Protein 6S8M (pdb70)

Foldseek 3Di:
DFALFEAEEEEWADDDPPFCVVVVFDDQADQWPAFAWGWGADPRVDPGTDDTFGHGGYHYNHDFAVVCQCPPVVVVLVVQVVFFAEAEEEAEAFPIQRVLAAANDDPAPPPPGDGSGHNPLVSLQVSLPVVVPPPWAKWKKKFKWWAALLAIGGLQDPDDWGADDDFDDDPPDRLDRHGPRGDMGTDDGSVVRCVRVVSSVVSDAQPQFLVGSRQRQIKIWMWMWMPIRQGTHIYIRIYAHRQDDDPRGPDDPVVVSSNPSSNVVVVVVVVLLVCQLPVDPDRPQVPGPVRVNCVCVQLEAHRYHYYYYYHRRPPDPPVNPVSSVSCRRNSRGIYHHDGTNDDD/DEEAAEQWEPVSLLLVVLQVVQVCVFLQHDQQFAHDHDDCLSVPQVVYFWDDDPHRGTEGRYAYEYADPPCVCCCCVNGSVNHHDCLSYDYHHDHQAQFLLRLQQPVCVVPVVVNVVSVVCSVVVHDDYAEYEHAFEQGGHRRQNVVLVNQVVVCVVPVPHAYEYAYEAADLPPGDDDCRLVSRLVSVLRCQPRHLAYEYFYVVLLQLLCVPFQNDNDDDVSRSSNVVSVLVCQQQLLPSGDWDDQRDNVSCSVQQDPDSGQRYKKWFWDDDHHPVCPPVDDDFLLVTVVRRQACSTIRGNFRLLLWAWQAKEKGKAAADDDCSNVVSVVVVCVVPVLRYFDVDPPRYHYTTGHHHGPPDHMIIIIMTDTLRVLVVLVSSVVVVVVCPVVCPPPCVNCVSPDDSCVVVVSVVSSVVSSVVSVCGRDDDD/DQAEAEEAKEVQSVLLVVLQVVQVCVVPQQAQQGDCVPCLPRQWDDDPPGLTEGRYAYEFQDPDVVVCCCPDRRVSRHDVLRHDYHHDHQFQFLLSQAPDRLVVPVVSHVVSVVVSVVPDPDYAEYEYEEEQRGGHSLRNVLNVQVVPCVPPPPHAYEYAYEAEDPPDDDDDCRLVSNLLSVVSCQPRHQAYEYFYPVLLVVCCCPQLVDPDDDVSLSSNVVSQLVCLADCLQSADFPWHQHPVNCSPQADPDSLLRYKWKFKDDFHFDVPCVVPDDDPQVGVVNRPPCSRTGHPWDQQVWAFAAKEKRKEAADDCVCVVVRVCVVAVPDDRHHQPPRDPRYDYDYRHHARDDDPPYRGDGDRMMIIMITRILRCLVVLVRSLVVLVVCPPVDPPVCSHVVSPDDCVVSVVSSVVSVVSSVVSCVSRPD

Structure (mmCIF, N/CA/C/O backbone):
data_6S8M
#
_entry.id   6S8M
#
_cell.length_a   1.00
_cell.length_b   1.00
_cell.length_c   1.00
_cell.angle_alpha   90.00
_cell.angle_beta   90.00
_cell.angle_gamma   90.00
#
_symmetry.space_group_name_H-M   'P 1'
#
loop_
_entity.id
_entity.type
_entity.pdbx_description
1 polymer 'Kinesin-like protein cut7'
2 polymer 'Tubulin beta chain'
3 polymer 'Tubulin alpha-1 chain'
4 non-polymer 'MAGNESIUM ION'
5 non-polymer 'PHOSPHOAMINOPHOSPHONIC ACID-ADENYLATE ESTER'
6 non-polymer "GUANOSINE-5'-DIPHOSPHATE"
7 non-polymer 7,11-DIHYDROXY-8,8,10,12,16-PENTAMETHYL-3-[1-METHYL-2-(2-METHYL-THIAZOL-4-YL)VINYL]-4,17-DIOXABICYCLO[14.1.0]HEPTADECANE-5,9-DIONE
8 non-polymer "GUANOSINE-5'-TRIPHOSPHATE"
#
loop_
_atom_site.group_PDB
_atom_site.id
_atom_site.type_symbol
_atom_site.label_atom_id
_atom_site.label_alt_id
_atom_site.label_comp_id
_atom_site.label_asym_id
_atom_site.label_entity_id
_atom_site.label_seq_id
_atom_site.pdbx_PDB_ins_code
_atom_site.Cartn_x
_atom_site.Cartn_y
_atom_site.Cartn_z
_atom_site.occupancy
_atom_site.B_iso_or_equiv
_atom_site.auth_seq_id
_atom_site.auth_comp_id
_atom_site.auth_asym_id
_atom_site.auth_atom_id
_atom_site.pdbx_PDB_model_num
ATOM 1 N N . GLU A 1 74 ? 121.675 122.220 160.612 1.00 200.78 101 GLU K N 1
ATOM 2 C CA . GLU A 1 74 ? 120.490 122.839 160.031 1.00 200.78 101 GLU K CA 1
ATOM 3 C C . GLU A 1 74 ? 119.228 122.078 160.407 1.00 200.78 101 GLU K C 1
ATOM 4 O O . GLU A 1 74 ? 119.275 121.112 161.164 1.00 200.78 101 GLU K O 1
ATOM 10 N N . ASN A 1 75 ? 118.098 122.525 159.872 1.00 194.50 102 ASN K N 1
ATOM 11 C CA . ASN A 1 75 ? 116.803 121.889 160.077 1.00 194.50 102 ASN K CA 1
ATOM 12 C C . ASN A 1 75 ? 116.068 121.775 158.748 1.00 194.50 102 ASN K C 1
ATOM 13 O O . ASN A 1 75 ? 114.886 122.099 158.620 1.00 194.50 102 ASN K O 1
ATOM 18 N N . GLU A 1 76 ? 116.784 121.304 157.734 1.00 195.19 103 GLU K N 1
ATOM 19 C CA . GLU A 1 76 ? 116.307 121.311 156.361 1.00 195.19 103 GLU K CA 1
ATOM 20 C C . GLU A 1 76 ? 115.521 120.040 156.044 1.00 195.19 103 GLU K C 1
ATOM 21 O O . GLU A 1 76 ? 115.182 119.246 156.925 1.00 195.19 103 GLU K O 1
ATOM 27 N N . THR A 1 77 ? 115.279 119.814 154.754 1.00 188.96 104 THR K N 1
ATOM 28 C CA . THR A 1 77 ? 114.447 118.725 154.246 1.00 188.96 104 THR K CA 1
ATOM 29 C C . THR A 1 77 ? 115.286 117.517 153.894 1.00 188.96 104 THR K C 1
ATOM 30 O O . THR A 1 77 ? 115.085 116.874 152.860 1.00 188.96 104 THR K O 1
ATOM 34 N N . ASN A 1 78 ? 116.269 117.238 154.744 1.00 189.83 105 ASN K N 1
ATOM 35 C CA . ASN A 1 78 ? 117.294 116.225 154.528 1.00 189.83 105 ASN K CA 1
ATOM 36 C C . ASN A 1 78 ? 116.688 114.826 154.536 1.00 189.83 105 ASN K C 1
ATOM 37 O O . ASN A 1 78 ? 116.388 114.256 155.586 1.00 189.83 105 ASN K O 1
ATOM 42 N N . ILE A 1 79 ? 116.506 114.275 153.338 1.00 181.17 106 ILE K N 1
ATOM 43 C CA . ILE A 1 79 ? 116.142 112.879 153.105 1.00 181.17 106 ILE K CA 1
ATOM 44 C C . ILE A 1 79 ? 117.053 112.370 151.997 1.00 181.17 106 ILE K C 1
ATOM 45 O O . ILE A 1 79 ? 117.009 112.879 150.872 1.00 181.17 106 ILE K O 1
ATOM 50 N N . ASN A 1 80 ? 117.885 111.384 152.307 1.00 190.35 107 ASN K N 1
ATOM 51 C CA . ASN A 1 80 ? 118.881 110.942 151.343 1.00 190.35 107 ASN K CA 1
ATOM 52 C C . ASN A 1 80 ? 118.323 109.802 150.503 1.00 190.35 107 ASN K C 1
ATOM 53 O O . ASN A 1 80 ? 117.820 108.813 151.041 1.00 190.35 107 ASN K O 1
ATOM 58 N N . VAL A 1 81 ? 118.391 109.952 149.180 1.00 190.90 108 VAL K N 1
ATOM 59 C CA . VAL A 1 81 ? 117.960 108.922 148.241 1.00 190.90 108 VAL K CA 1
ATOM 60 C C . VAL A 1 81 ? 119.028 108.749 147.165 1.00 190.90 108 VAL K C 1
ATOM 61 O O . VAL A 1 81 ? 119.566 109.734 146.646 1.00 190.90 108 VAL K O 1
ATOM 65 N N . VAL A 1 82 ? 119.364 107.493 146.857 1.00 197.11 109 VAL K N 1
ATOM 66 C CA . VAL A 1 82 ? 120.339 107.161 145.824 1.00 197.11 109 VAL K CA 1
ATOM 67 C C . VAL A 1 82 ? 119.794 106.017 144.982 1.00 197.11 109 VAL K C 1
ATOM 68 O O . VAL A 1 82 ? 118.947 105.237 145.423 1.00 197.11 109 VAL K O 1
ATOM 72 N N . VAL A 1 83 ? 120.277 105.931 143.742 1.00 197.85 110 VAL K N 1
ATOM 73 C CA . VAL A 1 83 ? 119.873 104.885 142.808 1.00 197.85 110 VAL K CA 1
ATOM 74 C C . VAL A 1 83 ? 121.123 104.268 142.197 1.00 197.85 110 VAL K C 1
ATOM 75 O O . VAL A 1 83 ? 121.962 104.982 141.637 1.00 197.85 110 VAL K O 1
ATOM 79 N N . ARG A 1 84 ? 121.248 102.947 142.309 1.00 202.85 111 ARG K N 1
ATOM 80 C CA . ARG A 1 84 ? 122.328 102.192 141.676 1.00 202.85 111 ARG K CA 1
ATOM 81 C C . ARG A 1 84 ? 121.725 100.934 141.072 1.00 202.85 111 ARG K C 1
ATOM 82 O O . ARG A 1 84 ? 121.307 100.036 141.807 1.00 202.85 111 ARG K O 1
ATOM 90 N N . VAL A 1 85 ? 121.691 100.859 139.744 1.00 199.47 112 VAL K N 1
ATOM 91 C CA . VAL A 1 85 ? 121.084 99.722 139.062 1.00 199.47 112 VAL K CA 1
ATOM 92 C C . VAL A 1 85 ? 122.079 98.572 139.042 1.00 199.47 112 VAL K C 1
ATOM 93 O O . VAL A 1 85 ? 123.256 98.749 139.372 1.00 199.47 112 VAL K O 1
ATOM 97 N N . ARG A 1 86 ? 121.616 97.389 138.669 1.00 193.15 113 ARG K N 1
ATOM 98 C CA . ARG A 1 86 ? 122.494 96.241 138.519 1.00 193.15 113 ARG K CA 1
ATOM 99 C C . ARG A 1 86 ? 123.021 96.188 137.089 1.00 193.15 113 ARG K C 1
ATOM 100 O O . ARG A 1 86 ? 122.839 97.118 136.300 1.00 193.15 113 ARG K O 1
ATOM 108 N N . GLY A 1 87 ? 123.682 95.092 136.736 1.00 194.27 114 GLY K N 1
ATOM 109 C CA . GLY A 1 87 ? 124.182 94.881 135.392 1.00 194.27 114 GLY K CA 1
ATOM 110 C C . GLY A 1 87 ? 123.458 93.733 134.717 1.00 194.27 114 GLY K C 1
ATOM 111 O O . GLY A 1 87 ? 123.043 92.772 135.368 1.00 194.27 114 GLY K O 1
ATOM 112 N N . ARG A 1 88 ? 123.308 93.844 133.402 1.00 193.74 115 ARG K N 1
ATOM 113 C CA . ARG A 1 88 ? 122.752 92.770 132.597 1.00 193.74 115 ARG K CA 1
ATOM 114 C C . ARG A 1 88 ? 123.703 91.575 132.563 1.00 193.74 115 ARG K C 1
ATOM 115 O O . ARG A 1 88 ? 124.904 91.694 132.823 1.00 193.74 115 ARG K O 1
ATOM 123 N N . THR A 1 89 ? 123.152 90.406 132.249 1.00 206.34 116 THR K N 1
ATOM 124 C CA . THR A 1 89 ? 123.974 89.262 131.883 1.00 206.34 116 THR K CA 1
ATOM 125 C C . THR A 1 89 ? 123.913 89.075 130.369 1.00 206.34 116 THR K C 1
ATOM 126 O O . THR A 1 89 ? 123.185 89.779 129.665 1.00 206.34 116 THR K O 1
ATOM 130 N N . ASP A 1 90 ? 124.712 88.123 129.871 1.00 213.75 117 ASP K N 1
ATOM 131 C CA . ASP A 1 90 ? 124.879 87.952 128.428 1.00 213.75 117 ASP K CA 1
ATOM 132 C C . ASP A 1 90 ? 123.597 87.445 127.776 1.00 213.75 117 ASP K C 1
ATOM 133 O O . ASP A 1 90 ? 123.253 87.859 126.664 1.00 213.75 117 ASP K O 1
ATOM 138 N N . GLN A 1 91 ? 122.865 86.573 128.461 1.00 211.26 118 GLN K N 1
ATOM 139 C CA . GLN A 1 91 ? 121.677 85.986 127.866 1.00 211.26 118 GLN K CA 1
ATOM 140 C C . GLN A 1 91 ? 120.504 86.962 127.815 1.00 211.26 118 GLN K C 1
ATOM 141 O O . GLN A 1 91 ? 119.658 86.842 126.922 1.00 211.26 118 GLN K O 1
ATOM 147 N N . GLU A 1 92 ? 120.462 87.955 128.707 1.00 207.42 119 GLU K N 1
ATOM 148 C CA . GLU A 1 92 ? 119.294 88.824 128.816 1.00 207.42 119 GLU K CA 1
ATOM 149 C C . GLU A 1 92 ? 119.077 89.766 127.639 1.00 207.42 119 GLU K C 1
ATOM 150 O O . GLU A 1 92 ? 118.134 89.578 126.869 1.00 207.42 119 GLU K O 1
ATOM 156 N N . VAL A 1 93 ? 119.966 90.742 127.453 1.00 209.00 120 VAL K N 1
ATOM 157 C CA . VAL A 1 93 ? 119.668 91.820 126.514 1.00 209.00 120 VAL K CA 1
ATOM 158 C C . VAL A 1 93 ? 119.968 91.384 125.084 1.00 209.00 120 VAL K C 1
ATOM 159 O O . VAL A 1 93 ? 119.311 91.840 124.138 1.00 209.00 120 VAL K O 1
ATOM 163 N N . ARG A 1 94 ? 120.908 90.450 124.909 1.00 211.33 121 ARG K N 1
ATOM 164 C CA . ARG A 1 94 ? 121.186 89.873 123.597 1.00 211.33 121 ARG K CA 1
ATOM 165 C C . ARG A 1 94 ? 119.994 89.093 123.051 1.00 211.33 121 ARG K C 1
ATOM 166 O O . ARG A 1 94 ? 119.834 88.997 121.829 1.00 211.33 121 ARG K O 1
ATOM 174 N N . ASP A 1 95 ? 119.135 88.572 123.927 1.00 208.07 122 ASP K N 1
ATOM 175 C CA . ASP A 1 95 ? 117.852 88.017 123.523 1.00 208.07 122 ASP K CA 1
ATOM 176 C C . ASP A 1 95 ? 116.764 89.087 123.450 1.00 208.07 122 ASP K C 1
ATOM 177 O O . ASP A 1 95 ? 115.960 89.085 122.511 1.00 208.07 122 ASP K O 1
ATOM 182 N N . ASN A 1 96 ? 116.739 90.021 124.407 1.00 213.65 123 ASN K N 1
ATOM 183 C CA . ASN A 1 96 ? 115.549 90.827 124.665 1.00 213.65 123 ASN K CA 1
ATOM 184 C C . ASN A 1 96 ? 115.604 92.229 124.071 1.00 213.65 123 ASN K C 1
ATOM 185 O O . ASN A 1 96 ? 114.543 92.775 123.747 1.00 213.65 123 ASN K O 1
ATOM 190 N N . SER A 1 97 ? 116.802 92.812 123.920 1.00 205.93 124 SER K N 1
ATOM 191 C CA . SER A 1 97 ? 117.014 94.202 123.488 1.00 205.93 124 SER K CA 1
ATOM 192 C C . SER A 1 97 ? 116.291 95.174 124.428 1.00 205.93 124 SER K C 1
ATOM 193 O O . SER A 1 97 ? 115.304 95.819 124.076 1.00 205.93 124 SER K O 1
ATOM 196 N N . SER A 1 98 ? 116.819 95.245 125.646 1.00 204.70 125 SER K N 1
ATOM 197 C CA . SER A 1 98 ? 116.137 95.865 126.777 1.00 204.70 125 SER K CA 1
ATOM 198 C C . SER A 1 98 ? 116.114 97.392 126.672 1.00 204.70 125 SER K C 1
ATOM 199 O O . SER A 1 98 ? 116.474 97.988 125.652 1.00 204.70 125 SER K O 1
ATOM 202 N N . LEU A 1 99 ? 115.672 98.034 127.758 1.00 199.73 126 LEU K N 1
ATOM 203 C CA . LEU A 1 99 ? 115.451 99.474 127.796 1.00 199.73 126 LEU K CA 1
ATOM 204 C C . LEU A 1 99 ? 116.753 100.255 127.663 1.00 199.73 126 LEU K C 1
ATOM 205 O O . LEU A 1 99 ? 117.854 99.755 127.912 1.00 199.73 126 LEU K O 1
ATOM 210 N N . ALA A 1 100 ? 116.600 101.507 127.252 1.00 200.56 127 ALA K N 1
ATOM 211 C CA . ALA A 1 100 ? 117.653 102.507 127.281 1.00 200.56 127 ALA K CA 1
ATOM 212 C C . ALA A 1 100 ? 117.137 103.615 128.193 1.00 200.56 127 ALA K C 1
ATOM 213 O O . ALA A 1 100 ? 116.574 104.607 127.729 1.00 200.56 127 ALA K O 1
ATOM 215 N N . VAL A 1 101 ? 117.315 103.433 129.499 1.00 198.06 128 VAL K N 1
ATOM 216 C CA . VAL A 1 101 ? 116.814 104.396 130.475 1.00 198.06 128 VAL K CA 1
ATOM 217 C C . VAL A 1 101 ? 117.889 104.886 131.436 1.00 198.06 128 VAL K C 1
ATOM 218 O O . VAL A 1 101 ? 117.767 105.998 131.983 1.00 198.06 128 VAL K O 1
ATOM 222 N N . SER A 1 102 ? 118.990 104.162 131.630 1.00 201.89 129 SER K N 1
ATOM 223 C CA . SER A 1 102 ? 119.998 104.517 132.615 1.00 201.89 129 SER K CA 1
ATOM 224 C C . SER A 1 102 ? 121.350 104.751 131.951 1.00 201.89 129 SER K C 1
ATOM 225 O O . SER A 1 102 ? 121.683 104.125 130.940 1.00 201.89 129 SER K O 1
ATOM 228 N N . THR A 1 103 ? 122.129 105.657 132.541 1.00 202.82 130 THR K N 1
ATOM 229 C CA . THR A 1 103 ? 123.414 106.079 132.008 1.00 202.82 130 THR K CA 1
ATOM 230 C C . THR A 1 103 ? 124.549 105.306 132.679 1.00 202.82 130 THR K C 1
ATOM 231 O O . THR A 1 103 ? 124.333 104.453 133.543 1.00 202.82 130 THR K O 1
ATOM 235 N N . SER A 1 104 ? 125.787 105.627 132.282 1.00 204.57 131 SER K N 1
ATOM 236 C CA . SER A 1 104 ? 126.980 104.957 132.794 1.00 204.57 131 SER K CA 1
ATOM 237 C C . SER A 1 104 ? 127.324 105.344 134.226 1.00 204.57 131 SER K C 1
ATOM 238 O O . SER A 1 104 ? 128.261 104.768 134.787 1.00 204.57 131 SER K O 1
ATOM 241 N N . GLY A 1 105 ? 126.626 106.308 134.818 1.00 205.88 132 GLY K N 1
ATOM 242 C CA . GLY A 1 105 ? 126.753 106.555 136.237 1.00 205.88 132 GLY K CA 1
ATOM 243 C C . GLY A 1 105 ? 127.954 107.372 136.651 1.00 205.88 132 GLY K C 1
ATOM 244 O O . GLY A 1 105 ? 128.766 106.923 137.466 1.00 205.88 132 GLY K O 1
ATOM 245 N N . ALA A 1 106 ? 128.085 108.574 136.092 1.00 209.88 133 ALA K N 1
ATOM 246 C CA . ALA A 1 106 ? 129.118 109.493 136.566 1.00 209.88 133 ALA K CA 1
ATOM 247 C C . ALA A 1 106 ? 128.640 110.225 137.815 1.00 209.88 133 ALA K C 1
ATOM 248 O O . ALA A 1 106 ? 129.193 110.045 138.904 1.00 209.88 133 ALA K O 1
ATOM 250 N N . MET A 1 107 ? 127.585 111.028 137.679 1.00 206.91 134 MET K N 1
ATOM 251 C CA . MET A 1 107 ? 126.959 111.714 138.800 1.00 206.91 134 MET K CA 1
ATOM 252 C C . MET A 1 107 ? 125.450 111.694 138.609 1.00 206.91 134 MET K C 1
ATOM 253 O O . MET A 1 107 ? 124.941 111.288 137.562 1.00 206.91 134 MET K O 1
ATOM 258 N N . GLY A 1 108 ? 124.733 112.157 139.631 1.00 202.01 135 GLY K N 1
ATOM 259 C CA . GLY A 1 108 ? 123.284 112.096 139.618 1.00 202.01 135 GLY K CA 1
ATOM 260 C C . GLY A 1 108 ? 122.684 113.122 138.678 1.00 202.01 135 GLY K C 1
ATOM 261 O O . GLY A 1 108 ? 122.862 114.335 138.879 1.00 202.01 135 GLY K O 1
ATOM 262 N N . ALA A 1 109 ? 121.969 112.661 137.653 1.00 208.50 136 ALA K N 1
ATOM 263 C CA . ALA A 1 109 ? 121.312 113.554 136.709 1.00 208.50 136 ALA K CA 1
ATOM 264 C C . ALA A 1 109 ? 120.129 112.839 136.078 1.00 208.50 136 ALA K C 1
ATOM 265 O O . ALA A 1 109 ? 120.153 111.620 135.889 1.00 208.50 136 ALA K O 1
ATOM 267 N N . GLU A 1 110 ? 119.102 113.616 135.743 1.00 208.55 137 GLU K N 1
ATOM 268 C CA . GLU A 1 110 ? 117.885 113.064 135.161 1.00 208.55 137 GLU K CA 1
ATOM 269 C C . GLU A 1 110 ? 118.131 112.584 133.734 1.00 208.55 137 GLU K C 1
ATOM 270 O O . GLU A 1 110 ? 118.799 113.254 132.940 1.00 208.55 137 GLU K O 1
ATOM 276 N N . LEU A 1 111 ? 117.653 111.377 133.423 1.00 205.95 138 LEU K N 1
ATOM 277 C CA . LEU A 1 111 ? 118.021 110.742 132.163 1.00 205.95 138 LEU K CA 1
ATOM 278 C C . LEU A 1 111 ? 116.907 110.757 131.121 1.00 205.95 138 LEU K C 1
ATOM 279 O O . LEU A 1 111 ? 116.953 111.588 130.209 1.00 205.95 138 LEU K O 1
ATOM 284 N N . ALA A 1 112 ? 115.863 109.930 131.288 1.00 210.93 139 ALA K N 1
ATOM 285 C CA . ALA A 1 112 ? 114.784 109.715 130.316 1.00 210.93 139 ALA K CA 1
ATOM 286 C C . ALA A 1 112 ? 113.813 108.673 130.851 1.00 210.93 139 ALA K C 1
ATOM 287 O O . ALA A 1 112 ? 114.045 108.066 131.900 1.00 210.93 139 ALA K O 1
ATOM 289 N N . ILE A 1 113 ? 112.715 108.481 130.118 1.00 211.50 140 ILE K N 1
ATOM 290 C CA . ILE A 1 113 ? 111.948 107.234 130.093 1.00 211.50 140 ILE K CA 1
ATOM 291 C C . ILE A 1 113 ? 111.647 106.952 128.629 1.00 211.50 140 ILE K C 1
ATOM 292 O O . ILE A 1 113 ? 110.845 107.664 128.011 1.00 211.50 140 ILE K O 1
ATOM 297 N N . GLN A 1 114 ? 112.277 105.922 128.072 1.00 218.48 141 GLN K N 1
ATOM 298 C CA . GLN A 1 114 ? 112.107 105.658 126.652 1.00 218.48 141 GLN K CA 1
ATOM 299 C C . GLN A 1 114 ? 112.431 104.205 126.339 1.00 218.48 141 GLN K C 1
ATOM 300 O O . GLN A 1 114 ? 113.227 103.558 127.026 1.00 218.48 141 GLN K O 1
ATOM 306 N N . SER A 1 115 ? 111.772 103.705 125.300 1.00 220.74 142 SER K N 1
ATOM 307 C CA . SER A 1 115 ? 112.059 102.429 124.667 1.00 220.74 142 SER K CA 1
ATOM 308 C C . SER A 1 115 ? 111.635 102.599 123.220 1.00 220.74 142 SER K C 1
ATOM 309 O O . SER A 1 115 ? 110.598 103.216 122.967 1.00 220.74 142 SER K O 1
ATOM 312 N N . ASP A 1 116 ? 112.433 102.046 122.282 1.00 220.35 143 ASP K N 1
ATOM 313 C CA . ASP A 1 116 ? 112.442 102.439 120.871 1.00 220.35 143 ASP K CA 1
ATOM 314 C C . ASP A 1 116 ? 112.640 103.953 120.836 1.00 220.35 143 ASP K C 1
ATOM 315 O O . ASP A 1 116 ? 111.683 104.698 120.593 1.00 220.35 143 ASP K O 1
ATOM 320 N N . PRO A 1 117 ? 113.866 104.432 121.095 1.00 224.24 144 PRO K N 1
ATOM 321 C CA . PRO A 1 117 ? 114.049 105.835 121.515 1.00 224.24 144 PRO K CA 1
ATOM 322 C C . PRO A 1 117 ? 113.826 106.861 120.423 1.00 224.24 144 PRO K C 1
ATOM 323 O O . PRO A 1 117 ? 113.385 107.975 120.728 1.00 224.24 144 PRO K O 1
ATOM 327 N N . SER A 1 118 ? 114.123 106.544 119.169 1.00 225.91 145 SER K N 1
ATOM 328 C CA . SER A 1 118 ? 113.841 107.478 118.079 1.00 225.91 145 SER K CA 1
ATOM 329 C C . SER A 1 118 ? 112.463 107.219 117.475 1.00 225.91 145 SER K C 1
ATOM 330 O O . SER A 1 118 ? 112.294 107.112 116.262 1.00 225.91 145 SER K O 1
ATOM 333 N N . SER A 1 119 ? 111.460 107.128 118.340 1.00 223.54 146 SER K N 1
ATOM 334 C CA . SER A 1 119 ? 110.097 106.803 117.943 1.00 223.54 146 SER K CA 1
ATOM 335 C C . SER A 1 119 ? 109.154 107.448 118.953 1.00 223.54 146 SER K C 1
ATOM 336 O O . SER A 1 119 ? 109.559 108.321 119.728 1.00 223.54 146 SER K O 1
ATOM 339 N N . MET A 1 120 ? 107.897 107.012 118.955 1.00 219.77 147 MET K N 1
ATOM 340 C CA . MET A 1 120 ? 106.866 107.640 119.781 1.00 219.77 147 MET K CA 1
ATOM 341 C C . MET A 1 120 ? 106.739 106.946 121.142 1.00 219.77 147 MET K C 1
ATOM 342 O O . MET A 1 120 ? 105.652 106.577 121.585 1.00 219.77 147 MET K O 1
ATOM 347 N N . LEU A 1 121 ? 107.874 106.738 121.822 1.00 224.12 148 LEU K N 1
ATOM 348 C CA . LEU A 1 121 ? 107.887 106.458 123.265 1.00 224.12 148 LEU K CA 1
ATOM 349 C C . LEU A 1 121 ? 109.100 107.170 123.866 1.00 224.12 148 LEU K C 1
ATOM 350 O O . LEU A 1 121 ? 110.148 106.551 124.069 1.00 224.12 148 LEU K O 1
ATOM 355 N N . VAL A 1 122 ? 108.935 108.456 124.182 1.00 224.25 149 VAL K N 1
ATOM 356 C CA . VAL A 1 122 ? 109.870 109.252 124.985 1.00 224.25 149 VAL K CA 1
ATOM 357 C C . VAL A 1 122 ? 108.986 110.171 125.818 1.00 224.25 149 VAL K C 1
ATOM 358 O O . VAL A 1 122 ? 108.320 111.054 125.264 1.00 224.25 149 VAL K O 1
ATOM 362 N N . THR A 1 123 ? 108.962 109.972 127.135 1.00 217.49 150 THR K N 1
ATOM 363 C CA . THR A 1 123 ? 107.975 110.661 127.956 1.00 217.49 150 THR K CA 1
ATOM 364 C C . THR A 1 123 ? 108.583 111.717 128.871 1.00 217.49 150 THR K C 1
ATOM 365 O O . THR A 1 123 ? 108.288 112.904 128.705 1.00 217.49 150 THR K O 1
ATOM 369 N N . LYS A 1 124 ? 109.471 111.340 129.787 1.00 212.41 151 LYS K N 1
ATOM 370 C CA . LYS A 1 124 ? 109.887 112.265 130.836 1.00 212.41 151 LYS K CA 1
ATOM 371 C C . LYS A 1 124 ? 111.125 111.724 131.529 1.00 212.41 151 LYS K C 1
ATOM 372 O O . LYS A 1 124 ? 111.491 110.561 131.363 1.00 212.41 151 LYS K O 1
ATOM 378 N N . THR A 1 125 ? 111.745 112.585 132.331 1.00 207.62 152 THR K N 1
ATOM 379 C CA . THR A 1 125 ? 112.915 112.251 133.128 1.00 207.62 152 THR K CA 1
ATOM 380 C C . THR A 1 125 ? 112.572 112.338 134.609 1.00 207.62 152 THR K C 1
ATOM 381 O O . THR A 1 125 ? 111.557 112.920 135.002 1.00 207.62 152 THR K O 1
ATOM 385 N N . TYR A 1 126 ? 113.439 111.757 135.434 1.00 195.40 153 TYR K N 1
ATOM 386 C CA . TYR A 1 126 ? 113.298 111.781 136.886 1.00 195.40 153 TYR K CA 1
ATOM 387 C C . TYR A 1 126 ? 114.537 112.431 137.482 1.00 195.40 153 TYR K C 1
ATOM 388 O O . TYR A 1 126 ? 115.644 111.910 137.315 1.00 195.40 153 TYR K O 1
ATOM 397 N N . ALA A 1 127 ? 114.349 113.541 138.195 1.00 199.94 154 ALA K N 1
ATOM 398 C CA . ALA A 1 127 ? 115.461 114.223 138.847 1.00 199.94 154 ALA K CA 1
ATOM 399 C C . ALA A 1 127 ? 116.034 113.370 139.974 1.00 199.94 154 ALA K C 1
ATOM 400 O O . ALA A 1 127 ? 115.298 112.740 140.736 1.00 199.94 154 ALA K O 1
ATOM 402 N N . PHE A 1 128 ? 117.361 113.357 140.073 1.00 199.77 155 PHE K N 1
ATOM 403 C CA . PHE A 1 128 ? 118.094 112.393 140.881 1.00 199.77 155 PHE K CA 1
ATOM 404 C C . PHE A 1 128 ? 119.023 113.113 141.850 1.00 199.77 155 PHE K C 1
ATOM 405 O O . PHE A 1 128 ? 119.153 114.339 141.833 1.00 199.77 155 PHE K O 1
ATOM 413 N N . ASP A 1 129 ? 119.671 112.324 142.705 1.00 194.86 156 ASP K N 1
ATOM 414 C CA . ASP A 1 129 ? 120.794 112.772 143.515 1.00 194.86 156 ASP K CA 1
ATOM 415 C C . ASP A 1 129 ? 122.089 112.079 143.130 1.00 194.86 156 ASP K C 1
ATOM 416 O O . ASP A 1 129 ? 123.098 112.741 142.877 1.00 194.86 156 ASP K O 1
ATOM 421 N N . LYS A 1 130 ? 122.084 110.749 143.092 1.00 205.82 157 LYS K N 1
ATOM 422 C CA . LYS A 1 130 ? 123.246 109.948 142.702 1.00 205.82 157 LYS K CA 1
ATOM 423 C C . LYS A 1 130 ? 122.725 108.773 141.880 1.00 205.82 157 LYS K C 1
ATOM 424 O O . LYS A 1 130 ? 122.331 107.745 142.437 1.00 205.82 157 LYS K O 1
ATOM 430 N N . VAL A 1 131 ? 122.717 108.923 140.574 1.00 206.08 158 VAL K N 1
ATOM 431 C CA . VAL A 1 131 ? 122.414 107.795 139.708 1.00 206.08 158 VAL K CA 1
ATOM 432 C C . VAL A 1 131 ? 123.727 107.109 139.366 1.00 206.08 158 VAL K C 1
ATOM 433 O O . VAL A 1 131 ? 124.765 107.758 139.186 1.00 206.08 158 VAL K O 1
ATOM 437 N N . PHE A 1 132 ? 123.708 105.782 139.370 1.00 204.38 159 PHE K N 1
ATOM 438 C CA . PHE A 1 132 ? 124.876 105.007 138.993 1.00 204.38 159 PHE K CA 1
ATOM 439 C C . PHE A 1 132 ? 124.429 103.789 138.208 1.00 204.38 159 PHE K C 1
ATOM 440 O O . PHE A 1 132 ? 123.551 103.045 138.655 1.00 204.38 159 PHE K O 1
ATOM 448 N N . GLY A 1 133 ? 125.045 103.579 137.049 1.00 203.29 160 GLY K N 1
ATOM 449 C CA . GLY A 1 133 ? 124.743 102.435 136.228 1.00 203.29 160 GLY K CA 1
ATOM 450 C C . GLY A 1 133 ? 125.415 101.181 136.746 1.00 203.29 160 GLY K C 1
ATOM 451 O O . GLY A 1 133 ? 125.686 101.039 137.941 1.00 203.29 160 GLY K O 1
ATOM 452 N N . PRO A 1 134 ? 125.717 100.248 135.856 1.00 201.08 161 PRO K N 1
ATOM 453 C CA . PRO A 1 134 ? 126.480 99.050 136.232 1.00 201.08 161 PRO K CA 1
ATOM 454 C C . PRO A 1 134 ? 127.989 99.290 136.319 1.00 201.08 161 PRO K C 1
ATOM 455 O O . PRO A 1 134 ? 128.792 98.528 135.779 1.00 201.08 161 PRO K O 1
ATOM 459 N N . GLU A 1 135 ? 128.376 100.359 137.013 1.00 201.38 162 GLU K N 1
ATOM 460 C CA . GLU A 1 135 ? 129.742 100.855 136.986 1.00 201.38 162 GLU K CA 1
ATOM 461 C C . GLU A 1 135 ? 130.261 101.139 138.391 1.00 201.38 162 GLU K C 1
ATOM 462 O O . GLU A 1 135 ? 131.468 101.060 138.639 1.00 201.38 162 GLU K O 1
ATOM 468 N N . ALA A 1 136 ? 129.364 101.446 139.323 1.00 207.52 163 ALA K N 1
ATOM 469 C CA . ALA A 1 136 ? 129.784 101.880 140.646 1.00 207.52 163 ALA K CA 1
ATOM 470 C C . ALA A 1 136 ? 130.265 100.705 141.488 1.00 207.52 163 ALA K C 1
ATOM 471 O O . ALA A 1 136 ? 129.890 99.551 141.270 1.00 207.52 163 ALA K O 1
ATOM 473 N N . ASP A 1 137 ? 131.112 101.020 142.467 1.00 214.80 164 ASP K N 1
ATOM 474 C CA . ASP A 1 137 ? 131.637 100.018 143.386 1.00 214.80 164 ASP K CA 1
ATOM 475 C C . ASP A 1 137 ? 131.413 100.440 144.831 1.00 214.80 164 ASP K C 1
ATOM 476 O O . ASP A 1 137 ? 130.659 101.382 145.097 1.00 214.80 164 ASP K O 1
ATOM 481 N N . GLN A 1 138 ? 132.062 99.734 145.760 1.00 214.41 165 GLN K N 1
ATOM 482 C CA . GLN A 1 138 ? 131.824 99.936 147.185 1.00 214.41 165 GLN K CA 1
ATOM 483 C C . GLN A 1 138 ? 132.321 101.297 147.643 1.00 214.41 165 GLN K C 1
ATOM 484 O O . GLN A 1 138 ? 131.533 102.155 148.054 1.00 214.41 165 GLN K O 1
ATOM 490 N N . LEU A 1 139 ? 133.624 101.526 147.540 1.00 218.82 166 LEU K N 1
ATOM 491 C CA . LEU A 1 139 ? 134.242 102.738 148.058 1.00 218.82 166 LEU K CA 1
ATOM 492 C C . LEU A 1 139 ? 133.967 103.970 147.206 1.00 218.82 166 LEU K C 1
ATOM 493 O O . LEU A 1 139 ? 134.375 105.067 147.595 1.00 218.82 166 LEU K O 1
ATOM 498 N N . MET A 1 140 ? 133.304 103.823 146.059 1.00 221.53 167 MET K N 1
ATOM 499 C CA . MET A 1 140 ? 132.833 104.991 145.326 1.00 221.53 167 MET K CA 1
ATOM 500 C C . MET A 1 140 ? 131.548 105.525 145.941 1.00 221.53 167 MET K C 1
ATOM 501 O O . MET A 1 140 ? 131.317 106.739 145.969 1.00 221.53 167 MET K O 1
ATOM 506 N N . LEU A 1 141 ? 130.711 104.620 146.441 1.00 221.07 168 LEU K N 1
ATOM 507 C CA . LEU A 1 141 ? 129.467 104.944 147.118 1.00 221.07 168 LEU K CA 1
ATOM 508 C C . LEU A 1 141 ? 129.673 105.217 148.599 1.00 221.07 168 LEU K C 1
ATOM 509 O O . LEU A 1 141 ? 129.070 106.143 149.150 1.00 221.07 168 LEU K O 1
ATOM 514 N N . PHE A 1 142 ? 130.530 104.421 149.242 1.00 223.66 169 PHE K N 1
ATOM 515 C CA . PHE A 1 142 ? 130.610 104.401 150.698 1.00 223.66 169 PHE K CA 1
ATOM 516 C C . PHE A 1 142 ? 131.233 105.669 151.268 1.00 223.66 169 PHE K C 1
ATOM 517 O O . PHE A 1 142 ? 130.859 106.099 152.364 1.00 223.66 169 PHE K O 1
ATOM 525 N N . GLU A 1 143 ? 132.177 106.278 150.554 1.00 224.95 170 GLU K N 1
ATOM 526 C CA . GLU A 1 143 ? 132.837 107.465 151.077 1.00 224.95 170 GLU K CA 1
ATOM 527 C C . GLU A 1 143 ? 131.978 108.716 150.960 1.00 224.95 170 GLU K C 1
ATOM 528 O O . GLU A 1 143 ? 132.212 109.681 151.694 1.00 224.95 170 GLU K O 1
ATOM 534 N N . ASN A 1 144 ? 130.988 108.714 150.070 1.00 223.60 171 ASN K N 1
ATOM 535 C CA . ASN A 1 144 ? 130.167 109.886 149.801 1.00 223.60 171 ASN K CA 1
ATOM 536 C C . ASN A 1 144 ? 128.768 109.772 150.391 1.00 223.60 171 ASN K C 1
ATOM 537 O O . ASN A 1 144 ? 128.161 110.793 150.726 1.00 223.60 171 ASN K O 1
ATOM 542 N N . SER A 1 145 ? 128.242 108.557 150.542 1.00 220.96 172 SER K N 1
ATOM 543 C CA . SER A 1 145 ? 126.885 108.364 151.038 1.00 220.96 172 SER K CA 1
ATOM 544 C C . SER A 1 145 ? 126.859 108.014 152.520 1.00 220.96 172 SER K C 1
ATOM 545 O O . SER A 1 145 ? 126.224 108.710 153.317 1.00 220.96 172 SER K O 1
ATOM 548 N N . VAL A 1 146 ? 127.553 106.948 152.908 1.00 222.28 173 VAL K N 1
ATOM 549 C CA . VAL A 1 146 ? 127.492 106.495 154.292 1.00 222.28 173 VAL K CA 1
ATOM 550 C C . VAL A 1 146 ? 128.450 107.294 155.169 1.00 222.28 173 VAL K C 1
ATOM 551 O O . VAL A 1 146 ? 128.104 107.677 156.292 1.00 222.28 173 VAL K O 1
ATOM 555 N N . ALA A 1 147 ? 129.649 107.577 154.659 1.00 227.24 174 ALA K N 1
ATOM 556 C CA . ALA A 1 147 ? 130.686 108.212 155.471 1.00 227.24 174 ALA K CA 1
ATOM 557 C C . ALA A 1 147 ? 130.401 109.653 155.918 1.00 227.24 174 ALA K C 1
ATOM 558 O O . ALA A 1 147 ? 130.848 110.001 157.024 1.00 227.24 174 ALA K O 1
ATOM 560 N N . PRO A 1 148 ? 129.705 110.527 155.165 1.00 226.48 175 PRO K N 1
ATOM 561 C CA . PRO A 1 148 ? 129.234 111.778 155.791 1.00 226.48 175 PRO K CA 1
ATOM 562 C C . PRO A 1 148 ? 128.151 111.580 156.840 1.00 226.48 175 PRO K C 1
ATOM 563 O O . PRO A 1 148 ? 127.884 112.512 157.608 1.00 226.48 175 PRO K O 1
ATOM 567 N N . MET A 1 149 ? 127.515 110.414 156.899 1.00 223.95 176 MET K N 1
ATOM 568 C CA . MET A 1 149 ? 126.585 110.110 157.972 1.00 223.95 176 MET K CA 1
ATOM 569 C C . MET A 1 149 ? 127.188 109.220 159.049 1.00 223.95 176 MET K C 1
ATOM 570 O O . MET A 1 149 ? 126.603 109.112 160.131 1.00 223.95 176 MET K O 1
ATOM 575 N N . LEU A 1 150 ? 128.331 108.579 158.779 1.00 223.11 177 LEU K N 1
ATOM 576 C CA . LEU A 1 150 ? 129.064 107.892 159.839 1.00 223.11 177 LEU K CA 1
ATOM 577 C C . LEU A 1 150 ? 129.570 108.879 160.875 1.00 223.11 177 LEU K C 1
ATOM 578 O O . LEU A 1 150 ? 129.549 108.597 162.079 1.00 223.11 177 LEU K O 1
ATOM 583 N N . GLU A 1 151 ? 130.043 110.039 160.415 1.00 225.96 178 GLU K N 1
ATOM 584 C CA . GLU A 1 151 ? 130.476 111.094 161.320 1.00 225.96 178 GLU K CA 1
ATOM 585 C C . GLU A 1 151 ? 129.303 111.658 162.109 1.00 225.96 178 GLU K C 1
ATOM 586 O O . GLU A 1 151 ? 129.469 112.037 163.273 1.00 225.96 178 GLU K O 1
ATOM 592 N N . GLN A 1 152 ? 128.111 111.687 161.505 1.00 221.65 179 GLN K N 1
ATOM 593 C CA . GLN A 1 152 ? 126.915 112.110 162.224 1.00 221.65 179 GLN K CA 1
ATOM 594 C C . GLN A 1 152 ? 126.539 111.131 163.329 1.00 221.65 179 GLN K C 1
ATOM 595 O O . GLN A 1 152 ? 125.960 111.540 164.342 1.00 221.65 179 GLN K O 1
ATOM 601 N N . VAL A 1 153 ? 126.854 109.846 163.151 1.00 222.77 180 VAL K N 1
ATOM 602 C CA . VAL A 1 153 ? 126.656 108.876 164.222 1.00 222.77 180 VAL K CA 1
ATOM 603 C C . VAL A 1 153 ? 127.627 109.145 165.361 1.00 222.77 180 VAL K C 1
ATOM 604 O O . VAL A 1 153 ? 127.247 109.144 166.538 1.00 222.77 180 VAL K O 1
ATOM 608 N N . LEU A 1 154 ? 128.887 109.420 165.028 1.00 220.47 181 LEU K N 1
ATOM 609 C CA . LEU A 1 154 ? 129.852 109.821 166.041 1.00 220.47 181 LEU K CA 1
ATOM 610 C C . LEU A 1 154 ? 129.564 111.221 166.576 1.00 220.47 181 LEU K C 1
ATOM 611 O O . LEU A 1 154 ? 129.964 111.536 167.701 1.00 220.47 181 LEU K O 1
ATOM 616 N N . ASN A 1 155 ? 128.831 112.047 165.824 1.00 217.98 182 ASN K N 1
ATOM 617 C CA . ASN A 1 155 ? 128.428 113.361 166.307 1.00 217.98 182 ASN K CA 1
ATOM 618 C C . ASN A 1 155 ? 127.283 113.283 167.313 1.00 217.98 182 ASN K C 1
ATOM 619 O O . ASN A 1 155 ? 126.956 114.294 167.943 1.00 217.98 182 ASN K O 1
ATOM 624 N N . GLY A 1 156 ? 126.674 112.116 167.492 1.00 212.90 183 GLY K N 1
ATOM 625 C CA . GLY A 1 156 ? 125.596 111.983 168.447 1.00 212.90 183 GLY K CA 1
ATOM 626 C C . GLY A 1 156 ? 124.239 112.165 167.812 1.00 212.90 183 GLY K C 1
ATOM 627 O O . GLY A 1 156 ? 123.442 112.996 168.256 1.00 212.90 183 GLY K O 1
ATOM 628 N N . TYR A 1 157 ? 123.972 111.405 166.752 1.00 210.05 184 TYR K N 1
ATOM 629 C CA . TYR A 1 157 ? 122.703 111.483 166.047 1.00 210.05 184 TYR K CA 1
ATOM 630 C C . TYR A 1 157 ? 122.296 110.103 165.550 1.00 210.05 184 TYR K C 1
ATOM 631 O O . TYR A 1 157 ? 123.143 109.304 165.141 1.00 210.05 184 TYR K O 1
ATOM 640 N N . ASN A 1 158 ? 120.997 109.829 165.597 1.00 199.11 185 ASN K N 1
ATOM 641 C CA . ASN A 1 158 ? 120.460 108.602 165.029 1.00 199.11 185 ASN K CA 1
ATOM 642 C C . ASN A 1 158 ? 120.378 108.732 163.516 1.00 199.11 185 ASN K C 1
ATOM 643 O O . ASN A 1 158 ? 120.041 109.795 162.989 1.00 199.11 185 ASN K O 1
ATOM 648 N N . CYS A 1 159 ? 120.685 107.647 162.814 1.00 200.38 186 CYS K N 1
ATOM 649 C CA . CYS A 1 159 ? 120.639 107.649 161.361 1.00 200.38 186 CYS K CA 1
ATOM 650 C C . CYS A 1 159 ? 119.959 106.380 160.876 1.00 200.38 186 CYS K C 1
ATOM 651 O O . CYS A 1 159 ? 119.951 105.362 161.570 1.00 200.38 186 CYS K O 1
ATOM 654 N N . THR A 1 160 ? 119.389 106.445 159.676 1.00 193.15 187 THR K N 1
ATOM 655 C CA . THR A 1 160 ? 118.663 105.308 159.129 1.00 193.15 187 THR K CA 1
ATOM 656 C C . THR A 1 160 ? 119.021 105.110 157.666 1.00 193.15 187 THR K C 1
ATOM 657 O O . THR A 1 160 ? 118.896 106.035 156.861 1.00 193.15 187 THR K O 1
ATOM 661 N N . ILE A 1 161 ? 119.465 103.901 157.329 1.00 197.24 188 ILE K N 1
ATOM 662 C CA . ILE A 1 161 ? 119.835 103.531 155.969 1.00 197.24 188 ILE K CA 1
ATOM 663 C C . ILE A 1 161 ? 119.117 102.236 155.621 1.00 197.24 188 ILE K C 1
ATOM 664 O O . ILE A 1 161 ? 119.201 101.257 156.370 1.00 197.24 188 ILE K O 1
ATOM 669 N N . PHE A 1 162 ? 118.412 102.230 154.492 1.00 191.54 189 PHE K N 1
ATOM 670 C CA . PHE A 1 162 ? 117.702 101.041 154.046 1.00 191.54 189 PHE K CA 1
ATOM 671 C C . PHE A 1 162 ? 117.624 101.054 152.526 1.00 191.54 189 PHE K C 1
ATOM 672 O O . PHE A 1 162 ? 117.653 102.112 151.893 1.00 191.54 189 PHE K O 1
ATOM 680 N N . ALA A 1 163 ? 117.507 99.865 151.947 1.00 185.99 190 ALA K N 1
ATOM 681 C CA . ALA A 1 163 ? 117.424 99.703 150.506 1.00 185.99 190 ALA K CA 1
ATOM 682 C C . ALA A 1 163 ? 116.024 99.265 150.100 1.00 185.99 190 ALA K C 1
ATOM 683 O O . ALA A 1 163 ? 115.247 98.759 150.913 1.00 185.99 190 ALA K O 1
ATOM 685 N N . TYR A 1 164 ? 115.713 99.462 148.821 1.00 176.18 191 TYR K N 1
ATOM 686 C CA . TYR A 1 164 ? 114.391 99.164 148.292 1.00 176.18 191 TYR K CA 1
ATOM 687 C C . TYR A 1 164 ? 114.512 98.960 146.789 1.00 176.18 191 TYR K C 1
ATOM 688 O O . TYR A 1 164 ? 115.440 99.471 146.160 1.00 176.18 191 TYR K O 1
ATOM 697 N N . GLY A 1 165 ? 113.586 98.197 146.225 1.00 177.30 192 GLY K N 1
ATOM 698 C CA . GLY A 1 165 ? 113.533 98.014 144.790 1.00 177.30 192 GLY K CA 1
ATOM 699 C C . GLY A 1 165 ? 112.785 96.745 144.431 1.00 177.30 192 GLY K C 1
ATOM 700 O O . GLY A 1 165 ? 112.182 96.094 145.282 1.00 177.30 192 GLY K O 1
ATOM 701 N N . GLN A 1 166 ? 112.830 96.421 143.143 1.00 174.58 193 GLN K N 1
ATOM 702 C CA . GLN A 1 166 ? 112.281 95.161 142.670 1.00 174.58 193 GLN K CA 1
ATOM 703 C C . GLN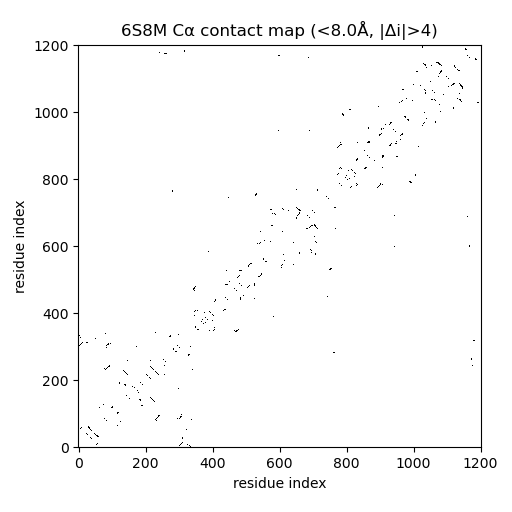 A 1 166 ? 113.141 94.009 143.184 1.00 174.58 193 GLN K C 1
ATOM 704 O O . GLN A 1 166 ? 114.324 94.181 143.488 1.00 174.58 193 GLN K O 1
ATOM 710 N N . THR A 1 167 ? 112.515 92.844 143.345 1.00 174.57 194 THR K N 1
ATOM 711 C CA . THR A 1 167 ? 113.236 91.639 143.723 1.00 174.57 194 THR K CA 1
ATOM 712 C C . THR A 1 167 ? 114.258 91.255 142.658 1.00 174.57 194 THR K C 1
ATOM 713 O O . THR A 1 167 ? 114.077 91.509 141.463 1.00 174.57 194 THR K O 1
ATOM 717 N N . GLY A 1 168 ? 115.363 90.672 143.114 1.00 184.42 195 GLY K N 1
ATOM 718 C CA . GLY A 1 168 ? 116.412 90.248 142.213 1.00 184.42 195 GLY K CA 1
ATOM 719 C C . GLY A 1 168 ? 117.198 91.363 141.565 1.00 184.42 195 GLY K C 1
ATOM 720 O O . GLY A 1 168 ? 117.727 91.173 140.469 1.00 184.42 195 GLY K O 1
ATOM 721 N N . THR A 1 169 ? 117.290 92.529 142.203 1.00 186.80 196 THR K N 1
ATOM 722 C CA . THR A 1 169 ? 118.025 93.644 141.625 1.00 186.80 196 THR K CA 1
ATOM 723 C C . THR A 1 169 ? 119.304 93.993 142.364 1.00 186.80 196 THR K C 1
ATOM 724 O O . THR A 1 169 ? 120.224 94.519 141.742 1.00 186.80 196 THR K O 1
ATOM 728 N N . GLY A 1 170 ? 119.402 93.718 143.661 1.00 190.90 197 GLY K N 1
ATOM 729 C CA . GLY A 1 170 ? 120.644 94.017 144.348 1.00 190.90 197 GLY K CA 1
ATOM 730 C C . GLY A 1 170 ? 120.514 94.689 145.694 1.00 190.90 197 GLY K C 1
ATOM 731 O O . GLY A 1 170 ? 121.512 95.132 146.269 1.00 190.90 197 GLY K O 1
ATOM 732 N N . LYS A 1 171 ? 119.299 94.766 146.222 1.00 185.07 198 LYS K N 1
ATOM 733 C CA . LYS A 1 171 ? 119.117 95.436 147.498 1.00 185.07 198 LYS K CA 1
ATOM 734 C C . LYS A 1 171 ? 119.424 94.543 148.691 1.00 185.07 198 LYS K C 1
ATOM 735 O O . LYS A 1 171 ? 119.499 95.051 149.812 1.00 185.07 198 LYS K O 1
ATOM 741 N N . THR A 1 172 ? 119.597 93.235 148.489 1.00 191.47 199 THR K N 1
ATOM 742 C CA . THR A 1 172 ? 120.284 92.438 149.499 1.00 191.47 199 THR K CA 1
ATOM 743 C C . THR A 1 172 ? 121.792 92.520 149.301 1.00 191.47 199 THR K C 1
ATOM 744 O O . THR A 1 172 ? 122.549 92.536 150.278 1.00 191.47 199 THR K O 1
ATOM 748 N N . TYR A 1 173 ? 122.234 92.638 148.046 1.00 196.47 200 TYR K N 1
ATOM 749 C CA . TYR A 1 173 ? 123.636 92.920 147.761 1.00 196.47 200 TYR K CA 1
ATOM 750 C C . TYR A 1 173 ? 124.053 94.292 148.274 1.00 196.47 200 TYR K C 1
ATOM 751 O O . TYR A 1 173 ? 125.229 94.503 148.589 1.00 196.47 200 TYR K O 1
ATOM 760 N N . THR A 1 174 ? 123.106 95.227 148.379 1.00 195.75 201 THR K N 1
ATOM 761 C CA . THR A 1 174 ? 123.436 96.576 148.821 1.00 195.75 201 THR K CA 1
ATOM 762 C C . THR A 1 174 ? 123.793 96.599 150.302 1.00 195.75 201 THR K C 1
ATOM 763 O O . THR A 1 174 ? 124.812 97.177 150.695 1.00 195.75 201 THR K O 1
ATOM 767 N N . MET A 1 175 ? 122.973 95.965 151.137 1.00 198.88 202 MET K N 1
ATOM 768 C CA . MET A 1 175 ? 123.257 95.935 152.567 1.00 198.88 202 MET K CA 1
ATOM 769 C C . MET A 1 175 ? 124.421 95.003 152.872 1.00 198.88 202 MET K C 1
ATOM 770 O O . MET A 1 175 ? 125.471 95.436 153.359 1.00 198.88 202 MET K O 1
ATOM 775 N N . SER A 1 176 ? 124.259 93.718 152.573 1.00 204.30 203 SER K N 1
ATOM 776 C CA . SER A 1 176 ? 125.255 92.697 152.894 1.00 204.30 203 SER K CA 1
ATOM 777 C C . SER A 1 176 ? 125.622 91.971 151.605 1.00 204.30 203 SER K C 1
ATOM 778 O O . SER A 1 176 ? 124.878 91.104 151.139 1.00 204.30 203 SER K O 1
ATOM 781 N N . GLY A 1 177 ? 126.779 92.305 151.042 1.00 208.17 204 GLY K N 1
ATOM 782 C CA . GLY A 1 177 ? 127.104 91.845 149.708 1.00 208.17 204 GLY K CA 1
ATOM 783 C C . GLY A 1 177 ? 127.849 90.533 149.608 1.00 208.17 204 GLY K C 1
ATOM 784 O O . GLY A 1 177 ? 127.389 89.615 148.924 1.00 208.17 204 GLY K O 1
ATOM 785 N N . ASP A 1 178 ? 128.989 90.415 150.280 1.00 209.19 205 ASP K N 1
ATOM 786 C CA . ASP A 1 178 ? 129.871 89.281 150.071 1.00 209.19 205 ASP K CA 1
ATOM 787 C C . ASP A 1 178 ? 130.189 88.575 151.379 1.00 209.19 205 ASP K C 1
ATOM 788 O O . ASP A 1 178 ? 130.096 89.145 152.469 1.00 209.19 205 ASP K O 1
ATOM 793 N N . LEU A 1 179 ? 130.575 87.309 151.237 1.00 212.49 206 LEU K N 1
ATOM 794 C CA . LEU A 1 179 ? 130.971 86.454 152.344 1.00 212.49 206 LEU K CA 1
ATOM 795 C C . LEU A 1 179 ? 132.391 85.940 152.114 1.00 212.49 206 LEU K C 1
ATOM 796 O O . LEU A 1 179 ? 132.741 84.822 152.503 1.00 212.49 206 LEU K O 1
ATOM 801 N N . SER A 1 180 ? 133.215 86.752 151.441 1.00 219.78 207 SER K N 1
ATOM 802 C CA . SER A 1 180 ? 134.618 86.403 151.225 1.00 219.78 207 SER K CA 1
ATOM 803 C C . SER A 1 180 ? 135.378 86.409 152.544 1.00 219.78 207 SER K C 1
ATOM 804 O O . SER A 1 180 ? 135.972 85.396 152.933 1.00 219.78 207 SER K O 1
ATOM 807 N N . ASP A 1 181 ? 135.371 87.561 153.230 1.00 218.66 208 ASP K N 1
ATOM 808 C CA . ASP A 1 181 ? 135.728 87.692 154.647 1.00 218.66 208 ASP K CA 1
ATOM 809 C C . ASP A 1 181 ? 137.180 87.295 154.908 1.00 218.66 208 ASP K C 1
ATOM 810 O O . ASP A 1 181 ? 137.479 86.518 155.816 1.00 218.66 208 ASP K O 1
ATOM 815 N N . SER A 1 182 ? 138.083 87.823 154.085 1.00 218.59 209 SER K N 1
ATOM 816 C CA . SER A 1 182 ? 139.504 87.500 154.200 1.00 218.59 209 SER K CA 1
ATOM 817 C C . SER A 1 182 ? 140.026 88.162 155.462 1.00 218.59 209 SER K C 1
ATOM 818 O O . SER A 1 182 ? 140.407 89.334 155.461 1.00 218.59 209 SER K O 1
ATOM 821 N N . ASP A 1 183 ? 140.055 87.397 156.548 1.00 216.78 210 ASP K N 1
ATOM 822 C CA . ASP A 1 183 ? 140.260 87.934 157.884 1.00 216.78 210 ASP K CA 1
ATOM 823 C C . ASP A 1 183 ? 141.713 88.276 158.189 1.00 216.78 210 ASP K C 1
ATOM 824 O O . ASP A 1 183 ? 142.042 88.505 159.358 1.00 216.78 210 ASP K O 1
ATOM 829 N N . GLY A 1 184 ? 142.587 88.302 157.184 1.00 218.31 211 GLY K N 1
ATOM 830 C CA . GLY A 1 184 ? 143.879 88.934 157.369 1.00 218.31 211 GLY K CA 1
ATOM 831 C C . GLY A 1 184 ? 143.742 90.429 157.584 1.00 218.31 211 GLY K C 1
ATOM 832 O O . GLY A 1 184 ? 144.211 90.969 158.588 1.00 218.31 211 GLY K O 1
ATOM 833 N N . ILE A 1 185 ? 143.086 91.119 156.649 1.00 215.09 212 ILE K N 1
ATOM 834 C CA . ILE A 1 185 ? 142.873 92.553 156.800 1.00 215.09 212 ILE K CA 1
ATOM 835 C C . ILE A 1 185 ? 141.386 92.868 156.769 1.00 215.09 212 ILE K C 1
ATOM 836 O O . ILE A 1 185 ? 140.804 93.277 157.780 1.00 215.09 212 ILE K O 1
ATOM 841 N N . LEU A 1 186 ? 140.760 92.648 155.616 1.00 211.70 213 LEU K N 1
ATOM 842 C CA . LEU A 1 186 ? 139.392 93.078 155.348 1.00 211.70 213 LEU K CA 1
ATOM 843 C C . LEU A 1 186 ? 138.848 92.222 154.215 1.00 211.70 213 LEU K C 1
ATOM 844 O O . LEU A 1 186 ? 139.568 91.423 153.613 1.00 211.70 213 LEU K O 1
ATOM 849 N N . SER A 1 187 ? 137.573 92.418 153.908 1.00 216.42 214 SER K N 1
ATOM 850 C CA . SER A 1 187 ? 136.932 91.779 152.771 1.00 216.42 214 SER K CA 1
ATOM 851 C C . SER A 1 187 ? 136.729 92.800 151.658 1.00 216.42 214 SER K C 1
ATOM 852 O O . SER A 1 187 ? 136.933 94.003 151.839 1.00 216.42 214 SER K O 1
ATOM 855 N N . GLU A 1 188 ? 136.325 92.303 150.492 1.00 214.72 215 GLU K N 1
ATOM 856 C CA . GLU A 1 188 ? 136.070 93.148 149.335 1.00 214.72 215 GLU K CA 1
ATOM 857 C C . GLU A 1 188 ? 134.664 92.908 148.812 1.00 214.72 215 GLU K C 1
ATOM 858 O O . GLU A 1 188 ? 134.218 91.761 148.710 1.00 214.72 215 GLU K O 1
ATOM 864 N N . GLY A 1 189 ? 133.972 93.997 148.485 1.00 211.00 216 GLY K N 1
ATOM 865 C CA . GLY A 1 189 ? 132.634 93.900 147.938 1.00 211.00 216 GLY K CA 1
ATOM 866 C C . GLY A 1 189 ? 131.570 93.486 148.923 1.00 211.00 216 GLY K C 1
ATOM 867 O O . GLY A 1 189 ? 130.477 93.096 148.508 1.00 211.00 216 GLY K O 1
ATOM 868 N N . ALA A 1 190 ? 131.842 93.590 150.222 1.00 212.06 217 ALA K N 1
ATOM 869 C CA . ALA A 1 190 ? 131.022 92.941 151.236 1.00 212.06 217 ALA K CA 1
ATOM 870 C C . ALA A 1 190 ? 129.704 93.650 151.517 1.00 212.06 217 ALA K C 1
ATOM 871 O O . ALA A 1 190 ? 128.930 93.161 152.346 1.00 212.06 217 ALA K O 1
ATOM 873 N N . GLY A 1 191 ? 129.413 94.760 150.854 1.00 213.11 218 GLY K N 1
ATOM 874 C CA . GLY A 1 191 ? 128.197 95.501 151.113 1.00 213.11 218 GLY K CA 1
ATOM 875 C C . GLY A 1 191 ? 128.437 96.649 152.072 1.00 213.11 218 GLY K C 1
ATOM 876 O O . GLY A 1 191 ? 129.513 96.808 152.650 1.00 213.11 218 GLY K O 1
ATOM 877 N N . LEU A 1 192 ? 127.389 97.458 152.248 1.00 210.01 219 LEU K N 1
ATOM 878 C CA . LEU A 1 192 ? 127.531 98.711 152.986 1.00 210.01 219 LEU K CA 1
ATOM 879 C C . LEU A 1 192 ? 127.733 98.472 154.476 1.00 210.01 219 LEU K C 1
ATOM 880 O O . LEU A 1 192 ? 128.478 99.212 155.125 1.00 210.01 219 LEU K O 1
ATOM 885 N N . ILE A 1 193 ? 127.093 97.449 155.029 1.00 211.37 220 ILE K N 1
ATOM 886 C CA . ILE A 1 193 ? 127.161 97.184 156.465 1.00 211.37 220 ILE K CA 1
ATOM 887 C C . ILE A 1 193 ? 128.556 96.717 156.893 1.00 211.37 220 ILE K C 1
ATOM 888 O O . ILE A 1 193 ? 129.065 97.275 157.877 1.00 211.37 220 ILE K O 1
ATOM 893 N N . PRO A 1 194 ? 129.247 95.761 156.231 1.00 216.84 221 PRO K N 1
ATOM 894 C CA . PRO A 1 194 ? 130.630 95.478 156.663 1.00 216.84 221 PRO K CA 1
ATOM 895 C C . PRO A 1 194 ? 131.611 96.602 156.371 1.00 216.84 221 PRO K C 1
ATOM 896 O O . PRO A 1 194 ? 132.642 96.682 157.049 1.00 216.84 221 PRO K O 1
ATOM 900 N N . ARG A 1 195 ? 131.335 97.471 155.395 1.00 218.09 222 ARG K N 1
ATOM 901 C CA . ARG A 1 195 ? 132.142 98.678 155.276 1.00 218.09 222 ARG K CA 1
ATOM 902 C C . ARG A 1 195 ? 131.836 99.636 156.414 1.00 218.09 222 ARG K C 1
ATOM 903 O O . ARG A 1 195 ? 132.750 100.211 157.011 1.00 218.09 222 ARG K O 1
ATOM 911 N N . ALA A 1 196 ? 130.557 99.804 156.747 1.00 217.71 223 ALA K N 1
ATOM 912 C CA . ALA A 1 196 ? 130.206 100.636 157.888 1.00 217.71 223 ALA K CA 1
ATOM 913 C C . ALA A 1 196 ? 130.484 99.953 159.214 1.00 217.71 223 ALA K C 1
ATOM 914 O O . ALA A 1 196 ? 130.408 100.615 160.253 1.00 217.71 223 ALA K O 1
ATOM 916 N N . LEU A 1 197 ? 130.783 98.655 159.211 1.00 217.98 224 LEU K N 1
ATOM 917 C CA . LEU A 1 197 ? 131.209 98.001 160.439 1.00 217.98 224 LEU K CA 1
ATOM 918 C C . LEU A 1 197 ? 132.587 98.501 160.848 1.00 217.98 224 LEU K C 1
ATOM 919 O O . LEU A 1 197 ? 132.730 99.177 161.870 1.00 217.98 224 LEU K O 1
ATOM 924 N N . TYR A 1 198 ? 133.601 98.244 160.012 1.00 217.12 225 TYR K N 1
ATOM 925 C CA . TYR A 1 198 ? 134.986 98.564 160.361 1.00 217.12 225 TYR K CA 1
ATOM 926 C C . TYR A 1 198 ? 135.220 100.066 160.453 1.00 217.12 225 TYR K C 1
ATOM 927 O O . TYR A 1 198 ? 135.879 100.538 161.386 1.00 217.12 225 TYR K O 1
ATOM 936 N N . GLN A 1 199 ? 134.658 100.836 159.523 1.00 221.90 226 GLN K N 1
ATOM 937 C CA . GLN A 1 199 ? 134.959 102.258 159.432 1.00 221.90 226 GLN K CA 1
ATOM 938 C C . GLN A 1 199 ? 134.258 103.093 160.493 1.00 221.90 226 GLN K C 1
ATOM 939 O O . GLN A 1 199 ? 134.432 104.315 160.508 1.00 221.90 226 GLN K O 1
ATOM 945 N N . LEU A 1 200 ? 133.466 102.477 161.364 1.00 220.23 227 LEU K N 1
ATOM 946 C CA . LEU A 1 200 ? 133.129 103.093 162.635 1.00 220.23 227 LEU K CA 1
ATOM 947 C C . LEU A 1 200 ? 134.010 102.588 163.768 1.00 220.23 227 LEU K C 1
ATOM 948 O O . LEU A 1 200 ? 134.302 103.350 164.692 1.00 220.23 227 LEU K O 1
ATOM 953 N N . PHE A 1 201 ? 134.472 101.335 163.712 1.00 219.71 228 PHE K N 1
ATOM 954 C CA . PHE A 1 201 ? 135.457 100.885 164.688 1.00 219.71 228 PHE K CA 1
ATOM 955 C C . PHE A 1 201 ? 136.834 101.477 164.436 1.00 219.71 228 PHE K C 1
ATOM 956 O O . PHE A 1 201 ? 137.634 101.568 165.372 1.00 219.71 228 PHE K O 1
ATOM 964 N N . SER A 1 202 ? 137.130 101.872 163.198 1.00 223.19 229 SER K N 1
ATOM 965 C CA . SER A 1 202 ? 138.460 102.374 162.876 1.00 223.19 229 SER K CA 1
ATOM 966 C C . SER A 1 202 ? 138.681 103.760 163.465 1.00 223.19 229 SER K C 1
ATOM 967 O O . SER A 1 202 ? 139.625 103.979 164.232 1.00 223.19 229 SER K O 1
ATOM 970 N N . SER A 1 203 ? 137.801 104.708 163.132 1.00 225.18 230 SER K N 1
ATOM 971 C CA . SER A 1 203 ? 137.949 106.080 163.603 1.00 225.18 230 SER K CA 1
ATOM 972 C C . SER A 1 203 ? 137.680 106.217 165.094 1.00 225.18 230 SER K C 1
ATOM 973 O O . SER A 1 203 ? 138.112 107.201 165.700 1.00 225.18 230 SER K O 1
ATOM 976 N N . LEU A 1 204 ? 136.984 105.254 165.696 1.00 229.92 231 LEU K N 1
ATOM 977 C CA . LEU A 1 204 ? 136.738 105.303 167.130 1.00 229.92 231 LEU K CA 1
ATOM 978 C C . LEU A 1 204 ? 137.972 104.901 167.921 1.00 229.92 231 LEU K C 1
ATOM 979 O O . LEU A 1 204 ? 138.121 105.300 169.082 1.00 229.92 231 LEU K O 1
ATOM 984 N N . ASP A 1 205 ? 138.881 104.141 167.307 1.00 230.34 232 ASP K N 1
ATOM 985 C CA . ASP A 1 205 ? 140.104 103.743 167.994 1.00 230.34 232 ASP K CA 1
ATOM 986 C C . ASP A 1 205 ? 141.075 104.898 168.190 1.00 230.34 232 ASP K C 1
ATOM 987 O O . ASP A 1 205 ? 142.007 104.773 168.990 1.00 230.34 232 ASP K O 1
ATOM 992 N N . ASN A 1 206 ? 140.887 106.011 167.491 1.00 231.06 233 ASN K N 1
ATOM 993 C CA . ASN A 1 206 ? 141.870 107.083 167.486 1.00 231.06 233 ASN K CA 1
ATOM 994 C C . ASN A 1 206 ? 141.212 108.424 167.785 1.00 231.06 233 ASN K C 1
ATOM 995 O O . ASN A 1 206 ? 141.527 109.445 167.167 1.00 231.06 233 ASN K O 1
ATOM 1000 N N . SER A 1 207 ? 140.284 108.443 168.744 1.00 236.33 234 SER K N 1
ATOM 1001 C CA . SER A 1 207 ? 139.605 109.676 169.123 1.00 236.33 234 SER K CA 1
ATOM 1002 C C . SER A 1 207 ? 139.502 109.809 170.636 1.00 236.33 234 SER K C 1
ATOM 1003 O O . SER A 1 207 ? 138.467 110.251 171.146 1.00 236.33 234 SER K O 1
ATOM 1006 N N . ASN A 1 208 ? 140.540 109.347 171.347 1.00 240.05 235 ASN K N 1
ATOM 1007 C CA . ASN A 1 208 ? 140.880 109.521 172.767 1.00 240.05 235 ASN K CA 1
ATOM 1008 C C . ASN A 1 208 ? 139.716 109.562 173.759 1.00 240.05 235 ASN K C 1
ATOM 1009 O O . ASN A 1 208 ? 139.714 110.371 174.692 1.00 240.05 235 ASN K O 1
ATOM 1014 N N . GLN A 1 209 ? 138.728 108.690 173.575 1.00 233.82 236 GLN K N 1
ATOM 1015 C CA . GLN A 1 209 ? 137.590 108.614 174.479 1.00 233.82 236 GLN K CA 1
ATOM 1016 C C . GLN A 1 209 ? 137.226 107.154 174.716 1.00 233.82 236 GLN K C 1
ATOM 1017 O O . GLN A 1 209 ? 137.582 106.266 173.937 1.00 233.82 236 GLN K O 1
ATOM 1023 N N . GLU A 1 210 ? 136.510 106.919 175.813 1.00 227.73 237 GLU K N 1
ATOM 1024 C CA . GLU A 1 210 ? 136.019 105.586 176.133 1.00 227.73 237 GLU K CA 1
ATOM 1025 C C . GLU A 1 210 ? 134.844 105.222 175.231 1.00 227.73 237 GLU K C 1
ATOM 1026 O O . GLU A 1 210 ? 134.022 106.076 174.889 1.00 227.73 237 GLU K O 1
ATOM 1032 N N . TYR A 1 211 ? 134.771 103.952 174.828 1.00 224.05 238 TYR K N 1
ATOM 1033 C CA . TYR A 1 211 ? 133.686 103.500 173.972 1.00 224.05 238 TYR K CA 1
ATOM 1034 C C . TYR A 1 211 ? 133.195 102.125 174.401 1.00 224.05 238 TYR K C 1
ATOM 1035 O O . TYR A 1 211 ? 133.969 101.287 174.871 1.00 224.05 238 TYR K O 1
ATOM 1044 N N . ALA A 1 212 ? 131.890 101.906 174.220 1.00 217.08 239 ALA K N 1
ATOM 1045 C CA . ALA A 1 212 ? 131.259 100.602 174.378 1.00 217.08 239 ALA K CA 1
ATOM 1046 C C . ALA A 1 212 ? 130.300 100.380 173.218 1.00 217.08 239 ALA K C 1
ATOM 1047 O O . ALA A 1 212 ? 129.585 101.300 172.810 1.00 217.08 239 ALA K O 1
ATOM 1049 N N . VAL A 1 213 ? 130.300 99.162 172.680 1.00 210.75 240 VAL K N 1
ATOM 1050 C CA . VAL A 1 213 ? 129.580 98.833 171.454 1.00 210.75 240 VAL K CA 1
ATOM 1051 C C . VAL A 1 213 ? 128.640 97.670 171.736 1.00 210.75 240 VAL K C 1
ATOM 1052 O O . VAL A 1 213 ? 129.080 96.607 172.188 1.00 210.75 240 VAL K O 1
ATOM 1056 N N . LYS A 1 214 ? 127.353 97.865 171.457 1.00 202.74 241 LYS K N 1
ATOM 1057 C CA . LYS A 1 214 ? 126.377 96.787 171.485 1.00 202.74 241 LYS K CA 1
ATOM 1058 C C . LYS A 1 214 ? 125.590 96.787 170.185 1.00 202.74 241 LYS K C 1
ATOM 1059 O O . LYS A 1 214 ? 125.476 97.806 169.503 1.00 202.74 241 LYS K O 1
ATOM 1065 N N . CYS A 1 215 ? 125.056 95.622 169.833 1.00 197.10 242 CYS K N 1
ATOM 1066 C CA . CYS A 1 215 ? 124.277 95.482 168.614 1.00 197.10 242 CYS K CA 1
ATOM 1067 C C . CYS A 1 215 ? 123.145 94.494 168.841 1.00 197.10 242 CYS K C 1
ATOM 1068 O O . CYS A 1 215 ? 123.135 93.730 169.809 1.00 197.10 242 CYS K O 1
ATOM 1071 N N . SER A 1 216 ? 122.189 94.517 167.921 1.00 187.91 243 SER K N 1
ATOM 1072 C CA . SER A 1 216 ? 121.095 93.560 167.920 1.00 187.91 243 SER K CA 1
ATOM 1073 C C . SER A 1 216 ? 120.652 93.372 166.479 1.00 187.91 243 SER K C 1
ATOM 1074 O O . SER A 1 216 ? 120.381 94.353 165.780 1.00 187.91 243 SER K O 1
ATOM 1077 N N . TYR A 1 217 ? 120.597 92.119 166.036 1.00 183.64 244 TYR K N 1
ATOM 1078 C CA . TYR A 1 217 ? 120.333 91.790 164.641 1.00 183.64 244 TYR K CA 1
ATOM 1079 C C . TYR A 1 217 ? 119.280 90.696 164.577 1.00 183.64 244 TYR K C 1
ATOM 1080 O O . TYR A 1 217 ? 119.519 89.571 165.024 1.00 183.64 244 TYR K O 1
ATOM 1089 N N . TYR A 1 218 ? 118.123 91.028 164.011 1.00 178.93 245 TYR K N 1
ATOM 1090 C CA . TYR A 1 218 ? 116.967 90.143 163.976 1.00 178.93 245 TYR K CA 1
ATOM 1091 C C . TYR A 1 218 ? 116.298 90.294 162.613 1.00 178.93 245 TYR K C 1
ATOM 1092 O O . TYR A 1 218 ? 116.856 90.905 161.697 1.00 178.93 245 TYR K O 1
ATOM 1101 N N . GLU A 1 219 ? 115.104 89.722 162.460 1.00 174.38 246 GLU K N 1
ATOM 1102 C CA . GLU A 1 219 ? 114.406 89.791 161.183 1.00 174.38 246 GLU K CA 1
ATOM 1103 C C . GLU A 1 219 ? 112.938 90.125 161.394 1.00 174.38 246 GLU K C 1
ATOM 1104 O O . GLU A 1 219 ? 112.400 90.017 162.498 1.00 174.38 246 GLU K O 1
ATOM 1110 N N . LEU A 1 220 ? 112.296 90.522 160.297 1.00 164.62 247 LEU K N 1
ATOM 1111 C CA . LEU A 1 220 ? 110.865 90.785 160.252 1.00 164.62 247 LEU K CA 1
ATOM 1112 C C . LEU A 1 220 ? 110.265 89.953 159.131 1.00 164.62 247 LEU K C 1
ATOM 1113 O O . LEU A 1 220 ? 110.728 90.021 157.988 1.00 164.62 247 LEU K O 1
ATOM 1118 N N . TYR A 1 221 ? 109.241 89.169 159.459 1.00 157.96 248 TYR K N 1
ATOM 1119 C CA . TYR A 1 221 ? 108.740 88.160 158.530 1.00 157.96 248 TYR K CA 1
ATOM 1120 C C . TYR A 1 221 ? 107.293 87.854 158.881 1.00 157.96 248 TYR K C 1
ATOM 1121 O O . TYR A 1 221 ? 107.036 87.203 159.900 1.00 157.96 248 TYR K O 1
ATOM 1130 N N . ASN A 1 222 ? 106.371 88.327 158.033 1.00 150.00 249 ASN K N 1
ATOM 1131 C CA . ASN A 1 222 ? 104.929 88.085 158.143 1.00 150.00 249 ASN K CA 1
ATOM 1132 C C . ASN A 1 222 ? 104.379 88.565 159.482 1.00 150.00 249 ASN K C 1
ATOM 1133 O O . ASN A 1 222 ? 103.795 87.786 160.242 1.00 150.00 249 ASN K O 1
ATOM 1138 N N . GLU A 1 223 ? 104.623 89.851 159.780 1.00 148.87 250 GLU K N 1
ATOM 1139 C CA . GLU A 1 223 ? 104.166 90.530 161.003 1.00 148.87 250 GLU K CA 1
ATOM 1140 C C . GLU A 1 223 ? 104.750 89.853 162.256 1.00 148.87 250 GLU K C 1
ATOM 1141 O O . GLU A 1 223 ? 104.182 89.896 163.350 1.00 148.87 250 GLU K O 1
ATOM 1147 N N . GLU A 1 224 ? 105.912 89.214 162.115 1.00 158.93 251 GLU K N 1
ATOM 1148 C CA . GLU A 1 224 ? 106.539 88.510 163.223 1.00 158.93 251 GLU K CA 1
ATOM 1149 C C . GLU A 1 224 ? 108.032 88.800 163.240 1.00 158.93 251 GLU K C 1
ATOM 1150 O O . GLU A 1 224 ? 108.631 89.164 162.226 1.00 158.93 251 GLU K O 1
ATOM 1156 N N . ILE A 1 225 ? 108.624 88.621 164.417 1.00 162.59 252 ILE K N 1
ATOM 1157 C CA . ILE A 1 225 ? 110.003 88.997 164.693 1.00 162.59 252 ILE K CA 1
ATOM 1158 C C . ILE A 1 225 ? 110.743 87.758 165.165 1.00 162.59 252 ILE K C 1
ATOM 1159 O O . ILE A 1 225 ? 110.337 87.125 166.146 1.00 162.59 252 ILE K O 1
ATOM 1164 N N . ARG A 1 226 ? 111.827 87.416 164.480 1.00 174.47 253 ARG K N 1
ATOM 1165 C CA . ARG A 1 226 ? 112.691 86.313 164.877 1.00 174.47 253 ARG K CA 1
ATOM 1166 C C . ARG A 1 226 ? 114.097 86.845 165.100 1.00 174.47 253 ARG K C 1
ATOM 1167 O O . ARG A 1 226 ? 114.652 87.524 164.228 1.00 174.47 253 ARG K O 1
ATOM 1175 N N . ASP A 1 227 ? 114.665 86.548 166.267 1.00 176.72 254 ASP K N 1
ATOM 1176 C CA . ASP A 1 227 ? 116.006 87.018 166.587 1.00 176.72 254 ASP K CA 1
ATOM 1177 C C . ASP A 1 227 ? 117.021 86.235 165.768 1.00 176.72 254 ASP K C 1
ATOM 1178 O O . ASP A 1 227 ? 117.127 85.011 165.895 1.00 176.72 254 ASP K O 1
ATOM 1183 N N . LEU A 1 228 ? 117.770 86.942 164.932 1.00 181.80 255 LEU K N 1
ATOM 1184 C CA . LEU A 1 228 ? 118.833 86.306 164.175 1.00 181.80 255 LEU K CA 1
ATOM 1185 C C . LEU A 1 228 ? 120.130 86.218 164.966 1.00 181.80 255 LEU K C 1
ATOM 1186 O O . LEU A 1 228 ? 121.116 85.684 164.452 1.00 181.80 255 LEU K O 1
ATOM 1191 N N . LEU A 1 229 ? 120.163 86.730 166.195 1.00 181.19 256 LEU K N 1
ATOM 1192 C CA . LEU A 1 229 ? 121.365 86.579 167.002 1.00 181.19 256 LEU K CA 1
ATOM 1193 C C . LEU A 1 229 ? 121.447 85.191 167.610 1.00 181.19 256 LEU K C 1
ATOM 1194 O O . LEU A 1 229 ? 122.520 84.579 167.628 1.00 181.19 256 LEU K O 1
ATOM 1199 N N . VAL A 1 230 ? 120.333 84.686 168.117 1.00 180.38 257 VAL K N 1
ATOM 1200 C CA . VAL A 1 230 ? 120.291 83.377 168.746 1.00 180.38 257 VAL K CA 1
ATOM 1201 C C . VAL A 1 230 ? 119.495 82.432 167.864 1.00 180.38 257 VAL K C 1
ATOM 1202 O O . VAL A 1 230 ? 118.590 82.840 167.129 1.00 180.38 257 VAL K O 1
ATOM 1206 N N . SER A 1 231 ? 119.864 81.159 167.918 1.00 180.19 258 SER K N 1
ATOM 1207 C CA . SER A 1 231 ? 119.133 80.118 167.216 1.00 180.19 258 SER K CA 1
ATOM 1208 C C . SER A 1 231 ? 118.090 79.453 168.096 1.00 180.19 258 SER K C 1
ATOM 1209 O O . SER A 1 231 ? 117.346 78.596 167.610 1.00 180.19 258 SER K O 1
ATOM 1212 N N . GLU A 1 232 ? 118.024 79.825 169.371 1.00 178.22 259 GLU K N 1
ATOM 1213 C CA . GLU A 1 232 ? 117.048 79.245 170.274 1.00 178.22 259 GLU K CA 1
ATOM 1214 C C . GLU A 1 232 ? 115.648 79.741 169.931 1.00 178.22 259 GLU K C 1
ATOM 1215 O O . GLU A 1 232 ? 115.458 80.738 169.231 1.00 178.22 259 GLU K O 1
ATOM 1221 N N . GLU A 1 233 ? 114.655 79.023 170.439 1.00 179.76 260 GLU K N 1
ATOM 1222 C CA . GLU A 1 233 ? 113.262 79.280 170.094 1.00 179.76 260 GLU K CA 1
ATOM 1223 C C . GLU A 1 233 ? 112.601 80.136 171.176 1.00 179.76 260 GLU K C 1
ATOM 1224 O O . GLU A 1 233 ? 111.724 79.692 171.917 1.00 179.76 260 GLU K O 1
ATOM 1230 N N . LEU A 1 234 ? 113.044 81.393 171.254 1.00 174.92 261 LEU K N 1
ATOM 1231 C CA . LEU A 1 234 ? 112.486 82.370 172.183 1.00 174.92 261 LEU K CA 1
ATOM 1232 C C . LEU A 1 234 ? 112.064 83.620 171.426 1.00 174.92 261 LEU K C 1
ATOM 1233 O O . LEU A 1 234 ? 112.702 84.019 170.447 1.00 174.92 261 LEU K O 1
ATOM 1238 N N . ARG A 1 235 ? 110.983 84.239 171.894 1.00 159.02 262 ARG K N 1
ATOM 1239 C CA . ARG A 1 235 ? 110.364 85.343 171.177 1.00 159.02 262 ARG K CA 1
ATOM 1240 C C . ARG A 1 235 ? 109.889 86.385 172.179 1.00 159.02 262 ARG K C 1
ATOM 1241 O O . ARG A 1 235 ? 110.142 86.286 173.383 1.00 159.02 262 ARG K O 1
ATOM 1249 N N . LYS A 1 236 ? 109.190 87.389 171.655 1.00 151.16 263 LYS K N 1
ATOM 1250 C CA . LYS A 1 236 ? 108.620 88.445 172.468 1.00 151.16 263 LYS K CA 1
ATOM 1251 C C . LYS A 1 236 ? 107.467 87.904 173.312 1.00 151.16 263 LYS K C 1
ATOM 1252 O O . LYS A 1 236 ? 106.749 86.996 172.881 1.00 151.16 263 LYS K O 1
ATOM 1258 N N . PRO A 1 237 ? 107.295 88.415 174.543 1.00 153.94 264 PRO K N 1
ATOM 1259 C CA . PRO A 1 237 ? 106.146 87.991 175.355 1.00 153.94 264 PRO K CA 1
ATOM 1260 C C . PRO A 1 237 ? 104.793 88.429 174.805 1.00 153.94 264 PRO K C 1
ATOM 1261 O O . PRO A 1 237 ? 103.959 87.571 174.498 1.00 153.94 264 PRO K O 1
ATOM 1265 N N . ALA A 1 238 ? 104.548 89.736 174.664 1.00 147.93 265 ALA K N 1
ATOM 1266 C CA . ALA A 1 238 ? 103.256 90.204 174.173 1.00 147.93 265 ALA K CA 1
ATOM 1267 C C . ALA A 1 238 ? 103.344 91.039 172.902 1.00 147.93 265 ALA K C 1
ATOM 1268 O O . ALA A 1 238 ? 102.830 90.615 171.862 1.00 147.93 265 ALA K O 1
ATOM 1270 N N . ARG A 1 239 ? 103.990 92.207 172.946 1.00 132.33 266 ARG K N 1
ATOM 1271 C CA . ARG A 1 239 ? 103.854 93.222 171.902 1.00 132.33 266 ARG K CA 1
ATOM 1272 C C . ARG A 1 239 ? 105.099 94.101 171.886 1.00 132.33 266 ARG K C 1
ATOM 1273 O O . ARG A 1 239 ? 105.933 94.053 172.793 1.00 132.33 266 ARG K O 1
ATOM 1281 N N . VAL A 1 240 ? 105.204 94.914 170.835 1.00 135.98 267 VAL K N 1
ATOM 1282 C CA . VAL A 1 240 ? 106.207 95.972 170.748 1.00 135.98 267 VAL K CA 1
ATOM 1283 C C . VAL A 1 240 ? 105.750 97.143 171.606 1.00 135.98 267 VAL K C 1
ATOM 1284 O O . VAL A 1 240 ? 104.572 97.511 171.590 1.00 135.98 267 VAL K O 1
ATOM 1288 N N . PHE A 1 241 ? 106.669 97.735 172.364 1.00 134.60 268 PHE K N 1
ATOM 1289 C CA . PHE A 1 241 ? 106.317 98.731 173.366 1.00 134.60 268 PHE K CA 1
ATOM 1290 C C . PHE A 1 241 ? 106.676 100.151 172.940 1.00 134.60 268 PHE K C 1
ATOM 1291 O O . PHE A 1 241 ? 107.623 100.381 172.183 1.00 134.60 268 PHE K O 1
ATOM 1299 N N . GLU A 1 242 ? 105.894 101.102 173.443 1.00 133.88 269 GLU K N 1
ATOM 1300 C CA . GLU A 1 242 ? 106.229 102.516 173.409 1.00 133.88 269 GLU K CA 1
ATOM 1301 C C . GLU A 1 242 ? 106.965 102.877 174.697 1.00 133.88 269 GLU K C 1
ATOM 1302 O O . GLU A 1 242 ? 107.395 102.005 175.456 1.00 133.88 269 GLU K O 1
ATOM 1308 N N . ASP A 1 243 ? 107.121 104.174 174.954 1.00 155.11 270 ASP K N 1
ATOM 1309 C CA . ASP A 1 243 ? 107.612 104.642 176.241 1.00 155.11 270 ASP K CA 1
ATOM 1310 C C . ASP A 1 243 ? 107.039 106.022 176.529 1.00 155.11 270 ASP K C 1
ATOM 1311 O O . ASP A 1 243 ? 106.565 106.721 175.629 1.00 155.11 270 ASP K O 1
ATOM 1316 N N . THR A 1 244 ? 107.094 106.407 177.798 1.00 159.59 271 THR K N 1
ATOM 1317 C CA . THR A 1 244 ? 106.703 107.744 178.215 1.00 159.59 271 THR K CA 1
ATOM 1318 C C . THR A 1 244 ? 107.864 108.728 178.181 1.00 159.59 271 THR K C 1
ATOM 1319 O O . THR A 1 244 ? 107.694 109.877 178.600 1.00 159.59 271 THR K O 1
ATOM 1323 N N . SER A 1 245 ? 109.035 108.306 177.703 1.00 153.31 272 SER K N 1
ATOM 1324 C CA . SER A 1 245 ? 110.198 109.186 177.704 1.00 153.31 272 SER K CA 1
ATOM 1325 C C . SER A 1 245 ? 110.247 110.049 176.448 1.00 153.31 272 SER K C 1
ATOM 1326 O O . SER A 1 245 ? 110.358 111.276 176.535 1.00 153.31 272 SER K O 1
ATOM 1329 N N . ARG A 1 246 ? 110.177 109.429 175.275 1.00 148.50 273 ARG K N 1
ATOM 1330 C CA . ARG A 1 246 ? 110.188 110.153 174.014 1.00 148.50 273 ARG K CA 1
ATOM 1331 C C . ARG A 1 246 ? 109.045 109.660 173.138 1.00 148.50 273 ARG K C 1
ATOM 1332 O O . ARG A 1 246 ? 108.368 108.676 173.449 1.00 148.50 273 ARG K O 1
ATOM 1340 N N . ARG A 1 247 ? 108.823 110.373 172.037 1.00 151.07 274 ARG K N 1
ATOM 1341 C CA . ARG A 1 247 ? 107.920 109.905 170.996 1.00 151.07 274 ARG K CA 1
ATOM 1342 C C . ARG A 1 247 ? 108.645 109.082 169.944 1.00 151.07 274 ARG K C 1
ATOM 1343 O O . ARG A 1 247 ? 108.087 108.101 169.434 1.00 151.07 274 ARG K O 1
ATOM 1351 N N . GLY A 1 248 ? 109.897 109.439 169.642 1.00 151.24 275 GLY K N 1
ATOM 1352 C CA . GLY A 1 248 ? 110.662 108.757 168.613 1.00 151.24 275 GLY K CA 1
ATOM 1353 C C . GLY A 1 248 ? 111.095 107.350 168.973 1.00 151.24 275 GLY K C 1
ATOM 1354 O O . GLY A 1 248 ? 111.524 106.602 168.091 1.00 151.24 275 GLY K O 1
ATOM 1355 N N . ASN A 1 249 ? 111.005 106.972 170.242 1.00 148.93 276 ASN K N 1
ATOM 1356 C CA . ASN A 1 249 ? 111.296 105.599 170.628 1.00 148.93 276 ASN K CA 1
ATOM 1357 C C . ASN A 1 249 ? 110.135 104.697 170.241 1.00 148.93 276 ASN K C 1
ATOM 1358 O O . ASN A 1 249 ? 108.986 104.957 170.613 1.00 148.93 276 ASN K O 1
ATOM 1363 N N . VAL A 1 250 ? 110.431 103.648 169.494 1.00 141.03 277 VAL K N 1
ATOM 1364 C CA . VAL A 1 250 ? 109.557 102.486 169.393 1.00 141.03 277 VAL K CA 1
ATOM 1365 C C . VAL A 1 250 ? 110.407 101.286 169.797 1.00 141.03 277 VAL K C 1
ATOM 1366 O O . VAL A 1 250 ? 111.013 100.590 168.977 1.00 141.03 277 VAL K O 1
ATOM 1370 N N . VAL A 1 251 ? 110.443 101.015 171.089 1.00 141.91 278 VAL K N 1
ATOM 1371 C CA . VAL A 1 251 ? 111.391 100.052 171.628 1.00 141.91 278 VAL K CA 1
ATOM 1372 C C . VAL A 1 251 ? 110.841 98.647 171.425 1.00 141.91 278 VAL K C 1
ATOM 1373 O O . VAL A 1 251 ? 109.626 98.420 171.427 1.00 141.91 278 VAL K O 1
ATOM 1377 N N . ILE A 1 252 ? 111.734 97.701 171.170 1.00 147.71 279 ILE K N 1
ATOM 1378 C CA . ILE A 1 252 ? 111.365 96.304 171.028 1.00 147.71 279 ILE K CA 1
ATOM 1379 C C . ILE A 1 252 ? 112.070 95.534 172.129 1.00 147.71 279 ILE K C 1
ATOM 1380 O O . ILE A 1 252 ? 113.296 95.370 172.099 1.00 147.71 279 ILE K O 1
ATOM 1385 N N . THR A 1 253 ? 111.307 95.084 173.107 1.00 153.75 280 THR K N 1
ATOM 1386 C CA . THR A 1 253 ? 111.825 94.238 174.161 1.00 153.75 280 THR K CA 1
ATOM 1387 C C . THR A 1 253 ? 111.549 92.778 173.821 1.00 153.75 280 THR K C 1
ATOM 1388 O O . THR A 1 253 ? 111.093 92.447 172.722 1.00 153.75 280 THR K O 1
ATOM 1392 N N . GLY A 1 254 ? 111.828 91.890 174.773 1.00 158.96 281 GLY K N 1
ATOM 1393 C CA . GLY A 1 254 ? 111.651 90.471 174.547 1.00 158.96 281 GLY K CA 1
ATOM 1394 C C . GLY A 1 254 ? 112.629 89.875 173.569 1.00 158.96 281 GLY K C 1
ATOM 1395 O O . GLY A 1 254 ? 112.362 88.812 173.006 1.00 158.96 281 GLY K O 1
ATOM 1396 N N . ILE A 1 255 ? 113.762 90.534 173.352 1.00 165.65 282 ILE K N 1
ATOM 1397 C CA . ILE A 1 255 ? 114.726 90.108 172.349 1.00 165.65 282 ILE K CA 1
ATOM 1398 C C . ILE A 1 255 ? 116.097 90.614 172.786 1.00 165.65 282 ILE K C 1
ATOM 1399 O O . ILE A 1 255 ? 116.218 91.675 173.405 1.00 165.65 282 ILE K O 1
ATOM 1404 N N . GLU A 1 256 ? 117.124 89.820 172.506 1.00 180.16 283 GLU K N 1
ATOM 1405 C CA . GLU A 1 256 ? 118.442 90.066 173.066 1.00 180.16 283 GLU K CA 1
ATOM 1406 C C . GLU A 1 256 ? 119.237 91.028 172.195 1.00 180.16 283 GLU K C 1
ATOM 1407 O O . GLU A 1 256 ? 119.184 90.962 170.965 1.00 180.16 283 GLU K O 1
ATOM 1413 N N . GLU A 1 257 ? 119.959 91.939 172.840 1.00 189.88 284 GLU K N 1
ATOM 1414 C CA . GLU A 1 257 ? 121.093 92.605 172.221 1.00 189.88 284 GLU K CA 1
ATOM 1415 C C . GLU A 1 257 ? 122.378 92.043 172.817 1.00 189.88 284 GLU K C 1
ATOM 1416 O O . GLU A 1 257 ? 122.410 91.608 173.973 1.00 189.88 284 GLU K O 1
ATOM 1422 N N . SER A 1 258 ? 123.434 92.030 172.011 1.00 197.77 285 SER K N 1
ATOM 1423 C CA . SER A 1 258 ? 124.697 91.428 172.401 1.00 197.77 285 SER K CA 1
ATOM 1424 C C . SER A 1 258 ? 125.792 92.482 172.460 1.00 197.77 285 SER K C 1
ATOM 1425 O O . SER A 1 258 ? 125.701 93.542 171.838 1.00 197.77 285 SER K O 1
ATOM 1428 N N . TYR A 1 259 ? 126.839 92.167 173.212 1.00 210.74 286 TYR K N 1
ATOM 1429 C CA . TYR A 1 259 ? 127.936 93.093 173.436 1.00 210.74 286 TYR K CA 1
ATOM 1430 C C . TYR A 1 259 ? 129.065 92.813 172.454 1.00 210.74 286 TYR K C 1
ATOM 1431 O O . TYR A 1 259 ? 129.338 91.659 172.117 1.00 210.74 286 TYR K O 1
ATOM 1440 N N . ILE A 1 260 ? 129.710 93.878 171.981 1.00 212.35 287 ILE K N 1
ATOM 1441 C CA . ILE A 1 260 ? 130.761 93.781 170.972 1.00 212.35 287 ILE K CA 1
ATOM 1442 C C . ILE A 1 260 ? 131.964 94.594 171.431 1.00 212.35 287 ILE K C 1
ATOM 1443 O O . ILE A 1 260 ? 131.834 95.782 171.747 1.00 212.35 287 ILE K O 1
ATOM 1448 N N . LYS A 1 261 ? 133.135 93.949 171.474 1.00 209.28 288 LYS K N 1
ATOM 1449 C CA . LYS A 1 261 ? 134.348 94.613 171.940 1.00 209.28 288 LYS K CA 1
ATOM 1450 C C . LYS A 1 261 ? 135.008 95.408 170.823 1.00 209.28 288 LYS K C 1
ATOM 1451 O O . LYS A 1 261 ? 135.364 96.576 171.009 1.00 209.28 288 LYS K O 1
ATOM 1457 N N . ASN A 1 262 ? 135.178 94.793 169.656 1.00 212.78 289 ASN K N 1
ATOM 1458 C CA . ASN A 1 262 ? 136.018 95.379 168.623 1.00 212.78 289 ASN K CA 1
ATOM 1459 C C . ASN A 1 262 ? 135.434 95.257 167.223 1.00 212.78 289 ASN K C 1
ATOM 1460 O O . ASN A 1 262 ? 134.277 94.869 167.051 1.00 212.78 289 ASN K O 1
ATOM 1465 N N . ALA A 1 263 ? 136.249 95.574 166.217 1.00 213.97 290 ALA K N 1
ATOM 1466 C CA . ALA A 1 263 ? 135.887 95.264 164.840 1.00 213.97 290 ALA K CA 1
ATOM 1467 C C . ALA A 1 263 ? 135.900 93.763 164.588 1.00 213.97 290 ALA K C 1
ATOM 1468 O O . ALA A 1 263 ? 135.176 93.276 163.714 1.00 213.97 290 ALA K O 1
ATOM 1470 N N . GLY A 1 264 ? 136.706 93.018 165.347 1.00 212.91 291 GLY K N 1
ATOM 1471 C CA . GLY A 1 264 ? 136.783 91.573 165.231 1.00 212.91 291 GLY K CA 1
ATOM 1472 C C . GLY A 1 264 ? 135.591 90.828 165.792 1.00 212.91 291 GLY K C 1
ATOM 1473 O O . GLY A 1 264 ? 135.506 89.610 165.609 1.00 212.91 291 GLY K O 1
ATOM 1474 N N . ASP A 1 265 ? 134.680 91.522 166.475 1.00 213.96 292 ASP K N 1
ATOM 1475 C CA . ASP A 1 265 ? 133.450 90.924 166.971 1.00 213.96 292 ASP K CA 1
ATOM 1476 C C . ASP A 1 265 ? 132.240 91.322 166.129 1.00 213.96 292 ASP K C 1
ATOM 1477 O O . ASP A 1 265 ? 131.147 90.787 166.338 1.00 213.96 292 ASP K O 1
ATOM 1482 N N . GLY A 1 266 ? 132.413 92.233 165.175 1.00 209.41 293 GLY K N 1
ATOM 1483 C CA . GLY A 1 266 ? 131.322 92.653 164.318 1.00 209.41 293 GLY K CA 1
ATOM 1484 C C . GLY A 1 266 ? 130.880 91.576 163.349 1.00 209.41 293 GLY K C 1
ATOM 1485 O O . GLY A 1 266 ? 129.741 91.103 163.410 1.00 209.41 293 GLY K O 1
ATOM 1486 N N . LEU A 1 267 ? 131.781 91.182 162.447 1.00 206.77 294 LEU K N 1
ATOM 1487 C CA . LEU A 1 267 ? 131.509 90.081 161.532 1.00 206.77 294 LEU K CA 1
ATOM 1488 C C . LEU A 1 267 ? 131.400 88.747 162.255 1.00 206.77 294 LEU K C 1
ATOM 1489 O O . LEU A 1 267 ? 130.730 87.841 161.751 1.00 206.77 294 LEU K O 1
ATOM 1494 N N . ARG A 1 268 ? 132.018 88.632 163.437 1.00 206.40 295 ARG K N 1
ATOM 1495 C CA . ARG A 1 268 ? 131.980 87.411 164.238 1.00 206.40 295 ARG K CA 1
ATOM 1496 C C . ARG A 1 268 ? 130.558 87.003 164.607 1.00 206.40 295 ARG K C 1
ATOM 1497 O O . ARG A 1 268 ? 130.245 85.807 164.653 1.00 206.40 295 ARG K O 1
ATOM 1505 N N . LEU A 1 269 ? 129.675 87.973 164.824 1.00 198.71 296 LEU K N 1
ATOM 1506 C CA . LEU A 1 269 ? 128.281 87.687 165.127 1.00 198.71 296 LEU K CA 1
ATOM 1507 C C . LEU A 1 269 ? 127.370 87.840 163.916 1.00 198.71 296 LEU K C 1
ATOM 1508 O O . LEU A 1 269 ? 126.325 87.185 163.848 1.00 198.71 296 LEU K O 1
ATOM 1513 N N . LEU A 1 270 ? 127.762 88.662 162.944 1.00 194.89 297 LEU K N 1
ATOM 1514 C CA . LEU A 1 270 ? 126.933 88.886 161.768 1.00 194.89 297 LEU K CA 1
ATOM 1515 C C . LEU A 1 270 ? 127.004 87.725 160.783 1.00 194.89 297 LEU K C 1
ATOM 1516 O O . LEU A 1 270 ? 126.078 87.548 159.985 1.00 194.89 297 LEU K O 1
ATOM 1521 N N . ARG A 1 271 ? 128.069 86.920 160.848 1.00 196.11 298 ARG K N 1
ATOM 1522 C CA . ARG A 1 271 ? 128.275 85.827 159.898 1.00 196.11 298 ARG K CA 1
ATOM 1523 C C . ARG A 1 271 ? 127.225 84.740 160.064 1.00 196.11 298 ARG K C 1
ATOM 1524 O O . ARG A 1 271 ? 126.449 84.458 159.144 1.00 196.11 298 ARG K O 1
ATOM 1532 N N . GLU A 1 272 ? 127.192 84.113 161.238 1.00 192.87 299 GLU K N 1
ATOM 1533 C CA . GLU A 1 272 ? 126.114 83.191 161.556 1.00 192.87 299 GLU K CA 1
ATOM 1534 C C . GLU A 1 272 ? 124.785 83.909 161.727 1.00 192.87 299 GLU K C 1
ATOM 1535 O O . GLU A 1 272 ? 123.735 83.282 161.556 1.00 192.87 299 GLU K O 1
ATOM 1541 N N . GLY A 1 273 ? 124.814 85.205 162.049 1.00 191.69 300 GLY K N 1
ATOM 1542 C CA . GLY A 1 273 ? 123.578 85.945 162.245 1.00 191.69 300 GLY K CA 1
ATOM 1543 C C . GLY A 1 273 ? 122.807 86.158 160.957 1.00 191.69 300 GLY K C 1
ATOM 1544 O O . GLY A 1 273 ? 121.585 85.995 160.923 1.00 191.69 300 GLY K O 1
ATOM 1545 N N . SER A 1 274 ? 123.506 86.525 159.879 1.00 188.30 301 SER K N 1
ATOM 1546 C CA . SER A 1 274 ? 122.855 86.650 158.580 1.00 188.30 301 SER K CA 1
ATOM 1547 C C . SER A 1 274 ? 122.464 85.298 158.000 1.00 188.30 301 SER K C 1
ATOM 1548 O O . SER A 1 274 ? 121.645 85.243 157.077 1.00 188.30 301 SER K O 1
ATOM 1551 N N . HIS A 1 275 ? 123.037 84.213 158.518 1.00 183.57 302 HIS K N 1
ATOM 1552 C CA . HIS A 1 275 ? 122.689 82.869 158.090 1.00 183.57 302 HIS K CA 1
ATOM 1553 C C . HIS A 1 275 ? 121.395 82.377 158.727 1.00 183.57 302 HIS K C 1
ATOM 1554 O O . HIS A 1 275 ? 120.782 81.434 158.214 1.00 183.57 302 HIS K O 1
ATOM 1561 N N . ARG A 1 276 ? 120.950 83.007 159.816 1.00 179.29 303 ARG K N 1
ATOM 1562 C CA . ARG A 1 276 ? 119.756 82.561 160.522 1.00 179.29 303 ARG K CA 1
ATOM 1563 C C . ARG A 1 276 ? 118.459 82.894 159.800 1.00 179.29 303 ARG K C 1
ATOM 1564 O O . ARG A 1 276 ? 117.412 82.368 160.189 1.00 179.29 303 ARG K O 1
ATOM 1572 N N . ARG A 1 277 ? 118.485 83.754 158.784 1.00 175.86 304 ARG K N 1
ATOM 1573 C CA . ARG A 1 277 ? 117.253 84.174 158.132 1.00 175.86 304 ARG K CA 1
ATOM 1574 C C . ARG A 1 277 ? 116.737 83.074 157.208 1.00 175.86 304 ARG K C 1
ATOM 1575 O O . ARG A 1 277 ? 117.326 81.996 157.084 1.00 175.86 304 ARG K O 1
ATOM 1583 N N . GLN A 1 278 ? 115.622 83.347 156.541 1.00 169.36 305 GLN K N 1
ATOM 1584 C CA . GLN A 1 278 ? 114.979 82.373 155.663 1.00 169.36 305 GLN K CA 1
ATOM 1585 C C . GLN A 1 278 ? 115.206 82.798 154.215 1.00 169.36 305 GLN K C 1
ATOM 1586 O O . GLN A 1 278 ? 114.415 83.541 153.632 1.00 169.36 305 GLN K O 1
ATOM 1592 N N . VAL A 1 279 ? 116.305 82.312 153.640 1.00 168.12 306 VAL K N 1
ATOM 1593 C CA . VAL A 1 279 ? 116.651 82.558 152.244 1.00 168.12 306 VAL K CA 1
ATOM 1594 C C . VAL A 1 279 ? 115.802 81.611 151.401 1.00 168.12 306 VAL K C 1
ATOM 1595 O O . VAL A 1 279 ? 116.090 80.417 151.308 1.00 168.12 306 VAL K O 1
ATOM 1599 N N . ALA A 1 280 ? 114.745 82.133 150.793 1.00 163.54 307 ALA K N 1
ATOM 1600 C CA . ALA A 1 280 ? 113.907 81.318 149.935 1.00 163.54 307 ALA K CA 1
ATOM 1601 C C . ALA A 1 280 ? 114.472 81.314 148.518 1.00 163.54 307 ALA K C 1
ATOM 1602 O O . ALA A 1 280 ? 115.482 81.954 148.222 1.00 163.54 307 ALA K O 1
ATOM 1604 N N . ALA A 1 281 ? 113.808 80.587 147.627 1.00 163.18 308 ALA K N 1
ATOM 1605 C CA . ALA A 1 281 ? 114.258 80.443 146.249 1.00 163.18 308 ALA K CA 1
ATOM 1606 C C . ALA A 1 281 ? 113.119 80.815 145.317 1.00 163.18 308 ALA K C 1
ATOM 1607 O O . ALA A 1 281 ? 112.054 80.193 145.359 1.00 163.18 308 ALA K O 1
ATOM 1609 N N . THR A 1 282 ? 113.345 81.817 144.475 1.00 165.80 309 THR K N 1
ATOM 1610 C CA . THR A 1 282 ? 112.361 82.214 143.484 1.00 165.80 309 THR K CA 1
ATOM 1611 C C . THR A 1 282 ? 112.602 81.455 142.186 1.00 165.80 309 THR K C 1
ATOM 1612 O O . THR A 1 282 ? 113.545 80.671 142.059 1.00 165.80 309 THR K O 1
ATOM 1616 N N . LYS A 1 283 ? 111.734 81.688 141.202 1.00 156.96 310 LYS K N 1
ATOM 1617 C CA . LYS A 1 283 ? 112.057 81.257 139.850 1.00 156.96 310 LYS K CA 1
ATOM 1618 C C . LYS A 1 283 ? 113.199 82.083 139.281 1.00 156.96 310 LYS K C 1
ATOM 1619 O O . LYS A 1 283 ? 114.042 81.556 138.545 1.00 156.96 310 LYS K O 1
ATOM 1625 N N . CYS A 1 284 ? 113.264 83.366 139.640 1.00 164.10 311 CYS K N 1
ATOM 1626 C CA . CYS A 1 284 ? 114.310 84.240 139.121 1.00 164.10 311 CYS K CA 1
ATOM 1627 C C . CYS A 1 284 ? 115.649 83.984 139.803 1.00 164.10 311 CYS K C 1
ATOM 1628 O O . CYS A 1 284 ? 116.666 83.782 139.131 1.00 164.10 311 CYS K O 1
ATOM 1631 N N . ASN A 1 285 ? 115.675 83.990 141.132 1.00 167.90 312 ASN K N 1
ATOM 1632 C CA . ASN A 1 285 ? 116.925 83.899 141.866 1.00 167.90 312 ASN K CA 1
ATOM 1633 C C . ASN A 1 285 ? 116.812 82.911 143.012 1.00 167.90 312 ASN K C 1
ATOM 1634 O O . ASN A 1 285 ? 115.752 82.747 143.620 1.00 167.90 312 ASN K O 1
ATOM 1639 N N . ASP A 1 286 ? 117.932 82.258 143.297 1.00 167.22 313 ASP K N 1
ATOM 1640 C CA . ASP A 1 286 ? 118.068 81.385 144.447 1.00 167.22 313 ASP K CA 1
ATOM 1641 C C . ASP A 1 286 ? 118.668 82.108 145.637 1.00 167.22 313 ASP K C 1
ATOM 1642 O O . ASP A 1 286 ? 119.038 81.461 146.621 1.00 167.22 313 ASP K O 1
ATOM 1647 N N . LEU A 1 287 ? 118.777 83.431 145.564 1.00 168.62 314 LEU K N 1
ATOM 1648 C CA . LEU A 1 287 ? 119.425 84.203 146.613 1.00 168.62 314 LEU K CA 1
ATOM 1649 C C . LEU A 1 287 ? 118.536 85.361 147.041 1.00 168.62 314 LEU K C 1
ATOM 1650 O O . LEU A 1 287 ? 118.654 85.860 148.166 1.00 168.62 314 LEU K O 1
ATOM 1655 N N . SER A 1 288 ? 117.628 85.778 146.161 1.00 172.34 315 SER K N 1
ATOM 1656 C CA . SER A 1 288 ? 116.705 86.868 146.466 1.00 172.34 315 SER K CA 1
ATOM 1657 C C . SER A 1 288 ? 115.732 86.383 147.528 1.00 172.34 315 SER K C 1
ATOM 1658 O O . SER A 1 288 ? 114.771 85.671 147.238 1.00 172.34 315 SER K O 1
ATOM 1661 N N . SER A 1 289 ? 115.993 86.767 148.770 1.00 171.43 316 SER K N 1
ATOM 1662 C CA . SER A 1 289 ? 115.320 86.181 149.918 1.00 171.43 316 SER K CA 1
ATOM 1663 C C . SER A 1 289 ? 113.947 86.818 150.108 1.00 171.43 316 SER K C 1
ATOM 1664 O O . SER A 1 289 ? 113.446 87.557 149.258 1.00 171.43 316 SER K O 1
ATOM 1667 N N . ARG A 1 290 ? 113.315 86.528 151.244 1.00 157.27 317 ARG K N 1
ATOM 1668 C CA . ARG A 1 290 ? 111.982 87.031 151.521 1.00 157.27 317 ARG K CA 1
ATOM 1669 C C . ARG A 1 290 ? 111.847 87.745 152.854 1.00 157.27 317 ARG K C 1
ATOM 1670 O O . ARG A 1 290 ? 110.822 88.395 153.076 1.00 157.27 317 ARG K O 1
ATOM 1678 N N . SER A 1 291 ? 112.835 87.667 153.737 1.00 170.09 318 SER K N 1
ATOM 1679 C CA . SER A 1 291 ? 112.712 88.228 155.075 1.00 170.09 318 SER K CA 1
ATOM 1680 C C . SER A 1 291 ? 112.971 89.733 155.041 1.00 170.09 318 SER K C 1
ATOM 1681 O O . SER A 1 291 ? 113.044 90.358 153.979 1.00 170.09 318 SER K O 1
ATOM 1684 N N . HIS A 1 292 ? 113.108 90.338 156.220 1.00 170.66 319 HIS K N 1
ATOM 1685 C CA . HIS A 1 292 ? 113.519 91.736 156.364 1.00 170.66 319 HIS K CA 1
ATOM 1686 C C . HIS A 1 292 ? 114.660 91.789 157.372 1.00 170.66 319 HIS K C 1
ATOM 1687 O O . HIS A 1 292 ? 114.424 91.882 158.579 1.00 170.66 319 HIS K O 1
ATOM 1694 N N . SER A 1 293 ? 115.891 91.737 156.873 1.00 179.59 320 SER K N 1
ATOM 1695 C CA . SER A 1 293 ? 117.051 91.804 157.749 1.00 179.59 320 SER K CA 1
ATOM 1696 C C . SER A 1 293 ? 117.220 93.218 158.284 1.00 179.59 320 SER K C 1
ATOM 1697 O O . SER A 1 293 ? 117.155 94.192 157.531 1.00 179.59 320 SER K O 1
ATOM 1700 N N . ILE A 1 294 ? 117.432 93.329 159.592 1.00 180.06 321 ILE K N 1
ATOM 1701 C CA . ILE A 1 294 ? 117.535 94.621 160.257 1.00 180.06 321 ILE K CA 1
ATOM 1702 C C . ILE A 1 294 ? 118.649 94.557 161.298 1.00 180.06 321 ILE K C 1
ATOM 1703 O O . ILE A 1 294 ? 118.659 93.668 162.156 1.00 180.06 321 ILE K O 1
ATOM 1708 N N . PHE A 1 295 ? 119.589 95.495 161.215 1.00 190.26 322 PHE K N 1
ATOM 1709 C CA . PHE A 1 295 ? 120.864 95.438 161.928 1.00 190.26 322 PHE K CA 1
ATOM 1710 C C . PHE A 1 295 ? 121.016 96.706 162.763 1.00 190.26 322 PHE K C 1
ATOM 1711 O O . PHE A 1 295 ? 121.431 97.751 162.252 1.00 190.26 322 PHE K O 1
ATOM 1719 N N . THR A 1 296 ? 120.685 96.614 164.046 1.00 193.54 323 THR K N 1
ATOM 1720 C CA . THR A 1 296 ? 120.723 97.753 164.949 1.00 193.54 323 THR K CA 1
ATOM 1721 C C . THR A 1 296 ? 122.019 97.769 165.747 1.00 193.54 323 THR K C 1
ATOM 1722 O O . THR A 1 296 ? 122.576 96.723 166.080 1.00 193.54 323 THR K O 1
ATOM 1726 N N . ILE A 1 297 ? 122.494 98.978 166.050 1.00 201.36 324 ILE K N 1
ATOM 1727 C CA . ILE A 1 297 ? 123.780 99.196 166.705 1.00 201.36 324 ILE K CA 1
ATOM 1728 C C . ILE A 1 297 ? 123.556 100.155 167.867 1.00 201.36 324 ILE K C 1
ATOM 1729 O O . ILE A 1 297 ? 122.888 101.182 167.706 1.00 201.36 324 ILE K O 1
ATOM 1734 N N . THR A 1 298 ? 124.109 99.823 169.031 1.00 207.89 325 THR K N 1
ATOM 1735 C CA . THR A 1 298 ? 124.069 100.687 170.205 1.00 207.89 325 THR K CA 1
ATOM 1736 C C . THR A 1 298 ? 125.492 101.037 170.609 1.00 207.89 325 THR K C 1
ATOM 1737 O O . THR A 1 298 ? 126.283 100.149 170.941 1.00 207.89 325 THR K O 1
ATOM 1741 N N . LEU A 1 299 ? 125.808 102.325 170.603 1.00 213.37 326 LEU K N 1
ATOM 1742 C CA . LEU A 1 299 ? 127.170 102.802 170.827 1.00 213.37 326 LEU K CA 1
ATOM 1743 C C . LEU A 1 299 ? 127.224 103.615 172.117 1.00 213.37 326 LEU K C 1
ATOM 1744 O O . LEU A 1 299 ? 126.843 104.789 172.136 1.00 213.37 326 LEU K O 1
ATOM 1749 N N . HIS A 1 300 ? 127.714 102.996 173.190 1.00 213.64 327 HIS K N 1
ATOM 1750 C CA . HIS A 1 300 ? 127.867 103.673 174.478 1.00 213.64 327 HIS K CA 1
ATOM 1751 C C . HIS A 1 300 ? 129.283 104.230 174.605 1.00 213.64 327 HIS K C 1
ATOM 1752 O O . HIS A 1 300 ? 130.103 103.768 175.397 1.00 213.64 327 HIS K O 1
ATOM 1759 N N . ARG A 1 301 ? 129.559 105.251 173.807 1.00 217.67 328 ARG K N 1
ATOM 1760 C CA . ARG A 1 301 ? 130.856 105.899 173.885 1.00 217.67 328 ARG K CA 1
ATOM 1761 C C . ARG A 1 301 ? 130.816 107.039 174.895 1.00 217.67 328 ARG K C 1
ATOM 1762 O O . ARG A 1 301 ? 129.759 107.594 175.209 1.00 217.67 328 ARG K O 1
ATOM 1770 N N . LYS A 1 302 ? 131.988 107.361 175.432 1.00 218.28 329 LYS K N 1
ATOM 1771 C CA . LYS A 1 302 ? 132.120 108.370 176.479 1.00 218.28 329 LYS K CA 1
ATOM 1772 C C . LYS A 1 302 ? 133.364 109.216 176.253 1.00 218.28 329 LYS K C 1
ATOM 1773 O O . LYS A 1 302 ? 134.444 108.881 176.739 1.00 218.28 329 LYS K O 1
ATOM 1779 N N . LEU A 1 324 ? 127.493 107.413 178.268 1.00 214.29 351 LEU K N 1
ATOM 1780 C CA . LEU A 1 324 ? 127.078 108.789 178.503 1.00 214.29 351 LEU K CA 1
ATOM 1781 C C . LEU A 1 324 ? 126.275 109.278 177.306 1.00 214.29 351 LEU K C 1
ATOM 1782 O O . LEU A 1 324 ? 125.446 110.177 177.427 1.00 214.29 351 LEU K O 1
ATOM 1787 N N . ARG A 1 325 ? 126.519 108.671 176.147 1.00 212.83 352 ARG K N 1
ATOM 1788 C CA . ARG A 1 325 ? 125.762 108.980 174.945 1.00 212.83 352 ARG K CA 1
ATOM 1789 C C . ARG A 1 325 ? 125.553 107.704 174.145 1.00 212.83 352 ARG K C 1
ATOM 1790 O O . ARG A 1 325 ? 126.331 106.752 174.249 1.00 212.83 352 ARG K O 1
ATOM 1798 N N . ALA A 1 326 ? 124.484 107.694 173.351 1.00 207.43 353 ALA K N 1
ATOM 1799 C CA . ALA A 1 326 ? 124.075 106.493 172.627 1.00 207.43 353 ALA K CA 1
ATOM 1800 C C . ALA A 1 326 ? 123.230 106.902 171.433 1.00 207.43 353 ALA K C 1
ATOM 1801 O O . ALA A 1 326 ? 122.153 107.479 171.611 1.00 207.43 353 ALA K O 1
ATOM 1803 N N . SER A 1 327 ? 123.706 106.601 170.228 1.00 203.76 354 SER K N 1
ATOM 1804 C CA . SER A 1 327 ? 122.979 106.895 168.997 1.00 203.76 354 SER K CA 1
ATOM 1805 C C . SER A 1 327 ? 122.688 105.577 168.295 1.00 203.76 354 SER K C 1
ATOM 1806 O O . SER A 1 327 ? 123.612 104.899 167.833 1.00 203.76 354 SER K O 1
ATOM 1809 N N . LYS A 1 328 ? 121.411 105.217 168.215 1.00 197.45 355 LYS K N 1
ATOM 1810 C CA . LYS A 1 328 ? 121.023 103.960 167.594 1.00 197.45 355 LYS K CA 1
ATOM 1811 C C . LYS A 1 328 ? 121.052 104.098 166.078 1.00 197.45 355 LYS K C 1
ATOM 1812 O O . LYS A 1 328 ? 120.624 105.113 165.524 1.00 197.45 355 LYS K O 1
ATOM 1818 N N . LEU A 1 329 ? 121.572 103.073 165.410 1.00 195.26 356 LEU K N 1
ATOM 1819 C CA . LEU A 1 329 ? 121.798 103.103 163.973 1.00 195.26 356 LEU K CA 1
ATOM 1820 C C . LEU A 1 329 ? 121.098 101.920 163.325 1.00 195.26 356 LEU K C 1
ATOM 1821 O O . LEU A 1 329 ? 121.270 100.782 163.765 1.00 195.26 356 LEU K O 1
ATOM 1826 N N . HIS A 1 330 ? 120.321 102.184 162.280 1.00 195.19 357 HIS K N 1
ATOM 1827 C CA . HIS A 1 330 ? 119.457 101.180 161.672 1.00 195.19 357 HIS K CA 1
ATOM 1828 C C . HIS A 1 330 ? 119.976 100.808 160.291 1.00 195.19 357 HIS K C 1
ATOM 1829 O O . HIS A 1 330 ? 119.959 101.635 159.374 1.00 195.19 357 HIS K O 1
ATOM 1836 N N . MET A 1 331 ? 120.404 99.561 160.141 1.00 200.71 358 MET K N 1
ATOM 1837 C CA . MET A 1 331 ? 120.764 98.982 158.851 1.00 200.71 358 MET K CA 1
ATOM 1838 C C . MET A 1 331 ? 119.685 97.967 158.490 1.00 200.71 358 MET K C 1
ATOM 1839 O O . MET A 1 331 ? 119.629 96.885 159.081 1.00 200.71 358 MET K O 1
ATOM 1844 N N . VAL A 1 332 ? 118.836 98.302 157.519 1.00 191.12 359 VAL K N 1
ATOM 1845 C CA . VAL A 1 332 ? 117.622 97.540 157.242 1.00 191.12 359 VAL K CA 1
ATOM 1846 C C . VAL A 1 332 ? 117.656 97.024 155.808 1.00 191.12 359 VAL K C 1
ATOM 1847 O O . VAL A 1 332 ? 117.905 97.791 154.872 1.00 191.12 359 VAL K O 1
ATOM 1851 N N . ASP A 1 333 ? 117.410 95.726 155.644 1.00 181.20 360 ASP K N 1
ATOM 1852 C CA . ASP A 1 333 ? 117.099 95.134 154.351 1.00 181.20 360 ASP K CA 1
ATOM 1853 C C . ASP A 1 333 ? 115.586 95.070 154.176 1.00 181.20 360 ASP K C 1
ATOM 1854 O O . ASP A 1 333 ? 114.834 94.913 155.141 1.00 181.20 360 ASP K O 1
ATOM 1859 N N . LEU A 1 334 ? 115.144 95.193 152.927 1.00 177.94 361 LEU K N 1
ATOM 1860 C CA . LEU A 1 334 ? 113.744 95.024 152.569 1.00 177.94 361 LEU K CA 1
ATOM 1861 C C . LEU A 1 334 ? 113.640 94.019 151.435 1.00 177.94 361 LEU K C 1
ATOM 1862 O O . LEU A 1 334 ? 114.546 93.902 150.609 1.00 177.94 361 LEU K O 1
ATOM 1867 N N . ALA A 1 335 ? 112.534 93.286 151.404 1.00 172.64 362 ALA K N 1
ATOM 1868 C CA . ALA A 1 335 ? 112.354 92.267 150.385 1.00 172.64 362 ALA K CA 1
ATOM 1869 C C . ALA A 1 335 ? 111.714 92.884 149.146 1.00 172.64 362 ALA K C 1
ATOM 1870 O O . ALA A 1 335 ? 111.409 94.077 149.103 1.00 172.64 362 ALA K O 1
ATOM 1872 N N . GLY A 1 336 ? 111.512 92.062 148.117 1.00 162.44 363 GLY K N 1
ATOM 1873 C CA . GLY A 1 336 ? 111.150 92.576 146.816 1.00 162.44 363 GLY K CA 1
ATOM 1874 C C . GLY A 1 336 ? 109.659 92.687 146.576 1.00 162.44 363 GLY K C 1
ATOM 1875 O O . GLY A 1 336 ? 108.843 92.031 147.217 1.00 162.44 363 GLY K O 1
ATOM 1876 N N . SER A 1 337 ? 109.318 93.544 145.618 1.00 147.97 364 SER K N 1
ATOM 1877 C CA . SER A 1 337 ? 107.942 93.744 145.175 1.00 147.97 364 SER K CA 1
ATOM 1878 C C . SER A 1 337 ? 107.600 92.622 144.209 1.00 147.97 364 SER K C 1
ATOM 1879 O O . SER A 1 337 ? 107.738 92.754 142.994 1.00 147.97 364 SER K O 1
ATOM 1882 N N . GLU A 1 338 ? 107.140 91.502 144.755 1.00 139.04 365 GLU K N 1
ATOM 1883 C CA . GLU A 1 338 ? 106.985 90.290 143.967 1.00 139.04 365 GLU K CA 1
ATOM 1884 C C . GLU A 1 338 ? 105.750 90.369 143.082 1.00 139.04 365 GLU K C 1
ATOM 1885 O O . GLU A 1 338 ? 104.660 90.716 143.545 1.00 139.04 365 GLU K O 1
ATOM 1891 N N . ASN A 1 339 ? 105.924 90.037 141.809 1.00 125.50 366 ASN K N 1
ATOM 1892 C CA . ASN A 1 339 ? 104.823 89.984 140.865 1.00 125.50 366 ASN K CA 1
ATOM 1893 C C . ASN A 1 339 ? 104.056 88.677 141.072 1.00 125.50 366 ASN K C 1
ATOM 1894 O O . ASN A 1 339 ? 104.429 87.833 141.888 1.00 125.50 366 ASN K O 1
ATOM 1899 N N . ILE A 1 340 ? 102.957 88.500 140.339 1.00 112.10 367 ILE K N 1
ATOM 1900 C CA . ILE A 1 340 ? 102.169 87.279 140.473 1.00 112.10 367 ILE K CA 1
ATOM 1901 C C . ILE A 1 340 ? 102.890 86.088 139.837 1.00 112.10 367 ILE K C 1
ATOM 1902 O O . ILE A 1 340 ? 103.281 85.144 140.531 1.00 112.10 367 ILE K O 1
ATOM 1907 N N . GLY A 1 341 ? 103.136 86.141 138.529 1.00 121.54 368 GLY K N 1
ATOM 1908 C CA . GLY A 1 341 ? 103.518 84.961 137.779 1.00 121.54 368 GLY K CA 1
ATOM 1909 C C . GLY A 1 341 ? 104.974 84.581 137.806 1.00 121.54 368 GLY K C 1
ATOM 1910 O O . GLY A 1 341 ? 105.328 83.496 137.338 1.00 121.54 368 GLY K O 1
ATOM 1911 N N . ARG A 1 342 ? 105.841 85.435 138.338 1.00 130.74 369 ARG K N 1
ATOM 1912 C CA . ARG A 1 342 ? 107.267 85.145 138.371 1.00 130.74 369 ARG K CA 1
ATOM 1913 C C . ARG A 1 342 ? 107.709 84.559 139.699 1.00 130.74 369 ARG K C 1
ATOM 1914 O O . ARG A 1 342 ? 108.833 84.813 140.147 1.00 130.74 369 ARG K O 1
ATOM 1922 N N . SER A 1 343 ? 106.858 83.794 140.338 1.00 129.57 370 SER K N 1
ATOM 1923 C CA . SER A 1 343 ? 107.198 83.175 141.609 1.00 129.57 370 SER K CA 1
ATOM 1924 C C . SER A 1 343 ? 106.960 81.675 141.625 1.00 129.57 370 SER K C 1
ATOM 1925 O O . SER A 1 343 ? 107.735 80.947 142.247 1.00 129.57 370 SER K O 1
ATOM 1928 N N . GLY A 1 344 ? 105.919 81.195 140.948 1.00 127.65 371 GLY K N 1
ATOM 1929 C CA . GLY A 1 344 ? 105.507 79.811 141.105 1.00 127.65 371 GLY K CA 1
ATOM 1930 C C . GLY A 1 344 ? 105.001 79.510 142.495 1.00 127.65 371 GLY K C 1
ATOM 1931 O O . GLY A 1 344 ? 105.144 78.381 142.975 1.00 127.65 371 GLY K O 1
ATOM 1932 N N . ALA A 1 345 ? 104.404 80.499 143.152 1.00 129.72 372 ALA K N 1
ATOM 1933 C CA . ALA A 1 345 ? 104.134 80.427 144.579 1.00 129.72 372 ALA K CA 1
ATOM 1934 C C . ALA A 1 345 ? 102.904 79.581 144.871 1.00 129.72 372 ALA K C 1
ATOM 1935 O O . ALA A 1 345 ? 101.836 79.797 144.291 1.00 129.72 372 ALA K O 1
ATOM 1937 N N . GLU A 1 346 ? 103.057 78.621 145.772 1.00 143.69 373 GLU K N 1
ATOM 1938 C CA . GLU A 1 346 ? 101.914 77.952 146.368 1.00 143.69 373 GLU K CA 1
ATOM 1939 C C . GLU A 1 346 ? 101.549 78.676 147.660 1.00 143.69 373 GLU K C 1
ATOM 1940 O O . GLU A 1 346 ? 102.038 79.774 147.940 1.00 143.69 373 GLU K O 1
ATOM 1946 N N . ASN A 1 347 ? 100.680 78.054 148.462 1.00 149.52 374 ASN K N 1
ATOM 1947 C CA . ASN A 1 347 ? 100.176 78.685 149.678 1.00 149.52 374 ASN K CA 1
ATOM 1948 C C . ASN A 1 347 ? 101.254 78.849 150.746 1.00 149.52 374 ASN K C 1
ATOM 1949 O O . ASN A 1 347 ? 101.141 79.730 151.605 1.00 149.52 374 ASN K O 1
ATOM 1954 N N . LYS A 1 348 ? 102.301 78.026 150.711 1.00 143.41 375 LYS K N 1
ATOM 1955 C CA . LYS A 1 348 ? 103.412 78.241 151.627 1.00 143.41 375 LYS K CA 1
ATOM 1956 C C . LYS A 1 348 ? 104.268 79.422 151.186 1.00 143.41 375 LYS K C 1
ATOM 1957 O O . LYS A 1 348 ? 104.791 80.161 152.027 1.00 143.41 375 LYS K O 1
ATOM 1963 N N . ARG A 1 349 ? 104.400 79.630 149.882 1.00 140.67 376 ARG K N 1
ATOM 1964 C CA . ARG A 1 349 ? 105.178 80.744 149.367 1.00 140.67 376 ARG K CA 1
ATOM 1965 C C . ARG A 1 349 ? 104.376 82.030 149.268 1.00 140.67 376 ARG K C 1
ATOM 1966 O O . ARG A 1 349 ? 104.973 83.109 149.189 1.00 140.67 376 ARG K O 1
ATOM 1974 N N . ALA A 1 350 ? 103.044 81.941 149.279 1.00 135.20 377 ALA K N 1
ATOM 1975 C CA . ALA A 1 350 ? 102.215 83.132 149.128 1.00 135.20 377 ALA K CA 1
ATOM 1976 C C . ALA A 1 350 ? 102.260 84.019 150.363 1.00 135.20 377 ALA K C 1
ATOM 1977 O O . ALA A 1 350 ? 102.016 85.226 150.260 1.00 135.20 377 ALA K O 1
ATOM 1979 N N . ARG A 1 351 ? 102.552 83.438 151.530 1.00 129.42 378 ARG K N 1
ATOM 1980 C CA . ARG A 1 351 ? 102.678 84.222 152.754 1.00 129.42 378 ARG K CA 1
ATOM 1981 C C . ARG A 1 351 ? 103.850 85.183 152.660 1.00 129.42 378 ARG K C 1
ATOM 1982 O O . ARG A 1 351 ? 103.702 86.388 152.886 1.00 129.42 378 ARG K O 1
ATOM 1990 N N . GLU A 1 352 ? 105.014 84.674 152.276 1.00 140.95 379 GLU K N 1
ATOM 1991 C CA . GLU A 1 352 ? 106.173 85.514 152.019 1.00 140.95 379 GLU K CA 1
ATOM 1992 C C . GLU A 1 352 ? 106.133 86.156 150.641 1.00 140.95 379 GLU K C 1
ATOM 1993 O O . GLU A 1 352 ? 107.122 86.763 150.222 1.00 140.95 379 GLU K O 1
ATOM 1999 N N . THR A 1 353 ? 105.019 86.023 149.927 1.00 131.72 380 THR K N 1
ATOM 2000 C CA . THR A 1 353 ? 104.729 86.828 148.755 1.00 131.72 380 THR K CA 1
ATOM 2001 C C . THR A 1 353 ? 103.718 87.921 149.066 1.00 131.72 380 THR K C 1
ATOM 2002 O O . THR A 1 353 ? 103.982 89.102 148.833 1.00 131.72 380 THR K O 1
ATOM 2006 N N . GLY A 1 354 ? 102.571 87.544 149.621 1.00 123.78 381 GLY K N 1
ATOM 2007 C CA . GLY A 1 354 ? 101.498 88.485 149.857 1.00 123.78 381 GLY K CA 1
ATOM 2008 C C . GLY A 1 354 ? 101.733 89.420 151.020 1.00 123.78 381 GLY K C 1
ATOM 2009 O O . GLY A 1 354 ? 101.658 90.640 150.850 1.00 123.78 381 GLY K O 1
ATOM 2010 N N . MET A 1 355 ? 102.012 88.857 152.201 1.00 132.07 382 MET K N 1
ATOM 2011 C CA . MET A 1 355 ? 102.215 89.673 153.395 1.00 132.07 382 MET K CA 1
ATOM 2012 C C . MET A 1 355 ? 103.452 90.547 153.270 1.00 132.07 382 MET K C 1
ATOM 2013 O O . MET A 1 355 ? 103.511 91.628 153.862 1.00 132.07 382 MET K O 1
ATOM 2018 N N . ILE A 1 356 ? 104.449 90.090 152.517 1.00 132.57 383 ILE K N 1
ATOM 2019 C CA . ILE A 1 356 ? 105.614 90.918 152.239 1.00 132.57 383 ILE K CA 1
ATOM 2020 C C . ILE A 1 356 ? 105.222 92.098 151.370 1.00 132.57 383 ILE K C 1
ATOM 2021 O O . ILE A 1 356 ? 105.520 93.252 151.693 1.00 132.57 383 ILE K O 1
ATOM 2026 N N . ASN A 1 357 ? 104.503 91.828 150.281 1.00 128.76 384 ASN K N 1
ATOM 2027 C CA . ASN A 1 357 ? 104.016 92.901 149.424 1.00 128.76 384 ASN K CA 1
ATOM 2028 C C . ASN A 1 357 ? 102.963 93.744 150.127 1.00 128.76 384 ASN K C 1
ATOM 2029 O O . ASN A 1 357 ? 102.754 94.903 149.754 1.00 128.76 384 ASN K O 1
ATOM 2034 N N . GLN A 1 358 ? 102.307 93.180 151.144 1.00 119.81 385 GLN K N 1
ATOM 2035 C CA . GLN A 1 358 ? 101.374 93.938 151.971 1.00 119.81 385 GLN K CA 1
ATOM 2036 C C . GLN A 1 358 ? 102.083 95.068 152.709 1.00 119.81 385 GLN K C 1
ATOM 2037 O O . GLN A 1 358 ? 101.603 96.206 152.736 1.00 119.81 385 GLN K O 1
ATOM 2043 N N . SER A 1 359 ? 103.240 94.773 153.303 1.00 127.93 386 SER K N 1
ATOM 2044 C CA . SER A 1 359 ? 103.988 95.807 154.003 1.00 127.93 386 SER K CA 1
ATOM 2045 C C . SER A 1 359 ? 104.720 96.729 153.042 1.00 127.93 386 SER K C 1
ATOM 2046 O O . SER A 1 359 ? 104.944 97.900 153.367 1.00 127.93 386 SER K O 1
ATOM 2049 N N . LEU A 1 360 ? 105.109 96.229 151.869 1.00 134.27 387 LEU K N 1
ATOM 2050 C CA . LEU A 1 360 ? 105.710 97.108 150.873 1.00 134.27 387 LEU K CA 1
ATOM 2051 C C . LEU A 1 360 ? 104.687 98.074 150.298 1.00 134.27 387 LEU K C 1
ATOM 2052 O O . LEU A 1 360 ? 105.026 99.214 149.964 1.00 134.27 387 LEU K O 1
ATOM 2057 N N . LEU A 1 361 ? 103.431 97.641 150.181 1.00 122.63 388 LEU K N 1
ATOM 2058 C CA . LEU A 1 361 ? 102.364 98.572 149.831 1.00 122.63 388 LEU K CA 1
ATOM 2059 C C . LEU A 1 361 ? 102.124 99.571 150.954 1.00 122.63 388 LEU K C 1
ATOM 2060 O O . LEU A 1 361 ? 101.884 100.758 150.700 1.00 122.63 388 LEU K O 1
ATOM 2065 N N . THR A 1 362 ? 102.188 99.095 152.200 1.00 127.11 389 THR K N 1
ATOM 2066 C CA . THR A 1 362 ? 102.100 99.965 153.368 1.00 127.11 389 THR K CA 1
ATOM 2067 C C . THR A 1 362 ? 103.222 100.996 153.379 1.00 127.11 389 THR K C 1
ATOM 2068 O O . THR A 1 362 ? 102.998 102.168 153.707 1.00 127.11 389 THR K O 1
ATOM 2072 N N . LEU A 1 363 ? 104.419 100.595 152.942 1.00 128.77 390 LEU K N 1
ATOM 2073 C CA . LEU A 1 363 ? 105.521 101.536 152.794 1.00 128.77 390 LEU K CA 1
ATOM 2074 C C . LEU A 1 363 ? 105.235 102.575 151.718 1.00 128.77 390 LEU K C 1
ATOM 2075 O O . LEU A 1 363 ? 105.801 103.672 151.763 1.00 128.77 390 LEU K O 1
ATOM 2080 N N . GLY A 1 364 ? 104.353 102.264 150.773 1.00 127.63 391 GLY K N 1
ATOM 2081 C CA . GLY A 1 364 ? 103.892 103.248 149.821 1.00 127.63 391 GLY K CA 1
ATOM 2082 C C . GLY A 1 364 ? 103.076 104.351 150.461 1.00 127.63 391 GLY K C 1
ATOM 2083 O O . GLY A 1 364 ? 103.424 105.527 150.337 1.00 127.63 391 GLY K O 1
ATOM 2084 N N . ARG A 1 365 ? 102.000 103.990 151.165 1.00 122.21 392 ARG K N 1
ATOM 2085 C CA . ARG A 1 365 ? 101.082 105.004 151.673 1.00 122.21 392 ARG K CA 1
ATOM 2086 C C . ARG A 1 365 ? 101.657 105.814 152.817 1.00 122.21 392 ARG K C 1
ATOM 2087 O O . ARG A 1 365 ? 101.187 106.930 153.052 1.00 122.21 392 ARG K O 1
ATOM 2095 N N . VAL A 1 366 ? 102.653 105.293 153.535 1.00 129.38 393 VAL K N 1
ATOM 2096 C CA . VAL A 1 366 ? 103.223 106.091 154.608 1.00 129.38 393 VAL K CA 1
ATOM 2097 C C . VAL A 1 366 ? 104.084 107.213 154.058 1.00 129.38 393 VAL K C 1
ATOM 2098 O O . VAL A 1 366 ? 104.345 108.188 154.769 1.00 129.38 393 VAL K O 1
ATOM 2102 N N . ILE A 1 367 ? 104.527 107.116 152.809 1.00 131.24 394 ILE K N 1
ATOM 2103 C CA . ILE A 1 367 ? 105.169 108.243 152.155 1.00 131.24 394 ILE K CA 1
ATOM 2104 C C . ILE A 1 367 ? 104.281 108.870 151.094 1.00 131.24 394 ILE K C 1
ATOM 2105 O O . ILE A 1 367 ? 104.571 109.994 150.658 1.00 131.24 394 ILE K O 1
ATOM 2110 N N . ASN A 1 368 ? 103.213 108.196 150.667 1.00 129.99 395 ASN K N 1
ATOM 2111 C CA . ASN A 1 368 ? 102.235 108.837 149.799 1.00 129.99 395 ASN K CA 1
ATOM 2112 C C . ASN A 1 368 ? 101.369 109.815 150.581 1.00 129.99 395 ASN K C 1
ATOM 2113 O O . ASN A 1 368 ? 100.810 110.744 149.994 1.00 129.99 395 ASN K O 1
ATOM 2118 N N . ALA A 1 369 ? 101.252 109.631 151.893 1.00 128.41 396 ALA K N 1
ATOM 2119 C CA . ALA A 1 369 ? 100.548 110.595 152.721 1.00 128.41 396 ALA K CA 1
ATOM 2120 C C . ALA A 1 369 ? 101.429 111.754 153.150 1.00 128.41 396 ALA K C 1
ATOM 2121 O O . ALA A 1 369 ? 100.933 112.677 153.801 1.00 128.41 396 ALA K O 1
ATOM 2123 N N . LEU A 1 370 ? 102.715 111.730 152.815 1.00 132.04 397 LEU K N 1
ATOM 2124 C CA . LEU A 1 370 ? 103.619 112.805 153.186 1.00 132.04 397 LEU K CA 1
ATOM 2125 C C . LEU A 1 370 ? 103.928 113.740 152.027 1.00 132.04 397 LEU K C 1
ATOM 2126 O O . LEU A 1 370 ? 104.775 114.625 152.170 1.00 132.04 397 LEU K O 1
ATOM 2131 N N . VAL A 1 371 ? 103.258 113.574 150.884 1.00 135.03 398 VAL K N 1
ATOM 2132 C CA . VAL A 1 371 ? 103.371 114.577 149.833 1.00 135.03 398 VAL K CA 1
ATOM 2133 C C . VAL A 1 371 ? 102.570 115.817 150.183 1.00 135.03 398 VAL K C 1
ATOM 2134 O O . VAL A 1 371 ? 102.793 116.881 149.598 1.00 135.03 398 VAL K O 1
ATOM 2138 N N . GLU A 1 372 ? 101.629 115.703 151.118 1.00 134.30 399 GLU K N 1
ATOM 2139 C CA . GLU A 1 372 ? 100.879 116.850 151.596 1.00 134.30 399 GLU K CA 1
ATOM 2140 C C . GLU A 1 372 ? 100.702 116.875 153.102 1.00 134.30 399 GLU K C 1
ATOM 2141 O O . GLU A 1 372 ? 100.335 117.933 153.626 1.00 134.30 399 GLU K O 1
ATOM 2147 N N . LYS A 1 373 ? 100.943 115.760 153.803 1.00 132.81 400 LYS K N 1
ATOM 2148 C CA . LYS A 1 373 ? 100.975 115.663 155.267 1.00 132.81 400 LYS K CA 1
ATOM 2149 C C . LYS A 1 373 ? 99.643 116.076 155.898 1.00 132.81 400 LYS K C 1
ATOM 2150 O O . LYS A 1 373 ? 99.550 117.064 156.626 1.00 132.81 400 LYS K O 1
ATOM 2156 N N . ALA A 1 374 ? 98.608 115.287 155.624 1.00 123.49 401 ALA K N 1
ATOM 2157 C CA . ALA A 1 374 ? 97.252 115.641 156.028 1.00 123.49 401 ALA K CA 1
ATOM 2158 C C . ALA A 1 374 ? 97.034 115.327 157.509 1.00 123.49 401 ALA K C 1
ATOM 2159 O O . ALA A 1 374 ? 97.971 115.059 158.266 1.00 123.49 401 ALA K O 1
ATOM 2161 N N . HIS A 1 375 ? 95.769 115.351 157.939 1.00 120.99 402 HIS K N 1
ATOM 2162 C CA . HIS A 1 375 ? 95.366 115.219 159.341 1.00 120.99 402 HIS K CA 1
ATOM 2163 C C . HIS A 1 375 ? 95.655 113.859 159.942 1.00 120.99 402 HIS K C 1
ATOM 2164 O O . HIS A 1 375 ? 95.333 113.708 161.127 1.00 120.99 402 HIS K O 1
ATOM 2171 N N . HIS A 1 376 ? 96.201 112.866 159.251 1.00 111.00 403 HIS K N 1
ATOM 2172 C CA . HIS A 1 376 ? 96.653 111.666 159.929 1.00 111.00 403 HIS K CA 1
ATOM 2173 C C . HIS A 1 376 ? 97.853 111.097 159.193 1.00 111.00 403 HIS K C 1
ATOM 2174 O O . HIS A 1 376 ? 97.896 111.096 157.961 1.00 111.00 403 HIS K O 1
ATOM 2181 N N . ILE A 1 377 ? 98.819 110.620 159.966 1.00 115.76 404 ILE K N 1
ATOM 2182 C CA . ILE A 1 377 ? 100.012 109.953 159.461 1.00 115.76 404 ILE K CA 1
ATOM 2183 C C . ILE A 1 377 ? 99.938 108.475 159.832 1.00 115.76 404 ILE K C 1
ATOM 2184 O O . ILE A 1 377 ? 100.217 108.091 160.978 1.00 115.76 404 ILE K O 1
ATOM 2189 N N . PRO A 1 378 ? 99.534 107.617 158.901 1.00 118.65 405 PRO K N 1
ATOM 2190 C CA . PRO A 1 378 ? 99.283 106.212 159.243 1.00 118.65 405 PRO K CA 1
ATOM 2191 C C . PRO A 1 378 ? 100.550 105.401 159.448 1.00 118.65 405 PRO K C 1
ATOM 2192 O O . PRO A 1 378 ? 100.873 104.540 158.628 1.00 118.65 405 PRO K O 1
ATOM 2196 N N . TYR A 1 379 ? 101.269 105.647 160.541 1.00 133.68 406 TYR K N 1
ATOM 2197 C CA . TYR A 1 379 ? 102.478 104.881 160.811 1.00 133.68 406 TYR K CA 1
ATOM 2198 C C . TYR A 1 379 ? 102.204 103.491 161.356 1.00 133.68 406 TYR K C 1
ATOM 2199 O O . TYR A 1 379 ? 103.069 102.618 161.233 1.00 133.68 406 TYR K O 1
ATOM 2208 N N . ARG A 1 380 ? 101.042 103.260 161.960 1.00 118.97 407 ARG K N 1
ATOM 2209 C CA . ARG A 1 380 ? 100.800 102.027 162.695 1.00 118.97 407 ARG K CA 1
ATOM 2210 C C . ARG A 1 380 ? 100.073 100.986 161.859 1.00 118.97 407 ARG K C 1
ATOM 2211 O O . ARG A 1 380 ? 99.262 100.228 162.391 1.00 118.97 407 ARG K O 1
ATOM 2219 N N . GLU A 1 381 ? 100.347 100.920 160.559 1.00 119.08 408 GLU K N 1
ATOM 2220 C CA . GLU A 1 381 ? 99.642 99.938 159.746 1.00 119.08 408 GLU K CA 1
ATOM 2221 C C . GLU A 1 381 ? 100.284 98.557 159.838 1.00 119.08 408 GLU K C 1
ATOM 2222 O O . GLU A 1 381 ? 99.572 97.553 159.937 1.00 119.08 408 GLU K O 1
ATOM 2228 N N . SER A 1 382 ? 101.613 98.478 159.845 1.00 130.97 409 SER K N 1
ATOM 2229 C CA . SER A 1 382 ? 102.290 97.204 160.057 1.00 130.97 409 SER K CA 1
ATOM 2230 C C . SER A 1 382 ? 103.538 97.438 160.893 1.00 130.97 409 SER K C 1
ATOM 2231 O O . SER A 1 382 ? 103.924 98.577 161.162 1.00 130.97 409 SER K O 1
ATOM 2234 N N . LYS A 1 383 ? 104.180 96.336 161.292 1.00 140.97 410 LYS K N 1
ATOM 2235 C CA . LYS A 1 383 ? 105.365 96.430 162.140 1.00 140.97 410 LYS K CA 1
ATOM 2236 C C . LYS A 1 383 ? 106.569 97.002 161.409 1.00 140.97 410 LYS K C 1
ATOM 2237 O O . LYS A 1 383 ? 107.526 97.431 162.062 1.00 140.97 410 LYS K O 1
ATOM 2243 N N . LEU A 1 384 ? 106.549 97.012 160.077 1.00 141.71 411 LEU K N 1
ATOM 2244 C CA . LEU A 1 384 ? 107.637 97.629 159.335 1.00 141.71 411 LEU K CA 1
ATOM 2245 C C . LEU A 1 384 ? 107.608 99.144 159.470 1.00 141.71 411 LEU K C 1
ATOM 2246 O O . LEU A 1 384 ? 108.664 99.780 159.519 1.00 141.71 411 LEU K O 1
ATOM 2251 N N . THR A 1 385 ? 106.421 99.736 159.570 1.00 135.34 412 THR K N 1
ATOM 2252 C CA . THR A 1 385 ? 106.309 101.185 159.601 1.00 135.34 412 THR K CA 1
ATOM 2253 C C . THR A 1 385 ? 106.148 101.765 160.997 1.00 135.34 412 THR K C 1
ATOM 2254 O O . THR A 1 385 ? 106.348 102.973 161.168 1.00 135.34 412 THR K O 1
ATOM 2258 N N . ARG A 1 386 ? 105.772 100.957 161.991 1.00 135.26 413 ARG K N 1
ATOM 2259 C CA . ARG A 1 386 ? 105.847 101.431 163.369 1.00 135.26 413 ARG K CA 1
ATOM 2260 C C . ARG A 1 386 ? 107.293 101.651 163.782 1.00 135.26 413 ARG K C 1
ATOM 2261 O O . ARG A 1 386 ? 107.598 102.596 164.517 1.00 135.26 413 ARG K O 1
ATOM 2269 N N . LEU A 1 387 ? 108.196 100.787 163.312 1.00 139.30 414 LEU K N 1
ATOM 2270 C CA . LEU A 1 387 ? 109.607 100.938 163.639 1.00 139.30 414 LEU K CA 1
ATOM 2271 C C . LEU A 1 387 ? 110.205 102.138 162.926 1.00 139.30 414 LEU K C 1
ATOM 2272 O O . LEU A 1 387 ? 111.054 102.839 163.485 1.00 139.30 414 LEU K O 1
ATOM 2277 N N . LEU A 1 388 ? 109.768 102.403 161.701 1.00 145.81 415 LEU K N 1
ATOM 2278 C CA . LEU A 1 388 ? 110.309 103.501 160.920 1.00 145.81 415 LEU K CA 1
ATOM 2279 C C . LEU A 1 388 ? 109.563 104.807 161.151 1.00 145.81 415 LEU K C 1
ATOM 2280 O O . LEU A 1 388 ? 109.638 105.708 160.309 1.00 145.81 415 LEU K O 1
ATOM 2285 N N . GLN A 1 389 ? 108.850 104.926 162.273 1.00 147.19 416 GLN K N 1
ATOM 2286 C CA . GLN A 1 389 ? 108.074 106.130 162.539 1.00 147.19 416 GLN K CA 1
ATOM 2287 C C . GLN A 1 389 ? 108.982 107.315 162.834 1.00 147.19 416 GLN K C 1
ATOM 2288 O O . GLN A 1 389 ? 108.774 108.413 162.307 1.00 147.19 416 GLN K O 1
ATOM 2294 N N . ASP A 1 390 ? 110.003 107.110 163.665 1.00 164.93 417 ASP K N 1
ATOM 2295 C CA . ASP A 1 390 ? 110.996 108.156 163.869 1.00 164.93 417 ASP K CA 1
ATOM 2296 C C . ASP A 1 390 ? 111.900 108.302 162.654 1.00 164.93 417 ASP K C 1
ATOM 2297 O O . ASP A 1 390 ? 112.475 109.374 162.444 1.00 164.93 417 ASP K O 1
ATOM 2302 N N . SER A 1 391 ? 112.030 107.254 161.842 1.00 168.46 418 SER K N 1
ATOM 2303 C CA . SER A 1 391 ? 112.813 107.370 160.618 1.00 168.46 418 SER K CA 1
ATOM 2304 C C . SER A 1 391 ? 112.095 108.227 159.587 1.00 168.46 418 SER K C 1
ATOM 2305 O O . SER A 1 391 ? 112.595 109.279 159.174 1.00 168.46 418 SER K O 1
ATOM 2308 N N . LEU A 1 392 ? 110.910 107.796 159.170 1.00 163.52 419 LEU K N 1
ATOM 2309 C CA . LEU A 1 392 ? 110.205 108.435 158.067 1.00 163.52 419 LEU K CA 1
ATOM 2310 C C . LEU A 1 392 ? 109.565 109.727 158.556 1.00 163.52 419 LEU K C 1
ATOM 2311 O O . LEU A 1 392 ? 108.521 109.701 159.215 1.00 163.52 419 LEU K O 1
ATOM 2316 N N . GLY A 1 393 ? 110.192 110.855 158.236 1.00 167.77 420 GLY K N 1
ATOM 2317 C CA . GLY A 1 393 ? 109.636 112.145 158.596 1.00 167.77 420 GLY K CA 1
ATOM 2318 C C . GLY A 1 393 ? 109.690 112.462 160.071 1.00 167.77 420 GLY K C 1
ATOM 2319 O O . GLY A 1 393 ? 108.899 113.279 160.552 1.00 167.77 420 GLY K O 1
ATOM 2320 N N . GLY A 1 394 ? 110.604 111.840 160.805 1.00 175.97 421 GLY K N 1
ATOM 2321 C CA . GLY A 1 394 ? 110.684 112.074 162.231 1.00 175.97 421 GLY K CA 1
ATOM 2322 C C . GLY A 1 394 ? 111.936 112.821 162.632 1.00 175.97 421 GLY K C 1
ATOM 2323 O O . GLY A 1 394 ? 112.415 113.682 161.892 1.00 175.97 421 GLY K O 1
ATOM 2324 N N . LYS A 1 395 ? 112.474 112.509 163.808 1.00 181.92 422 LYS K N 1
ATOM 2325 C CA . LYS A 1 395 ? 113.655 113.206 164.302 1.00 181.92 422 LYS K CA 1
ATOM 2326 C C . LYS A 1 395 ? 114.953 112.605 163.791 1.00 181.92 422 LYS K C 1
ATOM 2327 O O . LYS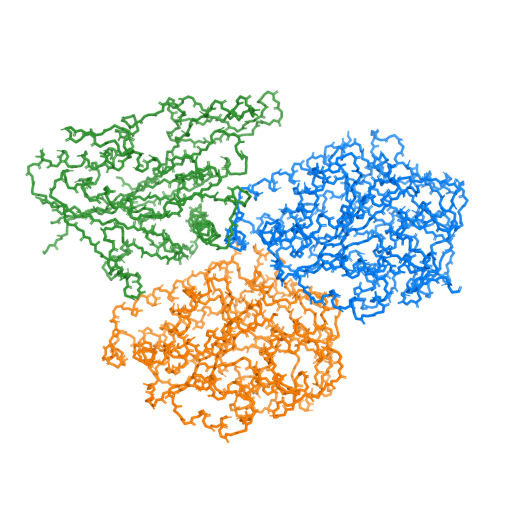 A 1 395 ? 116.027 113.089 164.165 1.00 181.92 422 LYS K O 1
ATOM 2333 N N . THR A 1 396 ? 114.887 111.579 162.951 1.00 186.15 423 THR K N 1
ATOM 2334 C CA . THR A 1 396 ? 116.056 110.806 162.560 1.00 186.15 423 THR K CA 1
ATOM 2335 C C . THR A 1 396 ? 116.447 111.130 161.121 1.00 186.15 423 THR K C 1
ATOM 2336 O O . THR A 1 396 ? 115.585 111.244 160.244 1.00 186.15 423 THR K O 1
ATOM 2340 N N . LYS A 1 397 ? 117.747 111.306 160.889 1.00 190.85 424 LYS K N 1
ATOM 2341 C CA . LYS A 1 397 ? 118.263 111.392 159.530 1.00 190.85 424 LYS K CA 1
ATOM 2342 C C . LYS A 1 397 ? 118.108 110.047 158.826 1.00 190.85 424 LYS K C 1
ATOM 2343 O O . LYS A 1 397 ? 118.382 108.994 159.404 1.00 190.85 424 LYS K O 1
ATOM 2349 N N . THR A 1 398 ? 117.657 110.081 157.572 1.00 190.15 425 THR K N 1
ATOM 2350 C CA . THR A 1 398 ? 117.236 108.870 156.879 1.00 190.15 425 THR K CA 1
ATOM 2351 C C . THR A 1 398 ? 117.835 108.813 155.481 1.00 190.15 425 THR K C 1
ATOM 2352 O O . THR A 1 398 ? 117.729 109.775 154.714 1.00 190.15 425 THR K O 1
ATOM 2356 N N . SER A 1 399 ? 118.458 107.684 155.153 1.00 196.15 426 SER K N 1
ATOM 2357 C CA . SER A 1 399 ? 118.951 107.415 153.813 1.00 196.15 426 SER K CA 1
ATOM 2358 C C . SER A 1 399 ? 118.150 106.290 153.170 1.00 196.15 426 SER K C 1
ATOM 2359 O O . SER A 1 399 ? 117.523 105.475 153.852 1.00 196.15 426 SER K O 1
ATOM 2362 N N . MET A 1 400 ? 118.196 106.241 151.839 1.00 193.76 427 MET K N 1
ATOM 2363 C CA . MET A 1 400 ? 117.358 105.330 151.072 1.00 193.76 427 MET K CA 1
ATOM 2364 C C . MET A 1 400 ? 118.085 104.926 149.797 1.00 193.76 427 MET K C 1
ATOM 2365 O O . MET A 1 400 ? 118.672 105.772 149.119 1.00 193.76 427 MET K O 1
ATOM 2370 N N . ILE A 1 401 ? 118.032 103.637 149.470 1.00 193.03 428 ILE K N 1
ATOM 2371 C CA . ILE A 1 401 ? 118.651 103.095 148.265 1.00 193.03 428 ILE K CA 1
ATOM 2372 C C . ILE A 1 401 ? 117.550 102.521 147.385 1.00 193.03 428 ILE K C 1
ATOM 2373 O O . ILE A 1 401 ? 116.727 101.728 147.854 1.00 193.03 428 ILE K O 1
ATOM 2378 N N . VAL A 1 402 ? 117.534 102.918 146.117 1.00 187.03 429 VAL K N 1
ATOM 2379 C CA . VAL A 1 402 ? 116.565 102.417 145.152 1.00 187.03 429 VAL K CA 1
ATOM 2380 C C . VAL A 1 402 ? 117.344 101.632 144.104 1.00 187.03 429 VAL K C 1
ATOM 2381 O O . VAL A 1 402 ? 117.932 102.212 143.184 1.00 187.03 429 VAL K O 1
ATOM 2385 N N . THR A 1 403 ? 117.356 100.307 144.243 1.00 188.37 430 THR K N 1
ATOM 2386 C CA . THR A 1 403 ? 118.086 99.415 143.346 1.00 188.37 430 THR K CA 1
ATOM 2387 C C . THR A 1 403 ? 117.088 98.745 142.410 1.00 188.37 430 THR K C 1
ATOM 2388 O O . THR A 1 403 ? 116.308 97.887 142.835 1.00 188.37 430 THR K O 1
ATOM 2392 N N . VAL A 1 404 ? 117.116 99.130 141.137 1.00 186.48 431 VAL K N 1
ATOM 2393 C CA . VAL A 1 404 ? 116.154 98.621 140.169 1.00 186.48 431 VAL K CA 1
ATOM 2394 C C . VAL A 1 404 ? 116.891 97.767 139.153 1.00 186.48 431 VAL K C 1
ATOM 2395 O O . VAL A 1 404 ? 118.118 97.638 139.210 1.00 186.48 431 VAL K O 1
ATOM 2399 N N . SER A 1 405 ? 116.152 97.171 138.227 1.00 193.18 432 SER K N 1
ATOM 2400 C CA . SER A 1 405 ? 116.738 96.417 137.132 1.00 193.18 432 SER K CA 1
ATOM 2401 C C . SER A 1 405 ? 116.636 97.222 135.846 1.00 193.18 432 SER K C 1
ATOM 2402 O O . SER A 1 405 ? 115.580 97.780 135.536 1.00 193.18 432 SER K O 1
ATOM 2405 N N . SER A 1 406 ? 117.738 97.285 135.099 1.00 190.71 433 SER K N 1
ATOM 2406 C CA . SER A 1 406 ? 117.730 97.919 133.790 1.00 190.71 433 SER K CA 1
ATOM 2407 C C . SER A 1 406 ? 117.389 96.946 132.674 1.00 190.71 433 SER K C 1
ATOM 2408 O O . SER A 1 406 ? 117.087 97.386 131.559 1.00 190.71 433 SER K O 1
ATOM 2411 N N . THR A 1 407 ? 117.442 95.646 132.945 1.00 196.54 434 THR K N 1
ATOM 2412 C CA . THR A 1 407 ? 116.953 94.652 132.002 1.00 196.54 434 THR K CA 1
ATOM 2413 C C . THR A 1 407 ? 115.432 94.732 131.934 1.00 196.54 434 THR K C 1
ATOM 2414 O O . THR A 1 407 ? 114.763 94.921 132.954 1.00 196.54 434 THR K O 1
ATOM 2418 N N . ASN A 1 408 ? 114.877 94.588 130.728 1.00 186.36 435 ASN K N 1
ATOM 2419 C CA . ASN A 1 408 ? 113.432 94.660 130.542 1.00 186.36 435 ASN K CA 1
ATOM 2420 C C . ASN A 1 408 ? 112.749 93.405 131.073 1.00 186.36 435 ASN K C 1
ATOM 2421 O O . ASN A 1 408 ? 112.192 92.615 130.305 1.00 186.36 435 ASN K O 1
ATOM 2426 N N . THR A 1 409 ? 112.792 93.211 132.387 1.00 173.54 436 THR K N 1
ATOM 2427 C CA . THR A 1 409 ? 111.954 92.216 133.025 1.00 173.54 436 THR K CA 1
ATOM 2428 C C . THR A 1 409 ? 110.557 92.754 133.283 1.00 173.54 436 THR K C 1
ATOM 2429 O O . THR A 1 409 ? 109.654 91.971 133.596 1.00 173.54 436 THR K O 1
ATOM 2433 N N . ASN A 1 410 ? 110.368 94.062 133.126 1.00 165.82 437 ASN K N 1
ATOM 2434 C CA . ASN A 1 410 ? 109.099 94.734 133.361 1.00 165.82 437 ASN K CA 1
ATOM 2435 C C . ASN A 1 410 ? 109.155 96.122 132.741 1.00 165.82 437 ASN K C 1
ATOM 2436 O O . ASN A 1 410 ? 110.226 96.641 132.414 1.00 165.82 437 ASN K O 1
ATOM 2441 N N . LEU A 1 411 ? 107.978 96.720 132.604 1.00 149.66 438 LEU K N 1
ATOM 2442 C CA . LEU A 1 411 ? 107.825 98.163 132.558 1.00 149.66 438 LEU K CA 1
ATOM 2443 C C . LEU A 1 411 ? 106.793 98.599 133.590 1.00 149.66 438 LEU K C 1
ATOM 2444 O O . LEU A 1 411 ? 106.563 99.802 133.765 1.00 149.66 438 LEU K O 1
ATOM 2449 N N . GLU A 1 412 ? 106.191 97.640 134.299 1.00 135.91 439 GLU K N 1
ATOM 2450 C CA . GLU A 1 412 ? 105.182 97.935 135.311 1.00 135.91 439 GLU K CA 1
ATOM 2451 C C . GLU A 1 412 ? 105.769 98.720 136.476 1.00 135.91 439 GLU K C 1
ATOM 2452 O O . GLU A 1 412 ? 105.359 99.854 136.746 1.00 135.91 439 GLU K O 1
ATOM 2458 N N . GLU A 1 413 ? 106.733 98.135 137.185 1.00 147.96 440 GLU K N 1
ATOM 2459 C CA . GLU A 1 413 ? 107.424 98.849 138.249 1.00 147.96 440 GLU K CA 1
ATOM 2460 C C . GLU A 1 413 ? 108.876 99.137 137.894 1.00 147.96 440 GLU K C 1
ATOM 2461 O O . GLU A 1 413 ? 109.709 99.332 138.785 1.00 147.96 440 GLU K O 1
ATOM 2467 N N . THR A 1 414 ? 109.191 99.169 136.598 1.00 158.52 441 THR K N 1
ATOM 2468 C CA . THR A 1 414 ? 110.440 99.777 136.161 1.00 158.52 441 THR K CA 1
ATOM 2469 C C . THR A 1 414 ? 110.482 101.251 136.538 1.00 158.52 441 THR K C 1
ATOM 2470 O O . THR A 1 414 ? 111.477 101.728 137.095 1.00 158.52 441 THR K O 1
ATOM 2474 N N . ILE A 1 415 ? 109.397 101.980 136.286 1.00 161.71 442 ILE K N 1
ATOM 2475 C CA . ILE A 1 415 ? 109.330 103.397 136.624 1.00 161.71 442 ILE K CA 1
ATOM 2476 C C . ILE A 1 415 ? 108.456 103.677 137.828 1.00 161.71 442 ILE K C 1
ATOM 2477 O O . ILE A 1 415 ? 108.491 104.805 138.343 1.00 161.71 442 ILE K O 1
ATOM 2482 N N . SER A 1 416 ? 107.668 102.707 138.290 1.00 153.46 443 SER K N 1
ATOM 2483 C CA . SER A 1 416 ? 106.743 102.980 139.383 1.00 153.46 443 SER K CA 1
ATOM 2484 C C . SER A 1 416 ? 107.461 103.087 140.718 1.00 153.46 443 SER K C 1
ATOM 2485 O O . SER A 1 416 ? 107.006 103.814 141.607 1.00 153.46 443 SER K O 1
ATOM 2488 N N . THR A 1 417 ? 108.578 102.384 140.878 1.00 164.45 444 THR K N 1
ATOM 2489 C CA . THR A 1 417 ? 109.294 102.419 142.144 1.00 164.45 444 THR K CA 1
ATOM 2490 C C . THR A 1 417 ? 110.149 103.665 142.312 1.00 164.45 444 THR K C 1
ATOM 2491 O O . THR A 1 417 ? 110.530 103.987 143.441 1.00 164.45 444 THR K O 1
ATOM 2495 N N . LEU A 1 418 ? 110.450 104.378 141.229 1.00 168.56 445 LEU K N 1
ATOM 2496 C CA . LEU A 1 418 ? 111.249 105.587 141.357 1.00 168.56 445 LEU K CA 1
ATOM 2497 C C . LEU A 1 418 ? 110.417 106.785 141.775 1.00 168.56 445 LEU K C 1
ATOM 2498 O O . LEU A 1 418 ? 110.983 107.799 142.195 1.00 168.56 445 LEU K O 1
ATOM 2503 N N . GLU A 1 419 ? 109.090 106.688 141.688 1.00 161.92 446 GLU K N 1
ATOM 2504 C CA . GLU A 1 419 ? 108.238 107.770 142.157 1.00 161.92 446 GLU K CA 1
ATOM 2505 C C . GLU A 1 419 ? 108.229 107.886 143.670 1.00 161.92 446 GLU K C 1
ATOM 2506 O O . GLU A 1 419 ? 107.832 108.930 144.193 1.00 161.92 446 GLU K O 1
ATOM 2512 N N . TYR A 1 420 ? 108.654 106.840 144.377 1.00 154.42 447 TYR K N 1
ATOM 2513 C CA . TYR A 1 420 ? 108.700 106.878 145.833 1.00 154.42 447 TYR K CA 1
ATOM 2514 C C . TYR A 1 420 ? 109.718 107.895 146.332 1.00 154.42 447 TYR K C 1
ATOM 2515 O O . TYR A 1 420 ? 109.413 108.719 147.201 1.00 154.42 447 TYR K O 1
ATOM 2524 N N . ALA A 1 421 ? 110.931 107.862 145.784 1.00 162.31 448 ALA K N 1
ATOM 2525 C CA . ALA A 1 421 ? 111.912 108.882 146.128 1.00 162.31 448 ALA K CA 1
ATOM 2526 C C . ALA A 1 421 ? 111.564 110.222 145.500 1.00 162.31 448 ALA K C 1
ATOM 2527 O O . ALA A 1 421 ? 111.925 111.271 146.044 1.00 162.31 448 ALA K O 1
ATOM 2529 N N . ALA A 1 422 ? 110.866 110.206 144.365 1.00 163.73 449 ALA K N 1
ATOM 2530 C CA . ALA A 1 422 ? 110.555 111.450 143.673 1.00 163.73 449 ALA K CA 1
ATOM 2531 C C . ALA A 1 422 ? 109.462 112.226 144.392 1.00 163.73 449 ALA K C 1
ATOM 2532 O O . ALA A 1 422 ? 109.550 113.452 144.525 1.00 163.73 449 ALA K O 1
ATOM 2534 N N . ARG A 1 423 ? 108.426 111.534 144.866 1.00 160.48 450 ARG K N 1
ATOM 2535 C CA . ARG A 1 423 ? 107.324 112.224 145.526 1.00 160.48 450 ARG K CA 1
ATOM 2536 C C . ARG A 1 423 ? 107.718 112.678 146.924 1.00 160.48 450 ARG K C 1
ATOM 2537 O O . ARG A 1 423 ? 107.596 113.859 147.264 1.00 160.48 450 ARG K O 1
ATOM 2545 N N . ALA A 1 424 ? 108.213 111.757 147.747 1.00 162.87 451 ALA K N 1
ATOM 2546 C CA . ALA A 1 424 ? 108.441 112.041 149.158 1.00 162.87 451 ALA K CA 1
ATOM 2547 C C . ALA A 1 424 ? 109.837 112.570 149.437 1.00 162.87 451 ALA K C 1
ATOM 2548 O O . ALA A 1 424 ? 110.358 112.377 150.544 1.00 162.87 451 ALA K O 1
ATOM 2550 N N . LYS A 1 425 ? 110.466 113.221 148.460 1.00 170.87 452 LYS K N 1
ATOM 2551 C CA . LYS A 1 425 ? 111.751 113.853 148.719 1.00 170.87 452 LYS K CA 1
ATOM 2552 C C . LYS A 1 425 ? 111.591 115.050 149.643 1.00 170.87 452 LYS K C 1
ATOM 2553 O O . LYS A 1 425 ? 112.400 115.253 150.555 1.00 170.87 452 LYS K O 1
ATOM 2559 N N . SER A 1 426 ? 110.536 115.837 149.438 1.00 172.53 453 SER K N 1
ATOM 2560 C CA . SER A 1 426 ? 110.375 117.118 150.122 1.00 172.53 453 SER K CA 1
ATOM 2561 C C . SER A 1 426 ? 109.559 116.930 151.398 1.00 172.53 453 SER K C 1
ATOM 2562 O O . SER A 1 426 ? 108.391 117.309 151.495 1.00 172.53 453 SER K O 1
ATOM 2565 N N . ILE A 1 427 ? 110.198 116.319 152.396 1.00 178.54 454 ILE K N 1
ATOM 2566 C CA . ILE A 1 427 ? 109.697 116.284 153.764 1.00 178.54 454 ILE K CA 1
ATOM 2567 C C . ILE A 1 427 ? 110.837 116.676 154.692 1.00 178.54 454 ILE K C 1
ATOM 2568 O O . ILE A 1 427 ? 112.014 116.498 154.369 1.00 178.54 454 ILE K O 1
ATOM 2573 N N . ARG A 1 428 ? 110.483 117.217 155.850 1.00 177.79 455 ARG K N 1
ATOM 2574 C CA . ARG A 1 428 ? 111.456 117.776 156.773 1.00 177.79 455 ARG K CA 1
ATOM 2575 C C . ARG A 1 428 ? 111.575 116.923 158.029 1.00 177.79 455 ARG K C 1
ATOM 2576 O O . ARG A 1 428 ? 110.759 116.036 158.287 1.00 177.79 455 ARG K O 1
ATOM 2584 N N . ASN A 1 429 ? 112.612 117.213 158.811 1.00 189.44 456 ASN K N 1
ATOM 2585 C CA . ASN A 1 429 ? 112.957 116.437 159.996 1.00 189.44 456 ASN K CA 1
ATOM 2586 C C . ASN A 1 429 ? 113.380 117.400 161.098 1.00 189.44 456 ASN K C 1
ATOM 2587 O O . ASN A 1 429 ? 113.199 118.616 160.990 1.00 189.44 456 ASN K O 1
ATOM 2592 N N . LYS A 1 430 ? 113.955 116.847 162.170 1.00 191.86 457 LYS K N 1
ATOM 2593 C CA . LYS A 1 430 ? 114.537 117.654 163.236 1.00 191.86 457 LYS K CA 1
ATOM 2594 C C . LYS A 1 430 ? 115.623 116.865 163.964 1.00 191.86 457 LYS K C 1
ATOM 2595 O O . LYS A 1 430 ? 115.311 116.029 164.823 1.00 191.86 457 LYS K O 1
ATOM 2601 N N . PRO A 1 431 ? 116.900 117.093 163.647 1.00 201.05 458 PRO K N 1
ATOM 2602 C CA . PRO A 1 431 ? 117.992 116.386 164.339 1.00 201.05 458 PRO K CA 1
ATOM 2603 C C . PRO A 1 431 ? 118.203 116.939 165.741 1.00 201.05 458 PRO K C 1
ATOM 2604 O O . PRO A 1 431 ? 118.493 118.125 165.913 1.00 201.05 458 PRO K O 1
ATOM 2608 N N . GLN A 1 432 ? 118.080 116.072 166.744 1.00 204.31 459 GLN K N 1
ATOM 2609 C CA . GLN A 1 432 ? 118.265 116.455 168.135 1.00 204.31 459 GLN K CA 1
ATOM 2610 C C . GLN A 1 432 ? 119.486 115.752 168.720 1.00 204.31 459 GLN K C 1
ATOM 2611 O O . GLN A 1 432 ? 119.880 114.668 168.280 1.00 204.31 459 GLN K O 1
ATOM 2617 N N . ASN A 1 433 ? 120.080 116.391 169.723 1.00 209.03 460 ASN K N 1
ATOM 2618 C CA . ASN A 1 433 ? 121.326 115.943 170.328 1.00 209.03 460 ASN K CA 1
ATOM 2619 C C . ASN A 1 433 ? 121.042 114.913 171.420 1.00 209.03 460 ASN K C 1
ATOM 2620 O O . ASN A 1 433 ? 119.936 114.831 171.958 1.00 209.03 460 ASN K O 1
ATOM 2625 N N . ASN A 1 434 ? 122.065 114.111 171.739 1.00 217.77 461 ASN K N 1
ATOM 2626 C CA . ASN A 1 434 ? 121.941 113.036 172.731 1.00 217.77 461 ASN K CA 1
ATOM 2627 C C . ASN A 1 434 ? 123.233 112.957 173.548 1.00 217.77 461 ASN K C 1
ATOM 2628 O O . ASN A 1 434 ? 124.187 112.277 173.163 1.00 217.77 461 ASN K O 1
ATOM 2633 N N . GLN A 1 435 ? 123.253 113.662 174.676 1.00 226.00 462 GLN K N 1
ATOM 2634 C CA . GLN A 1 435 ? 124.133 113.350 175.800 1.00 226.00 462 GLN K CA 1
ATOM 2635 C C . GLN A 1 435 ? 123.203 113.060 176.971 1.00 226.00 462 GLN K C 1
ATOM 2636 O O . GLN A 1 435 ? 122.663 113.989 177.581 1.00 226.00 462 GLN K O 1
ATOM 2642 N N . LEU A 1 436 ? 123.002 111.777 177.266 1.00 224.78 463 LEU K N 1
ATOM 2643 C CA . LEU A 1 436 ? 122.041 111.353 178.280 1.00 224.78 463 LEU K CA 1
ATOM 2644 C C . LEU A 1 436 ? 122.544 111.751 179.661 1.00 224.78 463 LEU K C 1
ATOM 2645 O O . LEU A 1 436 ? 123.496 111.159 180.181 1.00 224.78 463 LEU K O 1
ATOM 2650 N N . VAL A 1 437 ? 121.910 112.759 180.250 1.00 223.15 464 VAL K N 1
ATOM 2651 C CA . VAL A 1 437 ? 122.358 113.317 181.521 1.00 223.15 464 VAL K CA 1
ATOM 2652 C C . VAL A 1 437 ? 121.951 112.374 182.646 1.00 223.15 464 VAL K C 1
ATOM 2653 O O . VAL A 1 437 ? 120.765 112.084 182.830 1.00 223.15 464 VAL K O 1
ATOM 2657 N N . PHE A 1 438 ? 122.936 111.892 183.395 1.00 217.99 465 PHE K N 1
ATOM 2658 C CA . PHE A 1 438 ? 122.683 110.998 184.515 1.00 217.99 465 PHE K CA 1
ATOM 2659 C C . PHE A 1 438 ? 122.358 111.800 185.768 1.00 217.99 465 PHE K C 1
ATOM 2660 O O . PHE A 1 438 ? 122.808 112.935 185.924 1.00 217.99 465 PHE K O 1
ATOM 2669 N N . ARG B 2 2 ? 81.501 74.473 151.864 1.00 61.34 2 ARG B N 1
ATOM 2670 C CA . ARG B 2 2 ? 81.656 75.807 152.427 1.00 61.34 2 ARG B CA 1
ATOM 2671 C C . ARG B 2 2 ? 81.138 75.804 153.855 1.00 61.34 2 ARG B C 1
ATOM 2672 O O . ARG B 2 2 ? 79.931 75.912 154.080 1.00 61.34 2 ARG B O 1
ATOM 2680 N N . GLU B 2 3 ? 82.049 75.723 154.811 1.00 62.66 3 GLU B N 1
ATOM 2681 C CA . GLU B 2 3 ? 81.705 75.701 156.218 1.00 62.66 3 GLU B CA 1
ATOM 2682 C C . GLU B 2 3 ? 82.385 76.876 156.898 1.00 62.66 3 GLU B C 1
ATOM 2683 O O . GLU B 2 3 ? 83.415 77.377 156.438 1.00 62.66 3 GLU B O 1
ATOM 2689 N N . ILE B 2 4 ? 81.788 77.340 157.993 1.00 59.08 4 ILE B N 1
ATOM 2690 C CA . ILE B 2 4 ? 82.483 78.269 158.873 1.00 59.08 4 ILE B CA 1
ATOM 2691 C C . ILE B 2 4 ? 82.474 77.685 160.275 1.00 59.08 4 ILE B C 1
ATOM 2692 O O . ILE B 2 4 ? 81.704 76.768 160.571 1.00 59.08 4 ILE B O 1
ATOM 2697 N N . VAL B 2 5 ? 83.337 78.194 161.138 1.00 59.60 5 VAL B N 1
ATOM 2698 C CA . VAL B 2 5 ? 83.419 77.697 162.504 1.00 59.60 5 VAL B CA 1
ATOM 2699 C C . VAL B 2 5 ? 82.865 78.754 163.445 1.00 59.60 5 VAL B C 1
ATOM 2700 O O . VAL B 2 5 ? 83.207 79.938 163.340 1.00 59.60 5 VAL B O 1
ATOM 2704 N N . HIS B 2 6 ? 82.005 78.333 164.359 1.00 58.21 6 HIS B N 1
ATOM 2705 C CA . HIS B 2 6 ? 81.301 79.223 165.263 1.00 58.21 6 HIS B CA 1
ATOM 2706 C C . HIS B 2 6 ? 81.826 79.063 166.682 1.00 58.21 6 HIS B C 1
ATOM 2707 O O . HIS B 2 6 ? 82.013 77.950 167.175 1.00 58.21 6 HIS B O 1
ATOM 2714 N N . ILE B 2 7 ? 82.083 80.194 167.334 1.00 56.65 7 ILE B N 1
ATOM 2715 C CA . ILE B 2 7 ? 82.532 80.196 168.723 1.00 56.65 7 ILE B CA 1
ATOM 2716 C C . ILE B 2 7 ? 81.619 81.095 169.538 1.00 56.65 7 ILE B C 1
ATOM 2717 O O . ILE B 2 7 ? 81.368 82.245 169.168 1.00 56.65 7 ILE B O 1
ATOM 2722 N N . GLN B 2 8 ? 81.114 80.581 170.653 1.00 58.05 8 GLN B N 1
ATOM 2723 C CA . GLN B 2 8 ? 80.404 81.403 171.619 1.00 58.05 8 GLN B CA 1
ATOM 2724 C C . GLN B 2 8 ? 81.269 81.447 172.870 1.00 58.05 8 GLN B C 1
ATOM 2725 O O . GLN B 2 8 ? 81.087 80.684 173.815 1.00 58.05 8 GLN B O 1
ATOM 2731 N N . ALA B 2 9 ? 82.226 82.354 172.873 1.00 54.28 9 ALA B N 1
ATOM 2732 C CA . ALA B 2 9 ? 83.152 82.481 173.987 1.00 54.28 9 ALA B CA 1
ATOM 2733 C C . ALA B 2 9 ? 82.576 83.521 174.928 1.00 54.28 9 ALA B C 1
ATOM 2734 O O . ALA B 2 9 ? 82.516 84.701 174.596 1.00 54.28 9 ALA B O 1
ATOM 2736 N N . GLY B 2 10 ? 82.126 83.086 176.087 1.00 55.19 10 GLY B N 1
ATOM 2737 C CA . GLY B 2 10 ? 81.639 83.994 177.100 1.00 55.19 10 GLY B CA 1
ATOM 2738 C C . GLY B 2 10 ? 80.161 83.808 177.370 1.00 55.19 10 GLY B C 1
ATOM 2739 O O . GLY B 2 10 ? 79.453 83.080 176.675 1.00 55.19 10 GLY B O 1
ATOM 2740 N N . GLN B 2 11 ? 79.704 84.506 178.411 1.00 55.27 11 GLN B N 1
ATOM 2741 C CA . GLN B 2 11 ? 78.320 84.381 178.841 1.00 55.27 11 GLN B CA 1
ATOM 2742 C C . GLN B 2 11 ? 77.377 85.002 177.822 1.00 55.27 11 GLN B C 1
ATOM 2743 O O . GLN B 2 11 ? 76.293 84.468 177.567 1.00 55.27 11 GLN B O 1
ATOM 2749 N N . CYS B 2 12 ? 77.774 86.123 177.221 1.00 59.29 12 CYS B N 1
ATOM 2750 C CA . CYS B 2 12 ? 76.959 86.699 176.161 1.00 59.29 12 CYS B CA 1
ATOM 2751 C C . CYS B 2 12 ? 77.025 85.868 174.906 1.00 59.29 12 CYS B C 1
ATOM 2752 O O . CYS B 2 12 ? 76.090 85.893 174.105 1.00 59.29 12 CYS B O 1
ATOM 2755 N N . GLY B 2 13 ? 78.127 85.151 174.712 1.00 61.14 13 GLY B N 1
ATOM 2756 C CA . GLY B 2 13 ? 78.179 84.176 173.646 1.00 61.14 13 GLY B CA 1
ATOM 2757 C C . GLY B 2 13 ? 77.153 83.084 173.831 1.00 61.14 13 GLY B C 1
ATOM 2758 O O . GLY B 2 13 ? 76.551 82.623 172.860 1.00 61.14 13 GLY B O 1
ATOM 2759 N N . ASN B 2 14 ? 76.893 82.706 175.078 1.00 66.43 14 ASN B N 1
ATOM 2760 C CA . ASN B 2 14 ? 75.942 81.640 175.342 1.00 66.43 14 ASN B CA 1
ATOM 2761 C C . ASN B 2 14 ? 74.520 82.086 175.023 1.00 66.43 14 ASN B C 1
ATOM 2762 O O . ASN B 2 14 ? 73.797 81.413 174.282 1.00 66.43 14 ASN B O 1
ATOM 2767 N N . GLN B 2 15 ? 74.116 83.243 175.534 1.00 58.42 15 GLN B N 1
ATOM 2768 C CA . GLN B 2 15 ? 72.738 83.672 175.359 1.00 58.42 15 GLN B CA 1
ATOM 2769 C C . GLN B 2 15 ? 72.461 84.302 174.003 1.00 58.42 15 GLN B C 1
ATOM 2770 O O . GLN B 2 15 ? 71.294 84.548 173.691 1.00 58.42 15 GLN B O 1
ATOM 2776 N N . VAL B 2 16 ? 73.476 84.588 173.186 1.00 52.24 16 VAL B N 1
ATOM 2777 C CA . VAL B 2 16 ? 73.130 84.910 171.808 1.00 52.24 16 VAL B CA 1
ATOM 2778 C C . VAL B 2 16 ? 73.022 83.655 170.973 1.00 52.24 16 VAL B C 1
ATOM 2779 O O . VAL B 2 16 ? 72.308 83.658 169.970 1.00 52.24 16 VAL B O 1
ATOM 2783 N N . GLY B 2 17 ? 73.676 82.575 171.376 1.00 56.56 17 GLY B N 1
ATOM 2784 C CA . GLY B 2 17 ? 73.742 81.405 170.540 1.00 56.56 17 GLY B CA 1
ATOM 2785 C C . GLY B 2 17 ? 72.455 80.628 170.546 1.00 56.56 17 GLY B C 1
ATOM 2786 O O . GLY B 2 17 ? 71.993 80.165 169.499 1.00 56.56 17 GLY B O 1
ATOM 2787 N N . ALA B 2 18 ? 71.853 80.503 171.729 1.00 59.97 18 ALA B N 1
ATOM 2788 C CA . ALA B 2 18 ? 70.507 79.955 171.820 1.00 59.97 18 ALA B CA 1
ATOM 2789 C C . ALA B 2 18 ? 69.487 80.862 171.148 1.00 59.97 18 ALA B C 1
ATOM 2790 O O . ALA B 2 18 ? 68.419 80.387 170.756 1.00 59.97 18 ALA B O 1
ATOM 2792 N N . ALA B 2 19 ? 69.789 82.152 171.009 1.00 56.79 19 ALA B N 1
ATOM 2793 C CA . ALA B 2 19 ? 69.022 82.990 170.106 1.00 56.79 19 ALA B CA 1
ATOM 2794 C C . ALA B 2 19 ? 69.498 82.842 168.672 1.00 56.79 19 ALA B C 1
ATOM 2795 O O . ALA B 2 19 ? 68.716 83.044 167.741 1.00 56.79 19 ALA B O 1
ATOM 2797 N N . PHE B 2 20 ? 70.765 82.496 168.467 1.00 53.91 20 PHE B N 1
ATOM 2798 C CA . PHE B 2 20 ? 71.250 82.344 167.103 1.00 53.91 20 PHE B CA 1
ATOM 2799 C C . PHE B 2 20 ? 70.740 81.064 166.476 1.00 53.91 20 PHE B C 1
ATOM 2800 O O . PHE B 2 20 ? 70.015 81.095 165.479 1.00 53.91 20 PHE B O 1
ATOM 2808 N N . TRP B 2 21 ? 71.106 79.923 167.057 1.00 55.45 21 TRP B N 1
ATOM 2809 C CA . TRP B 2 21 ? 70.863 78.647 166.397 1.00 55.45 21 TRP B CA 1
ATOM 2810 C C . TRP B 2 21 ? 69.384 78.293 166.373 1.00 55.45 21 TRP B C 1
ATOM 2811 O O . TRP B 2 21 ? 68.963 77.453 165.571 1.00 55.45 21 TRP B O 1
ATOM 2822 N N . SER B 2 22 ? 68.582 78.937 167.222 1.00 57.05 22 SER B N 1
ATOM 2823 C CA . SER B 2 22 ? 67.144 78.742 167.153 1.00 57.05 22 SER B CA 1
ATOM 2824 C C . SER B 2 22 ? 66.576 79.312 165.865 1.00 57.05 22 SER B C 1
ATOM 2825 O O . SER B 2 22 ? 65.724 78.685 165.228 1.00 57.05 22 SER B O 1
ATOM 2828 N N . THR B 2 23 ? 67.047 80.484 165.445 1.00 56.69 23 THR B N 1
ATOM 2829 C CA . THR B 2 23 ? 66.522 81.016 164.196 1.00 56.69 23 THR B CA 1
ATOM 2830 C C . THR B 2 23 ? 67.264 80.491 162.979 1.00 56.69 23 THR B C 1
ATOM 2831 O O . THR B 2 23 ? 66.812 80.724 161.855 1.00 56.69 23 THR B O 1
ATOM 2835 N N . ILE B 2 24 ? 68.374 79.786 163.162 1.00 54.83 24 ILE B N 1
ATOM 2836 C CA . ILE B 2 24 ? 69.010 79.153 162.017 1.00 54.83 24 ILE B CA 1
ATOM 2837 C C . ILE B 2 24 ? 68.358 77.818 161.724 1.00 54.83 24 ILE B C 1
ATOM 2838 O O . ILE B 2 24 ? 68.023 77.517 160.572 1.00 54.83 24 ILE B O 1
ATOM 2843 N N . ALA B 2 25 ? 68.165 77.006 162.767 1.00 60.59 25 ALA B N 1
ATOM 2844 C CA . ALA B 2 25 ? 67.563 75.688 162.595 1.00 60.59 25 ALA B CA 1
ATOM 2845 C C . ALA B 2 25 ? 66.122 75.789 162.124 1.00 60.59 25 ALA B C 1
ATOM 2846 O O . ALA B 2 25 ? 65.658 74.935 161.360 1.00 60.59 25 ALA B O 1
ATOM 2848 N N . ASP B 2 26 ? 65.412 76.834 162.539 1.00 60.06 26 ASP B N 1
ATOM 2849 C CA . ASP B 2 26 ? 64.101 77.078 161.969 1.00 60.06 26 ASP B CA 1
ATOM 2850 C C . ASP B 2 26 ? 64.190 77.547 160.532 1.00 60.06 26 ASP B C 1
ATOM 2851 O O . ASP B 2 26 ? 63.232 77.364 159.778 1.00 60.06 26 ASP B O 1
ATOM 2856 N N . GLU B 2 27 ? 65.313 78.131 160.128 1.00 63.05 27 GLU B N 1
ATOM 2857 C CA . GLU B 2 27 ? 65.379 78.658 158.776 1.00 63.05 27 GLU B CA 1
ATOM 2858 C C . GLU B 2 27 ? 65.629 77.554 157.762 1.00 63.05 27 GLU B C 1
ATOM 2859 O O . GLU B 2 27 ? 65.074 77.588 156.661 1.00 63.05 27 GLU B O 1
ATOM 2865 N N . HIS B 2 28 ? 66.429 76.557 158.106 1.00 65.63 28 HIS B N 1
ATOM 2866 C CA . HIS B 2 28 ? 66.601 75.437 157.196 1.00 65.63 28 HIS B CA 1
ATOM 2867 C C . HIS B 2 28 ? 65.569 74.348 157.401 1.00 65.63 28 HIS B C 1
ATOM 2868 O O . HIS B 2 28 ? 65.580 73.363 156.662 1.00 65.63 28 HIS B O 1
ATOM 2875 N N . GLY B 2 29 ? 64.689 74.490 158.379 1.00 66.40 29 GLY B N 1
ATOM 2876 C CA . GLY B 2 29 ? 63.638 73.519 158.571 1.00 66.40 29 GLY B CA 1
ATOM 2877 C C . GLY B 2 29 ? 63.918 72.450 159.597 1.00 66.40 29 GLY B C 1
ATOM 2878 O O . GLY B 2 29 ? 63.102 71.534 159.747 1.00 66.40 29 GLY B O 1
ATOM 2879 N N . LEU B 2 30 ? 65.038 72.528 160.302 1.00 63.81 30 LEU B N 1
ATOM 2880 C CA . LEU B 2 30 ? 65.297 71.590 161.380 1.00 63.81 30 LEU B CA 1
ATOM 2881 C C . LEU B 2 30 ? 64.369 71.875 162.545 1.00 63.81 30 LEU B C 1
ATOM 2882 O O . LEU B 2 30 ? 63.925 73.004 162.749 1.00 63.81 30 LEU B O 1
ATOM 2887 N N . ASP B 2 31 ? 64.087 70.843 163.327 1.00 65.86 31 ASP B N 1
ATOM 2888 C CA . ASP B 2 31 ? 63.185 71.009 164.454 1.00 65.86 31 ASP B CA 1
ATOM 2889 C C . ASP B 2 31 ? 63.943 71.603 165.634 1.00 65.86 31 ASP B C 1
ATOM 2890 O O . ASP B 2 31 ? 65.087 72.049 165.517 1.00 65.86 31 ASP B O 1
ATOM 2895 N N . SER B 2 32 ? 63.319 71.585 166.804 1.00 64.86 32 SER B N 1
ATOM 2896 C CA . SER B 2 32 ? 64.026 71.996 168.003 1.00 64.86 32 SER B CA 1
ATOM 2897 C C . SER B 2 32 ? 64.978 70.925 168.505 1.00 64.86 32 SER B C 1
ATOM 2898 O O . SER B 2 32 ? 65.822 71.216 169.357 1.00 64.86 32 SER B O 1
ATOM 2901 N N . ALA B 2 33 ? 64.864 69.699 168.002 1.00 61.57 33 ALA B N 1
ATOM 2902 C CA . ALA B 2 33 ? 65.720 68.615 168.457 1.00 61.57 33 ALA B CA 1
ATOM 2903 C C . ALA B 2 33 ? 66.965 68.459 167.592 1.00 61.57 33 ALA B C 1
ATOM 2904 O O . ALA B 2 33 ? 68.080 68.420 168.114 1.00 61.57 33 ALA B O 1
ATOM 2906 N N . GLY B 2 34 ? 66.806 68.386 166.277 1.00 64.63 34 GLY B N 1
ATOM 2907 C CA . GLY B 2 34 ? 67.957 68.150 165.433 1.00 64.63 34 GLY B CA 1
ATOM 2908 C C . GLY B 2 34 ? 67.667 67.237 164.266 1.00 64.63 34 GLY B C 1
ATOM 2909 O O . GLY B 2 34 ? 68.555 66.946 163.461 1.00 64.63 34 GLY B O 1
ATOM 2910 N N . ILE B 2 35 ? 66.432 66.760 164.171 1.00 65.94 35 ILE B N 1
ATOM 2911 C CA . ILE B 2 35 ? 66.040 65.935 163.038 1.00 65.94 35 ILE B CA 1
ATOM 2912 C C . ILE B 2 35 ? 65.579 66.886 161.939 1.00 65.94 35 ILE B C 1
ATOM 2913 O O . ILE B 2 35 ? 65.348 68.073 162.192 1.00 65.94 35 ILE B O 1
ATOM 2918 N N . TYR B 2 36 ? 65.461 66.386 160.717 1.00 67.66 36 TYR B N 1
ATOM 2919 C CA . TYR B 2 36 ? 65.262 67.218 159.544 1.00 67.66 36 TYR B CA 1
ATOM 2920 C C . TYR B 2 36 ? 63.805 67.214 159.106 1.00 67.66 36 TYR B C 1
ATOM 2921 O O . TYR B 2 36 ? 63.126 66.189 159.191 1.00 67.66 36 TYR B O 1
ATOM 2930 N N . HIS B 2 37 ? 63.331 68.369 158.631 1.00 69.01 37 HIS B N 1
ATOM 2931 C CA . HIS B 2 37 ? 61.985 68.502 158.064 1.00 69.01 37 HIS B CA 1
ATOM 2932 C C . HIS B 2 37 ? 62.070 69.543 156.948 1.00 69.01 37 HIS B C 1
ATOM 2933 O O . HIS B 2 37 ? 61.941 70.742 157.193 1.00 69.01 37 HIS B O 1
ATOM 2940 N N . GLY B 2 38 ? 62.262 69.068 155.726 1.00 74.11 38 GLY B N 1
ATOM 2941 C CA . GLY B 2 38 ? 62.509 69.970 154.624 1.00 74.11 38 GLY B CA 1
ATOM 2942 C C . GLY B 2 38 ? 61.242 70.539 154.018 1.00 74.11 38 GLY B C 1
ATOM 2943 O O . GLY B 2 38 ? 60.181 69.917 154.013 1.00 74.11 38 GLY B O 1
ATOM 2944 N N . THR B 2 39 ? 61.372 71.761 153.502 1.00 74.22 39 THR B N 1
ATOM 2945 C CA . THR B 2 39 ? 60.327 72.399 152.712 1.00 74.22 39 THR B CA 1
ATOM 2946 C C . THR B 2 39 ? 60.546 72.182 151.219 1.00 74.22 39 THR B C 1
ATOM 2947 O O . THR B 2 39 ? 59.700 71.592 150.542 1.00 74.22 39 THR B O 1
ATOM 2951 N N . SER B 2 40 ? 61.678 72.645 150.695 1.00 77.97 40 SER B N 1
ATOM 2952 C CA . SER B 2 40 ? 62.026 72.460 149.294 1.00 77.97 40 SER B CA 1
ATOM 2953 C C . SER B 2 40 ? 63.527 72.235 149.208 1.00 77.97 40 SER B C 1
ATOM 2954 O O . SER B 2 40 ? 64.211 72.108 150.227 1.00 77.97 40 SER B O 1
ATOM 2957 N N . GLU B 2 41 ? 64.045 72.238 147.977 1.00 80.81 41 GLU B N 1
ATOM 2958 C CA . GLU B 2 41 ? 65.404 71.775 147.719 1.00 80.81 41 GLU B CA 1
ATOM 2959 C C . GLU B 2 41 ? 66.460 72.739 148.242 1.00 80.81 41 GLU B C 1
ATOM 2960 O O . GLU B 2 41 ? 67.599 72.320 148.475 1.00 80.81 41 GLU B O 1
ATOM 2966 N N . ALA B 2 42 ? 66.100 74.007 148.452 1.00 77.64 42 ALA B N 1
ATOM 2967 C CA . ALA B 2 42 ? 67.033 74.962 149.036 1.00 77.64 42 ALA B CA 1
ATOM 2968 C C . ALA B 2 42 ? 67.430 74.548 150.442 1.00 77.64 42 ALA B C 1
ATOM 2969 O O . ALA B 2 42 ? 68.595 74.674 150.833 1.00 77.64 42 ALA B O 1
ATOM 2971 N N . GLN B 2 43 ? 66.488 74.004 151.196 1.00 76.92 43 GLN B N 1
ATOM 2972 C CA . GLN B 2 43 ? 66.801 73.480 152.512 1.00 76.92 43 GLN B CA 1
ATOM 2973 C C . GLN B 2 43 ? 67.414 72.087 152.472 1.00 76.92 43 GLN B C 1
ATOM 2974 O O . GLN B 2 43 ? 67.800 71.571 153.525 1.00 76.92 43 GLN B O 1
ATOM 2980 N N . HIS B 2 44 ? 67.489 71.447 151.307 1.00 80.02 44 HIS B N 1
ATOM 2981 C CA . HIS B 2 44 ? 68.139 70.144 151.260 1.00 80.02 44 HIS B CA 1
ATOM 2982 C C . HIS B 2 44 ? 69.610 70.257 150.898 1.00 80.02 44 HIS B C 1
ATOM 2983 O O . HIS B 2 44 ? 70.407 69.407 151.304 1.00 80.02 44 HIS B O 1
ATOM 2990 N N . GLU B 2 45 ? 69.990 71.286 150.141 1.00 77.41 45 GLU B N 1
ATOM 2991 C CA . GLU B 2 45 ? 71.329 71.333 149.573 1.00 77.41 45 GLU B CA 1
ATOM 2992 C C . GLU B 2 45 ? 72.301 72.193 150.357 1.00 77.41 45 GLU B C 1
ATOM 2993 O O . GLU B 2 45 ? 73.511 71.978 150.248 1.00 77.41 45 GLU B O 1
ATOM 2999 N N . ARG B 2 46 ? 71.831 73.164 151.123 1.00 65.98 46 ARG B N 1
ATOM 3000 C CA . ARG B 2 46 ? 72.755 74.068 151.784 1.00 65.98 46 ARG B CA 1
ATOM 3001 C C . ARG B 2 46 ? 72.630 73.993 153.293 1.00 65.98 46 ARG B C 1
ATOM 3002 O O . ARG B 2 46 ? 72.831 74.981 153.992 1.00 65.98 46 ARG B O 1
ATOM 3010 N N . LEU B 2 47 ? 72.322 72.812 153.805 1.00 61.94 47 LEU B N 1
ATOM 3011 C CA . LEU B 2 47 ? 72.573 72.508 155.202 1.00 61.94 47 LEU B CA 1
ATOM 3012 C C . LEU B 2 47 ? 74.034 72.179 155.455 1.00 61.94 47 LEU B C 1
ATOM 3013 O O . LEU B 2 47 ? 74.411 71.922 156.599 1.00 61.94 47 LEU B O 1
ATOM 3018 N N . ASN B 2 48 ? 74.853 72.202 154.415 1.00 62.34 48 ASN B N 1
ATOM 3019 C CA . ASN B 2 48 ? 76.292 72.100 154.309 1.00 62.34 48 ASN B CA 1
ATOM 3020 C C . ASN B 2 48 ? 76.966 73.421 154.607 1.00 62.34 48 ASN B C 1
ATOM 3021 O O . ASN B 2 48 ? 78.105 73.692 154.242 1.00 62.34 48 ASN B O 1
ATOM 3026 N N . VAL B 2 49 ? 76.257 74.338 155.251 1.00 58.50 49 VAL B N 1
ATOM 3027 C CA . VAL B 2 49 ? 76.851 75.608 155.626 1.00 58.50 49 VAL B CA 1
ATOM 3028 C C . VAL B 2 49 ? 77.263 75.611 157.088 1.00 58.50 49 VAL B C 1
ATOM 3029 O O . VAL B 2 49 ? 78.376 76.031 157.414 1.00 58.50 49 VAL B O 1
ATOM 3033 N N . TYR B 2 50 ? 76.398 75.135 157.976 1.00 58.92 50 TYR B N 1
ATOM 3034 C CA . TYR B 2 50 ? 76.728 75.091 159.391 1.00 58.92 50 TYR B CA 1
ATOM 3035 C C . TYR B 2 50 ? 76.797 73.699 159.976 1.00 58.92 50 TYR B C 1
ATOM 3036 O O . TYR B 2 50 ? 77.379 73.542 161.052 1.00 58.92 50 TYR B O 1
ATOM 3045 N N . PHE B 2 51 ? 76.221 72.692 159.336 1.00 59.44 51 PHE B N 1
ATOM 3046 C CA . PHE B 2 51 ? 75.827 71.471 160.023 1.00 59.44 51 PHE B CA 1
ATOM 3047 C C . PHE B 2 51 ? 76.666 70.308 159.526 1.00 59.44 51 PHE B C 1
ATOM 3048 O O . PHE B 2 51 ? 76.789 70.100 158.316 1.00 59.44 51 PHE B O 1
ATOM 3056 N N . ASN B 2 52 ? 77.247 69.558 160.454 1.00 59.56 52 ASN B N 1
ATOM 3057 C CA . ASN B 2 52 ? 77.887 68.300 160.106 1.00 59.56 52 ASN B CA 1
ATOM 3058 C C . ASN B 2 52 ? 76.879 67.171 160.199 1.00 59.56 52 ASN B C 1
ATOM 3059 O O . ASN B 2 52 ? 75.925 67.240 160.979 1.00 59.56 52 ASN B O 1
ATOM 3064 N N . GLU B 2 53 ? 77.103 66.131 159.410 1.00 62.06 53 GLU B N 1
ATOM 3065 C CA . GLU B 2 53 ? 76.154 65.041 159.265 1.00 62.06 53 GLU B CA 1
ATOM 3066 C C . GLU B 2 53 ? 76.191 64.086 160.444 1.00 62.06 53 GLU B C 1
ATOM 3067 O O . GLU B 2 53 ? 77.084 64.171 161.289 1.00 62.06 53 GLU B O 1
ATOM 3073 N N . ALA B 2 54 ? 75.233 63.175 160.497 1.00 64.38 54 ALA B N 1
ATOM 3074 C CA . ALA B 2 54 ? 75.241 62.054 161.430 1.00 64.38 54 ALA B CA 1
ATOM 3075 C C . ALA B 2 54 ? 74.372 60.962 160.824 1.00 64.38 54 ALA B C 1
ATOM 3076 O O . ALA B 2 54 ? 73.938 61.063 159.671 1.00 64.38 54 ALA B O 1
ATOM 3078 N N . ALA B 2 55 ? 74.125 59.913 161.602 1.00 64.26 55 ALA B N 1
ATOM 3079 C CA . ALA B 2 55 ? 73.245 58.844 161.160 1.00 64.26 55 ALA B CA 1
ATOM 3080 C C . ALA B 2 55 ? 71.813 59.344 161.082 1.00 64.26 55 ALA B C 1
ATOM 3081 O O . ALA B 2 55 ? 71.367 60.133 161.920 1.00 64.26 55 ALA B O 1
ATOM 3083 N N . GLY B 2 56 ? 71.095 58.886 160.062 1.00 67.91 56 GLY B N 1
ATOM 3084 C CA . GLY B 2 56 ? 69.747 59.362 159.855 1.00 67.91 56 GLY B CA 1
ATOM 3085 C C . GLY B 2 56 ? 69.736 60.816 159.422 1.00 67.91 56 GLY B C 1
ATOM 3086 O O . GLY B 2 56 ? 70.705 61.341 158.870 1.00 67.91 56 GLY B O 1
ATOM 3087 N N . GLY B 2 57 ? 68.624 61.481 159.704 1.00 66.66 57 GLY B N 1
ATOM 3088 C CA . GLY B 2 57 ? 68.507 62.890 159.405 1.00 66.66 57 GLY B CA 1
ATOM 3089 C C . GLY B 2 57 ? 68.884 63.754 160.589 1.00 66.66 57 GLY B C 1
ATOM 3090 O O . GLY B 2 57 ? 68.290 64.814 160.803 1.00 66.66 57 GLY B O 1
ATOM 3091 N N . LYS B 2 58 ? 69.856 63.310 161.378 1.00 62.65 58 LYS B N 1
ATOM 3092 C CA . LYS B 2 58 ? 70.269 64.047 162.561 1.00 62.65 58 LYS B CA 1
ATOM 3093 C C . LYS B 2 58 ? 71.437 64.949 162.207 1.00 62.65 58 LYS B C 1
ATOM 3094 O O . LYS B 2 58 ? 72.422 64.493 161.621 1.00 62.65 58 LYS B O 1
ATOM 3100 N N . TYR B 2 59 ? 71.323 66.223 162.553 1.00 57.27 59 TYR B N 1
ATOM 3101 C CA . TYR B 2 59 ? 72.322 67.213 162.193 1.00 57.27 59 TYR B CA 1
ATOM 3102 C C . TYR B 2 59 ? 72.961 67.811 163.433 1.00 57.27 59 TYR B C 1
ATOM 3103 O O . TYR B 2 59 ? 72.315 67.958 164.471 1.00 57.27 59 TYR B O 1
ATOM 3112 N N . VAL B 2 60 ? 74.241 68.138 163.316 1.00 54.71 60 VAL B N 1
ATOM 3113 C CA . VAL B 2 60 ? 75.006 68.704 164.419 1.00 54.71 60 VAL B CA 1
ATOM 3114 C C . VAL B 2 60 ? 75.638 70.009 163.965 1.00 54.71 60 VAL B C 1
ATOM 3115 O O . VAL B 2 60 ? 76.351 70.039 162.955 1.00 54.71 60 VAL B O 1
ATOM 3119 N N . PRO B 2 61 ? 75.406 71.089 164.668 1.00 51.60 61 PRO B N 1
ATOM 3120 C CA . PRO B 2 61 ? 75.964 72.375 164.256 1.00 51.60 61 PRO B CA 1
ATOM 3121 C C . PRO B 2 61 ? 77.427 72.520 164.606 1.00 51.60 61 PRO B C 1
ATOM 3122 O O . PRO B 2 61 ? 77.875 72.016 165.636 1.00 51.60 61 PRO B O 1
ATOM 3126 N N . ARG B 2 62 ? 78.179 73.203 163.753 1.00 56.90 62 ARG B N 1
ATOM 3127 C CA . ARG B 2 62 ? 79.559 73.513 164.083 1.00 56.90 62 ARG B CA 1
ATOM 3128 C C . ARG B 2 62 ? 79.588 74.563 165.168 1.00 56.90 62 ARG B C 1
ATOM 3129 O O . ARG B 2 62 ? 79.300 75.730 164.908 1.00 56.90 62 ARG B O 1
ATOM 3137 N N . ALA B 2 63 ? 79.938 74.167 166.381 1.00 55.80 63 ALA B N 1
ATOM 3138 C CA . ALA B 2 63 ? 79.871 75.103 167.483 1.00 55.80 63 ALA B CA 1
ATOM 3139 C C . ALA B 2 63 ? 80.828 74.648 168.563 1.00 55.80 63 ALA B C 1
ATOM 3140 O O . ALA B 2 63 ? 80.982 73.454 168.809 1.00 55.80 63 ALA B O 1
ATOM 3142 N N . VAL B 2 64 ? 81.487 75.614 169.181 1.00 54.62 64 VAL B N 1
ATOM 3143 C CA . VAL B 2 64 ? 82.082 75.422 170.490 1.00 54.62 64 VAL B CA 1
ATOM 3144 C C . VAL B 2 64 ? 81.616 76.562 171.375 1.00 54.62 64 VAL B C 1
ATOM 3145 O O . VAL B 2 64 ? 81.606 77.732 170.988 1.00 54.62 64 VAL B O 1
ATOM 3149 N N . LEU B 2 65 ? 81.194 76.204 172.575 1.00 57.32 65 LEU B N 1
ATOM 3150 C CA . LEU B 2 65 ? 80.572 77.160 173.474 1.00 57.32 65 LEU B CA 1
ATOM 3151 C C . LEU B 2 65 ? 81.365 77.132 174.759 1.00 57.32 65 LEU B C 1
ATOM 3152 O O . LEU B 2 65 ? 81.148 76.254 175.596 1.00 57.32 65 LEU B O 1
ATOM 3157 N N . VAL B 2 66 ? 82.283 78.071 174.918 1.00 57.78 66 VAL B N 1
ATOM 3158 C CA . VAL B 2 66 ? 83.233 78.018 176.013 1.00 57.78 66 VAL B CA 1
ATOM 3159 C C . VAL B 2 66 ? 82.919 79.140 176.979 1.00 57.78 66 VAL B C 1
ATOM 3160 O O . VAL B 2 66 ? 82.756 80.293 176.569 1.00 57.78 66 VAL B O 1
ATOM 3164 N N . ASP B 2 67 ? 82.835 78.799 178.256 1.00 63.91 67 ASP B N 1
ATOM 3165 C CA . ASP B 2 67 ? 82.620 79.752 179.324 1.00 63.91 67 ASP B CA 1
ATOM 3166 C C . ASP B 2 67 ? 83.577 79.402 180.454 1.00 63.91 67 ASP B C 1
ATOM 3167 O O . ASP B 2 67 ? 84.184 78.333 180.472 1.00 63.91 67 ASP B O 1
ATOM 3172 N N . LEU B 2 68 ? 83.741 80.323 181.392 1.00 63.64 68 LEU B N 1
ATOM 3173 C CA . LEU B 2 68 ? 84.411 79.990 182.634 1.00 63.64 68 LEU B CA 1
ATOM 3174 C C . LEU B 2 68 ? 83.439 79.843 183.786 1.00 63.64 68 LEU B C 1
ATOM 3175 O O . LEU B 2 68 ? 83.799 79.260 184.811 1.00 63.64 68 LEU B O 1
ATOM 3180 N N . GLU B 2 69 ? 82.221 80.351 183.627 1.00 65.82 69 GLU B N 1
ATOM 3181 C CA . GLU B 2 69 ? 81.209 80.295 184.668 1.00 65.82 69 GLU B CA 1
ATOM 3182 C C . GLU B 2 69 ? 80.359 79.060 184.417 1.00 65.82 69 GLU B C 1
ATOM 3183 O O . GLU B 2 69 ? 79.597 79.037 183.440 1.00 65.82 69 GLU B O 1
ATOM 3189 N N . PRO B 2 70 ? 80.443 78.022 185.253 1.00 64.47 70 PRO B N 1
ATOM 3190 C CA . PRO B 2 70 ? 79.813 76.740 184.910 1.00 64.47 70 PRO B CA 1
ATOM 3191 C C . PRO B 2 70 ? 78.304 76.727 185.032 1.00 64.47 70 PRO B C 1
ATOM 3192 O O . PRO B 2 70 ? 77.688 75.714 184.690 1.00 64.47 70 PRO B O 1
ATOM 3196 N N . GLY B 2 71 ? 77.690 77.799 185.510 1.00 65.76 71 GLY B N 1
ATOM 3197 C CA . GLY B 2 71 ? 76.264 77.795 185.744 1.00 65.76 71 GLY B CA 1
ATOM 3198 C C . GLY B 2 71 ? 75.437 77.943 184.487 1.00 65.76 71 GLY B C 1
ATOM 3199 O O . GLY B 2 71 ? 74.608 77.081 184.180 1.00 65.76 71 GLY B O 1
ATOM 3200 N N . THR B 2 72 ? 75.664 79.024 183.738 1.00 61.66 72 THR B N 1
ATOM 3201 C CA . THR B 2 72 ? 74.775 79.373 182.638 1.00 61.66 72 THR B CA 1
ATOM 3202 C C . THR B 2 72 ? 74.925 78.470 181.427 1.00 61.66 72 THR B C 1
ATOM 3203 O O . THR B 2 72 ? 74.093 78.547 180.518 1.00 61.66 72 THR B O 1
ATOM 3207 N N . MET B 2 73 ? 75.953 77.626 181.380 1.00 62.89 73 MET B N 1
ATOM 3208 C CA . MET B 2 73 ? 76.018 76.641 180.314 1.00 62.89 73 MET B CA 1
ATOM 3209 C C . MET B 2 73 ? 74.996 75.541 180.519 1.00 62.89 73 MET B C 1
ATOM 3210 O O . MET B 2 73 ? 74.541 74.930 179.548 1.00 62.89 73 MET B O 1
ATOM 3215 N N . ASP B 2 74 ? 74.612 75.287 181.769 1.00 66.88 74 ASP B N 1
ATOM 3216 C CA . ASP B 2 74 ? 73.590 74.292 182.043 1.00 66.88 74 ASP B CA 1
ATOM 3217 C C . ASP B 2 74 ? 72.217 74.750 181.586 1.00 66.88 74 ASP B C 1
ATOM 3218 O O . ASP B 2 74 ? 71.327 73.917 181.399 1.00 66.88 74 ASP B O 1
ATOM 3223 N N . ALA B 2 75 ? 72.034 76.053 181.379 1.00 64.08 75 ALA B N 1
ATOM 3224 C CA . ALA B 2 75 ? 70.769 76.562 180.872 1.00 64.08 75 ALA B CA 1
ATOM 3225 C C . ALA B 2 75 ? 70.544 76.216 179.407 1.00 64.08 75 ALA B C 1
ATOM 3226 O O . ALA B 2 75 ? 69.422 76.362 178.916 1.00 64.08 75 ALA B O 1
ATOM 3228 N N . VAL B 2 76 ? 71.576 75.779 178.693 1.00 62.95 76 VAL B N 1
ATOM 3229 C CA . VAL B 2 76 ? 71.401 75.400 177.301 1.00 62.95 76 VAL B CA 1
ATOM 3230 C C . VAL B 2 76 ? 71.789 73.933 177.154 1.00 62.95 76 VAL B C 1
ATOM 3231 O O . VAL B 2 76 ? 71.329 73.246 176.236 1.00 62.95 76 VAL B O 1
ATOM 3235 N N . LYS B 2 77 ? 72.602 73.423 178.082 1.00 62.75 77 LYS B N 1
ATOM 3236 C CA . LYS B 2 77 ? 72.936 72.003 178.055 1.00 62.75 77 LYS B CA 1
ATOM 3237 C C . LYS B 2 77 ? 71.832 71.181 178.702 1.00 62.75 77 LYS B C 1
ATOM 3238 O O . LYS B 2 77 ? 71.184 70.360 178.045 1.00 62.75 77 LYS B O 1
ATOM 3244 N N . SER B 2 78 ? 71.597 71.399 179.993 1.00 66.44 78 SER B N 1
ATOM 3245 C CA . SER B 2 78 ? 70.455 70.784 180.648 1.00 66.44 78 SER B CA 1
ATOM 3246 C C . SER B 2 78 ? 69.160 71.495 180.304 1.00 66.44 78 SER B C 1
ATOM 3247 O O . SER B 2 78 ? 68.083 70.925 180.499 1.00 66.44 78 SER B O 1
ATOM 3250 N N . GLY B 2 79 ? 69.242 72.716 179.792 1.00 65.10 79 GLY B N 1
ATOM 3251 C CA . GLY B 2 79 ? 68.071 73.433 179.342 1.00 65.10 79 GLY B CA 1
ATOM 3252 C C . GLY B 2 79 ? 67.618 72.965 177.976 1.00 65.10 79 GLY B C 1
ATOM 3253 O O . GLY B 2 79 ? 67.948 71.869 177.515 1.00 65.10 79 GLY B O 1
ATOM 3254 N N . LYS B 2 80 ? 66.850 73.821 177.315 1.00 60.67 80 LYS B N 1
ATOM 3255 C CA . LYS B 2 80 ? 66.286 73.463 176.026 1.00 60.67 80 LYS B CA 1
ATOM 3256 C C . LYS B 2 80 ? 67.367 73.521 174.960 1.00 60.67 80 LYS B C 1
ATOM 3257 O O . LYS B 2 80 ? 68.433 74.110 175.162 1.00 60.67 80 LYS B O 1
ATOM 3263 N N . PHE B 2 81 ? 67.086 72.856 173.835 1.00 60.59 81 PHE B N 1
ATOM 3264 C CA . PHE B 2 81 ? 68.038 72.608 172.744 1.00 60.59 81 PHE B CA 1
ATOM 3265 C C . PHE B 2 81 ? 69.286 71.865 173.221 1.00 60.59 81 PHE B C 1
ATOM 3266 O O . PHE B 2 81 ? 70.361 71.994 172.631 1.00 60.59 81 PHE B O 1
ATOM 3274 N N . GLY B 2 82 ? 69.155 71.065 174.277 1.00 54.96 82 GLY B N 1
ATOM 3275 C CA . GLY B 2 82 ? 70.249 70.257 174.762 1.00 54.96 82 GLY B CA 1
ATOM 3276 C C . GLY B 2 82 ? 70.511 69.031 173.941 1.00 54.96 82 GLY B C 1
ATOM 3277 O O . GLY B 2 82 ? 71.533 68.368 174.122 1.00 54.96 82 GLY B O 1
ATOM 3278 N N . ASN B 2 83 ? 69.598 68.706 173.034 1.00 54.96 83 ASN B N 1
ATOM 3279 C CA . ASN B 2 83 ? 69.780 67.623 172.088 1.00 54.96 83 ASN B CA 1
ATOM 3280 C C . ASN B 2 83 ? 70.305 68.114 170.753 1.00 54.96 83 ASN B C 1
ATOM 3281 O O . ASN B 2 83 ? 70.164 67.414 169.748 1.00 54.96 83 ASN B O 1
ATOM 3286 N N . LEU B 2 84 ? 70.908 69.303 170.716 1.00 54.64 84 LEU B N 1
ATOM 3287 C CA . LEU B 2 84 ? 71.315 69.902 169.452 1.00 54.64 84 LEU B CA 1
ATOM 3288 C C . LEU B 2 84 ? 72.741 70.436 169.542 1.00 54.64 84 LEU B C 1
ATOM 3289 O O . LEU B 2 84 ? 73.115 71.348 168.811 1.00 54.64 84 LEU B O 1
ATOM 3294 N N . PHE B 2 85 ? 73.543 69.887 170.447 1.00 53.79 85 PHE B N 1
ATOM 3295 C CA . PHE B 2 85 ? 74.965 70.180 170.534 1.00 53.79 85 PHE B CA 1
ATOM 3296 C C . PHE B 2 85 ? 75.680 68.913 170.961 1.00 53.79 85 PHE B C 1
ATOM 3297 O O . PHE B 2 85 ? 75.243 68.255 171.907 1.00 53.79 85 PHE B O 1
ATOM 3305 N N . ARG B 2 86 ? 76.763 68.575 170.288 1.00 55.49 86 ARG B N 1
ATOM 3306 C CA . ARG B 2 86 ? 77.556 67.446 170.742 1.00 55.49 86 ARG B CA 1
ATOM 3307 C C . ARG B 2 86 ? 78.317 67.867 171.986 1.00 55.49 86 ARG B C 1
ATOM 3308 O O . ARG B 2 86 ? 79.128 68.793 171.913 1.00 55.49 86 ARG B O 1
ATOM 3316 N N . PRO B 2 87 ? 78.095 67.227 173.137 1.00 57.34 87 PRO B N 1
ATOM 3317 C CA . PRO B 2 87 ? 78.634 67.758 174.396 1.00 57.34 87 PRO B CA 1
ATOM 3318 C C . PRO B 2 87 ? 80.136 67.640 174.528 1.00 57.34 87 PRO B C 1
ATOM 3319 O O . PRO B 2 87 ? 80.696 68.196 175.478 1.00 57.34 87 PRO B O 1
ATOM 3323 N N . ASP B 2 88 ? 80.808 66.939 173.618 1.00 65.23 88 ASP B N 1
ATOM 3324 C CA . ASP B 2 88 ? 82.254 67.063 173.539 1.00 65.23 88 ASP B CA 1
ATOM 3325 C C . ASP B 2 88 ? 82.658 68.461 173.111 1.00 65.23 88 ASP B C 1
ATOM 3326 O O . ASP B 2 88 ? 83.722 68.948 173.503 1.00 65.23 88 ASP B O 1
ATOM 3331 N N . ASN B 2 89 ? 81.830 69.115 172.300 1.00 60.59 89 ASN B N 1
ATOM 3332 C CA . ASN B 2 89 ? 82.137 70.475 171.899 1.00 60.59 89 ASN B CA 1
ATOM 3333 C C . ASN B 2 89 ? 81.958 71.444 173.053 1.00 60.59 89 ASN B C 1
ATOM 3334 O O . ASN B 2 89 ? 82.725 72.403 173.173 1.00 60.59 89 ASN B O 1
ATOM 3339 N N . ILE B 2 90 ? 80.956 71.217 173.903 1.00 60.76 90 ILE B N 1
ATOM 3340 C CA . ILE B 2 90 ? 80.760 72.058 175.075 1.00 60.76 90 ILE B CA 1
ATOM 3341 C C . ILE B 2 90 ? 81.899 71.819 176.049 1.00 60.76 90 ILE B C 1
ATOM 3342 O O . ILE B 2 90 ? 82.140 70.684 176.472 1.00 60.76 90 ILE B O 1
ATOM 3347 N N . ILE B 2 91 ? 82.608 72.880 176.406 1.00 58.26 91 ILE B N 1
ATOM 3348 C CA . ILE B 2 91 ? 83.784 72.737 177.251 1.00 58.26 91 ILE B CA 1
ATOM 3349 C C . ILE B 2 91 ? 83.936 73.989 178.099 1.00 58.26 91 ILE B C 1
ATOM 3350 O O . ILE B 2 91 ? 83.879 75.109 177.587 1.00 58.26 91 ILE B O 1
ATOM 3355 N N . TYR B 2 92 ? 84.095 73.796 179.406 1.00 64.03 92 TYR B N 1
ATOM 3356 C CA . TYR B 2 92 ? 84.102 74.904 180.349 1.00 64.03 92 TYR B CA 1
ATOM 3357 C C . TYR B 2 92 ? 84.722 74.453 181.661 1.00 64.03 92 TYR B C 1
ATOM 3358 O O . TYR B 2 92 ? 84.485 73.332 182.114 1.00 64.03 92 TYR B O 1
ATOM 3367 N N . GLY B 2 93 ? 85.498 75.345 182.271 1.00 66.51 93 GLY B N 1
ATOM 3368 C CA . GLY B 2 93 ? 86.224 75.033 183.485 1.00 66.51 93 GLY B CA 1
ATOM 3369 C C . GLY B 2 93 ? 85.401 75.170 184.747 1.00 66.51 93 GLY B C 1
ATOM 3370 O O . GLY B 2 93 ? 84.203 74.877 184.743 1.00 66.51 93 GLY B O 1
ATOM 3371 N N . GLN B 2 94 ? 86.030 75.604 185.837 1.00 67.04 94 GLN B N 1
ATOM 3372 C CA . GLN B 2 94 ? 85.362 75.673 187.129 1.00 67.04 94 GLN B CA 1
ATOM 3373 C C . GLN B 2 94 ? 85.327 77.075 187.709 1.00 67.04 94 GLN B C 1
ATOM 3374 O O . GLN B 2 94 ? 84.268 77.528 188.154 1.00 67.04 94 GLN B O 1
ATOM 3380 N N . SER B 2 95 ? 86.453 77.778 187.724 1.00 68.38 95 SER B N 1
ATOM 3381 C CA . SER B 2 95 ? 86.520 79.071 188.389 1.00 68.38 95 SER B CA 1
ATOM 3382 C C . SER B 2 95 ? 85.933 80.165 187.512 1.00 68.38 95 SER B C 1
ATOM 3383 O O . SER B 2 95 ? 86.116 80.170 186.292 1.00 68.38 95 SER B O 1
ATOM 3386 N N . GLY B 2 96 ? 85.232 81.099 188.143 1.00 62.66 96 GLY B N 1
ATOM 3387 C CA . GLY B 2 96 ? 84.743 82.254 187.427 1.00 62.66 96 GLY B CA 1
ATOM 3388 C C . GLY B 2 96 ? 85.861 83.216 187.091 1.00 62.66 96 GLY B C 1
ATOM 3389 O O . GLY B 2 96 ? 86.941 83.192 187.677 1.00 62.66 96 GLY B O 1
ATOM 3390 N N . ALA B 2 97 ? 85.600 84.076 186.110 1.00 59.50 97 ALA B N 1
ATOM 3391 C CA . ALA B 2 97 ? 86.614 85.039 185.703 1.00 59.50 97 ALA B CA 1
ATOM 3392 C C . ALA B 2 97 ? 86.729 86.160 186.720 1.00 59.50 97 ALA B C 1
ATOM 3393 O O . ALA B 2 97 ? 87.796 86.391 187.296 1.00 59.50 97 ALA B O 1
ATOM 3395 N N . GLY B 2 98 ? 85.635 86.853 186.966 1.00 59.39 98 GLY B N 1
ATOM 3396 C CA . GLY B 2 98 ? 85.632 88.019 187.805 1.00 59.39 98 GLY B CA 1
ATOM 3397 C C . GLY B 2 98 ? 85.382 89.313 187.076 1.00 59.39 98 GLY B C 1
ATOM 3398 O O . GLY B 2 98 ? 85.622 90.376 187.661 1.00 59.39 98 GLY B O 1
ATOM 3399 N N . ASN B 2 99 ? 84.868 89.254 185.844 1.00 59.97 99 ASN B N 1
ATOM 3400 C CA . ASN B 2 99 ? 84.787 90.384 184.917 1.00 59.97 99 ASN B CA 1
ATOM 3401 C C . ASN B 2 99 ? 86.142 91.065 184.787 1.00 59.97 99 ASN B C 1
ATOM 3402 O O . ASN B 2 99 ? 86.302 92.260 185.028 1.00 59.97 99 ASN B O 1
ATOM 3407 N N . ILE B 2 100 ? 87.138 90.264 184.439 1.00 64.95 100 ILE B N 1
ATOM 3408 C CA . ILE B 2 100 ? 88.524 90.691 184.384 1.00 64.95 100 ILE B CA 1
ATOM 3409 C C . ILE B 2 100 ? 89.052 90.324 183.011 1.00 64.95 100 ILE B C 1
ATOM 3410 O O . ILE B 2 100 ? 89.051 89.142 182.651 1.00 64.95 100 ILE B O 1
ATOM 3415 N N . TRP B 2 101 ? 89.503 91.317 182.242 1.00 66.73 101 TRP B N 1
ATOM 3416 C CA . TRP B 2 101 ? 90.223 90.973 181.022 1.00 66.73 101 TRP B CA 1
ATOM 3417 C C . TRP B 2 101 ? 91.549 90.320 181.352 1.00 66.73 101 TRP B C 1
ATOM 3418 O O . TRP B 2 101 ? 91.949 89.345 180.709 1.00 66.73 101 TRP B O 1
ATOM 3429 N N . ALA B 2 102 ? 92.234 90.829 182.362 1.00 72.12 102 ALA B N 1
ATOM 3430 C CA . ALA B 2 102 ? 93.573 90.374 182.684 1.00 72.12 102 ALA B CA 1
ATOM 3431 C C . ALA B 2 102 ? 93.594 89.057 183.439 1.00 72.12 102 ALA B C 1
ATOM 3432 O O . ALA B 2 102 ? 94.642 88.697 183.970 1.00 72.12 102 ALA B O 1
ATOM 3434 N N . LYS B 2 103 ? 92.481 88.341 183.513 1.00 69.89 103 LYS B N 1
ATOM 3435 C CA . LYS B 2 103 ? 92.455 87.007 184.077 1.00 69.89 103 LYS B CA 1
ATOM 3436 C C . LYS B 2 103 ? 92.023 85.962 183.070 1.00 69.89 103 LYS B C 1
ATOM 3437 O O . LYS B 2 103 ? 92.572 84.861 183.074 1.00 69.89 103 LYS B O 1
ATOM 3443 N N . GLY B 2 104 ? 91.085 86.289 182.182 1.00 69.69 104 GLY B N 1
ATOM 3444 C CA . GLY B 2 104 ? 90.774 85.399 181.083 1.00 69.69 104 GLY B CA 1
ATOM 3445 C C . GLY B 2 104 ? 91.863 85.320 180.039 1.00 69.69 104 GLY B C 1
ATOM 3446 O O . GLY B 2 104 ? 91.861 84.391 179.228 1.00 69.69 104 GLY B O 1
ATOM 3447 N N . HIS B 2 105 ? 92.769 86.292 180.016 1.00 69.90 105 HIS B N 1
ATOM 3448 C CA . HIS B 2 105 ? 93.908 86.287 179.113 1.00 69.90 105 HIS B CA 1
ATOM 3449 C C . HIS B 2 105 ? 95.205 85.914 179.816 1.00 69.90 105 HIS B C 1
ATOM 3450 O O . HIS B 2 105 ? 96.215 85.670 179.150 1.00 69.90 105 HIS B O 1
ATOM 3457 N N . TYR B 2 106 ? 95.211 85.847 181.139 1.00 80.94 106 TYR B N 1
ATOM 3458 C CA . TYR B 2 106 ? 96.432 85.429 181.807 1.00 80.94 106 TYR B CA 1
ATOM 3459 C C . TYR B 2 106 ? 96.408 83.937 182.117 1.00 80.94 106 TYR B C 1
ATOM 3460 O O . TYR B 2 106 ? 97.247 83.185 181.617 1.00 80.94 106 TYR B O 1
ATOM 3469 N N . THR B 2 107 ? 95.454 83.494 182.934 1.00 74.45 107 THR B N 1
ATOM 3470 C CA . THR B 2 107 ? 95.498 82.158 183.514 1.00 74.45 107 THR B CA 1
ATOM 3471 C C . THR B 2 107 ? 94.480 81.183 182.940 1.00 74.45 107 THR B C 1
ATOM 3472 O O . THR B 2 107 ? 94.817 80.018 182.714 1.00 74.45 107 THR B O 1
ATOM 3476 N N . GLU B 2 108 ? 93.248 81.615 182.678 1.00 75.44 108 GLU B N 1
ATOM 3477 C CA . GLU B 2 108 ? 92.206 80.656 182.337 1.00 75.44 108 GLU B CA 1
ATOM 3478 C C . GLU B 2 108 ? 92.331 80.186 180.900 1.00 75.44 108 GLU B C 1
ATOM 3479 O O . GLU B 2 108 ? 92.158 78.995 180.619 1.00 75.44 108 GLU B O 1
ATOM 3485 N N . GLY B 2 109 ? 92.630 81.110 179.985 1.00 73.09 109 GLY B N 1
ATOM 3486 C CA . GLY B 2 109 ? 93.025 80.709 178.649 1.00 73.09 109 GLY B CA 1
ATOM 3487 C C . GLY B 2 109 ? 94.279 79.865 178.671 1.00 73.09 109 GLY B C 1
ATOM 3488 O O . GLY B 2 109 ? 94.375 78.862 177.966 1.00 73.09 109 GLY B O 1
ATOM 3489 N N . ALA B 2 110 ? 95.201 80.188 179.565 1.00 74.00 110 ALA B N 1
ATOM 3490 C CA . ALA B 2 110 ? 96.344 79.317 179.785 1.00 74.00 110 ALA B CA 1
ATOM 3491 C C . ALA B 2 110 ? 95.979 78.007 180.477 1.00 74.00 110 ALA B C 1
ATOM 3492 O O . ALA B 2 110 ? 96.889 77.217 180.745 1.00 74.00 110 ALA B O 1
ATOM 3494 N N . GLU B 2 111 ? 94.716 77.728 180.803 1.00 76.98 111 GLU B N 1
ATOM 3495 C CA . GLU B 2 111 ? 94.335 76.417 181.286 1.00 76.98 111 GLU B CA 1
ATOM 3496 C C . GLU B 2 111 ? 93.165 75.810 180.532 1.00 76.98 111 GLU B C 1
ATOM 3497 O O . GLU B 2 111 ? 92.762 74.691 180.859 1.00 76.98 111 GLU B O 1
ATOM 3503 N N . LEU B 2 112 ? 92.597 76.507 179.551 1.00 64.01 112 LEU B N 1
ATOM 3504 C CA . LEU B 2 112 ? 91.547 75.894 178.746 1.00 64.01 112 LEU B CA 1
ATOM 3505 C C . LEU B 2 112 ? 91.834 75.966 177.259 1.00 64.01 112 LEU B C 1
ATOM 3506 O O . LEU B 2 112 ? 91.509 75.027 176.527 1.00 64.01 112 LEU B O 1
ATOM 3511 N N . ALA B 2 113 ? 92.455 77.057 176.801 1.00 69.75 113 ALA B N 1
ATOM 3512 C CA . ALA B 2 113 ? 92.561 77.292 175.365 1.00 69.75 113 ALA B CA 1
ATOM 3513 C C . ALA B 2 113 ? 93.490 76.313 174.670 1.00 69.75 113 ALA B C 1
ATOM 3514 O O . ALA B 2 113 ? 93.487 76.253 173.441 1.00 69.75 113 ALA B O 1
ATOM 3516 N N . ASP B 2 114 ? 94.283 75.550 175.415 1.00 72.31 114 ASP B N 1
ATOM 3517 C CA . ASP B 2 114 ? 94.900 74.372 174.827 1.00 72.31 114 ASP B CA 1
ATOM 3518 C C . ASP B 2 114 ? 93.833 73.342 174.477 1.00 72.31 114 ASP B C 1
ATOM 3519 O O . ASP B 2 114 ? 93.750 72.882 173.333 1.00 72.31 114 ASP B O 1
ATOM 3524 N N . ALA B 2 115 ? 92.980 73.002 175.443 1.00 66.73 115 ALA B N 1
ATOM 3525 C CA . ALA B 2 115 ? 91.940 72.009 175.217 1.00 66.73 115 ALA B CA 1
ATOM 3526 C C . ALA B 2 115 ? 90.759 72.564 174.438 1.00 66.73 115 ALA B C 1
ATOM 3527 O O . ALA B 2 115 ? 90.012 71.784 173.840 1.00 66.73 115 ALA B O 1
ATOM 3529 N N . VAL B 2 116 ? 90.565 73.880 174.437 1.00 59.07 116 VAL B N 1
ATOM 3530 C CA . VAL B 2 116 ? 89.523 74.464 173.603 1.00 59.07 116 VAL B CA 1
ATOM 3531 C C . VAL B 2 116 ? 89.909 74.364 172.139 1.00 59.07 116 VAL B C 1
ATOM 3532 O O . VAL B 2 116 ? 89.115 73.924 171.299 1.00 59.07 116 VAL B O 1
ATOM 3536 N N . LEU B 2 117 ? 91.153 74.726 171.826 1.00 59.86 117 LEU B N 1
ATOM 3537 C CA . LEU B 2 117 ? 91.641 74.705 170.453 1.00 59.86 117 LEU B CA 1
ATOM 3538 C C . LEU B 2 117 ? 91.696 73.295 169.890 1.00 59.86 117 LEU B C 1
ATOM 3539 O O . LEU B 2 117 ? 91.526 73.108 168.681 1.00 59.86 117 LEU B O 1
ATOM 3544 N N . ASP B 2 118 ? 91.905 72.300 170.754 1.00 65.79 118 ASP B N 1
ATOM 3545 C CA . ASP B 2 118 ? 91.960 70.910 170.316 1.00 65.79 118 ASP B CA 1
ATOM 3546 C C . ASP B 2 118 ? 90.622 70.459 169.743 1.00 65.79 118 ASP B C 1
ATOM 3547 O O . ASP B 2 118 ? 90.578 69.687 168.779 1.00 65.79 118 ASP B O 1
ATOM 3552 N N . VAL B 2 119 ? 89.522 70.949 170.309 1.00 59.91 119 VAL B N 1
ATOM 3553 C CA . VAL B 2 119 ? 88.211 70.632 169.764 1.00 59.91 119 VAL B CA 1
ATOM 3554 C C . VAL B 2 119 ? 88.006 71.370 168.452 1.00 59.91 119 VAL B C 1
ATOM 3555 O O . VAL B 2 119 ? 87.328 70.876 167.543 1.00 59.91 119 VAL B O 1
ATOM 3559 N N . VAL B 2 120 ? 88.637 72.531 168.308 1.00 59.85 120 VAL B N 1
ATOM 3560 C CA . VAL B 2 120 ? 88.507 73.304 167.085 1.00 59.85 120 VAL B CA 1
ATOM 3561 C C . VAL B 2 120 ? 89.244 72.623 165.935 1.00 59.85 120 VAL B C 1
ATOM 3562 O O . VAL B 2 120 ? 88.848 72.766 164.769 1.00 59.85 120 VAL B O 1
ATOM 3566 N N . ARG B 2 121 ? 90.273 71.825 166.252 1.00 60.06 121 ARG B N 1
ATOM 3567 C CA . ARG B 2 121 ? 91.079 71.139 165.242 1.00 60.06 121 ARG B CA 1
ATOM 3568 C C . ARG B 2 121 ? 90.231 70.219 164.380 1.00 60.06 121 ARG B C 1
ATOM 3569 O O . ARG B 2 121 ? 90.178 70.367 163.154 1.00 60.06 121 ARG B O 1
ATOM 3577 N N . ARG B 2 122 ? 89.535 69.279 165.013 1.00 64.64 122 ARG B N 1
ATOM 3578 C CA . ARG B 2 122 ? 88.765 68.312 164.250 1.00 64.64 122 ARG B CA 1
ATOM 3579 C C . ARG B 2 122 ? 87.519 68.925 163.639 1.00 64.64 122 ARG B C 1
ATOM 3580 O O . ARG B 2 122 ? 86.998 68.382 162.663 1.00 64.64 122 ARG B O 1
ATOM 3588 N N . GLU B 2 123 ? 87.034 70.043 164.175 1.00 61.11 123 GLU B N 1
ATOM 3589 C CA . GLU B 2 123 ? 85.911 70.698 163.527 1.00 61.11 123 GLU B CA 1
ATOM 3590 C C . GLU B 2 123 ? 86.353 71.398 162.260 1.00 61.11 123 GLU B C 1
ATOM 3591 O O . GLU B 2 123 ? 85.579 71.499 161.305 1.00 61.11 123 GLU B O 1
ATOM 3597 N N . ALA B 2 124 ? 87.597 71.859 162.221 1.00 63.14 124 ALA B N 1
ATOM 3598 C CA . ALA B 2 124 ? 88.079 72.522 161.022 1.00 63.14 124 ALA B CA 1
ATOM 3599 C C . ALA B 2 124 ? 88.496 71.514 159.967 1.00 63.14 124 ALA B C 1
ATOM 3600 O O . ALA B 2 124 ? 88.260 71.726 158.774 1.00 63.14 124 ALA B O 1
ATOM 3602 N N . GLU B 2 125 ? 89.103 70.410 160.391 1.00 66.91 125 GLU B N 1
ATOM 3603 C CA . GLU B 2 125 ? 89.607 69.436 159.436 1.00 66.91 125 GLU B CA 1
ATOM 3604 C C . GLU B 2 125 ? 88.477 68.665 158.769 1.00 66.91 125 GLU B C 1
ATOM 3605 O O . GLU B 2 125 ? 88.590 68.298 157.595 1.00 66.91 125 GLU B O 1
ATOM 3611 N N . ALA B 2 126 ? 87.359 68.463 159.468 1.00 65.81 126 ALA B N 1
ATOM 3612 C CA . ALA B 2 126 ? 86.300 67.603 158.950 1.00 65.81 126 ALA B CA 1
ATOM 3613 C C . ALA B 2 126 ? 85.477 68.244 157.841 1.00 65.81 126 ALA B C 1
ATOM 3614 O O . ALA B 2 126 ? 84.521 67.613 157.382 1.00 65.81 126 ALA B O 1
ATOM 3616 N N . CYS B 2 127 ? 85.791 69.457 157.405 1.00 65.24 127 CYS B N 1
ATOM 3617 C CA . CYS B 2 127 ? 85.186 70.018 156.210 1.00 65.24 127 CYS B CA 1
ATOM 3618 C C . CYS B 2 127 ? 86.190 69.946 155.075 1.00 65.24 127 CYS B C 1
ATOM 3619 O O . CYS B 2 127 ? 87.307 69.452 155.232 1.00 65.24 127 CYS B O 1
ATOM 3622 N N . ASP B 2 128 ? 85.792 70.468 153.919 1.00 62.31 128 ASP B N 1
ATOM 3623 C CA . ASP B 2 128 ? 86.738 70.546 152.816 1.00 62.31 128 ASP B CA 1
ATOM 3624 C C . ASP B 2 128 ? 87.324 71.948 152.711 1.00 62.31 128 ASP B C 1
ATOM 3625 O O . ASP B 2 128 ? 88.546 72.120 152.682 1.00 62.31 128 ASP B O 1
ATOM 3630 N N . ALA B 2 129 ? 86.471 72.962 152.657 1.00 60.98 129 ALA B N 1
ATOM 3631 C CA . ALA B 2 129 ? 86.917 74.342 152.518 1.00 60.98 129 ALA B CA 1
ATOM 3632 C C . ALA B 2 129 ? 86.262 75.183 153.601 1.00 60.98 129 ALA B C 1
ATOM 3633 O O . ALA B 2 129 ? 85.055 75.445 153.545 1.00 60.98 129 ALA B O 1
ATOM 3635 N N . LEU B 2 130 ? 87.053 75.594 154.587 1.00 59.22 130 LEU B N 1
ATOM 3636 C CA . LEU B 2 130 ? 86.593 76.600 155.528 1.00 59.22 130 LEU B CA 1
ATOM 3637 C C . LEU B 2 130 ? 86.397 77.922 154.814 1.00 59.22 130 LEU B C 1
ATOM 3638 O O . LEU B 2 130 ? 87.035 78.205 153.797 1.00 59.22 130 LEU B O 1
ATOM 3643 N N . GLN B 2 131 ? 85.497 78.737 155.348 1.00 61.20 131 GLN B N 1
ATOM 3644 C CA . GLN B 2 131 ? 85.317 80.090 154.857 1.00 61.20 131 GLN B CA 1
ATOM 3645 C C . GLN B 2 131 ? 85.645 81.121 155.925 1.00 61.20 131 GLN B C 1
ATOM 3646 O O . GLN B 2 131 ? 86.491 81.995 155.717 1.00 61.20 131 GLN B O 1
ATOM 3652 N N . GLY B 2 132 ? 84.994 81.024 157.080 1.00 60.67 132 GLY B N 1
ATOM 3653 C CA . GLY B 2 132 ? 85.135 82.008 158.128 1.00 60.67 132 GLY B CA 1
ATOM 3654 C C . GLY B 2 132 ? 85.240 81.343 159.485 1.00 60.67 132 GLY B C 1
ATOM 3655 O O . GLY B 2 132 ? 85.116 80.125 159.621 1.00 60.67 132 GLY B O 1
ATOM 3656 N N . PHE B 2 133 ? 85.471 82.171 160.478 1.00 57.72 133 PHE B N 1
ATOM 3657 C CA . PHE B 2 133 ? 85.785 81.687 161.779 1.00 57.72 133 PHE B CA 1
ATOM 3658 C C . PHE B 2 133 ? 85.110 82.655 162.751 1.00 57.72 133 PHE B C 1
ATOM 3659 O O . PHE B 2 133 ? 85.679 83.659 163.158 1.00 57.72 133 PHE B O 1
ATOM 3667 N N . GLN B 2 134 ? 83.871 82.358 163.130 1.00 58.05 134 GLN B N 1
ATOM 3668 C CA . GLN B 2 134 ? 83.122 83.301 163.948 1.00 58.05 134 GLN B CA 1
ATOM 3669 C C . GLN B 2 134 ? 83.401 83.091 165.427 1.00 58.05 134 GLN B C 1
ATOM 3670 O O . GLN B 2 134 ? 83.417 81.964 165.922 1.00 58.05 134 GLN B O 1
ATOM 3676 N N . LEU B 2 135 ? 83.582 84.200 166.142 1.00 60.62 135 LEU B N 1
ATOM 3677 C CA . LEU B 2 135 ? 83.760 84.149 167.588 1.00 60.62 135 LEU B CA 1
ATOM 3678 C C . LEU B 2 135 ? 82.884 85.186 168.284 1.00 60.62 135 LEU B C 1
ATOM 3679 O O . LEU B 2 135 ? 83.388 86.058 168.988 1.00 60.62 135 LEU B O 1
ATOM 3684 N N . THR B 2 136 ? 81.576 85.132 168.025 1.00 64.20 136 THR B N 1
ATOM 3685 C CA . THR B 2 136 ? 80.611 86.045 168.630 1.00 64.20 136 THR B CA 1
ATOM 3686 C C . THR B 2 136 ? 80.678 86.023 170.152 1.00 64.20 136 THR B C 1
ATOM 3687 O O . THR B 2 136 ? 80.340 85.033 170.801 1.00 64.20 136 THR B O 1
ATOM 3691 N N . HIS B 2 137 ? 81.125 87.145 170.713 1.00 64.50 137 HIS B N 1
ATOM 3692 C CA . HIS B 2 137 ? 81.429 87.239 172.133 1.00 64.50 137 HIS B CA 1
ATOM 3693 C C . HIS B 2 137 ? 81.027 88.601 172.670 1.00 64.50 137 HIS B C 1
ATOM 3694 O O . HIS B 2 137 ? 80.309 89.343 171.998 1.00 64.50 137 HIS B O 1
ATOM 3701 N N . SER B 2 138 ? 81.474 88.945 173.869 1.00 61.08 138 SER B N 1
ATOM 3702 C CA . SER B 2 138 ? 81.237 90.267 174.423 1.00 61.08 138 SER B CA 1
ATOM 3703 C C . SER B 2 138 ? 82.543 90.973 174.749 1.00 61.08 138 SER B C 1
ATOM 3704 O O . SER B 2 138 ? 83.620 90.380 174.755 1.00 61.08 138 SER B O 1
ATOM 3707 N N . LEU B 2 139 ? 82.421 92.264 175.046 1.00 61.70 139 LEU B N 1
ATOM 3708 C CA . LEU B 2 139 ? 83.538 93.062 175.518 1.00 61.70 139 LEU B CA 1
ATOM 3709 C C . LEU B 2 139 ? 83.395 93.474 176.970 1.00 61.70 139 LEU B C 1
ATOM 3710 O O . LEU B 2 139 ? 84.376 93.927 177.566 1.00 61.70 139 LEU B O 1
ATOM 3715 N N . GLY B 2 140 ? 82.209 93.333 177.550 1.00 58.87 140 GLY B N 1
ATOM 3716 C CA . GLY B 2 140 ? 81.958 93.819 178.889 1.00 58.87 140 GLY B CA 1
ATOM 3717 C C . GLY B 2 140 ? 82.611 92.990 179.968 1.00 58.87 140 GLY B C 1
ATOM 3718 O O . GLY B 2 140 ? 83.504 93.470 180.667 1.00 58.87 140 GLY B O 1
ATOM 3719 N N . GLY B 2 141 ? 82.190 91.738 180.103 1.00 60.77 141 GLY B N 1
ATOM 3720 C CA . GLY B 2 141 ? 82.689 90.874 181.149 1.00 60.77 141 GLY B CA 1
ATOM 3721 C C . GLY B 2 141 ? 84.079 90.347 180.857 1.00 60.77 141 GLY B C 1
ATOM 3722 O O . GLY B 2 141 ? 84.780 90.795 179.949 1.00 60.77 141 GLY B O 1
ATOM 3723 N N . GLY B 2 142 ? 84.478 89.360 181.651 1.00 61.86 142 GLY B N 1
ATOM 3724 C CA . GLY B 2 142 ? 85.810 88.807 181.527 1.00 61.86 142 GLY B CA 1
ATOM 3725 C C . GLY B 2 142 ? 85.912 87.672 180.534 1.00 61.86 142 GLY B C 1
ATOM 3726 O O . GLY B 2 142 ? 86.836 87.644 179.718 1.00 61.86 142 GLY B O 1
ATOM 3727 N N . THR B 2 143 ? 84.959 86.741 180.594 1.00 59.53 143 THR B N 1
ATOM 3728 C CA . THR B 2 143 ? 85.046 85.508 179.820 1.00 59.53 143 THR B CA 1
ATOM 3729 C C . THR B 2 143 ? 84.950 85.773 178.330 1.00 59.53 143 THR B C 1
ATOM 3730 O O . THR B 2 143 ? 85.743 85.249 177.543 1.00 59.53 143 THR B O 1
ATOM 3734 N N . GLY B 2 144 ? 83.988 86.600 177.925 1.00 65.61 144 GLY B N 1
ATOM 3735 C CA . GLY B 2 144 ? 83.853 86.931 176.521 1.00 65.61 144 GLY B CA 1
ATOM 3736 C C . GLY B 2 144 ? 84.954 87.817 175.991 1.00 65.61 144 GLY B C 1
ATOM 3737 O O . GLY B 2 144 ? 85.112 87.934 174.772 1.00 65.61 144 GLY B O 1
ATOM 3738 N N . SER B 2 145 ? 85.726 88.433 176.878 1.00 66.96 145 SER B N 1
ATOM 3739 C CA . SER B 2 145 ? 86.779 89.347 176.486 1.00 66.96 145 SER B CA 1
ATOM 3740 C C . SER B 2 145 ? 88.157 88.749 176.709 1.00 66.96 145 SER B C 1
ATOM 3741 O O . SER B 2 145 ? 88.951 88.671 175.771 1.00 66.96 145 SER B O 1
ATOM 3744 N N . GLY B 2 146 ? 88.449 88.330 177.943 1.00 68.95 146 GLY B N 1
ATOM 3745 C CA . GLY B 2 146 ? 89.783 87.850 178.267 1.00 68.95 146 GLY B CA 1
ATOM 3746 C C . GLY B 2 146 ? 90.120 86.554 177.566 1.00 68.95 146 GLY B C 1
ATOM 3747 O O . GLY B 2 146 ? 91.250 86.358 177.113 1.00 68.95 146 GLY B O 1
ATOM 3748 N N . MET B 2 147 ? 89.153 85.654 177.469 1.00 66.50 147 MET B N 1
ATOM 3749 C CA . MET B 2 147 ? 89.341 84.547 176.556 1.00 66.50 147 MET B CA 1
ATOM 3750 C C . MET B 2 147 ? 89.086 84.986 175.124 1.00 66.50 147 MET B C 1
ATOM 3751 O O . MET B 2 147 ? 89.720 84.468 174.199 1.00 66.50 147 MET B O 1
ATOM 3756 N N . GLY B 2 148 ? 88.236 86.000 174.938 1.00 68.00 148 GLY B N 1
ATOM 3757 C CA . GLY B 2 148 ? 87.839 86.402 173.596 1.00 68.00 148 GLY B CA 1
ATOM 3758 C C . GLY B 2 148 ? 88.971 86.988 172.779 1.00 68.00 148 GLY B C 1
ATOM 3759 O O . GLY B 2 148 ? 88.908 87.026 171.551 1.00 68.00 148 GLY B O 1
ATOM 3760 N N . THR B 2 149 ? 90.027 87.433 173.442 1.00 73.59 149 THR B N 1
ATOM 3761 C CA . THR B 2 149 ? 91.205 87.879 172.719 1.00 73.59 149 THR B CA 1
ATOM 3762 C C . THR B 2 149 ? 92.224 86.770 172.541 1.00 73.59 149 THR B C 1
ATOM 3763 O O . THR B 2 149 ? 92.813 86.640 171.464 1.00 73.59 149 THR B O 1
ATOM 3767 N N . LEU B 2 150 ? 92.463 85.986 173.590 1.00 69.05 150 LEU B N 1
ATOM 3768 C CA . LEU B 2 150 ? 93.480 84.949 173.505 1.00 69.05 150 LEU B CA 1
ATOM 3769 C C . LEU B 2 150 ? 93.034 83.832 172.578 1.00 69.05 150 LEU B C 1
ATOM 3770 O O . LEU B 2 150 ? 93.849 83.275 171.837 1.00 69.05 150 LEU B O 1
ATOM 3775 N N . LEU B 2 151 ? 91.742 83.501 172.593 1.00 64.06 151 LEU B N 1
ATOM 3776 C CA . LEU B 2 151 ? 91.243 82.514 171.648 1.00 64.06 151 LEU B CA 1
ATOM 3777 C C . LEU B 2 151 ? 91.244 83.068 170.234 1.00 64.06 151 LEU B C 1
ATOM 3778 O O . LEU B 2 151 ? 91.425 82.315 169.276 1.00 64.06 151 LEU B O 1
ATOM 3783 N N . LEU B 2 152 ? 91.074 84.380 170.087 1.00 67.01 152 LEU B N 1
ATOM 3784 C CA . LEU B 2 152 ? 91.274 85.005 168.787 1.00 67.01 152 LEU B CA 1
ATOM 3785 C C . LEU B 2 152 ? 92.714 84.913 168.319 1.00 67.01 152 LEU B C 1
ATOM 3786 O O . LEU B 2 152 ? 92.965 84.433 167.209 1.00 67.01 152 LEU B O 1
ATOM 3791 N N . SER B 2 153 ? 93.662 85.336 169.158 1.00 66.56 153 SER B N 1
ATOM 3792 C CA . SER B 2 153 ? 95.040 85.551 168.735 1.00 66.56 153 SER B CA 1
ATOM 3793 C C . SER B 2 153 ? 95.766 84.272 168.361 1.00 66.56 153 SER B C 1
ATOM 3794 O O . SER B 2 153 ? 96.789 84.341 167.675 1.00 66.56 153 SER B O 1
ATOM 3797 N N . LYS B 2 154 ? 95.271 83.116 168.795 1.00 66.15 154 LYS B N 1
ATOM 3798 C CA . LYS B 2 154 ? 95.868 81.863 168.356 1.00 66.15 154 LYS B CA 1
ATOM 3799 C C . LYS B 2 154 ? 95.580 81.601 166.888 1.00 66.15 154 LYS B C 1
ATOM 3800 O O . LYS B 2 154 ? 96.461 81.140 166.156 1.00 66.15 154 LYS B O 1
ATOM 3806 N N . ILE B 2 155 ? 94.365 81.918 166.438 1.00 64.45 155 ILE B N 1
ATOM 3807 C CA . ILE B 2 155 ? 93.872 81.395 165.170 1.00 64.45 155 ILE B CA 1
ATOM 3808 C C . ILE B 2 155 ? 94.569 82.056 163.997 1.00 64.45 155 ILE B C 1
ATOM 3809 O O . ILE B 2 155 ? 94.818 81.413 162.969 1.00 64.45 155 ILE B O 1
ATOM 3814 N N . ARG B 2 156 ? 94.914 83.336 164.137 1.00 68.92 156 ARG B N 1
ATOM 3815 C CA . ARG B 2 156 ? 95.694 84.014 163.109 1.00 68.92 156 ARG B CA 1
ATOM 3816 C C . ARG B 2 156 ? 97.075 83.390 162.975 1.00 68.92 156 ARG B C 1
ATOM 3817 O O . ARG B 2 156 ? 97.599 83.243 161.865 1.00 68.92 156 ARG B O 1
ATOM 3825 N N . GLU B 2 157 ? 97.662 82.978 164.096 1.00 73.34 157 GLU B N 1
ATOM 3826 C CA . GLU B 2 157 ? 98.880 82.189 164.046 1.00 73.34 157 GLU B CA 1
ATOM 3827 C C . GLU B 2 157 ? 98.601 80.763 163.582 1.00 73.34 157 GLU B C 1
ATOM 3828 O O . GLU B 2 157 ? 99.503 80.100 163.063 1.00 73.34 157 GLU B O 1
ATOM 3834 N N . GLU B 2 158 ? 97.363 80.291 163.721 1.00 71.15 158 GLU B N 1
ATOM 3835 C CA . GLU B 2 158 ? 97.003 78.946 163.282 1.00 71.15 158 GLU B CA 1
ATOM 3836 C C . GLU B 2 158 ? 96.576 78.891 161.823 1.00 71.15 158 GLU B C 1
ATOM 3837 O O . GLU B 2 158 ? 97.136 78.120 161.040 1.00 71.15 158 GLU B O 1
ATOM 3843 N N . TYR B 2 159 ? 95.553 79.660 161.455 1.00 66.90 159 TYR B N 1
ATOM 3844 C CA . TYR B 2 159 ? 94.959 79.603 160.122 1.00 66.90 159 TYR B CA 1
ATOM 3845 C C . TYR B 2 159 ? 95.116 80.968 159.466 1.00 66.90 159 TYR B C 1
ATOM 3846 O O . TYR B 2 159 ? 94.194 81.793 159.508 1.00 66.90 159 TYR B O 1
ATOM 3855 N N . PRO B 2 160 ? 96.242 81.231 158.817 1.00 75.05 160 PRO B N 1
ATOM 3856 C CA . PRO B 2 160 ? 96.499 82.589 158.329 1.00 75.05 160 PRO B CA 1
ATOM 3857 C C . PRO B 2 160 ? 95.813 82.905 157.015 1.00 75.05 160 PRO B C 1
ATOM 3858 O O . PRO B 2 160 ? 96.186 83.876 156.353 1.00 75.05 160 PRO B O 1
ATOM 3862 N N . ASP B 2 161 ? 94.839 82.103 156.605 1.00 75.51 161 ASP B N 1
ATOM 3863 C CA . ASP B 2 161 ? 94.124 82.366 155.369 1.00 75.51 161 ASP B CA 1
ATOM 3864 C C . ASP B 2 161 ? 92.672 82.732 155.594 1.00 75.51 161 ASP B C 1
ATOM 3865 O O . ASP B 2 161 ? 92.154 83.621 154.919 1.00 75.51 161 ASP B O 1
ATOM 3870 N N . ARG B 2 162 ? 92.006 82.078 156.536 1.00 69.42 162 ARG B N 1
ATOM 3871 C CA . ARG B 2 162 ? 90.566 82.201 156.644 1.00 69.42 162 ARG B CA 1
ATOM 3872 C C . ARG B 2 162 ? 90.187 83.522 157.301 1.00 69.42 162 ARG B C 1
ATOM 3873 O O . ARG B 2 162 ? 91.038 84.314 157.715 1.00 69.42 162 ARG B O 1
ATOM 3881 N N . MET B 2 163 ? 88.887 83.763 157.389 1.00 65.54 163 MET B N 1
ATOM 3882 C CA . MET B 2 163 ? 88.361 85.070 157.732 1.00 65.54 163 MET B CA 1
ATOM 3883 C C . MET B 2 163 ? 87.758 85.061 159.126 1.00 65.54 163 MET B C 1
ATOM 3884 O O . MET B 2 163 ? 87.343 84.020 159.638 1.00 65.54 163 MET B O 1
ATOM 3889 N N . MET B 2 164 ? 87.720 86.239 159.737 1.00 62.16 164 MET B N 1
ATOM 3890 C CA . MET B 2 164 ? 87.276 86.397 161.111 1.00 62.16 164 MET B CA 1
ATOM 3891 C C . MET B 2 164 ? 86.067 87.311 161.105 1.00 62.16 164 MET B C 1
ATOM 3892 O O . MET B 2 164 ? 86.143 88.434 160.599 1.00 62.16 164 MET B O 1
ATOM 3897 N N . ALA B 2 165 ? 84.962 86.843 161.667 1.00 62.26 165 ALA B N 1
ATOM 3898 C CA . ALA B 2 165 ? 83.740 87.640 161.775 1.00 62.26 165 ALA B CA 1
ATOM 3899 C C . ALA B 2 165 ? 83.282 87.571 163.222 1.00 62.26 165 ALA B C 1
ATOM 3900 O O . ALA B 2 165 ? 82.625 86.615 163.635 1.00 62.26 165 ALA B O 1
ATOM 3902 N N . THR B 2 166 ? 83.634 88.587 163.995 1.00 64.23 166 THR B N 1
ATOM 3903 C CA . THR B 2 166 ? 83.321 88.618 165.412 1.00 64.23 166 THR B CA 1
ATOM 3904 C C . THR B 2 166 ? 82.215 89.633 165.653 1.00 64.23 166 THR B C 1
ATOM 3905 O O . THR B 2 166 ? 82.239 90.730 165.094 1.00 64.23 166 THR B O 1
ATOM 3909 N N . PHE B 2 167 ? 81.253 89.279 166.501 1.00 63.35 167 PHE B N 1
ATOM 3910 C CA . PHE B 2 167 ? 80.105 90.155 166.706 1.00 63.35 167 PHE B CA 1
ATOM 3911 C C . PHE B 2 167 ? 80.119 90.719 168.114 1.00 63.35 167 PHE B C 1
ATOM 3912 O O . PHE B 2 167 ? 79.100 90.677 168.808 1.00 63.35 167 PHE B O 1
ATOM 3920 N N . SER B 2 168 ? 81.281 91.204 168.547 1.00 64.02 168 SER B N 1
ATOM 3921 C CA . SER B 2 168 ? 81.468 91.661 169.917 1.00 64.02 168 SER B CA 1
ATOM 3922 C C . SER B 2 168 ? 80.584 92.856 170.231 1.00 64.02 168 SER B C 1
ATOM 3923 O O . SER B 2 168 ? 80.603 93.864 169.523 1.00 64.02 168 SER B O 1
ATOM 3926 N N . VAL B 2 169 ? 79.807 92.733 171.302 1.00 58.52 169 VAL B N 1
ATOM 3927 C CA . VAL B 2 169 ? 78.916 93.807 171.700 1.00 58.52 169 VAL B CA 1
ATOM 3928 C C . VAL B 2 169 ? 79.700 94.891 172.434 1.00 58.52 169 VAL B C 1
ATOM 3929 O O . VAL B 2 169 ? 80.718 94.642 173.081 1.00 58.52 169 VAL B O 1
ATOM 3933 N N . ALA B 2 170 ? 79.223 96.114 172.318 1.00 59.29 170 ALA B N 1
ATOM 3934 C CA . ALA B 2 170 ? 79.957 97.261 172.809 1.00 59.29 170 ALA B CA 1
ATOM 3935 C C . ALA B 2 170 ? 79.402 97.735 174.137 1.00 59.29 170 ALA B C 1
ATOM 3936 O O . ALA B 2 170 ? 78.223 97.532 174.438 1.00 59.29 170 ALA B O 1
ATOM 3938 N N . PRO B 2 171 ? 80.222 98.367 174.965 1.00 58.54 171 PRO B N 1
ATOM 3939 C CA . PRO B 2 171 ? 79.700 99.022 176.164 1.00 58.54 171 PRO B CA 1
ATOM 3940 C C . PRO B 2 171 ? 78.884 100.248 175.801 1.00 58.54 171 PRO B C 1
ATOM 3941 O O . PRO B 2 171 ? 78.937 100.767 174.686 1.00 58.54 171 PRO B O 1
ATOM 3945 N N . ALA B 2 172 ? 78.156 100.707 176.747 1.00 60.31 172 ALA B N 1
ATOM 3946 C CA . ALA B 2 172 ? 77.301 101.848 176.483 1.00 60.31 172 ALA B CA 1
ATOM 3947 C C . ALA B 2 172 ? 77.913 103.124 177.042 1.00 60.31 172 ALA B C 1
ATOM 3948 O O . ALA B 2 172 ? 78.629 103.089 178.046 1.00 60.31 172 ALA B O 1
ATOM 3950 N N . PRO B 2 173 ? 77.667 104.267 176.401 1.00 56.87 173 PRO B N 1
ATOM 3951 C CA . PRO B 2 173 ? 78.087 105.531 177.013 1.00 56.87 173 PRO B CA 1
ATOM 3952 C C . PRO B 2 173 ? 77.291 105.872 178.255 1.00 56.87 173 PRO B C 1
ATOM 3953 O O . PRO B 2 173 ? 77.832 106.499 179.172 1.00 56.87 173 PRO B O 1
ATOM 3957 N N . LYS B 2 174 ? 76.026 105.467 178.319 1.00 59.02 174 LYS B N 1
ATOM 3958 C CA . LYS B 2 174 ? 75.167 105.748 179.461 1.00 59.02 174 LYS B CA 1
ATOM 3959 C C . LYS B 2 174 ? 74.676 104.493 180.156 1.00 59.02 174 LYS B C 1
ATOM 3960 O O . LYS B 2 174 ? 74.759 104.395 181.384 1.00 59.02 174 LYS B O 1
ATOM 3966 N N . SER B 2 175 ? 74.182 103.517 179.400 1.00 60.60 175 SER B N 1
ATOM 3967 C CA . SER B 2 175 ? 73.471 102.379 179.962 1.00 60.60 175 SER B CA 1
ATOM 3968 C C . SER B 2 175 ? 74.390 101.222 180.316 1.00 60.60 175 SER B C 1
ATOM 3969 O O . SER B 2 175 ? 73.952 100.065 180.267 1.00 60.60 175 SER B O 1
ATOM 3972 N N . SER B 2 176 ? 75.649 101.506 180.652 1.00 62.11 176 SER B N 1
ATOM 3973 C CA . SER B 2 176 ? 76.647 100.481 180.918 1.00 62.11 176 SER B CA 1
ATOM 3974 C C . SER B 2 176 ? 76.267 99.660 182.143 1.00 62.11 176 SER B C 1
ATOM 3975 O O . SER B 2 176 ? 75.565 100.119 183.045 1.00 62.11 176 SER B O 1
ATOM 3978 N N . ASP B 2 177 ? 76.742 98.422 182.160 1.00 60.52 177 ASP B N 1
ATOM 3979 C CA . ASP B 2 177 ? 76.189 97.408 183.038 1.00 60.52 177 ASP B CA 1
ATOM 3980 C C . ASP B 2 177 ? 77.150 96.999 184.142 1.00 60.52 177 ASP B C 1
ATOM 3981 O O . ASP B 2 177 ? 76.725 96.762 185.276 1.00 60.52 177 ASP B O 1
ATOM 3986 N N . THR B 2 178 ? 78.436 96.902 183.842 1.00 62.58 178 THR B N 1
ATOM 3987 C CA . THR B 2 178 ? 79.427 96.586 184.851 1.00 62.58 178 THR B CA 1
ATOM 3988 C C . THR B 2 178 ? 80.307 97.800 185.082 1.00 62.58 178 THR B C 1
ATOM 3989 O O . THR B 2 178 ? 80.185 98.822 184.409 1.00 62.58 178 THR B O 1
ATOM 3993 N N . VAL B 2 179 ? 81.221 97.686 186.043 1.00 63.61 179 VAL B N 1
ATOM 3994 C CA . VAL B 2 179 ? 81.996 98.846 186.455 1.00 63.61 179 VAL B CA 1
ATOM 3995 C C . VAL B 2 179 ? 83.402 98.829 185.878 1.00 63.61 179 VAL B C 1
ATOM 3996 O O . VAL B 2 179 ? 84.111 99.844 185.955 1.00 63.61 179 VAL B O 1
ATOM 4000 N N . VAL B 2 180 ? 83.819 97.731 185.273 1.00 63.47 180 VAL B N 1
ATOM 4001 C CA . VAL B 2 180 ? 85.150 97.634 184.720 1.00 63.47 180 VAL B CA 1
ATOM 4002 C C . VAL B 2 180 ? 85.157 97.922 183.222 1.00 63.47 180 VAL B C 1
ATOM 4003 O O . VAL B 2 180 ? 86.134 97.613 182.546 1.00 63.47 180 VAL B O 1
ATOM 4007 N N . GLU B 2 181 ? 84.086 98.526 182.706 1.00 67.65 181 GLU B N 1
ATOM 4008 C CA . GLU B 2 181 ? 83.914 98.675 181.261 1.00 67.65 181 GLU B CA 1
ATOM 4009 C C . GLU B 2 181 ? 84.995 99.475 180.533 1.00 67.65 181 GLU B C 1
ATOM 4010 O O . GLU B 2 181 ? 85.403 99.021 179.452 1.00 67.65 181 GLU B O 1
ATOM 4016 N N . PRO B 2 182 ? 85.509 100.621 181.017 1.00 72.66 182 PRO B N 1
ATOM 4017 C CA . PRO B 2 182 ? 86.580 101.278 180.251 1.00 72.66 182 PRO B CA 1
ATOM 4018 C C . PRO B 2 182 ? 87.897 100.530 180.276 1.00 72.66 182 PRO B C 1
ATOM 4019 O O . PRO B 2 182 ? 88.703 100.703 179.357 1.00 72.66 182 PRO B O 1
ATOM 4023 N N . TYR B 2 183 ? 88.144 99.695 181.277 1.00 73.12 183 TYR B N 1
ATOM 4024 C CA . TYR B 2 183 ? 89.317 98.841 181.192 1.00 73.12 183 TYR B CA 1
ATOM 4025 C C . TYR B 2 183 ? 89.029 97.606 180.357 1.00 73.12 183 TYR B C 1
ATOM 4026 O O . TYR B 2 183 ? 89.830 97.224 179.499 1.00 73.12 183 TYR B O 1
ATOM 4035 N N . ASN B 2 184 ? 87.873 96.983 180.574 1.00 65.19 184 ASN B N 1
ATOM 4036 C CA . ASN B 2 184 ? 87.605 95.706 179.936 1.00 65.19 184 ASN B CA 1
ATOM 4037 C C . ASN B 2 184 ? 87.231 95.858 178.471 1.00 65.19 184 ASN B C 1
ATOM 4038 O O . ASN B 2 184 ? 87.115 94.846 177.777 1.00 65.19 184 ASN B O 1
ATOM 4043 N N . ALA B 2 185 ? 87.046 97.077 177.979 1.00 70.19 185 ALA B N 1
ATOM 4044 C CA . ALA B 2 185 ? 86.863 97.257 176.547 1.00 70.19 185 ALA B CA 1
ATOM 4045 C C . ALA B 2 185 ? 88.200 97.439 175.841 1.00 70.19 185 ALA B C 1
ATOM 4046 O O . ALA B 2 185 ? 88.565 96.633 174.982 1.00 70.19 185 ALA B O 1
ATOM 4048 N N . THR B 2 186 ? 88.953 98.472 176.227 1.00 75.08 186 THR B N 1
ATOM 4049 C CA . THR B 2 186 ? 90.093 98.921 175.437 1.00 75.08 186 THR B CA 1
ATOM 4050 C C . THR B 2 186 ? 91.245 97.936 175.442 1.00 75.08 186 THR B C 1
ATOM 4051 O O . THR B 2 186 ? 92.051 97.951 174.511 1.00 75.08 186 THR B O 1
ATOM 4055 N N . LEU B 2 187 ? 91.349 97.093 176.464 1.00 68.07 187 LEU B N 1
ATOM 4056 C CA . LEU B 2 187 ? 92.285 95.982 176.385 1.00 68.07 187 LEU B CA 1
ATOM 4057 C C . LEU B 2 187 ? 91.870 95.006 175.301 1.00 68.07 187 LEU B C 1
ATOM 4058 O O . LEU B 2 187 ? 92.704 94.546 174.515 1.00 68.07 187 LEU B O 1
ATOM 4063 N N . SER B 2 188 ? 90.580 94.690 175.230 1.00 69.20 188 SER B N 1
ATOM 4064 C CA . SER B 2 188 ? 90.115 93.817 174.164 1.00 69.20 188 SER B CA 1
ATOM 4065 C C . SER B 2 188 ? 90.129 94.527 172.826 1.00 69.20 188 SER B C 1
ATOM 4066 O O . SER B 2 188 ? 90.302 93.880 171.790 1.00 69.20 188 SER B O 1
ATOM 4069 N N . MET B 2 189 ? 89.979 95.853 172.827 1.00 78.12 189 MET B N 1
ATOM 4070 C CA . MET B 2 189 ? 90.060 96.595 171.576 1.00 78.12 189 MET B CA 1
ATOM 4071 C C . MET B 2 189 ? 91.478 96.622 171.038 1.00 78.12 189 MET B C 1
ATOM 4072 O O . MET B 2 189 ? 91.678 96.832 169.838 1.00 78.12 189 MET B O 1
ATOM 4077 N N . HIS B 2 190 ? 92.466 96.428 171.908 1.00 77.11 190 HIS B N 1
ATOM 4078 C CA . HIS B 2 190 ? 93.845 96.336 171.455 1.00 77.11 190 HIS B CA 1
ATOM 4079 C C . HIS B 2 190 ? 94.057 95.092 170.612 1.00 77.11 190 HIS B C 1
ATOM 4080 O O . HIS B 2 190 ? 94.648 95.156 169.531 1.00 77.11 190 HIS B O 1
ATOM 4087 N N . GLN B 2 191 ? 93.560 93.953 171.081 1.00 74.65 191 GLN B N 1
ATOM 4088 C CA . GLN B 2 191 ? 93.790 92.712 170.359 1.00 74.65 191 GLN B CA 1
ATOM 4089 C C . GLN B 2 191 ? 92.904 92.606 169.133 1.00 74.65 191 GLN B C 1
ATOM 4090 O O . GLN B 2 191 ? 93.272 91.947 168.156 1.00 74.65 191 GLN B O 1
ATOM 4096 N N . LEU B 2 192 ? 91.749 93.257 169.157 1.00 73.81 192 LEU B N 1
ATOM 4097 C CA . LEU B 2 192 ? 90.753 93.022 168.125 1.00 73.81 192 LEU B CA 1
ATOM 4098 C C . LEU B 2 192 ? 90.994 93.856 166.876 1.00 73.81 192 LEU B C 1
ATOM 4099 O O . LEU B 2 192 ? 90.521 93.483 165.802 1.00 73.81 192 LEU B O 1
ATOM 4104 N N . VAL B 2 193 ? 91.716 94.968 166.976 1.00 75.68 193 VAL B N 1
ATOM 4105 C CA . VAL B 2 193 ? 92.046 95.709 165.766 1.00 75.68 193 VAL B CA 1
ATOM 4106 C C . VAL B 2 193 ? 93.092 94.954 164.962 1.00 75.68 193 VAL B C 1
ATOM 4107 O O . VAL B 2 193 ? 93.000 94.851 163.733 1.00 75.68 193 VAL B O 1
ATOM 4111 N N . GLU B 2 194 ? 94.062 94.355 165.647 1.00 80.31 194 GLU B N 1
ATOM 4112 C CA . GLU B 2 194 ? 95.162 93.693 164.959 1.00 80.31 194 GLU B CA 1
ATOM 4113 C C . GLU B 2 194 ? 94.721 92.382 164.328 1.00 80.31 194 GLU B C 1
ATOM 4114 O O . GLU B 2 194 ? 94.755 92.225 163.104 1.00 80.31 194 GLU B O 1
ATOM 4120 N N . ASN B 2 195 ? 94.288 91.432 165.145 1.00 72.14 195 ASN B N 1
ATOM 4121 C CA . ASN B 2 195 ? 94.155 90.072 164.652 1.00 72.14 195 ASN B CA 1
ATOM 4122 C C . ASN B 2 195 ? 92.843 89.813 163.938 1.00 72.14 195 ASN B C 1
ATOM 4123 O O . ASN B 2 195 ? 92.821 89.021 162.990 1.00 72.14 195 ASN B O 1
ATOM 4128 N N . SER B 2 196 ? 91.753 90.444 164.364 1.00 71.10 196 SER B N 1
ATOM 4129 C CA . SER B 2 196 ? 90.474 90.214 163.711 1.00 71.10 196 SER B CA 1
ATOM 4130 C C . SER B 2 196 ? 90.457 90.828 162.324 1.00 71.10 196 SER B C 1
ATOM 4131 O O . SER B 2 196 ? 91.083 91.857 162.064 1.00 71.10 196 SER B O 1
ATOM 4134 N N . ASP B 2 197 ? 89.715 90.184 161.431 1.00 63.98 197 ASP B N 1
ATOM 4135 C CA . ASP B 2 197 ? 89.560 90.731 160.096 1.00 63.98 197 ASP B CA 1
ATOM 4136 C C . ASP B 2 197 ? 88.614 91.923 160.119 1.00 63.98 197 ASP B C 1
ATOM 4137 O O . ASP B 2 197 ? 88.895 92.951 159.496 1.00 63.98 197 ASP B O 1
ATOM 4142 N N . GLU B 2 198 ? 87.506 91.812 160.849 1.00 64.30 198 GLU B N 1
ATOM 4143 C CA . GLU B 2 198 ? 86.582 92.918 161.071 1.00 64.30 198 GLU B CA 1
ATOM 4144 C C . GLU B 2 198 ? 85.730 92.585 162.286 1.00 64.30 198 GLU B C 1
ATOM 4145 O O . GLU B 2 198 ? 85.821 91.490 162.844 1.00 64.30 198 GLU B O 1
ATOM 4151 N N . THR B 2 199 ? 84.890 93.536 162.693 1.00 66.37 199 THR B N 1
ATOM 4152 C CA . THR B 2 199 ? 83.841 93.211 163.646 1.00 66.37 199 THR B CA 1
ATOM 4153 C C . THR B 2 199 ? 82.616 94.064 163.373 1.00 66.37 199 THR B C 1
ATOM 4154 O O . THR B 2 199 ? 82.670 95.054 162.640 1.00 66.37 199 THR B O 1
ATOM 4158 N N . PHE B 2 200 ? 81.495 93.650 163.959 1.00 62.43 200 PHE B N 1
ATOM 4159 C CA . PHE B 2 200 ? 80.242 94.394 163.891 1.00 62.43 200 PHE B CA 1
ATOM 4160 C C . PHE B 2 200 ? 79.907 94.796 165.319 1.00 62.43 200 PHE B C 1
ATOM 4161 O O . PHE B 2 200 ? 79.585 93.937 166.144 1.00 62.43 200 PHE B O 1
ATOM 4169 N N . CYS B 2 201 ? 79.983 96.081 165.623 1.00 61.71 201 CYS B N 1
ATOM 4170 C CA . CYS B 2 201 ? 79.674 96.513 166.973 1.00 61.71 201 CYS B CA 1
ATOM 4171 C C . CYS B 2 201 ? 78.169 96.536 167.197 1.00 61.71 201 CYS B C 1
ATOM 4172 O O . CYS B 2 201 ? 77.388 96.759 166.273 1.00 61.71 201 CYS B O 1
ATOM 4175 N N . ILE B 2 202 ? 77.769 96.268 168.438 1.00 59.85 202 ILE B N 1
ATOM 4176 C CA . ILE B 2 202 ? 76.381 96.345 168.883 1.00 59.85 202 ILE B CA 1
ATOM 4177 C C . ILE B 2 202 ? 76.369 96.922 170.289 1.00 59.85 202 ILE B C 1
ATOM 4178 O O . ILE B 2 202 ? 77.058 96.410 171.177 1.00 59.85 202 ILE B O 1
ATOM 4183 N N . ASP B 2 203 ? 75.598 97.986 170.501 1.00 65.16 203 ASP B N 1
ATOM 4184 C CA . ASP B 2 203 ? 75.473 98.570 171.828 1.00 65.16 203 ASP B CA 1
ATOM 4185 C C . ASP B 2 203 ? 74.051 98.415 172.347 1.00 65.16 203 ASP B C 1
ATOM 4186 O O . ASP B 2 203 ? 73.086 98.704 171.637 1.00 65.16 203 ASP B O 1
ATOM 4191 N N . ASN B 2 204 ? 73.940 97.999 173.609 1.00 61.04 204 ASN B N 1
ATOM 4192 C CA . ASN B 2 204 ? 72.636 97.728 174.204 1.00 61.04 204 ASN B CA 1
ATOM 4193 C C . ASN B 2 204 ? 71.815 98.995 174.371 1.00 61.04 204 ASN B C 1
ATOM 4194 O O . ASN B 2 204 ? 70.587 98.963 174.229 1.00 61.04 204 ASN B O 1
ATOM 4199 N N . GLU B 2 205 ? 72.478 100.112 174.680 1.00 62.12 205 GLU B N 1
ATOM 4200 C CA . GLU B 2 205 ? 71.785 101.388 174.810 1.00 62.12 205 GLU B CA 1
ATOM 4201 C C . GLU B 2 205 ? 71.160 101.812 173.493 1.00 62.12 205 GLU B C 1
ATOM 4202 O O . GLU B 2 205 ? 70.060 102.376 173.479 1.00 62.12 205 GLU B O 1
ATOM 4208 N N . ALA B 2 206 ? 71.818 101.512 172.380 1.00 61.33 206 ALA B N 1
ATOM 4209 C CA . ALA B 2 206 ? 71.180 101.733 171.095 1.00 61.33 206 ALA B CA 1
ATOM 4210 C C . ALA B 2 206 ? 70.036 100.756 170.880 1.00 61.33 206 ALA B C 1
ATOM 4211 O O . ALA B 2 206 ? 68.996 101.131 170.331 1.00 61.33 206 ALA B O 1
ATOM 4213 N N . LEU B 2 207 ? 70.199 99.509 171.337 1.00 58.39 207 LEU B N 1
ATOM 4214 C CA . LEU B 2 207 ? 69.190 98.480 171.099 1.00 58.39 207 LEU B CA 1
ATOM 4215 C C . LEU B 2 207 ? 67.921 98.740 171.886 1.00 58.39 207 LEU B C 1
ATOM 4216 O O . LEU B 2 207 ? 66.830 98.361 171.447 1.00 58.39 207 LEU B O 1
ATOM 4221 N N . SER B 2 208 ? 68.036 99.422 173.018 1.00 59.15 208 SER B N 1
ATOM 4222 C CA . SER B 2 208 ? 66.849 99.764 173.778 1.00 59.15 208 SER B CA 1
ATOM 4223 C C . SER B 2 208 ? 66.019 100.815 173.072 1.00 59.15 208 SER B C 1
ATOM 4224 O O . SER B 2 208 ? 64.795 100.846 173.229 1.00 59.15 208 SER B O 1
ATOM 4227 N N . SER B 2 209 ? 66.664 101.651 172.263 1.00 61.75 209 SER B N 1
ATOM 4228 C CA . SER B 2 209 ? 65.957 102.693 171.541 1.00 61.75 209 SER B CA 1
ATOM 4229 C C . SER B 2 209 ? 65.085 102.132 170.428 1.00 61.75 209 SER B C 1
ATOM 4230 O O . SER B 2 209 ? 64.158 102.818 169.991 1.00 61.75 209 SER B O 1
ATOM 4233 N N . ILE B 2 210 ? 65.351 100.911 169.961 1.00 61.46 210 ILE B N 1
ATOM 4234 C CA . ILE B 2 210 ? 64.478 100.300 168.963 1.00 61.46 210 ILE B CA 1
ATOM 4235 C C . ILE B 2 210 ? 63.140 99.926 169.583 1.00 61.46 210 ILE B C 1
ATOM 4236 O O . ILE B 2 210 ? 62.073 100.252 169.046 1.00 61.46 210 ILE B O 1
ATOM 4241 N N . PHE B 2 211 ? 63.176 99.254 170.732 1.00 61.56 211 PHE B N 1
ATOM 4242 C CA . PHE B 2 211 ? 61.942 98.820 171.373 1.00 61.56 211 PHE B CA 1
ATOM 4243 C C . PHE B 2 211 ? 61.172 99.980 171.974 1.00 61.56 211 PHE B C 1
ATOM 4244 O O . PHE B 2 211 ? 59.953 99.883 172.139 1.00 61.56 211 PHE B O 1
ATOM 4252 N N . ALA B 2 212 ? 61.850 101.069 172.292 1.00 63.27 212 ALA B N 1
ATOM 4253 C CA . ALA B 2 212 ? 61.205 102.229 172.876 1.00 63.27 212 ALA B CA 1
ATOM 4254 C C . ALA B 2 212 ? 60.717 103.216 171.832 1.00 63.27 212 ALA B C 1
ATOM 4255 O O . ALA B 2 212 ? 60.089 104.214 172.194 1.00 63.27 212 ALA B O 1
ATOM 4257 N N . ASN B 2 213 ? 60.990 102.979 170.575 1.00 64.09 213 ASN B N 1
ATOM 4258 C CA . ASN B 2 213 ? 60.477 103.901 169.575 1.00 64.09 213 ASN B CA 1
ATOM 4259 C C . ASN B 2 213 ? 59.678 103.197 168.492 1.00 64.09 213 ASN B C 1
ATOM 4260 O O . ASN B 2 213 ? 58.647 103.716 168.061 1.00 64.09 213 ASN B O 1
ATOM 4265 N N . THR B 2 214 ? 60.116 102.023 168.050 1.00 63.37 214 THR B N 1
ATOM 4266 C CA . THR B 2 214 ? 59.466 101.335 166.943 1.00 63.37 214 THR B CA 1
ATOM 4267 C C . THR B 2 214 ? 58.437 100.315 167.412 1.00 63.37 214 THR B C 1
ATOM 4268 O O . THR B 2 214 ? 57.253 100.428 167.087 1.00 63.37 214 THR B O 1
ATOM 4272 N N . LEU B 2 215 ? 58.868 99.315 168.175 1.00 63.11 215 LEU B N 1
ATOM 4273 C CA . LEU B 2 215 ? 57.942 98.272 168.590 1.00 63.11 215 LEU B CA 1
ATOM 4274 C C . LEU B 2 215 ? 57.063 98.687 169.756 1.00 63.11 215 LEU B C 1
ATOM 4275 O O . LEU B 2 215 ? 56.063 98.010 170.013 1.00 63.11 215 LEU B O 1
ATOM 4280 N N . LYS B 2 216 ? 57.428 99.767 170.455 1.00 60.31 216 LYS B N 1
ATOM 4281 C CA . LYS B 2 216 ? 56.662 100.334 171.569 1.00 60.31 216 LYS B CA 1
ATOM 4282 C C . LYS B 2 216 ? 56.500 99.344 172.721 1.00 60.31 216 LYS B C 1
ATOM 4283 O O . LYS B 2 216 ? 55.462 99.303 173.380 1.00 60.31 216 LYS B O 1
ATOM 4289 N N . ILE B 2 217 ? 57.524 98.538 172.973 1.00 62.01 217 ILE B N 1
ATOM 4290 C CA . ILE B 2 217 ? 57.598 97.734 174.188 1.00 62.01 217 ILE B CA 1
ATOM 4291 C C . ILE B 2 217 ? 58.622 98.375 175.111 1.00 62.01 217 ILE B C 1
ATOM 4292 O O . ILE B 2 217 ? 59.785 98.554 174.732 1.00 62.01 217 ILE B O 1
ATOM 4297 N N . LYS B 2 218 ? 58.195 98.716 176.323 1.00 62.26 218 LYS B N 1
ATOM 4298 C CA . LYS B 2 218 ? 59.092 99.275 177.323 1.00 62.26 218 LYS B CA 1
ATOM 4299 C C . LYS B 2 218 ? 59.578 98.256 178.338 1.00 62.26 218 LYS B C 1
ATOM 4300 O O . LYS B 2 218 ? 60.421 98.591 179.173 1.00 62.26 218 LYS B O 1
ATOM 4306 N N . SER B 2 219 ? 59.072 97.028 178.289 1.00 64.97 219 SER B N 1
ATOM 4307 C CA . SER B 2 219 ? 59.507 95.948 179.174 1.00 64.97 219 SER B CA 1
ATOM 4308 C C . SER B 2 219 ? 59.903 94.714 178.374 1.00 64.97 219 SER B C 1
ATOM 4309 O O . SER B 2 219 ? 59.185 93.709 178.376 1.00 64.97 219 SER B O 1
ATOM 4312 N N . PRO B 2 220 ? 61.038 94.743 177.687 1.00 62.74 220 PRO B N 1
ATOM 4313 C CA . PRO B 2 220 ? 61.486 93.522 177.015 1.00 62.74 220 PRO B CA 1
ATOM 4314 C C . PRO B 2 220 ? 62.399 92.707 177.902 1.00 62.74 220 PRO B C 1
ATOM 4315 O O . PRO B 2 220 ? 62.640 93.062 179.058 1.00 62.74 220 PRO B O 1
ATOM 4319 N N . SER B 2 221 ? 62.939 91.629 177.358 1.00 59.77 221 SER B N 1
ATOM 4320 C CA . SER B 2 221 ? 63.952 90.851 178.041 1.00 59.77 221 SER B CA 1
ATOM 4321 C C . SER B 2 221 ? 65.231 90.825 177.219 1.00 59.77 221 SER B C 1
ATOM 4322 O O . SER B 2 221 ? 65.248 91.212 176.049 1.00 59.77 221 SER B O 1
ATOM 4325 N N . TYR B 2 222 ? 66.314 90.375 177.856 1.00 57.36 222 TYR B N 1
ATOM 4326 C CA . TYR B 2 222 ? 67.538 90.116 177.112 1.00 57.36 222 TYR B CA 1
ATOM 4327 C C . TYR B 2 222 ? 67.340 88.986 176.118 1.00 57.36 222 TYR B C 1
ATOM 4328 O O . TYR B 2 222 ? 67.820 89.061 174.982 1.00 57.36 222 TYR B O 1
ATOM 4337 N N . ASP B 2 223 ? 66.596 87.953 176.517 1.00 62.03 223 ASP B N 1
ATOM 4338 C CA . ASP B 2 223 ? 66.249 86.879 175.597 1.00 62.03 223 ASP B CA 1
ATOM 4339 C C . ASP B 2 223 ? 65.381 87.392 174.456 1.00 62.03 223 ASP B C 1
ATOM 4340 O O . ASP B 2 223 ? 65.454 86.879 173.336 1.00 62.03 223 ASP B O 1
ATOM 4345 N N . ASP B 2 224 ? 64.573 88.415 174.713 1.00 65.80 224 ASP B N 1
ATOM 4346 C CA . ASP B 2 224 ? 63.902 89.094 173.617 1.00 65.80 224 ASP B CA 1
ATOM 4347 C C . ASP B 2 224 ? 64.881 89.936 172.822 1.00 65.80 224 ASP B C 1
ATOM 4348 O O . ASP B 2 224 ? 64.747 90.058 171.601 1.00 65.80 224 ASP B O 1
ATOM 4353 N N . LEU B 2 225 ? 65.876 90.507 173.496 1.00 56.52 225 LEU B N 1
ATOM 4354 C CA . LEU B 2 225 ? 66.789 91.423 172.832 1.00 56.52 225 LEU B CA 1
ATOM 4355 C C . LEU B 2 225 ? 67.828 90.679 172.016 1.00 56.52 225 LEU B C 1
ATOM 4356 O O . LEU B 2 225 ? 68.149 91.087 170.895 1.00 56.52 225 LEU B O 1
ATOM 4361 N N . ASN B 2 226 ? 68.350 89.577 172.548 1.00 60.28 226 ASN B N 1
ATOM 4362 C CA . ASN B 2 226 ? 69.245 88.751 171.755 1.00 60.28 226 ASN B CA 1
ATOM 4363 C C . ASN B 2 226 ? 68.519 88.095 170.590 1.00 60.28 226 ASN B C 1
ATOM 4364 O O . ASN B 2 226 ? 69.162 87.725 169.608 1.00 60.28 226 ASN B O 1
ATOM 4369 N N . HIS B 2 227 ? 67.194 87.955 170.669 1.00 54.63 227 HIS B N 1
ATOM 4370 C CA . HIS B 2 227 ? 66.430 87.438 169.544 1.00 54.63 227 HIS B CA 1
ATOM 4371 C C . HIS B 2 227 ? 66.479 88.376 168.353 1.00 54.63 227 HIS B C 1
ATOM 4372 O O . HIS B 2 227 ? 66.358 87.923 167.212 1.00 54.63 227 HIS B O 1
ATOM 4379 N N . LEU B 2 228 ? 66.679 89.669 168.588 1.00 53.29 228 LEU B N 1
ATOM 4380 C CA . LEU B 2 228 ? 66.688 90.611 167.483 1.00 53.29 228 LEU B CA 1
ATOM 4381 C C . LEU B 2 228 ? 68.014 90.619 166.746 1.00 53.29 228 LEU B C 1
ATOM 4382 O O . LEU B 2 228 ? 68.023 90.835 165.529 1.00 53.29 228 LEU B O 1
ATOM 4387 N N . VAL B 2 229 ? 69.137 90.408 167.438 1.00 47.64 229 VAL B N 1
ATOM 4388 C CA . VAL B 2 229 ? 70.402 90.487 166.724 1.00 47.64 229 VAL B CA 1
ATOM 4389 C C . VAL B 2 229 ? 70.575 89.297 165.804 1.00 47.64 229 VAL B C 1
ATOM 4390 O O . VAL B 2 229 ? 71.225 89.417 164.767 1.00 47.64 229 VAL B O 1
ATOM 4394 N N . SER B 2 230 ? 69.889 88.193 166.080 1.00 52.68 230 SER B N 1
ATOM 4395 C CA . SER B 2 230 ? 69.937 87.023 165.219 1.00 52.68 230 SER B CA 1
ATOM 4396 C C . SER B 2 230 ? 69.268 87.231 163.873 1.00 52.68 230 SER B C 1
ATOM 4397 O O . SER B 2 230 ? 69.322 86.323 163.042 1.00 52.68 230 SER B O 1
ATOM 4400 N N . ALA B 2 231 ? 68.624 88.370 163.640 1.00 54.93 231 ALA B N 1
ATOM 4401 C CA . ALA B 2 231 ? 68.323 88.772 162.276 1.00 54.93 231 ALA B CA 1
ATOM 4402 C C . ALA B 2 231 ? 69.607 88.975 161.484 1.00 54.93 231 ALA B C 1
ATOM 4403 O O . ALA B 2 231 ? 69.856 88.279 160.495 1.00 54.93 231 ALA B O 1
ATOM 4405 N N . VAL B 2 232 ? 70.457 89.902 161.927 1.00 55.75 232 VAL B N 1
ATOM 4406 C CA . VAL B 2 232 ? 71.638 90.229 161.139 1.00 55.75 232 VAL B CA 1
ATOM 4407 C C . VAL B 2 232 ? 72.689 89.128 161.218 1.00 55.75 232 VAL B C 1
ATOM 4408 O O . VAL B 2 232 ? 73.526 89.015 160.314 1.00 55.75 232 VAL B O 1
ATOM 4412 N N . MET B 2 233 ? 72.642 88.289 162.255 1.00 63.30 233 MET B N 1
ATOM 4413 C CA . MET B 2 233 ? 73.401 87.045 162.237 1.00 63.30 233 MET B CA 1
ATOM 4414 C C . MET B 2 233 ? 72.997 86.180 161.056 1.00 63.30 233 MET B C 1
ATOM 4415 O O . MET B 2 233 ? 73.848 85.714 160.293 1.00 63.30 233 MET B O 1
ATOM 4420 N N . ALA B 2 234 ? 71.697 85.977 160.876 1.00 59.19 234 ALA B N 1
ATOM 4421 C CA . ALA B 2 234 ? 71.239 85.330 159.662 1.00 59.19 234 ALA B CA 1
ATOM 4422 C C . ALA B 2 234 ? 71.383 86.244 158.467 1.00 59.19 234 ALA B C 1
ATOM 4423 O O . ALA B 2 234 ? 71.515 85.753 157.344 1.00 59.19 234 ALA B O 1
ATOM 4425 N N . GLY B 2 235 ? 71.392 87.558 158.696 1.00 60.42 235 GLY B N 1
ATOM 4426 C CA . GLY B 2 235 ? 71.386 88.503 157.597 1.00 60.42 235 GLY B CA 1
ATOM 4427 C C . GLY B 2 235 ? 72.673 88.528 156.806 1.00 60.42 235 GLY B C 1
ATOM 4428 O O . GLY B 2 235 ? 72.665 88.868 155.621 1.00 60.42 235 GLY B O 1
ATOM 4429 N N . VAL B 2 236 ? 73.788 88.165 157.433 1.00 57.35 236 VAL B N 1
ATOM 4430 C CA . VAL B 2 236 ? 75.060 88.174 156.724 1.00 57.35 236 VAL B CA 1
ATOM 4431 C C . VAL B 2 236 ? 75.131 87.016 155.747 1.00 57.35 236 VAL B C 1
ATOM 4432 O O . VAL B 2 236 ? 75.337 87.209 154.545 1.00 57.35 236 VAL B O 1
ATOM 4436 N N . THR B 2 237 ? 74.936 85.801 156.233 1.00 56.70 237 THR B N 1
ATOM 4437 C CA . THR B 2 237 ? 74.982 84.637 155.369 1.00 56.70 237 THR B CA 1
ATOM 4438 C C . THR B 2 237 ? 73.634 84.313 154.740 1.00 56.70 237 THR B C 1
ATOM 4439 O O . THR B 2 237 ? 73.424 83.178 154.298 1.00 56.70 237 THR B O 1
ATOM 4443 N N . THR B 2 238 ? 72.718 85.282 154.691 1.00 59.92 238 THR B N 1
ATOM 4444 C CA . THR B 2 238 ? 71.486 85.097 153.936 1.00 59.92 238 THR B CA 1
ATOM 4445 C C . THR B 2 238 ? 71.776 84.963 152.451 1.00 59.92 238 THR B C 1
ATOM 4446 O O . THR B 2 238 ? 71.196 84.110 151.769 1.00 59.92 238 THR B O 1
ATOM 4450 N N . SER B 2 239 ? 72.724 85.754 151.948 1.00 60.49 239 SER B N 1
ATOM 4451 C CA . SER B 2 239 ? 73.046 85.741 150.530 1.00 60.49 239 SER B CA 1
ATOM 4452 C C . SER B 2 239 ? 73.690 84.442 150.089 1.00 60.49 239 SER B C 1
ATOM 4453 O O . SER B 2 239 ? 73.711 84.158 148.891 1.00 60.49 239 SER B O 1
ATOM 4456 N N . PHE B 2 240 ? 74.208 83.647 151.019 1.00 62.05 240 PHE B N 1
ATOM 4457 C CA . PHE B 2 240 ? 74.886 82.423 150.642 1.00 62.05 240 PHE B CA 1
ATOM 4458 C C . PHE B 2 240 ? 74.051 81.168 150.829 1.00 62.05 240 PHE B C 1
ATOM 4459 O O . PHE B 2 240 ? 74.142 80.254 150.008 1.00 62.05 240 PHE B O 1
ATOM 4467 N N . ARG B 2 241 ? 73.228 81.098 151.864 1.00 57.66 241 ARG B N 1
ATOM 4468 C CA . ARG B 2 241 ? 72.568 79.852 152.230 1.00 57.66 241 ARG B CA 1
ATOM 4469 C C . ARG B 2 241 ? 71.366 79.510 151.371 1.00 57.66 241 ARG B C 1
ATOM 4470 O O . ARG B 2 241 ? 70.593 78.631 151.756 1.00 57.66 241 ARG B O 1
ATOM 4478 N N . PHE B 2 242 ? 71.167 80.172 150.247 1.00 62.37 242 PHE B N 1
ATOM 4479 C CA . PHE B 2 242 ? 70.005 79.931 149.410 1.00 62.37 242 PHE B CA 1
ATOM 4480 C C . PHE B 2 242 ? 70.411 80.199 147.975 1.00 62.37 242 PHE B C 1
ATOM 4481 O O . PHE B 2 242 ? 71.492 80.744 147.722 1.00 62.37 242 PHE B O 1
ATOM 4489 N N . PRO B 2 243 ? 69.594 79.788 147.005 1.00 64.43 243 PRO B N 1
ATOM 4490 C CA . PRO B 2 243 ? 69.824 80.258 145.637 1.00 64.43 243 PRO B CA 1
ATOM 4491 C C . PRO B 2 243 ? 69.646 81.759 145.519 1.00 64.43 243 PRO B C 1
ATOM 4492 O O . PRO B 2 243 ? 68.533 82.277 145.624 1.00 64.43 243 PRO B O 1
ATOM 4496 N N . GLY B 2 244 ? 70.748 82.463 145.305 1.00 69.71 244 GLY B N 1
ATOM 4497 C CA . GLY B 2 244 ? 70.748 83.902 145.232 1.00 69.71 244 GLY B CA 1
ATOM 4498 C C . GLY B 2 244 ? 70.749 84.398 143.805 1.00 69.71 244 GLY B C 1
ATOM 4499 O O . GLY B 2 244 ? 70.358 83.692 142.869 1.00 69.71 244 GLY B O 1
ATOM 4500 N N . GLU B 2 245 ? 71.177 85.647 143.634 1.00 66.07 245 GLU B N 1
ATOM 4501 C CA . GLU B 2 245 ? 71.301 86.190 142.292 1.00 66.07 245 GLU B CA 1
ATOM 4502 C C . GLU B 2 245 ? 72.636 86.877 142.067 1.00 66.07 245 GLU B C 1
ATOM 4503 O O . GLU B 2 245 ? 73.113 86.907 140.932 1.00 66.07 245 GLU B O 1
ATOM 4509 N N . LEU B 2 246 ? 73.250 87.409 143.121 1.00 65.89 246 LEU B N 1
ATOM 4510 C CA . LEU B 2 246 ? 74.557 88.042 142.998 1.00 65.89 246 LEU B CA 1
ATOM 4511 C C . LEU B 2 246 ? 75.228 88.179 144.353 1.00 65.89 246 LEU B C 1
ATOM 4512 O O . LEU B 2 246 ? 74.564 88.241 145.391 1.00 65.89 246 LEU B O 1
ATOM 4517 N N . ASN B 2 247 ? 76.569 88.219 144.302 1.00 69.14 247 ASN B N 1
ATOM 4518 C CA . ASN B 2 247 ? 77.439 88.796 145.337 1.00 69.14 247 ASN B CA 1
ATOM 4519 C C . ASN B 2 247 ? 77.269 88.088 146.673 1.00 69.14 247 ASN B C 1
ATOM 4520 O O . ASN B 2 247 ? 77.066 88.701 147.721 1.00 69.14 247 ASN B O 1
ATOM 4525 N N . SER B 2 248 ? 77.372 86.780 146.619 1.00 68.48 248 SER B N 1
ATOM 4526 C CA . SER B 2 248 ? 76.714 85.939 147.589 1.00 68.48 248 SER B CA 1
ATOM 4527 C C . SER B 2 248 ? 77.572 85.620 148.808 1.00 68.48 248 SER B C 1
ATOM 4528 O O . SER B 2 248 ? 77.059 85.026 149.762 1.00 68.48 248 SER B O 1
ATOM 4531 N N . ASP B 2 249 ? 78.834 86.036 148.830 1.00 63.47 249 ASP B N 1
ATOM 4532 C CA . ASP B 2 249 ? 79.807 85.481 149.759 1.00 63.47 249 ASP B CA 1
ATOM 4533 C C . ASP B 2 249 ? 80.024 86.388 150.967 1.00 63.47 249 ASP B C 1
ATOM 4534 O O . ASP B 2 249 ? 79.787 87.594 150.926 1.00 63.47 249 ASP B O 1
ATOM 4539 N N . LEU B 2 250 ? 80.487 85.768 152.057 1.00 56.54 250 LEU B N 1
ATOM 4540 C CA . LEU B 2 250 ? 81.036 86.516 153.179 1.00 56.54 250 LEU B CA 1
ATOM 4541 C C . LEU B 2 250 ? 82.330 87.218 152.796 1.00 56.54 250 LEU B C 1
ATOM 4542 O O . LEU B 2 250 ? 82.644 88.275 153.352 1.00 56.54 250 LEU B O 1
ATOM 4547 N N . ARG B 2 251 ? 83.105 86.645 151.876 1.00 57.89 251 ARG B N 1
ATOM 4548 C CA . ARG B 2 251 ? 84.342 87.305 151.484 1.00 57.89 251 ARG B CA 1
ATOM 4549 C C . ARG B 2 251 ? 84.079 88.488 150.568 1.00 57.89 251 ARG B C 1
ATOM 4550 O O . ARG B 2 251 ? 84.762 89.511 150.686 1.00 57.89 251 ARG B O 1
ATOM 4558 N N . LYS B 2 252 ? 83.063 88.391 149.701 1.00 60.63 252 LYS B N 1
ATOM 4559 C CA . LYS B 2 252 ? 82.728 89.487 148.795 1.00 60.63 252 LYS B CA 1
ATOM 4560 C C . LYS B 2 252 ? 82.257 90.729 149.530 1.00 60.63 252 LYS B C 1
ATOM 4561 O O . LYS B 2 252 ? 82.258 91.812 148.946 1.00 60.63 252 LYS B O 1
ATOM 4567 N N . LEU B 2 253 ? 81.835 90.593 150.783 1.00 59.16 253 LEU B N 1
ATOM 4568 C CA . LEU B 2 253 ? 81.626 91.760 151.622 1.00 59.16 253 LEU B CA 1
ATOM 4569 C C . LEU B 2 253 ? 82.959 92.376 152.018 1.00 59.16 253 LEU B C 1
ATOM 4570 O O . LEU B 2 253 ? 83.252 93.528 151.682 1.00 59.16 253 LEU B O 1
ATOM 4575 N N . ALA B 2 254 ? 83.796 91.603 152.707 1.00 60.89 254 ALA B N 1
ATOM 4576 C CA . ALA B 2 254 ? 84.943 92.183 153.390 1.00 60.89 254 ALA B CA 1
ATOM 4577 C C . ALA B 2 254 ? 86.067 92.584 152.446 1.00 60.89 254 ALA B C 1
ATOM 4578 O O . ALA B 2 254 ? 86.952 93.344 152.853 1.00 60.89 254 ALA B O 1
ATOM 4580 N N . VAL B 2 255 ? 86.055 92.111 151.199 1.00 63.85 255 VAL B N 1
ATOM 4581 C CA . VAL B 2 255 ? 87.069 92.569 150.260 1.00 63.85 255 VAL B CA 1
ATOM 4582 C C . VAL B 2 255 ? 86.794 93.977 149.786 1.00 63.85 255 VAL B C 1
ATOM 4583 O O . VAL B 2 255 ? 87.685 94.612 149.220 1.00 63.85 255 VAL B O 1
ATOM 4587 N N . ASN B 2 256 ? 85.573 94.478 149.962 1.00 59.85 256 ASN B N 1
ATOM 4588 C CA . ASN B 2 256 ? 85.315 95.844 149.537 1.00 59.85 256 ASN B CA 1
ATOM 4589 C C . ASN B 2 256 ? 84.427 96.604 150.510 1.00 59.85 256 ASN B C 1
ATOM 4590 O O . ASN B 2 256 ? 83.816 97.605 150.129 1.00 59.85 256 ASN B O 1
ATOM 4595 N N . MET B 2 257 ? 84.309 96.128 151.731 1.00 64.99 257 MET B N 1
ATOM 4596 C CA . MET B 2 257 ? 83.828 96.959 152.809 1.00 64.99 257 MET B CA 1
ATOM 4597 C C . MET B 2 257 ? 84.960 97.553 153.621 1.00 64.99 257 MET B C 1
ATOM 4598 O O . MET B 2 257 ? 84.709 98.398 154.481 1.00 64.99 257 MET B O 1
ATOM 4603 N N . VAL B 2 258 ? 86.192 97.130 153.368 1.00 65.84 258 VAL B N 1
ATOM 4604 C CA . VAL B 2 258 ? 87.351 97.559 154.140 1.00 65.84 258 VAL B CA 1
ATOM 4605 C C . VAL B 2 258 ? 88.316 98.287 153.213 1.00 65.84 258 VAL B C 1
ATOM 4606 O O . VAL B 2 258 ? 88.973 97.651 152.381 1.00 65.84 258 VAL B O 1
ATOM 4610 N N . PRO B 2 259 ? 88.418 99.596 153.298 1.00 69.31 259 PRO B N 1
ATOM 4611 C CA . PRO B 2 259 ? 89.323 100.324 152.402 1.00 69.31 259 PRO B CA 1
ATOM 4612 C C . PRO B 2 259 ? 90.785 100.217 152.787 1.00 69.31 259 PRO B C 1
ATOM 4613 O O . PRO B 2 259 ? 91.656 100.161 151.916 1.00 69.31 259 PRO B O 1
ATOM 4617 N N . PHE B 2 260 ? 91.073 100.208 154.071 1.00 75.52 260 PHE B N 1
ATOM 4618 C CA . PHE B 2 260 ? 92.453 100.121 154.517 1.00 75.52 260 PHE B CA 1
ATOM 4619 C C . PHE B 2 260 ? 92.529 99.058 155.596 1.00 75.52 260 PHE B C 1
ATOM 4620 O O . PHE B 2 260 ? 91.603 98.941 156.404 1.00 75.52 260 PHE B O 1
ATOM 4628 N N . PRO B 2 261 ? 93.614 98.309 155.698 1.00 76.52 261 PRO B N 1
ATOM 4629 C CA . PRO B 2 261 ? 93.652 97.226 156.684 1.00 76.52 261 PRO B CA 1
ATOM 4630 C C . PRO B 2 261 ? 93.954 97.715 158.089 1.00 76.52 261 PRO B C 1
ATOM 4631 O O . PRO B 2 261 ? 94.856 97.193 158.747 1.00 76.52 261 PRO B O 1
ATOM 4635 N N . ARG B 2 262 ? 93.228 98.724 158.556 1.00 80.51 262 ARG B N 1
ATOM 4636 C CA . ARG B 2 262 ? 93.317 99.136 159.945 1.00 80.51 262 ARG B CA 1
ATOM 4637 C C . ARG B 2 262 ? 91.934 99.308 160.548 1.00 80.51 262 ARG B C 1
ATOM 4638 O O . ARG B 2 262 ? 91.716 98.945 161.708 1.00 80.51 262 ARG B O 1
ATOM 4646 N N . LEU B 2 263 ? 90.981 99.818 159.773 1.00 76.85 263 LEU B N 1
ATOM 4647 C CA . LEU B 2 263 ? 89.773 100.327 160.407 1.00 76.85 263 LEU B CA 1
ATOM 4648 C C . LEU B 2 263 ? 88.796 99.207 160.753 1.00 76.85 263 LEU B C 1
ATOM 4649 O O . LEU B 2 263 ? 88.426 99.061 161.921 1.00 76.85 263 LEU B O 1
ATOM 4654 N N . HIS B 2 264 ? 88.365 98.427 159.769 1.00 71.34 264 HIS B N 1
ATOM 4655 C CA . HIS B 2 264 ? 87.623 97.180 159.920 1.00 71.34 264 HIS B CA 1
ATOM 4656 C C . HIS B 2 264 ? 86.309 97.250 160.688 1.00 71.34 264 HIS B C 1
ATOM 4657 O O . HIS B 2 264 ? 85.778 96.195 161.009 1.00 71.34 264 HIS B O 1
ATOM 4664 N N . PHE B 2 265 ? 85.777 98.417 161.032 1.00 70.47 265 PHE B N 1
ATOM 4665 C CA . PHE B 2 265 ? 84.624 98.376 161.919 1.00 70.47 265 PHE B CA 1
ATOM 4666 C C . PHE B 2 265 ? 83.357 98.780 161.188 1.00 70.47 265 PHE B C 1
ATOM 4667 O O . PHE B 2 265 ? 83.387 99.403 160.126 1.00 70.47 265 PHE B O 1
ATOM 4675 N N . PHE B 2 266 ? 82.221 98.401 161.762 1.00 69.97 266 PHE B N 1
ATOM 4676 C CA . PHE B 2 266 ? 80.981 98.482 161.011 1.00 69.97 266 PHE B CA 1
ATOM 4677 C C . PHE B 2 266 ? 79.828 98.902 161.902 1.00 69.97 266 PHE B C 1
ATOM 4678 O O . PHE B 2 266 ? 79.916 98.894 163.130 1.00 69.97 266 PHE B O 1
ATOM 4686 N N . MET B 2 267 ? 78.736 99.264 161.242 1.00 68.57 267 MET B N 1
ATOM 4687 C CA . MET B 2 267 ? 77.484 99.615 161.878 1.00 68.57 267 MET B CA 1
ATOM 4688 C C . MET B 2 267 ? 76.401 98.764 161.242 1.00 68.57 267 MET B C 1
ATOM 4689 O O . MET B 2 267 ? 76.468 98.442 160.055 1.00 68.57 267 MET B O 1
ATOM 4694 N N . VAL B 2 268 ? 75.414 98.386 162.040 1.00 64.09 268 VAL B N 1
ATOM 4695 C CA . VAL B 2 268 ? 74.432 97.381 161.662 1.00 64.09 268 VAL B CA 1
ATOM 4696 C C . VAL B 2 268 ? 73.046 98.006 161.700 1.00 64.09 268 VAL B C 1
ATOM 4697 O O . VAL B 2 268 ? 72.710 98.715 162.654 1.00 64.09 268 VAL B O 1
ATOM 4701 N N . GLY B 2 269 ? 72.256 97.773 160.647 1.00 67.96 269 GLY B N 1
ATOM 4702 C CA . GLY B 2 269 ? 70.863 98.158 160.643 1.00 67.96 269 GLY B CA 1
ATOM 4703 C C . GLY B 2 269 ? 69.990 97.023 160.148 1.00 67.96 269 GLY B C 1
ATOM 4704 O O . GLY B 2 269 ? 70.458 96.078 159.514 1.00 67.96 269 GLY B O 1
ATOM 4705 N N . PHE B 2 270 ? 68.700 97.129 160.450 1.00 60.63 270 PHE B N 1
ATOM 4706 C CA . PHE B 2 270 ? 67.762 96.110 160.014 1.00 60.63 270 PHE B CA 1
ATOM 4707 C C . PHE B 2 270 ? 66.430 96.762 159.680 1.00 60.63 270 PHE B C 1
ATOM 4708 O O . PHE B 2 270 ? 66.059 97.778 160.272 1.00 60.63 270 PHE B O 1
ATOM 4716 N N . ALA B 2 271 ? 65.716 96.159 158.728 1.00 63.53 271 ALA B N 1
ATOM 4717 C CA . ALA B 2 271 ? 64.433 96.641 158.237 1.00 63.53 271 ALA B CA 1
ATOM 4718 C C . ALA B 2 271 ? 63.758 95.506 157.484 1.00 63.53 271 ALA B C 1
ATOM 4719 O O . ALA B 2 271 ? 64.450 94.692 156.865 1.00 63.53 271 ALA B O 1
ATOM 4721 N N . PRO B 2 272 ? 62.419 95.415 157.512 1.00 62.31 272 PRO B N 1
ATOM 4722 C CA . PRO B 2 272 ? 61.464 96.220 158.266 1.00 62.31 272 PRO B CA 1
ATOM 4723 C C . PRO B 2 272 ? 61.252 95.649 159.639 1.00 62.31 272 PRO B C 1
ATOM 4724 O O . PRO B 2 272 ? 61.629 94.508 159.878 1.00 62.31 272 PRO B O 1
ATOM 4728 N N . LEU B 2 273 ? 60.646 96.437 160.520 1.00 64.28 273 LEU B N 1
ATOM 4729 C CA . LEU B 2 273 ? 60.211 95.958 161.824 1.00 64.28 273 LEU B CA 1
ATOM 4730 C C . LEU B 2 273 ? 59.160 96.918 162.340 1.00 64.28 273 LEU B C 1
ATOM 4731 O O . LEU B 2 273 ? 59.353 98.134 162.285 1.00 64.28 273 LEU B O 1
ATOM 4736 N N . ALA B 2 274 ? 58.044 96.374 162.809 1.00 68.83 274 ALA B N 1
ATOM 4737 C CA . ALA B 2 274 ? 56.961 97.205 163.304 1.00 68.83 274 ALA B CA 1
ATOM 4738 C C . ALA B 2 274 ? 56.118 96.382 164.260 1.00 68.83 274 ALA B C 1
ATOM 4739 O O . ALA B 2 274 ? 56.073 95.153 164.174 1.00 68.83 274 ALA B O 1
ATOM 4741 N N . ALA B 2 275 ? 55.466 97.077 165.188 1.00 67.98 275 ALA B N 1
ATOM 4742 C CA . ALA B 2 275 ? 54.590 96.423 166.144 1.00 67.98 275 ALA B CA 1
ATOM 4743 C C . ALA B 2 275 ? 53.305 95.981 165.459 1.00 67.98 275 ALA B C 1
ATOM 4744 O O . ALA B 2 275 ? 53.050 96.284 164.292 1.00 67.98 275 ALA B O 1
ATOM 4746 N N . ILE B 2 276 ? 52.469 95.265 166.212 1.00 71.63 276 ILE B N 1
ATOM 4747 C CA . ILE B 2 276 ? 51.228 94.764 165.647 1.00 71.63 276 ILE B CA 1
ATOM 4748 C C . ILE B 2 276 ? 50.253 95.893 165.357 1.00 71.63 276 ILE B C 1
ATOM 4749 O O . ILE B 2 276 ? 49.398 95.758 164.478 1.00 71.63 276 ILE B O 1
ATOM 4754 N N . GLY B 2 277 ? 50.368 97.011 166.075 1.00 72.20 277 GLY B N 1
ATOM 4755 C CA . GLY B 2 277 ? 49.577 98.178 165.732 1.00 72.20 277 GLY B CA 1
ATOM 4756 C C . GLY B 2 277 ? 50.047 98.828 164.448 1.00 72.20 277 GLY B C 1
ATOM 4757 O O . GLY B 2 277 ? 49.236 99.261 163.627 1.00 72.20 277 GLY B O 1
ATOM 4758 N N . SER B 2 278 ? 51.359 98.885 164.245 1.00 71.23 278 SER B N 1
ATOM 4759 C CA . SER B 2 278 ? 51.933 99.417 163.021 1.00 71.23 278 SER B CA 1
ATOM 4760 C C . SER B 2 278 ? 52.083 98.357 161.941 1.00 71.23 278 SER B C 1
ATOM 4761 O O . SER B 2 278 ? 52.727 98.617 160.920 1.00 71.23 278 SER B O 1
ATOM 4764 N N . SER B 2 279 ? 51.514 97.173 162.148 1.00 69.03 279 SER B N 1
ATOM 4765 C CA . SER B 2 279 ? 51.746 96.042 161.265 1.00 69.03 279 SER B CA 1
ATOM 4766 C C . SER B 2 279 ? 51.116 96.225 159.897 1.00 69.03 279 SER B C 1
ATOM 4767 O O . SER B 2 279 ? 51.824 96.343 158.895 1.00 69.03 279 SER B O 1
ATOM 4770 N N . SER B 2 280 ? 49.790 96.281 159.852 1.00 63.66 280 SER B N 1
ATOM 4771 C CA . SER B 2 280 ? 49.110 96.274 158.566 1.00 63.66 280 SER B CA 1
ATOM 4772 C C . SER B 2 280 ? 49.196 97.622 157.873 1.00 63.66 280 SER B C 1
ATOM 4773 O O . SER B 2 280 ? 49.168 97.685 156.641 1.00 63.66 280 SER B O 1
ATOM 4776 N N . PHE B 2 281 ? 49.318 98.698 158.643 1.00 64.43 281 PHE B N 1
ATOM 4777 C CA . PHE B 2 281 ? 49.390 100.033 158.073 1.00 64.43 281 PHE B CA 1
ATOM 4778 C C . PHE B 2 281 ? 50.711 100.286 157.384 1.00 64.43 281 PHE B C 1
ATOM 4779 O O . PHE B 2 281 ? 50.772 101.108 156.466 1.00 64.43 281 PHE B O 1
ATOM 4787 N N . GLN B 2 282 ? 51.761 99.612 157.825 1.00 68.21 282 GLN B N 1
ATOM 4788 C CA . GLN B 2 282 ? 52.993 99.565 157.064 1.00 68.21 282 GLN B CA 1
ATOM 4789 C C . GLN B 2 282 ? 52.726 98.878 155.732 1.00 68.21 282 GLN B C 1
ATOM 4790 O O . GLN B 2 282 ? 51.887 97.979 155.630 1.00 68.21 282 GLN B O 1
ATOM 4796 N N . ALA B 2 283 ? 53.405 99.340 154.692 1.00 67.12 283 ALA B N 1
ATOM 4797 C CA . ALA B 2 283 ? 53.492 98.595 153.449 1.00 67.12 283 ALA B CA 1
ATOM 4798 C C . ALA B 2 283 ? 54.923 98.113 153.275 1.00 67.12 283 ALA B C 1
ATOM 4799 O O . ALA B 2 283 ? 55.846 98.587 153.939 1.00 67.12 283 ALA B O 1
ATOM 4801 N N . VAL B 2 284 ? 55.100 97.132 152.402 1.00 68.67 284 VAL B N 1
ATOM 4802 C CA . VAL B 2 284 ? 56.414 96.528 152.255 1.00 68.67 284 VAL B CA 1
ATOM 4803 C C . VAL B 2 284 ? 56.918 96.813 150.851 1.00 68.67 284 VAL B C 1
ATOM 4804 O O . VAL B 2 284 ? 56.643 96.061 149.910 1.00 68.67 284 VAL B O 1
ATOM 4808 N N . SER B 2 285 ? 57.647 97.909 150.693 1.00 66.62 285 SER B N 1
ATOM 4809 C CA . SER B 2 285 ? 58.144 98.316 149.392 1.00 66.62 285 SER B CA 1
ATOM 4810 C C . SER B 2 285 ? 59.636 98.564 149.475 1.00 66.62 285 SER B C 1
ATOM 4811 O O . SER B 2 285 ? 60.157 98.950 150.520 1.00 66.62 285 SER B O 1
ATOM 4814 N N . VAL B 2 286 ? 60.312 98.336 148.358 1.00 61.46 286 VAL B N 1
ATOM 4815 C CA . VAL B 2 286 ? 61.766 98.420 148.307 1.00 61.46 286 VAL B CA 1
ATOM 4816 C C . VAL B 2 286 ? 62.229 99.866 148.487 1.00 61.46 286 VAL B C 1
ATOM 4817 O O . VAL B 2 286 ? 63.190 100.079 149.239 1.00 61.46 286 VAL B O 1
ATOM 4821 N N . PRO B 2 287 ? 61.598 100.896 147.891 1.00 64.74 287 PRO B N 1
ATOM 4822 C CA . PRO B 2 287 ? 61.888 102.254 148.375 1.00 64.74 287 PRO B CA 1
ATOM 4823 C C . PRO B 2 287 ? 61.447 102.506 149.796 1.00 64.74 287 PRO B C 1
ATOM 4824 O O . PRO B 2 287 ? 62.048 103.344 150.478 1.00 64.74 287 PRO B O 1
ATOM 4828 N N . GLU B 2 288 ? 60.419 101.810 150.268 1.00 67.90 288 GLU B N 1
ATOM 4829 C CA . GLU B 2 288 ? 59.949 102.058 151.620 1.00 67.90 288 GLU B CA 1
ATOM 4830 C C . GLU B 2 288 ? 60.880 101.441 152.653 1.00 67.90 288 GLU B C 1
ATOM 4831 O O . GLU B 2 288 ? 60.967 101.943 153.776 1.00 67.90 288 GLU B O 1
ATOM 4837 N N . LEU B 2 289 ? 61.605 100.385 152.286 1.00 66.20 289 LEU B N 1
ATOM 4838 C CA . LEU B 2 289 ? 62.550 99.787 153.221 1.00 66.20 289 LEU B CA 1
ATOM 4839 C C . LEU B 2 289 ? 63.770 100.666 153.410 1.00 66.20 289 LEU B C 1
ATOM 4840 O O . LEU B 2 289 ? 64.230 100.871 154.537 1.00 66.20 289 LEU B O 1
ATOM 4845 N N . THR B 2 290 ? 64.303 101.194 152.312 1.00 60.90 290 THR B N 1
ATOM 4846 C CA . THR B 2 290 ? 65.597 101.857 152.344 1.00 60.90 290 THR B CA 1
ATOM 4847 C C . THR B 2 290 ? 65.561 103.159 153.118 1.00 60.90 290 THR B C 1
ATOM 4848 O O . THR B 2 290 ? 66.591 103.588 153.647 1.00 60.90 290 THR B O 1
ATOM 4852 N N . GLN B 2 291 ? 64.396 103.791 153.202 1.00 68.28 291 GLN B N 1
ATOM 4853 C CA . GLN B 2 291 ? 64.298 105.007 153.992 1.00 68.28 291 GLN B CA 1
ATOM 4854 C C . GLN B 2 291 ? 64.389 104.692 155.477 1.00 68.28 291 GLN B C 1
ATOM 4855 O O . GLN B 2 291 ? 64.862 105.522 156.261 1.00 68.28 291 GLN B O 1
ATOM 4861 N N . GLN B 2 292 ? 63.986 103.486 155.873 1.00 65.65 292 GLN B N 1
ATOM 4862 C CA . GLN B 2 292 ? 64.202 103.065 157.249 1.00 65.65 292 GLN B CA 1
ATOM 4863 C C . GLN B 2 292 ? 65.680 102.826 157.524 1.00 65.65 292 GLN B C 1
ATOM 4864 O O . GLN B 2 292 ? 66.180 103.192 158.593 1.00 65.65 292 GLN B O 1
ATOM 4870 N N . MET B 2 293 ? 66.407 102.263 156.556 1.00 64.96 293 MET B N 1
ATOM 4871 C CA . MET B 2 293 ? 67.770 101.810 156.815 1.00 64.96 293 MET B CA 1
ATOM 4872 C C . MET B 2 293 ? 68.777 102.935 156.972 1.00 64.96 293 MET B C 1
ATOM 4873 O O . MET B 2 293 ? 69.921 102.661 157.341 1.00 64.96 293 MET B O 1
ATOM 4878 N N . PHE B 2 294 ? 68.404 104.176 156.712 1.00 62.78 294 PHE B N 1
ATOM 4879 C CA . PHE B 2 294 ? 69.335 105.278 156.880 1.00 62.78 294 PHE B CA 1
ATOM 4880 C C . PHE B 2 294 ? 68.907 106.216 157.995 1.00 62.78 294 PHE B C 1
ATOM 4881 O O . PHE B 2 294 ? 69.360 107.362 158.049 1.00 62.78 294 PHE B O 1
ATOM 4889 N N . ASP B 2 295 ? 68.045 105.750 158.887 1.00 66.36 295 ASP B N 1
ATOM 4890 C CA . ASP B 2 295 ? 67.649 106.529 160.045 1.00 66.36 295 ASP B CA 1
ATOM 4891 C C . ASP B 2 295 ? 68.582 106.221 161.203 1.00 66.36 295 ASP B C 1
ATOM 4892 O O . ASP B 2 295 ? 69.044 105.088 161.362 1.00 66.36 295 ASP B O 1
ATOM 4897 N N . ALA B 2 296 ? 68.825 107.232 162.037 1.00 66.65 296 ALA B N 1
ATOM 4898 C CA . ALA B 2 296 ? 69.552 107.017 163.279 1.00 66.65 296 ALA B CA 1
ATOM 4899 C C . ALA B 2 296 ? 68.726 106.271 164.313 1.00 66.65 296 ALA B C 1
ATOM 4900 O O . ALA B 2 296 ? 69.276 105.849 165.333 1.00 66.65 296 ALA B O 1
ATOM 4902 N N . ASN B 2 297 ? 67.426 106.109 164.080 1.00 65.48 297 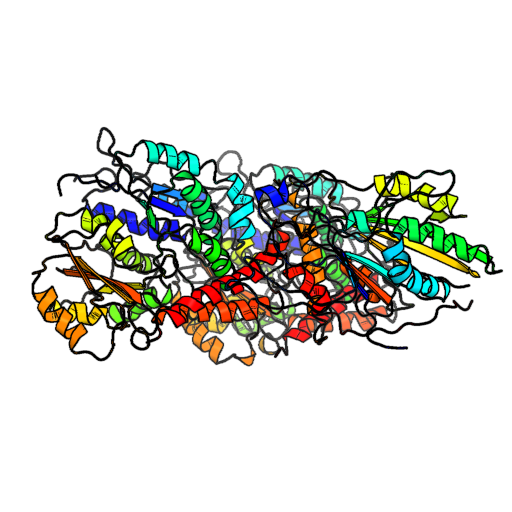ASN B N 1
ATOM 4903 C CA . ASN B 2 297 ? 66.566 105.306 164.928 1.00 65.48 297 ASN B CA 1
ATOM 4904 C C . ASN B 2 297 ? 66.475 103.862 164.461 1.00 65.48 297 ASN B C 1
ATOM 4905 O O . ASN B 2 297 ? 65.497 103.178 164.779 1.00 65.48 297 ASN B O 1
ATOM 4910 N N . ASN B 2 298 ? 67.459 103.386 163.700 1.00 64.66 298 ASN B N 1
ATOM 4911 C CA . ASN B 2 298 ? 67.475 101.988 163.292 1.00 64.66 298 ASN B CA 1
ATOM 4912 C C . ASN B 2 298 ? 68.871 101.394 163.348 1.00 64.66 298 ASN B C 1
ATOM 4913 O O . ASN B 2 298 ? 69.110 100.349 162.739 1.00 64.66 298 ASN B O 1
ATOM 4918 N N . MET B 2 299 ? 69.794 102.027 164.048 1.00 63.50 299 MET B N 1
ATOM 4919 C CA . MET B 2 299 ? 71.148 101.517 164.128 1.00 63.50 299 MET B CA 1
ATOM 4920 C C . MET B 2 299 ? 71.374 100.794 165.446 1.00 63.50 299 MET B C 1
ATOM 4921 O O . MET B 2 299 ? 70.635 100.968 166.415 1.00 63.50 299 MET B O 1
ATOM 4926 N N . MET B 2 300 ? 72.411 99.968 165.467 1.00 61.60 300 MET B N 1
ATOM 4927 C CA . MET B 2 300 ? 72.725 99.169 166.635 1.00 61.60 300 MET B CA 1
ATOM 4928 C C . MET B 2 300 ? 73.851 99.765 167.463 1.00 61.60 300 MET B C 1
ATOM 4929 O O . MET B 2 300 ? 74.302 99.131 168.419 1.00 61.60 300 MET B O 1
ATOM 4934 N N . VAL B 2 301 ? 74.349 100.940 167.098 1.00 64.43 301 VAL B N 1
ATOM 4935 C CA . VAL B 2 301 ? 75.338 101.667 167.883 1.00 64.43 301 VAL B CA 1
ATOM 4936 C C . VAL B 2 301 ? 74.867 103.106 167.974 1.00 64.43 301 VAL B C 1
ATOM 4937 O O . VAL B 2 301 ? 74.542 103.716 166.951 1.00 64.43 301 VAL B O 1
ATOM 4941 N N . ALA B 2 302 ? 74.860 103.660 169.188 1.00 68.14 302 ALA B N 1
ATOM 4942 C CA . ALA B 2 302 ? 74.223 104.941 169.476 1.00 68.14 302 ALA B CA 1
ATOM 4943 C C . ALA B 2 302 ? 74.906 106.143 168.839 1.00 68.14 302 ALA B C 1
ATOM 4944 O O . ALA B 2 302 ? 74.423 107.259 169.049 1.00 68.14 302 ALA B O 1
ATOM 4946 N N . ALA B 2 303 ? 75.996 105.976 168.097 1.00 72.28 303 ALA B N 1
ATOM 4947 C CA . ALA B 2 303 ? 76.590 107.103 167.397 1.00 72.28 303 ALA B CA 1
ATOM 4948 C C . ALA B 2 303 ? 75.701 107.533 166.242 1.00 72.28 303 ALA B C 1
ATOM 4949 O O . ALA B 2 303 ? 75.106 106.702 165.554 1.00 72.28 303 ALA B O 1
ATOM 4951 N N . ASP B 2 304 ? 75.611 108.838 166.041 1.00 81.07 304 ASP B N 1
ATOM 4952 C CA . ASP B 2 304 ? 74.739 109.394 165.019 1.00 81.07 304 ASP B CA 1
ATOM 4953 C C . ASP B 2 304 ? 75.388 109.226 163.653 1.00 81.07 304 ASP B C 1
ATOM 4954 O O . ASP B 2 304 ? 76.446 109.813 163.410 1.00 81.07 304 ASP B O 1
ATOM 4959 N N . PRO B 2 305 ? 74.795 108.455 162.740 1.00 80.89 305 PRO B N 1
ATOM 4960 C CA . PRO B 2 305 ? 75.381 108.347 161.398 1.00 80.89 305 PRO B CA 1
ATOM 4961 C C . PRO B 2 305 ? 75.271 109.631 160.603 1.00 80.89 305 PRO B C 1
ATOM 4962 O O . PRO B 2 305 ? 76.123 109.888 159.744 1.00 80.89 305 PRO B O 1
ATOM 4966 N N . ARG B 2 306 ? 74.254 110.451 160.884 1.00 81.78 306 ARG B N 1
ATOM 4967 C CA . ARG B 2 306 ? 74.147 111.767 160.267 1.00 81.78 306 ARG B CA 1
ATOM 4968 C C . ARG B 2 306 ? 75.300 112.663 160.677 1.00 81.78 306 ARG B C 1
ATOM 4969 O O . ARG B 2 306 ? 75.712 113.541 159.912 1.00 81.78 306 ARG B O 1
ATOM 4977 N N . HIS B 2 307 ? 75.833 112.450 161.877 1.00 82.86 307 HIS B N 1
ATOM 4978 C CA . HIS B 2 307 ? 76.972 113.223 162.337 1.00 82.86 307 HIS B CA 1
ATOM 4979 C C . HIS B 2 307 ? 78.233 112.875 161.561 1.00 82.86 307 HIS B C 1
ATOM 4980 O O . HIS B 2 307 ? 79.141 113.705 161.457 1.00 82.86 307 HIS B O 1
ATOM 4987 N N . GLY B 2 308 ? 78.305 111.671 160.996 1.00 84.42 308 GLY B N 1
ATOM 4988 C CA . GLY B 2 308 ? 79.461 111.233 160.254 1.00 84.42 308 GLY B CA 1
ATOM 4989 C C . GLY B 2 308 ? 79.187 111.077 158.771 1.00 84.42 308 GLY B C 1
ATOM 4990 O O . GLY B 2 308 ? 78.150 111.489 158.250 1.00 84.42 308 GLY B O 1
ATOM 4991 N N . ARG B 2 309 ? 80.152 110.464 158.089 1.00 76.76 309 ARG B N 1
ATOM 4992 C CA . ARG B 2 309 ? 80.053 110.174 156.666 1.00 76.76 309 ARG B CA 1
ATOM 4993 C C . ARG B 2 309 ? 80.179 108.675 156.440 1.00 76.76 309 ARG B C 1
ATOM 4994 O O . ARG B 2 309 ? 80.980 108.003 157.094 1.00 76.76 309 ARG B O 1
ATOM 5002 N N . TYR B 2 310 ? 79.392 108.159 155.505 1.00 73.89 310 TYR B N 1
ATOM 5003 C CA . TYR B 2 310 ? 79.440 106.747 155.158 1.00 73.89 310 TYR B CA 1
ATOM 5004 C C . TYR B 2 310 ? 80.611 106.471 154.230 1.00 73.89 310 TYR B C 1
ATOM 5005 O O . TYR B 2 310 ? 80.644 106.970 153.103 1.00 73.89 310 TYR B O 1
ATOM 5014 N N . LEU B 2 311 ? 81.566 105.670 154.695 1.00 73.78 311 LEU B N 1
ATOM 5015 C CA . LEU B 2 311 ? 82.590 105.167 153.789 1.00 73.78 311 LEU B CA 1
ATOM 5016 C C . LEU B 2 311 ? 82.027 104.126 152.831 1.00 73.78 311 LEU B C 1
ATOM 5017 O O . LEU B 2 311 ? 82.107 104.291 151.612 1.00 73.78 311 LEU B O 1
ATOM 5022 N N . THR B 2 312 ? 81.485 103.028 153.355 1.00 65.98 312 THR B N 1
ATOM 5023 C CA . THR B 2 312 ? 80.975 101.953 152.513 1.00 65.98 312 THR B CA 1
ATOM 5024 C C . THR B 2 312 ? 79.644 101.448 153.047 1.00 65.98 312 THR B C 1
ATOM 5025 O O . THR B 2 312 ? 79.411 101.418 154.257 1.00 65.98 312 THR B O 1
ATOM 5029 N N . VAL B 2 313 ? 78.777 101.033 152.126 1.00 65.80 313 VAL B N 1
ATOM 5030 C CA . VAL B 2 313 ? 77.454 100.512 152.446 1.00 65.80 313 VAL B CA 1
ATOM 5031 C C . VAL B 2 313 ? 77.227 99.243 151.638 1.00 65.80 313 VAL B C 1
ATOM 5032 O O . VAL B 2 313 ? 77.317 99.266 150.405 1.00 65.80 313 VAL B O 1
ATOM 5036 N N . ALA B 2 314 ? 76.931 98.145 152.325 1.00 61.11 314 ALA B N 1
ATOM 5037 C CA . ALA B 2 314 ? 76.533 96.897 151.688 1.00 61.11 314 ALA B CA 1
ATOM 5038 C C . ALA B 2 314 ? 75.102 96.576 152.084 1.00 61.11 314 ALA B C 1
ATOM 5039 O O . ALA B 2 314 ? 74.811 96.390 153.269 1.00 61.11 314 ALA B O 1
ATOM 5041 N N . ALA B 2 315 ? 74.220 96.504 151.097 1.00 57.51 315 ALA B N 1
ATOM 5042 C CA . ALA B 2 315 ? 72.833 96.134 151.317 1.00 57.51 315 ALA B CA 1
ATOM 5043 C C . ALA B 2 315 ? 72.658 94.660 151.000 1.00 57.51 315 ALA B C 1
ATOM 5044 O O . ALA B 2 315 ? 73.069 94.199 149.934 1.00 57.51 315 ALA B O 1
ATOM 5046 N N . LEU B 2 316 ? 72.054 93.923 151.923 1.00 55.25 316 LEU B N 1
ATOM 5047 C CA . LEU B 2 316 ? 71.821 92.497 151.745 1.00 55.25 316 LEU B CA 1
ATOM 5048 C C . LEU B 2 316 ? 70.342 92.240 151.966 1.00 55.25 316 LEU B C 1
ATOM 5049 O O . LEU B 2 316 ? 69.828 92.479 153.060 1.00 55.25 316 LEU B O 1
ATOM 5054 N N . PHE B 2 317 ? 69.646 91.792 150.930 1.00 56.77 317 PHE B N 1
ATOM 5055 C CA . PHE B 2 317 ? 68.193 91.754 150.955 1.00 56.77 317 PHE B CA 1
ATOM 5056 C C . PHE B 2 317 ? 67.718 90.316 150.900 1.00 56.77 317 PHE B C 1
ATOM 5057 O O . PHE B 2 317 ? 68.186 89.536 150.067 1.00 56.77 317 PHE B O 1
ATOM 5065 N N . ARG B 2 318 ? 66.783 89.973 151.775 1.00 62.08 318 ARG B N 1
ATOM 5066 C CA . ARG B 2 318 ? 66.157 88.662 151.770 1.00 62.08 318 ARG B CA 1
ATOM 5067 C C . ARG B 2 318 ? 64.743 88.799 151.234 1.00 62.08 318 ARG B C 1
ATOM 5068 O O . ARG B 2 318 ? 63.952 89.585 151.761 1.00 62.08 318 ARG B O 1
ATOM 5076 N N . GLY B 2 319 ? 64.433 88.050 150.180 1.00 66.04 319 GLY B N 1
ATOM 5077 C CA . GLY B 2 319 ? 63.081 88.062 149.661 1.00 66.04 319 GLY B CA 1
ATOM 5078 C C . GLY B 2 319 ? 62.944 88.144 148.155 1.00 66.04 319 GLY B C 1
ATOM 5079 O O . GLY B 2 319 ? 63.664 87.469 147.417 1.00 66.04 319 GLY B O 1
ATOM 5080 N N . LYS B 2 320 ? 61.996 88.955 147.693 1.00 54.91 320 LYS B N 1
ATOM 5081 C CA . LYS B 2 320 ? 61.704 89.129 146.276 1.00 54.91 320 LYS B CA 1
ATOM 5082 C C . LYS B 2 320 ? 61.935 90.590 145.925 1.00 54.91 320 LYS B C 1
ATOM 5083 O O . LYS B 2 320 ? 61.116 91.452 146.259 1.00 54.91 320 LYS B O 1
ATOM 5089 N N . VAL B 2 321 ? 63.051 90.864 145.260 1.00 52.43 321 VAL B N 1
ATOM 5090 C CA . VAL B 2 321 ? 63.465 92.230 144.975 1.00 52.43 321 VAL B CA 1
ATOM 5091 C C . VAL B 2 321 ? 64.416 92.224 143.786 1.00 52.43 321 VAL B C 1
ATOM 5092 O O . VAL B 2 321 ? 65.330 91.396 143.710 1.00 52.43 321 VAL B O 1
ATOM 5096 N N . SER B 2 322 ? 64.184 93.105 142.818 1.00 60.52 322 SER B N 1
ATOM 5097 C CA . SER B 2 322 ? 65.058 93.178 141.663 1.00 60.52 322 SER B CA 1
ATOM 5098 C C . SER B 2 322 ? 65.983 94.379 141.794 1.00 60.52 322 SER B C 1
ATOM 5099 O O . SER B 2 322 ? 66.023 95.055 142.823 1.00 60.52 322 SER B O 1
ATOM 5102 N N . MET B 2 323 ? 66.707 94.667 140.719 1.00 62.64 323 MET B N 1
ATOM 5103 C CA . MET B 2 323 ? 67.899 95.498 140.774 1.00 62.64 323 MET B CA 1
ATOM 5104 C C . MET B 2 323 ? 67.642 96.974 141.041 1.00 62.64 323 MET B C 1
ATOM 5105 O O . MET B 2 323 ? 68.031 97.493 142.088 1.00 62.64 323 MET B O 1
ATOM 5110 N N . LYS B 2 324 ? 66.981 97.659 140.119 1.00 67.35 324 LYS B N 1
ATOM 5111 C CA . LYS B 2 324 ? 66.910 99.111 140.197 1.00 67.35 324 LYS B CA 1
ATOM 5112 C C . LYS B 2 324 ? 65.765 99.576 141.081 1.00 67.35 324 LYS B C 1
ATOM 5113 O O . LYS B 2 324 ? 65.682 100.770 141.392 1.00 67.35 324 LYS B O 1
ATOM 5119 N N . GLU B 2 325 ? 64.902 98.643 141.499 1.00 64.25 325 GLU B N 1
ATOM 5120 C CA . GLU B 2 325 ? 64.037 98.850 142.656 1.00 64.25 325 GLU B CA 1
ATOM 5121 C C . GLU B 2 325 ? 64.831 99.360 143.843 1.00 64.25 325 GLU B C 1
ATOM 5122 O O . GLU B 2 325 ? 64.401 100.278 144.548 1.00 64.25 325 GLU B O 1
ATOM 5128 N N . VAL B 2 326 ? 65.995 98.761 144.071 1.00 66.70 326 VAL B N 1
ATOM 5129 C CA . VAL B 2 326 ? 66.881 99.199 145.134 1.00 66.70 326 VAL B CA 1
ATOM 5130 C C . VAL B 2 326 ? 67.422 100.583 144.836 1.00 66.70 326 VAL B C 1
ATOM 5131 O O . VAL B 2 326 ? 67.322 101.504 145.654 1.00 66.70 326 VAL B O 1
ATOM 5135 N N . ASP B 2 327 ? 67.985 100.752 143.650 1.00 71.87 327 ASP B N 1
ATOM 5136 C CA . ASP B 2 327 ? 68.932 101.831 143.454 1.00 71.87 327 ASP B CA 1
ATOM 5137 C C . ASP B 2 327 ? 68.241 103.152 143.178 1.00 71.87 327 ASP B C 1
ATOM 5138 O O . ASP B 2 327 ? 68.768 104.204 143.552 1.00 71.87 327 ASP B O 1
ATOM 5143 N N . GLU B 2 328 ? 67.065 103.110 142.550 1.00 75.88 328 GLU B N 1
ATOM 5144 C CA . GLU B 2 328 ? 66.375 104.335 142.164 1.00 75.88 328 GLU B CA 1
ATOM 5145 C C . GLU B 2 328 ? 65.934 105.142 143.376 1.00 75.88 328 GLU B C 1
ATOM 5146 O O . GLU B 2 328 ? 65.898 106.375 143.315 1.00 75.88 328 GLU B O 1
ATOM 5152 N N . GLN B 2 329 ? 65.623 104.480 144.488 1.00 71.40 329 GLN B N 1
ATOM 5153 C CA . GLN B 2 329 ? 65.379 105.231 145.709 1.00 71.40 329 GLN B CA 1
ATOM 5154 C C . GLN B 2 329 ? 66.685 105.733 146.306 1.00 71.40 329 GLN B C 1
ATOM 5155 O O . GLN B 2 329 ? 66.731 106.839 146.857 1.00 71.40 329 GLN B O 1
ATOM 5161 N N . ILE B 2 330 ? 67.759 104.953 146.173 1.00 71.01 330 ILE B N 1
ATOM 5162 C CA . ILE B 2 330 ? 69.066 105.369 146.655 1.00 71.01 330 ILE B CA 1
ATOM 5163 C C . ILE B 2 330 ? 69.620 106.518 145.825 1.00 71.01 330 ILE B C 1
ATOM 5164 O O . ILE B 2 330 ? 70.405 107.328 146.340 1.00 71.01 330 ILE B O 1
ATOM 5169 N N . ARG B 2 331 ? 69.183 106.631 144.564 1.00 74.13 331 ARG B N 1
ATOM 5170 C CA . ARG B 2 331 ? 69.477 107.810 143.751 1.00 74.13 331 ARG B CA 1
ATOM 5171 C C . ARG B 2 331 ? 69.009 109.087 144.430 1.00 74.13 331 ARG B C 1
ATOM 5172 O O . ARG B 2 331 ? 69.770 110.052 144.550 1.00 74.13 331 ARG B O 1
ATOM 5180 N N . SER B 2 332 ? 67.764 109.099 144.907 1.00 76.79 332 SER B N 1
ATOM 5181 C CA . SER B 2 332 ? 67.269 110.262 145.631 1.00 76.79 332 SER B CA 1
ATOM 5182 C C . SER B 2 332 ? 67.928 110.386 146.996 1.00 76.79 332 SER B C 1
ATOM 5183 O O . SER B 2 332 ? 68.000 111.491 147.547 1.00 76.79 332 SER B O 1
ATOM 5186 N N . VAL B 2 333 ? 68.400 109.271 147.558 1.00 76.63 333 VAL B N 1
ATOM 5187 C CA . VAL B 2 333 ? 69.126 109.329 148.821 1.00 76.63 333 VAL B CA 1
ATOM 5188 C C . VAL B 2 333 ? 70.469 110.011 148.623 1.00 76.63 333 VAL B C 1
ATOM 5189 O O . VAL B 2 333 ? 70.832 110.931 149.364 1.00 76.63 333 VAL B O 1
ATOM 5193 N N . GLN B 2 334 ? 71.198 109.623 147.582 1.00 77.51 334 GLN B N 1
ATOM 5194 C CA . GLN B 2 334 ? 72.498 110.232 147.345 1.00 77.51 334 GLN B CA 1
ATOM 5195 C C . GLN B 2 334 ? 72.409 111.619 146.716 1.00 77.51 334 GLN B C 1
ATOM 5196 O O . GLN B 2 334 ? 73.451 112.213 146.424 1.00 77.51 334 GLN B O 1
ATOM 5202 N N . THR B 2 335 ? 71.208 112.145 146.490 1.00 78.29 335 THR B N 1
ATOM 5203 C CA . THR B 2 335 ? 71.050 113.575 146.269 1.00 78.29 335 THR B CA 1
ATOM 5204 C C . THR B 2 335 ? 70.796 114.309 147.578 1.00 78.29 335 THR B C 1
ATOM 5205 O O . THR B 2 335 ? 71.430 115.331 147.853 1.00 78.29 335 THR B O 1
ATOM 5209 N N . LYS B 2 336 ? 69.886 113.788 148.403 1.00 75.73 336 LYS B N 1
ATOM 5210 C CA . LYS B 2 336 ? 69.536 114.444 149.655 1.00 75.73 336 LYS B CA 1
ATOM 5211 C C . LYS B 2 336 ? 70.617 114.336 150.711 1.00 75.73 336 LYS B C 1
ATOM 5212 O O . LYS B 2 336 ? 70.508 114.991 151.751 1.00 75.73 336 LYS B O 1
ATOM 5218 N N . ASN B 2 337 ? 71.640 113.527 150.488 1.00 80.70 337 ASN B N 1
ATOM 5219 C CA . ASN B 2 337 ? 72.622 113.244 151.516 1.00 80.70 337 ASN B CA 1
ATOM 5220 C C . ASN B 2 337 ? 74.032 113.357 150.959 1.00 80.70 337 ASN B C 1
ATOM 5221 O O . ASN B 2 337 ? 74.899 112.518 151.224 1.00 80.70 337 ASN B O 1
ATOM 5226 N N . SER B 2 338 ? 74.284 114.417 150.183 1.00 82.75 338 SER B N 1
ATOM 5227 C CA . SER B 2 338 ? 75.611 114.655 149.624 1.00 82.75 338 SER B CA 1
ATOM 5228 C C . SER B 2 338 ? 76.630 115.034 150.685 1.00 82.75 338 SER B C 1
ATOM 5229 O O . SER B 2 338 ? 77.835 114.927 150.438 1.00 82.75 338 SER B O 1
ATOM 5232 N N . ALA B 2 339 ? 76.180 115.488 151.846 1.00 80.14 339 ALA B N 1
ATOM 5233 C CA . ALA B 2 339 ? 77.050 115.638 152.995 1.00 80.14 339 ALA B CA 1
ATOM 5234 C C . ALA B 2 339 ? 77.195 114.347 153.780 1.00 80.14 339 ALA B C 1
ATOM 5235 O O . ALA B 2 339 ? 77.899 114.332 154.792 1.00 80.14 339 ALA B O 1
ATOM 5237 N N . TYR B 2 340 ? 76.546 113.266 153.350 1.00 83.41 340 TYR B N 1
ATOM 5238 C CA . TYR B 2 340 ? 76.625 112.007 154.069 1.00 83.41 340 TYR B CA 1
ATOM 5239 C C . TYR B 2 340 ? 77.400 110.933 153.325 1.00 83.41 340 TYR B C 1
ATOM 5240 O O . TYR B 2 340 ? 77.656 109.872 153.902 1.00 83.41 340 TYR B O 1
ATOM 5249 N N . PHE B 2 341 ? 77.772 111.162 152.072 1.00 80.01 341 PHE B N 1
ATOM 5250 C CA . PHE B 2 341 ? 78.541 110.190 151.310 1.00 80.01 341 PHE B CA 1
ATOM 5251 C C . PHE B 2 341 ? 79.938 110.708 151.010 1.00 80.01 341 PHE B C 1
ATOM 5252 O O . PHE B 2 341 ? 80.124 111.883 150.683 1.00 80.01 341 PHE B O 1
ATOM 5260 N N . VAL B 2 342 ? 80.909 109.808 151.132 1.00 74.98 342 VAL B N 1
ATOM 5261 C CA . VAL B 2 342 ? 82.306 110.129 150.896 1.00 74.98 342 VAL B CA 1
ATOM 5262 C C . VAL B 2 342 ? 82.526 110.418 149.422 1.00 74.98 342 VAL B C 1
ATOM 5263 O O . VAL B 2 342 ? 82.082 109.662 148.551 1.00 74.98 342 VAL B O 1
ATOM 5267 N N . GLU B 2 343 ? 83.204 111.527 149.136 1.00 85.45 343 GLU B N 1
ATOM 5268 C CA . GLU B 2 343 ? 83.401 111.946 147.757 1.00 85.45 343 GLU B CA 1
ATOM 5269 C C . GLU B 2 343 ? 84.605 111.262 147.126 1.00 85.45 343 GLU B C 1
ATOM 5270 O O . GLU B 2 343 ? 84.554 110.884 145.951 1.00 85.45 343 GLU B O 1
ATOM 5276 N N . TRP B 2 344 ? 85.690 111.084 147.878 1.00 82.49 344 TRP B N 1
ATOM 5277 C CA . TRP B 2 344 ? 86.886 110.508 147.281 1.00 82.49 344 TRP B CA 1
ATOM 5278 C C . TRP B 2 344 ? 86.782 109.002 147.076 1.00 82.49 344 TRP B C 1
ATOM 5279 O O . TRP B 2 344 ? 87.596 108.443 146.337 1.00 82.49 344 TRP B O 1
ATOM 5290 N N . ILE B 2 345 ? 85.809 108.338 147.692 1.00 78.65 345 ILE B N 1
ATOM 5291 C CA . ILE B 2 345 ? 85.383 107.013 147.245 1.00 78.65 345 ILE B CA 1
ATOM 5292 C C . ILE B 2 345 ? 84.018 107.185 146.595 1.00 78.65 345 ILE B C 1
ATOM 5293 O O . ILE B 2 345 ? 82.991 107.191 147.288 1.00 78.65 345 ILE B O 1
ATOM 5298 N N . PRO B 2 346 ? 83.956 107.382 145.288 1.00 74.16 346 PRO B N 1
ATOM 5299 C CA . PRO B 2 346 ? 82.661 107.417 144.618 1.00 74.16 346 PRO B CA 1
ATOM 5300 C C . PRO B 2 346 ? 82.118 106.010 144.473 1.00 74.16 346 PRO B C 1
ATOM 5301 O O . PRO B 2 346 ? 82.858 105.028 144.556 1.00 74.16 346 PRO B O 1
ATOM 5305 N N . ASP B 2 347 ? 80.800 105.948 144.266 1.00 71.41 347 ASP B N 1
ATOM 5306 C CA . ASP B 2 347 ? 80.048 104.714 144.048 1.00 71.41 347 ASP B CA 1
ATOM 5307 C C . ASP B 2 347 ? 80.231 103.761 145.234 1.00 71.41 347 ASP B C 1
ATOM 5308 O O . ASP B 2 347 ? 80.828 102.693 145.130 1.00 71.41 347 ASP B O 1
ATOM 5313 N N . ASN B 2 348 ? 79.719 104.211 146.377 1.00 71.91 348 ASN B N 1
ATOM 5314 C CA . ASN B 2 348 ? 79.982 103.602 147.672 1.00 71.91 348 ASN B CA 1
ATOM 5315 C C . ASN B 2 348 ? 78.886 102.645 148.134 1.00 71.91 348 ASN B C 1
ATOM 5316 O O . ASN B 2 348 ? 78.730 102.434 149.339 1.00 71.91 348 ASN B O 1
ATOM 5321 N N . VAL B 2 349 ? 78.130 102.057 147.216 1.00 63.78 349 VAL B N 1
ATOM 5322 C CA . VAL B 2 349 ? 76.960 101.264 147.570 1.00 63.78 349 VAL B CA 1
ATOM 5323 C C . VAL B 2 349 ? 77.150 99.851 147.053 1.00 63.78 349 VAL B C 1
ATOM 5324 O O . VAL B 2 349 ? 77.279 99.643 145.842 1.00 63.78 349 VAL B O 1
ATOM 5328 N N . LEU B 2 350 ? 77.145 98.879 147.957 1.00 59.28 350 LEU B N 1
ATOM 5329 C CA . LEU B 2 350 ? 77.113 97.477 147.569 1.00 59.28 350 LEU B CA 1
ATOM 5330 C C . LEU B 2 350 ? 75.711 96.930 147.786 1.00 59.28 350 LEU B C 1
ATOM 5331 O O . LEU B 2 350 ? 75.029 97.302 148.743 1.00 59.28 350 LEU B O 1
ATOM 5336 N N . LYS B 2 351 ? 75.291 96.030 146.907 1.00 57.81 351 LYS B N 1
ATOM 5337 C CA . LYS B 2 351 ? 73.976 95.434 147.018 1.00 57.81 351 LYS B CA 1
ATOM 5338 C C . LYS B 2 351 ? 74.062 93.929 146.835 1.00 57.81 351 LYS B C 1
ATOM 5339 O O . LYS B 2 351 ? 74.941 93.418 146.141 1.00 57.81 351 LYS B O 1
ATOM 5345 N N . ALA B 2 352 ? 73.149 93.224 147.494 1.00 56.59 352 ALA B N 1
ATOM 5346 C CA . ALA B 2 352 ? 73.154 91.769 147.503 1.00 56.59 352 ALA B CA 1
ATOM 5347 C C . ALA B 2 352 ? 71.731 91.269 147.666 1.00 56.59 352 ALA B C 1
ATOM 5348 O O . ALA B 2 352 ? 71.032 91.666 148.602 1.00 56.59 352 ALA B O 1
ATOM 5350 N N . VAL B 2 353 ? 71.309 90.396 146.764 1.00 56.50 353 VAL B N 1
ATOM 5351 C CA . VAL B 2 353 ? 69.920 89.976 146.678 1.00 56.50 353 VAL B CA 1
ATOM 5352 C C . VAL B 2 353 ? 69.856 88.471 146.863 1.00 56.50 353 VAL B C 1
ATOM 5353 O O . VAL B 2 353 ? 70.501 87.722 146.121 1.00 56.50 353 VAL B O 1
ATOM 5357 N N . CYS B 2 354 ? 69.080 88.031 147.844 1.00 57.85 354 CYS B N 1
ATOM 5358 C CA . CYS B 2 354 ? 68.780 86.622 148.043 1.00 57.85 354 CYS B CA 1
ATOM 5359 C C . CYS B 2 354 ? 67.334 86.370 147.664 1.00 57.85 354 CYS B C 1
ATOM 5360 O O . CYS B 2 354 ? 66.435 87.060 148.150 1.00 57.85 354 CYS B O 1
ATOM 5363 N N . SER B 2 355 ? 67.107 85.358 146.833 1.00 60.36 355 SER B N 1
ATOM 5364 C CA . SER B 2 355 ? 65.820 85.167 146.179 1.00 60.36 355 SER B CA 1
ATOM 5365 C C . SER B 2 355 ? 64.900 84.232 146.942 1.00 60.36 355 SER B C 1
ATOM 5366 O O . SER B 2 355 ? 64.114 83.505 146.324 1.00 60.36 355 SER B O 1
ATOM 5369 N N . VAL B 2 356 ? 64.988 84.212 148.268 1.00 62.23 356 VAL B N 1
ATOM 5370 C CA . VAL B 2 356 ? 64.123 83.401 149.114 1.00 62.23 356 VAL B CA 1
ATOM 5371 C C . VAL B 2 356 ? 63.493 84.327 150.145 1.00 62.23 356 VAL B C 1
ATOM 5372 O O . VAL B 2 356 ? 64.197 85.133 150.746 1.00 62.23 356 VAL B O 1
ATOM 5376 N N . PRO B 2 357 ? 62.183 84.273 150.351 1.00 62.89 357 PRO B N 1
ATOM 5377 C CA . PRO B 2 357 ? 61.552 85.132 151.343 1.00 62.89 357 PRO B CA 1
ATOM 5378 C C . PRO B 2 357 ? 61.850 84.670 152.757 1.00 62.89 357 PRO B C 1
ATOM 5379 O O . PRO B 2 357 ? 62.320 83.545 152.967 1.00 62.89 357 PRO B O 1
ATOM 5383 N N . PRO B 2 358 ? 61.611 85.524 153.752 1.00 68.30 358 PRO B N 1
ATOM 5384 C CA . PRO B 2 358 ? 61.661 85.080 155.147 1.00 68.30 358 PRO B CA 1
ATOM 5385 C C . PRO B 2 358 ? 60.389 84.362 155.534 1.00 68.30 358 PRO B C 1
ATOM 5386 O O . PRO B 2 358 ? 59.493 84.183 154.706 1.00 68.30 358 PRO B O 1
ATOM 5390 N N . LYS B 2 359 ? 60.278 83.991 156.802 1.00 75.33 359 LYS B N 1
ATOM 5391 C CA . LYS B 2 359 ? 59.039 83.442 157.330 1.00 75.33 359 LYS B CA 1
ATOM 5392 C C . LYS B 2 359 ? 58.194 84.562 157.915 1.00 75.33 359 LYS B C 1
ATOM 5393 O O . LYS B 2 359 ? 58.717 85.445 158.603 1.00 75.33 359 LYS B O 1
ATOM 5399 N N . ASP B 2 360 ? 56.891 84.534 157.599 1.00 75.71 360 ASP B N 1
ATOM 5400 C CA . ASP B 2 360 ? 55.873 85.482 158.072 1.00 75.71 360 ASP B CA 1
ATOM 5401 C C . ASP B 2 360 ? 56.190 86.922 157.647 1.00 75.71 360 ASP B C 1
ATOM 5402 O O . ASP B 2 360 ? 55.796 87.883 158.312 1.00 75.71 360 ASP B O 1
ATOM 5407 N N . LEU B 2 361 ? 56.916 87.091 156.546 1.00 70.87 361 LEU B N 1
ATOM 5408 C CA . LEU B 2 361 ? 57.305 88.396 156.037 1.00 70.87 361 LEU B CA 1
ATOM 5409 C C . LEU B 2 361 ? 57.268 88.342 154.523 1.00 70.87 361 LEU B C 1
ATOM 5410 O O . LEU B 2 361 ? 57.271 87.262 153.929 1.00 70.87 361 LEU B O 1
ATOM 5415 N N . LYS B 2 362 ? 57.240 89.510 153.897 1.00 64.85 362 LYS B N 1
ATOM 5416 C CA . LYS B 2 362 ? 57.254 89.512 152.444 1.00 64.85 362 LYS B CA 1
ATOM 5417 C C . LYS B 2 362 ? 58.622 89.884 151.889 1.00 64.85 362 LYS B C 1
ATOM 5418 O O . LYS B 2 362 ? 59.095 89.259 150.937 1.00 64.85 362 LYS B O 1
ATOM 5424 N N . MET B 2 363 ? 59.266 90.898 152.456 1.00 66.87 363 MET B N 1
ATOM 5425 C CA . MET B 2 363 ? 60.618 91.279 152.081 1.00 66.87 363 MET B CA 1
ATOM 5426 C C . MET B 2 363 ? 61.400 91.525 153.359 1.00 66.87 363 MET B C 1
ATOM 5427 O O . MET B 2 363 ? 60.833 91.559 154.453 1.00 66.87 363 MET B O 1
ATOM 5432 N N . SER B 2 364 ? 62.712 91.701 153.220 1.00 61.68 364 SER B N 1
ATOM 5433 C CA . SER B 2 364 ? 63.561 92.044 154.354 1.00 61.68 364 SER B CA 1
ATOM 5434 C C . SER B 2 364 ? 64.835 92.695 153.850 1.00 61.68 364 SER B C 1
ATOM 5435 O O . SER B 2 364 ? 65.252 92.492 152.708 1.00 61.68 364 SER B O 1
ATOM 5438 N N . ALA B 2 365 ? 65.462 93.462 154.735 1.00 62.97 365 ALA B N 1
ATOM 5439 C CA . ALA B 2 365 ? 66.634 94.247 154.381 1.00 62.97 365 ALA B CA 1
ATOM 5440 C C . ALA B 2 365 ? 67.636 94.187 155.520 1.00 62.97 365 ALA B C 1
ATOM 5441 O O . ALA B 2 365 ? 67.371 94.699 156.610 1.00 62.97 365 ALA B O 1
ATOM 5443 N N . THR B 2 366 ? 68.775 93.561 155.268 1.00 60.38 366 THR B N 1
ATOM 5444 C CA . THR B 2 366 ? 69.876 93.517 156.215 1.00 60.38 366 THR B CA 1
ATOM 5445 C C . THR B 2 366 ? 70.892 94.573 155.823 1.00 60.38 366 THR B C 1
ATOM 5446 O O . THR B 2 366 ? 71.332 94.611 154.671 1.00 60.38 366 THR B O 1
ATOM 5450 N N . PHE B 2 367 ? 71.264 95.422 156.770 1.00 61.37 367 PHE B N 1
ATOM 5451 C CA . PHE B 2 367 ? 72.108 96.565 156.477 1.00 61.37 367 PHE B CA 1
ATOM 5452 C C . PHE B 2 367 ? 73.471 96.447 157.134 1.00 61.37 367 PHE B C 1
ATOM 5453 O O . PHE B 2 367 ? 73.579 96.104 158.314 1.00 61.37 367 PHE B O 1
ATOM 5461 N N . ILE B 2 368 ? 74.505 96.758 156.361 1.00 61.23 368 ILE B N 1
ATOM 5462 C CA . ILE B 2 368 ? 75.863 96.914 156.857 1.00 61.23 368 ILE B CA 1
ATOM 5463 C C . ILE B 2 368 ? 76.315 98.325 156.538 1.00 61.23 368 ILE B C 1
ATOM 5464 O O . ILE B 2 368 ? 76.240 98.757 155.383 1.00 61.23 368 ILE B O 1
ATOM 5469 N N . GLY B 2 369 ? 76.777 99.041 157.554 1.00 68.55 369 GLY B N 1
ATOM 5470 C CA . GLY B 2 369 ? 77.266 100.384 157.336 1.00 68.55 369 GLY B CA 1
ATOM 5471 C C . GLY B 2 369 ? 78.671 100.587 157.842 1.00 68.55 369 GLY B C 1
ATOM 5472 O O . GLY B 2 369 ? 79.164 99.797 158.647 1.00 68.55 369 GLY B O 1
ATOM 5473 N N . ASN B 2 370 ? 79.327 101.641 157.371 1.00 73.25 370 ASN B N 1
ATOM 5474 C CA . ASN B 2 370 ? 80.686 101.975 157.790 1.00 73.25 370 ASN B CA 1
ATOM 5475 C C . ASN B 2 370 ? 80.770 103.497 157.856 1.00 73.25 370 ASN B C 1
ATOM 5476 O O . ASN B 2 370 ? 81.099 104.155 156.866 1.00 73.25 370 ASN B O 1
ATOM 5481 N N . SER B 2 371 ? 80.497 104.051 159.027 1.00 77.15 371 SER B N 1
ATOM 5482 C CA . SER B 2 371 ? 80.442 105.497 159.168 1.00 77.15 371 SER B CA 1
ATOM 5483 C C . SER B 2 371 ? 81.828 106.037 159.476 1.00 77.15 371 SER B C 1
ATOM 5484 O O . SER B 2 371 ? 82.838 105.336 159.398 1.00 77.15 371 SER B O 1
ATOM 5487 N N . THR B 2 372 ? 81.881 107.315 159.824 1.00 78.70 372 THR B N 1
ATOM 5488 C CA . THR B 2 372 ? 82.983 107.859 160.599 1.00 78.70 372 THR B CA 1
ATOM 5489 C C . THR B 2 372 ? 82.499 108.295 161.970 1.00 78.70 372 THR B C 1
ATOM 5490 O O . THR B 2 372 ? 83.190 109.036 162.669 1.00 78.70 372 THR B O 1
ATOM 5494 N N . SER B 2 373 ? 81.310 107.855 162.359 1.00 80.31 373 SER B N 1
ATOM 5495 C CA . SER B 2 373 ? 80.774 108.212 163.659 1.00 80.31 373 SER B CA 1
ATOM 5496 C C . SER B 2 373 ? 81.278 107.299 164.761 1.00 80.31 373 SER B C 1
ATOM 5497 O O . SER B 2 373 ? 81.131 107.631 165.941 1.00 80.31 373 SER B O 1
ATOM 5500 N N . ILE B 2 374 ? 81.870 106.163 164.396 1.00 77.46 374 ILE B N 1
ATOM 5501 C CA . ILE B 2 374 ? 82.225 105.142 165.366 1.00 77.46 374 ILE B CA 1
ATOM 5502 C C . ILE B 2 374 ? 83.393 105.580 166.235 1.00 77.46 374 ILE B C 1
ATOM 5503 O O . ILE B 2 374 ? 83.497 105.157 167.394 1.00 77.46 374 ILE B O 1
ATOM 5508 N N . GLN B 2 375 ? 84.239 106.479 165.727 1.00 88.74 375 GLN B N 1
ATOM 5509 C CA . GLN B 2 375 ? 85.316 107.043 166.529 1.00 88.74 375 GLN B CA 1
ATOM 5510 C C . GLN B 2 375 ? 84.801 107.871 167.694 1.00 88.74 375 GLN B C 1
ATOM 5511 O O . GLN B 2 375 ? 85.518 108.027 168.687 1.00 88.74 375 GLN B O 1
ATOM 5517 N N . GLU B 2 376 ? 83.586 108.412 167.583 1.00 91.96 376 GLU B N 1
ATOM 5518 C CA . GLU B 2 376 ? 83.034 109.210 168.668 1.00 91.96 376 GLU B CA 1
ATOM 5519 C C . GLU B 2 376 ? 82.718 108.345 169.878 1.00 91.96 376 GLU B C 1
ATOM 5520 O O . GLU B 2 376 ? 82.991 108.746 171.014 1.00 91.96 376 GLU B O 1
ATOM 5526 N N . ILE B 2 377 ? 82.156 107.154 169.648 1.00 85.42 377 ILE B N 1
ATOM 5527 C CA . ILE B 2 377 ? 81.978 106.169 170.713 1.00 85.42 377 ILE B CA 1
ATOM 5528 C C . ILE B 2 377 ? 83.327 105.759 171.284 1.00 85.42 377 ILE B C 1
ATOM 5529 O O . ILE B 2 377 ? 83.484 105.585 172.498 1.00 85.42 377 ILE B O 1
ATOM 5534 N N . PHE B 2 378 ? 84.332 105.656 170.423 1.00 84.32 378 PHE B N 1
ATOM 5535 C CA . PHE B 2 378 ? 85.670 105.323 170.886 1.00 84.32 378 PHE B CA 1
ATOM 5536 C C . PHE B 2 378 ? 86.291 106.479 171.649 1.00 84.32 378 PHE B C 1
ATOM 5537 O O . PHE B 2 378 ? 86.954 106.269 172.672 1.00 84.32 378 PHE B O 1
ATOM 5545 N N . ARG B 2 379 ? 86.088 107.705 171.165 1.00 88.49 379 ARG B N 1
ATOM 5546 C CA . ARG B 2 379 ? 86.479 108.870 171.943 1.00 88.49 379 ARG B CA 1
ATOM 5547 C C . ARG B 2 379 ? 85.657 108.964 173.219 1.00 88.49 379 ARG B C 1
ATOM 5548 O O . ARG B 2 379 ? 86.174 109.389 174.258 1.00 88.49 379 ARG B O 1
ATOM 5556 N N . ARG B 2 380 ? 84.392 108.537 173.168 1.00 85.21 380 ARG B N 1
ATOM 5557 C CA . ARG B 2 380 ? 83.610 108.391 174.390 1.00 85.21 380 ARG B CA 1
ATOM 5558 C C . ARG B 2 380 ? 84.180 107.291 175.269 1.00 85.21 380 ARG B C 1
ATOM 5559 O O . ARG B 2 380 ? 84.209 107.417 176.497 1.00 85.21 380 ARG B O 1
ATOM 5567 N N . LEU B 2 381 ? 84.669 106.217 174.655 1.00 84.59 381 LEU B N 1
ATOM 5568 C CA . LEU B 2 381 ? 85.228 105.124 175.435 1.00 84.59 381 LEU B CA 1
ATOM 5569 C C . LEU B 2 381 ? 86.569 105.510 176.040 1.00 84.59 381 LEU B C 1
ATOM 5570 O O . LEU B 2 381 ? 86.851 105.186 177.199 1.00 84.59 381 LEU B O 1
ATOM 5575 N N . GLY B 2 382 ? 87.402 106.212 175.274 1.00 82.11 382 GLY B N 1
ATOM 5576 C CA . GLY B 2 382 ? 88.682 106.647 175.796 1.00 82.11 382 GLY B CA 1
ATOM 5577 C C . GLY B 2 382 ? 88.559 107.726 176.849 1.00 82.11 382 GLY B C 1
ATOM 5578 O O . GLY B 2 382 ? 89.396 107.813 177.750 1.00 82.11 382 GLY B O 1
ATOM 5579 N N . ASP B 2 383 ? 87.525 108.562 176.751 1.00 81.88 383 ASP B N 1
ATOM 5580 C CA . ASP B 2 383 ? 87.278 109.548 177.795 1.00 81.88 383 ASP B CA 1
ATOM 5581 C C . ASP B 2 383 ? 86.843 108.860 179.083 1.00 81.88 383 ASP B C 1
ATOM 5582 O O . ASP B 2 383 ? 87.226 109.279 180.181 1.00 81.88 383 ASP B O 1
ATOM 5587 N N . GLN B 2 384 ? 86.052 107.791 178.959 1.00 76.07 384 GLN B N 1
ATOM 5588 C CA . GLN B 2 384 ? 85.785 106.923 180.099 1.00 76.07 384 GLN B CA 1
ATOM 5589 C C . GLN B 2 384 ? 87.054 106.237 180.574 1.00 76.07 384 GLN B C 1
ATOM 5590 O O . GLN B 2 384 ? 87.211 105.974 181.769 1.00 76.07 384 GLN B O 1
ATOM 5596 N N . PHE B 2 385 ? 87.973 105.952 179.654 1.00 79.96 385 PHE B N 1
ATOM 5597 C CA . PHE B 2 385 ? 89.235 105.337 180.033 1.00 79.96 385 PHE B CA 1
ATOM 5598 C C . PHE B 2 385 ? 90.160 106.333 180.708 1.00 79.96 385 PHE B C 1
ATOM 5599 O O . PHE B 2 385 ? 90.981 105.943 181.546 1.00 79.96 385 PHE B O 1
ATOM 5607 N N . SER B 2 386 ? 90.052 107.609 180.343 1.00 79.70 386 SER B N 1
ATOM 5608 C CA . SER B 2 386 ? 91.069 108.583 180.714 1.00 79.70 386 SER B CA 1
ATOM 5609 C C . SER B 2 386 ? 91.032 108.885 182.202 1.00 79.70 386 SER B C 1
ATOM 5610 O O . SER B 2 386 ? 92.062 108.829 182.881 1.00 79.70 386 SER B O 1
ATOM 5613 N N . ALA B 2 387 ? 89.849 109.183 182.733 1.00 84.19 387 ALA B N 1
ATOM 5614 C CA . ALA B 2 387 ? 89.728 109.452 184.158 1.00 84.19 387 ALA B CA 1
ATOM 5615 C C . ALA B 2 387 ? 89.898 108.197 185.004 1.00 84.19 387 ALA B C 1
ATOM 5616 O O . ALA B 2 387 ? 90.204 108.305 186.196 1.00 84.19 387 ALA B O 1
ATOM 5618 N N . MET B 2 388 ? 89.707 107.016 184.422 1.00 74.78 388 MET B N 1
ATOM 5619 C CA . MET B 2 388 ? 89.842 105.792 185.191 1.00 74.78 388 MET B CA 1
ATOM 5620 C C . MET B 2 388 ? 91.295 105.406 185.383 1.00 74.78 388 MET B C 1
ATOM 5621 O O . MET B 2 388 ? 91.618 104.707 186.346 1.00 74.78 388 MET B O 1
ATOM 5626 N N . PHE B 2 389 ? 92.182 105.859 184.506 1.00 76.42 389 PHE B N 1
ATOM 5627 C CA . PHE B 2 389 ? 93.562 105.406 184.543 1.00 76.42 389 PHE B CA 1
ATOM 5628 C C . PHE B 2 389 ? 94.501 106.351 185.272 1.00 76.42 389 PHE B C 1
ATOM 5629 O O . PHE B 2 389 ? 95.464 105.882 185.885 1.00 76.42 389 PHE B O 1
ATOM 5637 N N . ARG B 2 390 ? 94.250 107.663 185.219 1.00 82.87 390 ARG B N 1
ATOM 5638 C CA . ARG B 2 390 ? 95.168 108.628 185.821 1.00 82.87 390 ARG B CA 1
ATOM 5639 C C . ARG B 2 390 ? 95.207 108.500 187.333 1.00 82.87 390 ARG B C 1
ATOM 5640 O O . ARG B 2 390 ? 96.228 108.803 187.957 1.00 82.87 390 ARG B O 1
ATOM 5648 N N . ARG B 2 391 ? 94.115 108.053 187.933 1.00 78.74 391 ARG B N 1
ATOM 5649 C CA . ARG B 2 391 ? 94.108 107.776 189.354 1.00 78.74 391 ARG B CA 1
ATOM 5650 C C . ARG B 2 391 ? 94.689 106.407 189.650 1.00 78.74 391 ARG B C 1
ATOM 5651 O O . ARG B 2 391 ? 95.091 106.153 190.791 1.00 78.74 391 ARG B O 1
ATOM 5659 N N . LYS B 2 392 ? 94.771 105.552 188.626 1.00 69.93 392 LYS B N 1
ATOM 5660 C CA . LYS B 2 392 ? 95.213 104.160 188.733 1.00 69.93 392 LYS B CA 1
ATOM 5661 C C . LYS B 2 392 ? 94.376 103.384 189.743 1.00 69.93 392 LYS B C 1
ATOM 5662 O O . LYS B 2 392 ? 94.889 102.550 190.486 1.00 69.93 392 LYS B O 1
ATOM 5668 N N . ALA B 2 393 ? 93.084 103.674 189.793 1.00 69.63 393 ALA B N 1
ATOM 5669 C CA . ALA B 2 393 ? 92.171 102.867 190.581 1.00 69.63 393 ALA B CA 1
ATOM 5670 C C . ALA B 2 393 ? 91.628 101.736 189.722 1.00 69.63 393 ALA B C 1
ATOM 5671 O O . ALA B 2 393 ? 91.710 101.781 188.492 1.00 69.63 393 ALA B O 1
ATOM 5673 N N . PHE B 2 394 ? 91.057 100.730 190.396 1.00 63.96 394 PHE B N 1
ATOM 5674 C CA . PHE B 2 394 ? 90.673 99.449 189.792 1.00 63.96 394 PHE B CA 1
ATOM 5675 C C . PHE B 2 394 ? 91.834 98.830 189.023 1.00 63.96 394 PHE B C 1
ATOM 5676 O O . PHE B 2 394 ? 91.676 98.337 187.908 1.00 63.96 394 PHE B O 1
ATOM 5684 N N . LEU B 2 395 ? 93.019 98.862 189.623 1.00 62.36 395 LEU B N 1
ATOM 5685 C CA . LEU B 2 395 ? 94.243 98.515 188.922 1.00 62.36 395 LEU B CA 1
ATOM 5686 C C . LEU B 2 395 ? 94.851 97.198 189.373 1.00 62.36 395 LEU B C 1
ATOM 5687 O O . LEU B 2 395 ? 95.230 96.374 188.536 1.00 62.36 395 LEU B O 1
ATOM 5692 N N . HIS B 2 396 ? 94.946 96.964 190.678 1.00 69.66 396 HIS B N 1
ATOM 5693 C CA . HIS B 2 396 ? 95.740 95.836 191.144 1.00 69.66 396 HIS B CA 1
ATOM 5694 C C . HIS B 2 396 ? 95.015 94.507 191.029 1.00 69.66 396 HIS B C 1
ATOM 5695 O O . HIS B 2 396 ? 95.585 93.480 191.405 1.00 69.66 396 HIS B O 1
ATOM 5702 N N . TRP B 2 397 ? 93.788 94.492 190.526 1.00 64.68 397 TRP B N 1
ATOM 5703 C CA . TRP B 2 397 ? 93.144 93.253 190.133 1.00 64.68 397 TRP B CA 1
ATOM 5704 C C . TRP B 2 397 ? 93.481 92.869 188.707 1.00 64.68 397 TRP B C 1
ATOM 5705 O O . TRP B 2 397 ? 92.930 91.896 188.187 1.00 64.68 397 TRP B O 1
ATOM 5716 N N . TYR B 2 398 ? 94.373 93.616 188.067 1.00 70.44 398 TYR B N 1
ATOM 5717 C CA . TYR B 2 398 ? 94.930 93.247 186.778 1.00 70.44 398 TYR B CA 1
ATOM 5718 C C . TYR B 2 398 ? 96.411 92.921 186.907 1.00 70.44 398 TYR B C 1
ATOM 5719 O O . TYR B 2 398 ? 96.850 91.836 186.514 1.00 70.44 398 TYR B O 1
ATOM 5728 N N . THR B 2 399 ? 97.190 93.852 187.464 1.00 72.10 399 THR B N 1
ATOM 5729 C CA . THR B 2 399 ? 98.608 93.615 187.695 1.00 72.10 399 THR B CA 1
ATOM 5730 C C . THR B 2 399 ? 98.824 92.522 188.720 1.00 72.10 399 THR B C 1
ATOM 5731 O O . THR B 2 399 ? 99.824 91.801 188.653 1.00 72.10 399 THR B O 1
ATOM 5735 N N . GLY B 2 400 ? 97.892 92.380 189.663 1.00 74.61 400 GLY B N 1
ATOM 5736 C CA . GLY B 2 400 ? 97.930 91.277 190.600 1.00 74.61 400 GLY B CA 1
ATOM 5737 C C . GLY B 2 400 ? 97.743 89.929 189.948 1.00 74.61 400 GLY B C 1
ATOM 5738 O O . GLY B 2 400 ? 98.135 88.911 190.524 1.00 74.61 400 GLY B O 1
ATOM 5739 N N . GLU B 2 401 ? 97.151 89.892 188.761 1.00 76.28 401 GLU B N 1
ATOM 5740 C CA . GLU B 2 401 ? 97.190 88.660 188.002 1.00 76.28 401 GLU B CA 1
ATOM 5741 C C . GLU B 2 401 ? 98.427 88.590 187.123 1.00 76.28 401 GLU B C 1
ATOM 5742 O O . GLU B 2 401 ? 98.913 87.494 186.839 1.00 76.28 401 GLU B O 1
ATOM 5748 N N . GLY B 2 402 ? 98.998 89.725 186.738 1.00 79.73 402 GLY B N 1
ATOM 5749 C CA . GLY B 2 402 ? 100.282 89.654 186.072 1.00 79.73 402 GLY B CA 1
ATOM 5750 C C . GLY B 2 402 ? 100.422 90.370 184.746 1.00 79.73 402 GLY B C 1
ATOM 5751 O O . GLY B 2 402 ? 101.282 90.001 183.942 1.00 79.73 402 GLY B O 1
ATOM 5752 N N . MET B 2 403 ? 99.587 91.369 184.481 1.00 80.57 403 MET B N 1
ATOM 5753 C CA . MET B 2 403 ? 99.747 92.198 183.296 1.00 80.57 403 MET B CA 1
ATOM 5754 C C . MET B 2 403 ? 100.442 93.498 183.666 1.00 80.57 403 MET B C 1
ATOM 5755 O O . MET B 2 403 ? 100.255 94.025 184.766 1.00 80.57 403 MET B O 1
ATOM 5760 N N . ASP B 2 404 ? 101.250 94.000 182.739 1.00 94.17 404 ASP B N 1
ATOM 5761 C CA . ASP B 2 404 ? 102.127 95.127 183.010 1.00 94.17 404 ASP B CA 1
ATOM 5762 C C . ASP B 2 404 ? 101.341 96.428 183.074 1.00 94.17 404 ASP B C 1
ATOM 5763 O O . ASP B 2 404 ? 100.317 96.597 182.408 1.00 94.17 404 ASP B O 1
ATOM 5768 N N . GLU B 2 405 ? 101.857 97.363 183.874 1.00 94.62 405 GLU B N 1
ATOM 5769 C CA . GLU B 2 405 ? 101.193 98.648 184.049 1.00 94.62 405 GLU B CA 1
ATOM 5770 C C . GLU B 2 405 ? 101.285 99.491 182.787 1.00 94.62 405 GLU B C 1
ATOM 5771 O O . GLU B 2 405 ? 100.286 100.072 182.352 1.00 94.62 405 GLU B O 1
ATOM 5777 N N . MET B 2 406 ? 102.468 99.562 182.175 1.00 101.39 406 MET B N 1
ATOM 5778 C CA . MET B 2 406 ? 102.626 100.376 180.976 1.00 101.39 406 MET B CA 1
ATOM 5779 C C . MET B 2 406 ? 102.013 99.733 179.744 1.00 101.39 406 MET B C 1
ATOM 5780 O O . MET B 2 406 ? 101.972 100.374 178.688 1.00 101.39 406 MET B O 1
ATOM 5785 N N . GLU B 2 407 ? 101.556 98.485 179.853 1.00 94.55 407 GLU B N 1
ATOM 5786 C CA . GLU B 2 407 ? 100.905 97.812 178.743 1.00 94.55 407 GLU B CA 1
ATOM 5787 C C . GLU B 2 407 ? 99.575 98.465 178.392 1.00 94.55 407 GLU B C 1
ATOM 5788 O O . GLU B 2 407 ? 99.133 98.373 177.242 1.00 94.55 407 GLU B O 1
ATOM 5794 N N . PHE B 2 408 ? 98.943 99.142 179.354 1.00 88.62 408 PHE B N 1
ATOM 5795 C CA . PHE B 2 408 ? 97.709 99.869 179.071 1.00 88.62 408 PHE B CA 1
ATOM 5796 C C . PHE B 2 408 ? 97.968 101.045 178.147 1.00 88.62 408 PHE B C 1
ATOM 5797 O O . PHE B 2 408 ? 97.195 101.288 177.212 1.00 88.62 408 PHE B O 1
ATOM 5805 N N . THR B 2 409 ? 99.052 101.783 178.402 1.00 94.86 409 THR B N 1
ATOM 5806 C CA . THR B 2 409 ? 99.396 102.942 177.587 1.00 94.86 409 THR B CA 1
ATOM 5807 C C . THR B 2 409 ? 99.721 102.544 176.162 1.00 94.86 409 THR B C 1
ATOM 5808 O O . THR B 2 409 ? 99.546 103.345 175.238 1.00 94.86 409 THR B O 1
ATOM 5812 N N . GLU B 2 410 ? 100.199 101.316 175.967 1.00 101.03 410 GLU B N 1
ATOM 5813 C CA . GLU B 2 410 ? 100.335 100.794 174.618 1.00 101.03 410 GLU B CA 1
ATOM 5814 C C . GLU B 2 410 ? 98.972 100.609 173.973 1.00 101.03 410 GLU B C 1
ATOM 5815 O O . GLU B 2 410 ? 98.793 100.916 172.789 1.00 101.03 410 GLU B O 1
ATOM 5821 N N . ALA B 2 411 ? 97.993 100.135 174.744 1.00 90.90 411 ALA B N 1
ATOM 5822 C CA . ALA B 2 411 ? 96.674 99.892 174.177 1.00 90.90 411 ALA B CA 1
ATOM 5823 C C . ALA B 2 411 ? 95.963 101.196 173.862 1.00 90.90 411 ALA B C 1
ATOM 5824 O O . ALA B 2 411 ? 95.292 101.302 172.832 1.00 90.90 411 ALA B O 1
ATOM 5826 N N . GLU B 2 412 ? 96.113 102.197 174.733 1.00 91.82 412 GLU B N 1
ATOM 5827 C CA . GLU B 2 412 ? 95.531 103.511 174.479 1.00 91.82 412 GLU B CA 1
ATOM 5828 C C . GLU B 2 412 ? 96.151 104.162 173.254 1.00 91.82 412 GLU B C 1
ATOM 5829 O O . GLU B 2 412 ? 95.445 104.775 172.446 1.00 91.82 412 GLU B O 1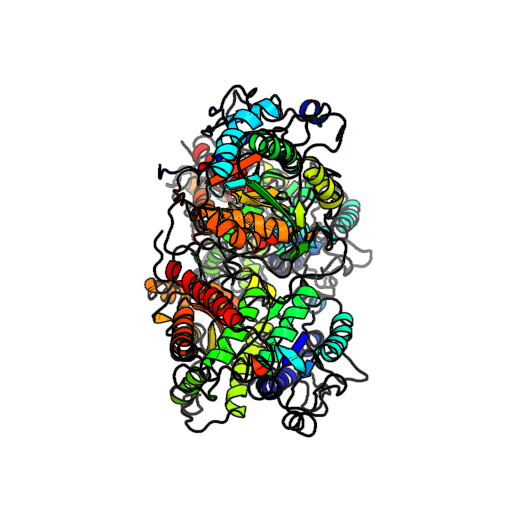
ATOM 5835 N N . SER B 2 413 ? 97.468 104.022 173.094 1.00 97.13 413 SER B N 1
ATOM 5836 C CA . SER B 2 413 ? 98.132 104.521 171.896 1.00 97.13 413 SER B CA 1
ATOM 5837 C C . SER B 2 413 ? 97.659 103.774 170.660 1.00 97.13 413 SER B C 1
ATOM 5838 O O . SER B 2 413 ? 97.535 104.365 169.581 1.00 97.13 413 SER B O 1
ATOM 5841 N N . ASN B 2 414 ? 97.381 102.479 170.800 1.00 92.21 414 ASN B N 1
ATOM 5842 C CA . ASN B 2 414 ? 96.695 101.770 169.732 1.00 92.21 414 ASN B CA 1
ATOM 5843 C C . ASN B 2 414 ? 95.268 102.273 169.593 1.00 92.21 414 ASN B C 1
ATOM 5844 O O . ASN B 2 414 ? 94.761 102.421 168.476 1.00 92.21 414 ASN B O 1
ATOM 5849 N N . MET B 2 415 ? 94.614 102.550 170.721 1.00 88.82 415 MET B N 1
ATOM 5850 C CA . MET B 2 415 ? 93.225 102.984 170.689 1.00 88.82 415 MET B CA 1
ATOM 5851 C C . MET B 2 415 ? 93.098 104.370 170.086 1.00 88.82 415 MET B C 1
ATOM 5852 O O . MET B 2 415 ? 92.198 104.618 169.277 1.00 88.82 415 MET B O 1
ATOM 5857 N N . ASN B 2 416 ? 93.998 105.278 170.468 1.00 92.59 416 ASN B N 1
ATOM 5858 C CA . ASN B 2 416 ? 93.928 106.653 169.993 1.00 92.59 416 ASN B CA 1
ATOM 5859 C C . ASN B 2 416 ? 94.197 106.728 168.501 1.00 92.59 416 ASN B C 1
ATOM 5860 O O . ASN B 2 416 ? 93.578 107.527 167.790 1.00 92.59 416 ASN B O 1
ATOM 5865 N N . ASP B 2 417 ? 95.107 105.890 168.011 1.00 94.92 417 ASP B N 1
ATOM 5866 C CA . ASP B 2 417 ? 95.431 105.910 166.594 1.00 94.92 417 ASP B CA 1
ATOM 5867 C C . ASP B 2 417 ? 94.287 105.370 165.757 1.00 94.92 417 ASP B C 1
ATOM 5868 O O . ASP B 2 417 ? 94.101 105.803 164.615 1.00 94.92 417 ASP B O 1
ATOM 5873 N N . LEU B 2 418 ? 93.512 104.439 166.309 1.00 87.52 418 LEU B N 1
ATOM 5874 C CA . LEU B 2 418 ? 92.342 103.948 165.596 1.00 87.52 418 LEU B CA 1
ATOM 5875 C C . LEU B 2 418 ? 91.286 105.034 165.508 1.00 87.52 418 LEU B C 1
ATOM 5876 O O . LEU B 2 418 ? 90.548 105.117 164.521 1.00 87.52 418 LEU B O 1
ATOM 5881 N N . VAL B 2 419 ? 91.196 105.868 166.541 1.00 89.72 419 VAL B N 1
ATOM 5882 C CA . VAL B 2 419 ? 90.359 107.054 166.459 1.00 89.72 419 VAL B CA 1
ATOM 5883 C C . VAL B 2 419 ? 90.929 108.018 165.437 1.00 89.72 419 VAL B C 1
ATOM 5884 O O . VAL B 2 419 ? 90.199 108.580 164.613 1.00 89.72 419 VAL B O 1
ATOM 5888 N N . SER B 2 420 ? 92.248 108.166 165.428 1.00 94.86 420 SER B N 1
ATOM 5889 C CA . SER B 2 420 ? 92.876 109.248 164.693 1.00 94.86 420 SER B CA 1
ATOM 5890 C C . SER B 2 420 ? 92.906 109.040 163.192 1.00 94.86 420 SER B C 1
ATOM 5891 O O . SER B 2 420 ? 93.418 109.920 162.502 1.00 94.86 420 SER B O 1
ATOM 5894 N N . GLU B 2 421 ? 92.398 107.936 162.654 1.00 90.26 421 GLU B N 1
ATOM 5895 C CA . GLU B 2 421 ? 92.331 107.821 161.206 1.00 90.26 421 GLU B CA 1
ATOM 5896 C C . GLU B 2 421 ? 91.015 108.312 160.635 1.00 90.26 421 GLU B C 1
ATOM 5897 O O . GLU B 2 421 ? 90.943 108.594 159.434 1.00 90.26 421 GLU B O 1
ATOM 5903 N N . TYR B 2 422 ? 89.981 108.429 161.457 1.00 86.01 422 TYR B N 1
ATOM 5904 C CA . TYR B 2 422 ? 88.677 108.768 160.917 1.00 86.01 422 TYR B CA 1
ATOM 5905 C C . TYR B 2 422 ? 88.478 110.260 160.721 1.00 86.01 422 TYR B C 1
ATOM 5906 O O . TYR B 2 422 ? 87.588 110.651 159.962 1.00 86.01 422 TYR B O 1
ATOM 5915 N N . GLN B 2 423 ? 89.281 111.105 161.358 1.00 96.68 423 GLN B N 1
ATOM 5916 C CA . GLN B 2 423 ? 89.091 112.539 161.192 1.00 96.68 423 GLN B CA 1
ATOM 5917 C C . GLN B 2 423 ? 89.667 113.071 159.893 1.00 96.68 423 GLN B C 1
ATOM 5918 O O . GLN B 2 423 ? 89.429 114.237 159.567 1.00 96.68 423 GLN B O 1
ATOM 5924 N N . GLN B 2 424 ? 90.431 112.266 159.157 1.00 99.82 424 GLN B N 1
ATOM 5925 C CA . GLN B 2 424 ? 90.718 112.616 157.773 1.00 99.82 424 GLN B CA 1
ATOM 5926 C C . GLN B 2 424 ? 89.456 112.601 156.932 1.00 99.82 424 GLN B C 1
ATOM 5927 O O . GLN B 2 424 ? 89.286 113.428 156.030 1.00 99.82 424 GLN B O 1
ATOM 5933 N N . TYR B 2 425 ? 88.556 111.671 157.219 1.00 97.49 425 TYR B N 1
ATOM 5934 C CA . TYR B 2 425 ? 87.543 111.285 156.256 1.00 97.49 425 TYR B CA 1
ATOM 5935 C C . TYR B 2 425 ? 86.175 111.841 156.597 1.00 97.49 425 TYR B C 1
ATOM 5936 O O . TYR B 2 425 ? 85.317 111.915 155.715 1.00 97.49 425 TYR B O 1
ATOM 5945 N N . GLN B 2 426 ? 85.959 112.239 157.852 1.00 92.98 426 GLN B N 1
ATOM 5946 C CA . GLN B 2 426 ? 84.725 112.921 158.216 1.00 92.98 426 GLN B CA 1
ATOM 5947 C C . GLN B 2 426 ? 84.680 114.330 157.635 1.00 92.98 426 GLN B C 1
ATOM 5948 O O . GLN B 2 426 ? 83.592 114.888 157.456 1.00 92.98 426 GLN B O 1
ATOM 5954 N N . GLU B 2 427 ? 85.838 114.919 157.334 1.00 106.92 427 GLU B N 1
ATOM 5955 C CA . GLU B 2 427 ? 85.928 116.197 156.623 1.00 106.92 427 GLU B CA 1
ATOM 5956 C C . GLU B 2 427 ? 87.000 116.005 155.554 1.00 106.92 427 GLU B C 1
ATOM 5957 O O . GLU B 2 427 ? 88.178 116.283 155.790 1.00 106.92 427 GLU B O 1
ATOM 5963 N N . ALA B 2 428 ? 86.590 115.525 154.382 1.00 117.21 428 ALA B N 1
ATOM 5964 C CA . ALA B 2 428 ? 87.532 115.057 153.367 1.00 117.21 428 ALA B CA 1
ATOM 5965 C C . ALA B 2 428 ? 87.264 115.736 152.027 1.00 117.21 428 ALA B C 1
ATOM 5966 O O . ALA B 2 428 ? 86.464 115.248 151.223 1.00 117.21 428 ALA B O 1
ATOM 5968 N N . GLY B 2 429 ? 87.935 116.858 151.791 1.00 137.48 429 GLY B N 1
ATOM 5969 C CA . GLY B 2 429 ? 88.075 117.375 150.445 1.00 137.48 429 GLY B CA 1
ATOM 5970 C C . GLY B 2 429 ? 89.544 117.498 150.102 1.00 137.48 429 GLY B C 1
ATOM 5971 O O . GLY B 2 429 ? 90.242 118.360 150.644 1.00 137.48 429 GLY B O 1
ATOM 5972 N N . ILE B 2 430 ? 90.022 116.663 149.185 1.00 137.88 430 ILE B N 1
ATOM 5973 C CA . ILE B 2 430 ? 91.455 116.552 148.946 1.00 137.88 430 ILE B CA 1
ATOM 5974 C C . ILE B 2 430 ? 91.834 117.135 147.590 1.00 137.88 430 ILE B C 1
ATOM 5975 O O . ILE B 2 430 ? 92.275 118.281 147.497 1.00 137.88 430 ILE B O 1
ATOM 5980 N N . MET C 3 1 ? 81.302 73.277 108.404 1.00 86.09 1 MET A N 1
ATOM 5981 C CA . MET C 3 1 ? 80.010 73.598 108.989 1.00 86.09 1 MET A CA 1
ATOM 5982 C C . MET C 3 1 ? 79.994 75.014 109.524 1.00 86.09 1 MET A C 1
ATOM 5983 O O . MET C 3 1 ? 78.967 75.452 110.029 1.00 86.09 1 MET A O 1
ATOM 5988 N N . ARG C 3 2 ? 81.131 75.707 109.396 1.00 82.97 2 ARG A N 1
ATOM 5989 C CA . ARG C 3 2 ? 81.391 77.013 110.008 1.00 82.97 2 ARG A CA 1
ATOM 5990 C C . ARG C 3 2 ? 81.138 76.951 111.519 1.00 82.97 2 ARG A C 1
ATOM 5991 O O . ARG C 3 2 ? 80.219 77.563 112.057 1.00 82.97 2 ARG A O 1
ATOM 5999 N N . GLU C 3 3 ? 81.969 76.165 112.185 1.00 75.96 3 GLU A N 1
ATOM 6000 C CA . GLU C 3 3 ? 81.687 75.721 113.540 1.00 75.96 3 GLU A CA 1
ATOM 6001 C C . GLU C 3 3 ? 82.169 76.732 114.581 1.00 75.96 3 GLU A C 1
ATOM 6002 O O . GLU C 3 3 ? 83.141 77.461 114.368 1.00 75.96 3 GLU A O 1
ATOM 6008 N N . VAL C 3 4 ? 81.454 76.771 115.711 1.00 66.57 4 VAL A N 1
ATOM 6009 C CA . VAL C 3 4 ? 81.644 77.716 116.803 1.00 66.57 4 VAL A CA 1
ATOM 6010 C C . VAL C 3 4 ? 81.537 76.921 118.102 1.00 66.57 4 VAL A C 1
ATOM 6011 O O . VAL C 3 4 ? 80.996 75.815 118.127 1.00 66.57 4 VAL A O 1
ATOM 6015 N N . ILE C 3 5 ? 82.099 77.461 119.184 1.00 63.38 5 ILE A N 1
ATOM 6016 C CA . ILE C 3 5 ? 82.015 76.829 120.495 1.00 63.38 5 ILE A CA 1
ATOM 6017 C C . ILE C 3 5 ? 81.742 77.931 121.516 1.00 63.38 5 ILE A C 1
ATOM 6018 O O . ILE C 3 5 ? 81.733 79.113 121.185 1.00 63.38 5 ILE A O 1
ATOM 6023 N N . SER C 3 6 ? 81.437 77.548 122.752 1.00 61.69 6 SER A N 1
ATOM 6024 C CA . SER C 3 6 ? 81.159 78.534 123.785 1.00 61.69 6 SER A CA 1
ATOM 6025 C C . SER C 3 6 ? 81.971 78.238 125.027 1.00 61.69 6 SER A C 1
ATOM 6026 O O . SER C 3 6 ? 82.220 77.078 125.351 1.00 61.69 6 SER A O 1
ATOM 6029 N N . VAL C 3 7 ? 82.399 79.294 125.716 1.00 55.89 7 VAL A N 1
ATOM 6030 C CA . VAL C 3 7 ? 82.835 79.169 127.097 1.00 55.89 7 VAL A CA 1
ATOM 6031 C C . VAL C 3 7 ? 82.072 80.212 127.893 1.00 55.89 7 VAL A C 1
ATOM 6032 O O . VAL C 3 7 ? 81.465 81.132 127.343 1.00 55.89 7 VAL A O 1
ATOM 6036 N N . HIS C 3 8 ? 82.076 80.035 129.206 1.00 56.83 8 HIS A N 1
ATOM 6037 C CA . HIS C 3 8 ? 81.320 80.891 130.106 1.00 56.83 8 HIS A CA 1
ATOM 6038 C C . HIS C 3 8 ? 82.090 80.941 131.411 1.00 56.83 8 HIS A C 1
ATOM 6039 O O . HIS C 3 8 ? 82.367 79.893 132.000 1.00 56.83 8 HIS A O 1
ATOM 6046 N N . VAL C 3 9 ? 82.433 82.138 131.863 1.00 55.79 9 VAL A N 1
ATOM 6047 C CA . VAL C 3 9 ? 83.188 82.300 133.096 1.00 55.79 9 VAL A CA 1
ATOM 6048 C C . VAL C 3 9 ? 82.467 83.325 133.956 1.00 55.79 9 VAL A C 1
ATOM 6049 O O . VAL C 3 9 ? 81.964 84.327 133.443 1.00 55.79 9 VAL A O 1
ATOM 6053 N N . GLY C 3 10 ? 82.333 83.030 135.244 1.00 57.06 10 GLY A N 1
ATOM 6054 C CA . GLY C 3 10 ? 81.604 83.890 136.149 1.00 57.06 10 GLY A CA 1
ATOM 6055 C C . GLY C 3 10 ? 80.104 83.708 136.026 1.00 57.06 10 GLY A C 1
ATOM 6056 O O . GLY C 3 10 ? 79.593 83.028 135.136 1.00 57.06 10 GLY A O 1
ATOM 6057 N N . GLN C 3 11 ? 79.381 84.340 136.955 1.00 57.37 11 GLN A N 1
ATOM 6058 C CA . GLN C 3 11 ? 77.927 84.227 136.966 1.00 57.37 11 GLN A CA 1
ATOM 6059 C C . GLN C 3 11 ? 77.306 84.930 135.771 1.00 57.37 11 GLN A C 1
ATOM 6060 O O . GLN C 3 11 ? 76.276 84.480 135.250 1.00 57.37 11 GLN A O 1
ATOM 6066 N N . ALA C 3 12 ? 77.927 86.019 135.320 1.00 54.02 12 ALA A N 1
ATOM 6067 C CA . ALA C 3 12 ? 77.542 86.623 134.055 1.00 54.02 12 ALA A CA 1
ATOM 6068 C C . ALA C 3 12 ? 77.717 85.647 132.910 1.00 54.02 12 ALA A C 1
ATOM 6069 O O . ALA C 3 12 ? 76.884 85.603 132.005 1.00 54.02 12 ALA A O 1
ATOM 6071 N N . GLY C 3 13 ? 78.774 84.836 132.955 1.00 58.57 13 GLY A N 1
ATOM 6072 C CA . GLY C 3 13 ? 78.896 83.749 132.003 1.00 58.57 13 GLY A CA 1
ATOM 6073 C C . GLY C 3 13 ? 77.817 82.702 132.191 1.00 58.57 13 GLY A C 1
ATOM 6074 O O . GLY C 3 13 ? 77.341 82.107 131.222 1.00 58.57 13 GLY A O 1
ATOM 6075 N N . VAL C 3 14 ? 77.386 82.493 133.432 1.00 57.96 14 VAL A N 1
ATOM 6076 C CA . VAL C 3 14 ? 76.340 81.513 133.680 1.00 57.96 14 VAL A CA 1
ATOM 6077 C C . VAL C 3 14 ? 74.981 82.058 133.267 1.00 57.96 14 VAL A C 1
ATOM 6078 O O . VAL C 3 14 ? 74.267 81.444 132.467 1.00 57.96 14 VAL A O 1
ATOM 6082 N N . GLN C 3 15 ? 74.615 83.227 133.792 1.00 53.01 15 GLN A N 1
ATOM 6083 C CA . GLN C 3 15 ? 73.244 83.703 133.660 1.00 53.01 15 GLN A CA 1
ATOM 6084 C C . GLN C 3 15 ? 72.938 84.185 132.251 1.00 53.01 15 GLN A C 1
ATOM 6085 O O . GLN C 3 15 ? 71.843 83.931 131.742 1.00 53.01 15 GLN A O 1
ATOM 6091 N N . ILE C 3 16 ? 73.877 84.880 131.604 1.00 48.29 16 ILE A N 1
ATOM 6092 C CA . ILE C 3 16 ? 73.692 85.170 130.188 1.00 48.29 16 ILE A CA 1
ATOM 6093 C C . ILE C 3 16 ? 73.760 83.882 129.397 1.00 48.29 16 ILE A C 1
ATOM 6094 O O . ILE C 3 16 ? 72.956 83.648 128.488 1.00 48.29 16 ILE A O 1
ATOM 6099 N N . GLY C 3 17 ? 74.678 83.000 129.781 1.00 52.76 17 GLY A N 1
ATOM 6100 C CA . GLY C 3 17 ? 74.780 81.716 129.124 1.00 52.76 17 GLY A CA 1
ATOM 6101 C C . GLY C 3 17 ? 73.578 80.831 129.354 1.00 52.76 17 GLY A C 1
ATOM 6102 O O . GLY C 3 17 ? 73.262 79.985 128.515 1.00 52.76 17 GLY A O 1
ATOM 6103 N N . ASN C 3 18 ? 72.880 81.017 130.472 1.00 51.77 18 ASN A N 1
ATOM 6104 C CA . ASN C 3 18 ? 71.640 80.282 130.663 1.00 51.77 18 ASN A CA 1
ATOM 6105 C C . ASN C 3 18 ? 70.573 80.768 129.693 1.00 51.77 18 ASN A C 1
ATOM 6106 O O . ASN C 3 18 ? 69.772 79.971 129.194 1.00 51.77 18 ASN A O 1
ATOM 6111 N N . ALA C 3 19 ? 70.577 82.060 129.377 1.00 48.63 19 ALA A N 1
ATOM 6112 C CA . ALA C 3 19 ? 69.594 82.595 128.451 1.00 48.63 19 ALA A CA 1
ATOM 6113 C C . ALA C 3 19 ? 70.014 82.449 127.001 1.00 48.63 19 ALA A C 1
ATOM 6114 O O . ALA C 3 19 ? 69.151 82.495 126.121 1.00 48.63 19 ALA A O 1
ATOM 6116 N N . CYS C 3 20 ? 71.309 82.297 126.730 1.00 53.09 20 CYS A N 1
ATOM 6117 C CA . CYS C 3 20 ? 71.743 82.078 125.357 1.00 53.09 20 CYS A CA 1
ATOM 6118 C C . CYS C 3 20 ? 71.271 80.729 124.844 1.00 53.09 20 CYS A C 1
ATOM 6119 O O . CYS C 3 20 ? 70.651 80.640 123.779 1.00 53.09 20 CYS A O 1
ATOM 6122 N N . TRP C 3 21 ? 71.540 79.671 125.602 1.00 54.30 21 TRP A N 1
ATOM 6123 C CA . TRP C 3 21 ? 71.250 78.330 125.128 1.00 54.30 21 TRP A CA 1
ATOM 6124 C C . TRP C 3 21 ? 69.765 78.013 125.137 1.00 54.30 21 TRP A C 1
ATOM 6125 O O . TRP C 3 21 ? 69.333 77.141 124.377 1.00 54.30 21 TRP A O 1
ATOM 6136 N N . GLU C 3 22 ? 68.977 78.703 125.961 1.00 56.42 22 GLU A N 1
ATOM 6137 C CA . GLU C 3 22 ? 67.529 78.537 125.899 1.00 56.42 22 GLU A CA 1
ATOM 6138 C C . GLU C 3 22 ? 66.975 79.073 124.591 1.00 56.42 22 GLU A C 1
ATOM 6139 O O . GLU C 3 22 ? 66.173 78.410 123.924 1.00 56.42 22 GLU A O 1
ATOM 6145 N N . LEU C 3 23 ? 67.406 80.272 124.206 1.00 53.65 23 LEU A N 1
ATOM 6146 C CA . LEU C 3 23 ? 66.915 80.888 122.983 1.00 53.65 23 LEU A CA 1
ATOM 6147 C C . LEU C 3 23 ? 67.443 80.174 121.750 1.00 53.65 23 LEU A C 1
ATOM 6148 O O . LEU C 3 23 ? 66.796 80.193 120.698 1.00 53.65 23 LEU A O 1
ATOM 6153 N N . TYR C 3 24 ? 68.601 79.527 121.866 1.00 58.14 24 TYR A N 1
ATOM 6154 C CA . TYR C 3 24 ? 69.124 78.742 120.757 1.00 58.14 24 TYR A CA 1
ATOM 6155 C C . TYR C 3 24 ? 68.241 77.542 120.472 1.00 58.14 24 TYR A C 1
ATOM 6156 O O . TYR C 3 24 ? 67.909 77.263 119.314 1.00 58.14 24 TYR A O 1
ATOM 6165 N N . CYS C 3 25 ? 67.868 76.815 121.526 1.00 59.40 25 CYS A N 1
ATOM 6166 C CA . CYS C 3 25 ? 67.135 75.568 121.363 1.00 59.40 25 CYS A CA 1
ATOM 6167 C C . CYS C 3 25 ? 65.743 75.798 120.802 1.00 59.40 25 CYS A C 1
ATOM 6168 O O . CYS C 3 25 ? 65.240 74.963 120.044 1.00 59.40 25 CYS A O 1
ATOM 6171 N N . LEU C 3 26 ? 65.123 76.928 121.129 1.00 60.20 26 LEU A N 1
ATOM 6172 C CA . LEU C 3 26 ? 63.836 77.221 120.522 1.00 60.20 26 LEU A CA 1
ATOM 6173 C C . LEU C 3 26 ? 63.989 77.636 119.071 1.00 60.20 26 LEU A C 1
ATOM 6174 O O . LEU C 3 26 ? 63.047 77.481 118.290 1.00 60.20 26 LEU A O 1
ATOM 6179 N N . GLU C 3 27 ? 65.152 78.164 118.688 1.00 63.34 27 GLU A N 1
ATOM 6180 C CA . GLU C 3 27 ? 65.371 78.421 117.271 1.00 63.34 27 GLU A CA 1
ATOM 6181 C C . GLU C 3 27 ? 65.540 77.120 116.508 1.00 63.34 27 GLU A C 1
ATOM 6182 O O . GLU C 3 27 ? 64.969 76.949 115.427 1.00 63.34 27 GLU A O 1
ATOM 6188 N N . HIS C 3 28 ? 66.292 76.181 117.060 1.00 60.20 28 HIS A N 1
ATOM 6189 C CA . HIS C 3 28 ? 66.477 74.899 116.408 1.00 60.20 28 HIS A CA 1
ATOM 6190 C C . HIS C 3 28 ? 65.479 73.863 116.870 1.00 60.20 28 HIS A C 1
ATOM 6191 O O . HIS C 3 28 ? 65.639 72.683 116.550 1.00 60.20 28 HIS A O 1
ATOM 6198 N N . GLY C 3 29 ? 64.463 74.282 117.617 1.00 66.02 29 GLY A N 1
ATOM 6199 C CA . GLY C 3 29 ? 63.306 73.448 117.866 1.00 66.02 29 GLY A CA 1
ATOM 6200 C C . GLY C 3 29 ? 63.555 72.226 118.714 1.00 66.02 29 GLY A C 1
ATOM 6201 O O . GLY C 3 29 ? 62.847 71.229 118.566 1.00 66.02 29 GLY A O 1
ATOM 6202 N N . ILE C 3 30 ? 64.545 72.264 119.591 1.00 61.95 30 ILE A N 1
ATOM 6203 C CA . ILE C 3 30 ? 64.885 71.116 120.413 1.00 61.95 30 ILE A CA 1
ATOM 6204 C C . ILE C 3 30 ? 64.589 71.438 121.870 1.00 61.95 30 ILE A C 1
ATOM 6205 O O . ILE C 3 30 ? 64.721 72.586 122.307 1.00 61.95 30 ILE A O 1
ATOM 6210 N N . GLY C 3 31 ? 64.137 70.431 122.608 1.00 67.05 31 GLY A N 1
ATOM 6211 C CA . GLY C 3 31 ? 63.914 70.569 124.025 1.00 67.05 31 GLY A CA 1
ATOM 6212 C C . GLY C 3 31 ? 65.113 70.053 124.788 1.00 67.05 31 GLY A C 1
ATOM 6213 O O . GLY C 3 31 ? 66.260 70.348 124.443 1.00 67.05 31 GLY A O 1
ATOM 6214 N N . PRO C 3 32 ? 64.879 69.289 125.847 1.00 66.82 32 PRO A N 1
ATOM 6215 C CA . PRO C 3 32 ? 65.988 68.578 126.492 1.00 66.82 32 PRO A CA 1
ATOM 6216 C C . PRO C 3 32 ? 66.567 67.502 125.590 1.00 66.82 32 PRO A C 1
ATOM 6217 O O . PRO C 3 32 ? 67.781 67.449 125.382 1.00 66.82 32 PRO A O 1
ATOM 6221 N N . ASP C 3 33 ? 65.708 66.644 125.042 1.00 70.43 33 ASP A N 1
ATOM 6222 C CA . ASP C 3 33 ? 66.158 65.641 124.082 1.00 70.43 33 ASP A CA 1
ATOM 6223 C C . ASP C 3 33 ? 66.256 66.245 122.689 1.00 70.43 33 ASP A C 1
ATOM 6224 O O . ASP C 3 33 ? 67.345 66.336 122.114 1.00 70.43 33 ASP A O 1
ATOM 6229 N N . GLY C 3 34 ? 65.126 66.654 122.132 1.00 67.85 34 GLY A N 1
ATOM 6230 C CA . GLY C 3 34 ? 65.115 67.280 120.825 1.00 67.85 34 GLY A CA 1
ATOM 6231 C C . GLY C 3 34 ? 64.056 66.742 119.890 1.00 67.85 34 GLY A C 1
ATOM 6232 O O . GLY C 3 34 ? 63.621 65.594 120.000 1.00 67.85 34 GLY A O 1
ATOM 6233 N N . PHE C 3 35 ? 63.642 67.592 118.950 1.00 74.65 35 PHE A N 1
ATOM 6234 C CA . PHE C 3 35 ? 62.744 67.311 117.836 1.00 74.65 35 PHE A CA 1
ATOM 6235 C C . PHE C 3 35 ? 61.402 66.709 118.239 1.00 74.65 35 PHE A C 1
ATOM 6236 O O . PHE C 3 35 ? 61.187 65.508 118.047 1.00 74.65 35 PHE A O 1
ATOM 6244 N N . PRO C 3 36 ? 60.479 67.497 118.814 1.00 74.95 36 PRO A N 1
ATOM 6245 C CA . PRO C 3 36 ? 59.144 66.978 119.124 1.00 74.95 36 PRO A CA 1
ATOM 6246 C C . PRO C 3 36 ? 58.314 66.708 117.872 1.00 74.95 36 PRO A C 1
ATOM 6247 O O . PRO C 3 36 ? 58.614 67.275 116.822 1.00 74.95 36 PRO A O 1
ATOM 6251 N N . ASN C 3 50 ? 67.553 75.051 107.457 1.00 86.35 50 ASN A N 1
ATOM 6252 C CA . ASN C 3 50 ? 66.851 74.485 108.599 1.00 86.35 50 ASN A CA 1
ATOM 6253 C C . ASN C 3 50 ? 67.258 73.044 108.890 1.00 86.35 50 ASN A C 1
ATOM 6254 O O . ASN C 3 50 ? 67.124 72.572 110.016 1.00 86.35 50 ASN A O 1
ATOM 6259 N N . ASP C 3 51 ? 67.738 72.352 107.858 1.00 88.96 51 ASP A N 1
ATOM 6260 C CA . ASP C 3 51 ? 68.068 70.938 107.978 1.00 88.96 51 ASP A CA 1
ATOM 6261 C C . ASP C 3 51 ? 69.343 70.729 108.783 1.00 88.96 51 ASP A C 1
ATOM 6262 O O . ASP C 3 51 ? 70.450 70.768 108.236 1.00 88.96 51 ASP A O 1
ATOM 6267 N N . GLY C 3 52 ? 69.191 70.492 110.082 1.00 79.08 52 GLY A N 1
ATOM 6268 C CA . GLY C 3 52 ? 70.332 70.274 110.943 1.00 79.08 52 GLY A CA 1
ATOM 6269 C C . GLY C 3 52 ? 71.021 71.568 111.313 1.00 79.08 52 GLY A C 1
ATOM 6270 O O . GLY C 3 52 ? 70.507 72.334 112.134 1.00 79.08 52 GLY A O 1
ATOM 6271 N N . PHE C 3 53 ? 72.203 71.786 110.725 1.00 72.97 53 PHE A N 1
ATOM 6272 C CA . PHE C 3 53 ? 73.018 72.994 110.890 1.00 72.97 53 PHE A CA 1
ATOM 6273 C C . PHE C 3 53 ? 73.404 73.245 112.345 1.00 72.97 53 PHE A C 1
ATOM 6274 O O . PHE C 3 53 ? 73.666 74.381 112.739 1.00 72.97 53 PHE A O 1
ATOM 6282 N N . GLY C 3 54 ? 73.463 72.195 113.154 1.00 66.67 54 GLY A N 1
ATOM 6283 C CA . GLY C 3 54 ? 73.703 72.371 114.567 1.00 66.67 54 GLY A CA 1
ATOM 6284 C C . GLY C 3 54 ? 75.150 72.677 114.873 1.00 66.67 54 GLY A C 1
ATOM 6285 O O . GLY C 3 54 ? 75.869 71.817 115.376 1.00 66.67 54 GLY A O 1
ATOM 6286 N N . THR C 3 55 ? 75.605 73.885 114.553 1.00 62.50 55 THR A N 1
ATOM 6287 C CA . THR C 3 55 ? 76.987 74.239 114.843 1.00 62.50 55 THR A CA 1
ATOM 6288 C C . THR C 3 55 ? 77.190 74.528 116.314 1.00 62.50 55 THR A C 1
ATOM 6289 O O . THR C 3 55 ? 78.304 74.381 116.825 1.00 62.50 55 THR A O 1
ATOM 6293 N N . PHE C 3 56 ? 76.133 74.961 116.996 1.00 60.70 56 PHE A N 1
ATOM 6294 C CA . PHE C 3 56 ? 76.163 75.096 118.444 1.00 60.70 56 PHE A CA 1
ATOM 6295 C C . PHE C 3 56 ? 76.288 73.758 119.150 1.00 60.70 56 PHE A C 1
ATOM 6296 O O . PHE C 3 56 ? 76.758 73.712 120.291 1.00 60.70 56 PHE A O 1
ATOM 6304 N N . PHE C 3 57 ? 75.882 72.671 118.507 1.00 58.15 57 PHE A N 1
ATOM 6305 C CA . PHE C 3 57 ? 75.635 71.424 119.204 1.00 58.15 57 PHE A CA 1
ATOM 6306 C C . PHE C 3 57 ? 76.532 70.310 118.695 1.00 58.15 57 PHE A C 1
ATOM 6307 O O . PHE C 3 57 ? 76.837 70.225 117.506 1.00 58.15 57 PHE A O 1
ATOM 6315 N N . SER C 3 58 ? 76.924 69.435 119.604 1.00 62.94 58 SER A N 1
ATOM 6316 C CA . SER C 3 58 ? 77.607 68.208 119.239 1.00 62.94 58 SER A CA 1
ATOM 6317 C C . SER C 3 58 ? 76.563 67.117 119.086 1.00 62.94 58 SER A C 1
ATOM 6318 O O . SER C 3 58 ? 75.697 66.952 119.951 1.00 62.94 58 SER A O 1
ATOM 6321 N N . GLU C 3 59 ? 76.631 66.395 117.977 1.00 66.66 59 GLU A N 1
ATOM 6322 C CA . GLU C 3 59 ? 75.652 65.367 117.668 1.00 66.66 59 GLU A CA 1
ATOM 6323 C C . GLU C 3 59 ? 76.105 64.037 118.249 1.00 66.66 59 GLU A C 1
ATOM 6324 O O . GLU C 3 59 ? 77.175 63.535 117.898 1.00 66.66 59 GLU A O 1
ATOM 6330 N N . THR C 3 60 ? 75.296 63.472 119.134 1.00 68.03 60 THR A N 1
ATOM 6331 C CA . THR C 3 60 ? 75.523 62.110 119.576 1.00 68.03 60 THR A CA 1
ATOM 6332 C C . THR C 3 60 ? 74.834 61.142 118.626 1.00 68.03 60 THR A C 1
ATOM 6333 O O . THR C 3 60 ? 74.104 61.535 117.717 1.00 68.03 60 THR A O 1
ATOM 6337 N N . GLY C 3 61 ? 75.054 59.857 118.856 1.00 69.09 61 GLY A N 1
ATOM 6338 C CA . GLY C 3 61 ? 74.460 58.871 117.984 1.00 69.09 61 GLY A CA 1
ATOM 6339 C C . GLY C 3 61 ? 72.988 58.611 118.185 1.00 69.09 61 GLY A C 1
ATOM 6340 O O . GLY C 3 61 ? 72.429 57.763 117.487 1.00 69.09 61 GLY A O 1
ATOM 6341 N N . GLN C 3 62 ? 72.336 59.296 119.109 1.00 71.62 62 GLN A N 1
ATOM 6342 C CA . GLN C 3 62 ? 70.943 58.977 119.395 1.00 71.62 62 GLN A CA 1
ATOM 6343 C C . GLN C 3 62 ? 70.007 60.168 119.270 1.00 71.62 62 GLN A C 1
ATOM 6344 O O . GLN C 3 62 ? 68.880 60.006 118.798 1.00 71.62 62 GLN A O 1
ATOM 6350 N N . GLY C 3 63 ? 70.437 61.358 119.674 1.00 67.81 63 GLY A N 1
ATOM 6351 C CA . GLY C 3 63 ? 69.565 62.512 119.591 1.00 67.81 63 GLY A CA 1
ATOM 6352 C C . GLY C 3 63 ? 69.729 63.515 120.715 1.00 67.81 63 GLY A C 1
ATOM 6353 O O . GLY C 3 63 ? 69.283 64.661 120.595 1.00 67.81 63 GLY A O 1
ATOM 6354 N N . LYS C 3 64 ? 70.372 63.109 121.808 1.00 69.82 64 LYS A N 1
ATOM 6355 C CA . LYS C 3 64 ? 70.654 64.044 122.889 1.00 69.82 64 LYS A CA 1
ATOM 6356 C C . LYS C 3 64 ? 71.765 64.983 122.459 1.00 69.82 64 LYS A C 1
ATOM 6357 O O . LYS C 3 64 ? 72.940 64.711 122.716 1.00 69.82 64 LYS A O 1
ATOM 6363 N N . PHE C 3 65 ? 71.409 66.079 121.799 1.00 61.85 65 PHE A N 1
ATOM 6364 C CA . PHE C 3 65 ? 72.422 66.975 121.267 1.00 61.85 65 PHE A CA 1
ATOM 6365 C C . PHE C 3 65 ? 73.117 67.722 122.392 1.00 61.85 65 PHE A C 1
ATOM 6366 O O . PHE C 3 65 ? 72.473 68.372 123.217 1.00 61.85 65 PHE A O 1
ATOM 6374 N N . VAL C 3 66 ? 74.435 67.604 122.432 1.00 58.69 66 VAL A N 1
ATOM 6375 C CA . VAL C 3 66 ? 75.244 68.217 123.480 1.00 58.69 66 VAL A CA 1
ATOM 6376 C C . VAL C 3 66 ? 75.599 69.630 123.028 1.00 58.69 66 VAL A C 1
ATOM 6377 O O . VAL C 3 66 ? 76.202 69.788 121.962 1.00 58.69 66 VAL A O 1
ATOM 6381 N N . PRO C 3 67 ? 75.234 70.655 123.788 1.00 53.44 67 PRO A N 1
ATOM 6382 C CA . PRO C 3 67 ? 75.666 72.013 123.454 1.00 53.44 67 PRO A CA 1
ATOM 6383 C C . PRO C 3 67 ? 77.160 72.171 123.670 1.00 53.44 67 PRO A C 1
ATOM 6384 O O . PRO C 3 67 ? 77.685 71.850 124.736 1.00 53.44 67 PRO A O 1
ATOM 6388 N N . ARG C 3 68 ? 77.839 72.670 122.645 1.00 57.52 68 ARG A N 1
ATOM 6389 C CA . ARG C 3 68 ? 79.284 72.818 122.692 1.00 57.52 68 ARG A CA 1
ATOM 6390 C C . ARG C 3 68 ? 79.658 73.971 123.596 1.00 57.52 68 ARG A C 1
ATOM 6391 O O . ARG C 3 68 ? 79.824 75.106 123.143 1.00 57.52 68 ARG A O 1
ATOM 6399 N N . SER C 3 69 ? 79.799 73.684 124.881 1.00 57.60 69 SER A N 1
ATOM 6400 C CA . SER C 3 69 ? 79.960 74.753 125.845 1.00 57.60 69 SER A CA 1
ATOM 6401 C C . SER C 3 69 ? 80.698 74.238 127.063 1.00 57.60 69 SER A C 1
ATOM 6402 O O . SER C 3 69 ? 80.866 73.033 127.258 1.00 57.60 69 SER A O 1
ATOM 6405 N N . ILE C 3 70 ? 81.143 75.183 127.876 1.00 55.88 70 ILE A N 1
ATOM 6406 C CA . ILE C 3 70 ? 81.731 74.891 129.170 1.00 55.88 70 ILE A CA 1
ATOM 6407 C C . ILE C 3 70 ? 81.478 76.054 130.120 1.00 55.88 70 ILE A C 1
ATOM 6408 O O . ILE C 3 70 ? 81.878 77.193 129.856 1.00 55.88 70 ILE A O 1
ATOM 6413 N N . TYR C 3 71 ? 80.803 75.782 131.226 1.00 58.16 71 TYR A N 1
ATOM 6414 C CA . TYR C 3 71 ? 80.618 76.781 132.262 1.00 58.16 71 TYR A CA 1
ATOM 6415 C C . TYR C 3 71 ? 81.787 76.685 133.219 1.00 58.16 71 TYR A C 1
ATOM 6416 O O . TYR C 3 71 ? 82.210 75.587 133.585 1.00 58.16 71 TYR A O 1
ATOM 6425 N N . VAL C 3 72 ? 82.327 77.828 133.612 1.00 55.98 72 VAL A N 1
ATOM 6426 C CA . VAL C 3 72 ? 83.381 77.860 134.611 1.00 55.98 72 VAL A CA 1
ATOM 6427 C C . VAL C 3 72 ? 82.960 78.817 135.707 1.00 55.98 72 VAL A C 1
ATOM 6428 O O . VAL C 3 72 ? 82.787 80.014 135.459 1.00 55.98 72 VAL A O 1
ATOM 6432 N N . ASP C 3 73 ? 82.781 78.295 136.906 1.00 63.24 73 ASP A N 1
ATOM 6433 C CA . ASP C 3 73 ? 82.587 79.120 138.081 1.00 63.24 73 ASP A CA 1
ATOM 6434 C C . ASP C 3 73 ? 83.408 78.537 139.215 1.00 63.24 73 ASP A C 1
ATOM 6435 O O . ASP C 3 73 ? 83.567 77.321 139.330 1.00 63.24 73 ASP A O 1
ATOM 6440 N N . LEU C 3 74 ? 83.913 79.415 140.062 1.00 62.00 74 LEU A N 1
ATOM 6441 C CA . LEU C 3 74 ? 84.724 78.964 141.173 1.00 62.00 74 LEU A CA 1
ATOM 6442 C C . LEU C 3 74 ? 83.903 78.589 142.393 1.00 62.00 74 LEU A C 1
ATOM 6443 O O . LEU C 3 74 ? 84.433 77.946 143.306 1.00 62.00 74 LEU A O 1
ATOM 6448 N N . GLU C 3 75 ? 82.627 78.961 142.425 1.00 63.10 75 GLU A N 1
ATOM 6449 C CA . GLU C 3 75 ? 81.793 78.770 143.598 1.00 63.10 75 GLU A CA 1
ATOM 6450 C C . GLU C 3 75 ? 80.563 77.969 143.223 1.00 63.10 75 GLU A C 1
ATOM 6451 O O . GLU C 3 75 ? 79.726 78.464 142.455 1.00 63.10 75 GLU A O 1
ATOM 6457 N N . PRO C 3 76 ? 80.397 76.758 143.738 1.00 61.40 76 PRO A N 1
ATOM 6458 C CA . PRO C 3 76 ? 79.298 75.900 143.283 1.00 61.40 76 PRO A CA 1
ATOM 6459 C C . PRO C 3 76 ? 77.949 76.340 143.808 1.00 61.40 76 PRO A C 1
ATOM 6460 O O . PRO C 3 76 ? 77.336 75.641 144.618 1.00 61.40 76 PRO A O 1
ATOM 6464 N N . ASN C 3 77 ? 77.477 77.499 143.370 1.00 63.69 77 ASN A N 1
ATOM 6465 C CA . ASN C 3 77 ? 76.159 77.966 143.765 1.00 63.69 77 ASN A CA 1
ATOM 6466 C C . ASN C 3 77 ? 75.228 78.056 142.567 1.00 63.69 77 ASN A C 1
ATOM 6467 O O . ASN C 3 77 ? 74.173 77.416 142.563 1.00 63.69 77 ASN A O 1
ATOM 6472 N N . VAL C 3 78 ? 75.600 78.808 141.532 1.00 57.63 78 VAL A N 1
ATOM 6473 C CA . VAL C 3 78 ? 74.722 78.940 140.379 1.00 57.63 78 VAL A CA 1
ATOM 6474 C C . VAL C 3 78 ? 74.788 77.725 139.472 1.00 57.63 78 VAL A C 1
ATOM 6475 O O . VAL C 3 78 ? 73.864 77.500 138.682 1.00 57.63 78 VAL A O 1
ATOM 6479 N N . ILE C 3 79 ? 75.850 76.928 139.570 1.00 58.47 79 ILE A N 1
ATOM 6480 C CA . ILE C 3 79 ? 75.956 75.748 138.729 1.00 58.47 79 ILE A CA 1
ATOM 6481 C C . ILE C 3 79 ? 75.009 74.673 139.227 1.00 58.47 79 ILE A C 1
ATOM 6482 O O . ILE C 3 79 ? 74.473 73.887 138.434 1.00 58.47 79 ILE A O 1
ATOM 6487 N N . ASP C 3 80 ? 74.749 74.649 140.538 1.00 62.45 80 ASP A N 1
ATOM 6488 C CA . ASP C 3 80 ? 73.736 73.754 141.089 1.00 62.45 80 ASP A CA 1
ATOM 6489 C C . ASP C 3 80 ? 72.348 74.077 140.564 1.00 62.45 80 ASP A C 1
ATOM 6490 O O . ASP C 3 80 ? 71.518 73.175 140.421 1.00 62.45 80 ASP A O 1
ATOM 6495 N N . GLN C 3 81 ? 72.086 75.348 140.263 1.00 60.94 81 GLN A N 1
ATOM 6496 C CA . GLN C 3 81 ? 70.789 75.737 139.726 1.00 60.94 81 GLN A CA 1
ATOM 6497 C C . GLN C 3 81 ? 70.566 75.149 138.341 1.00 60.94 81 GLN A C 1
ATOM 6498 O O . GLN C 3 81 ? 69.468 74.677 138.028 1.00 60.94 81 GLN A O 1
ATOM 6504 N N . VAL C 3 82 ? 71.607 75.142 137.512 1.00 58.18 82 VAL A N 1
ATOM 6505 C CA . VAL C 3 82 ? 71.493 74.541 136.193 1.00 58.18 82 VAL A CA 1
ATOM 6506 C C . VAL C 3 82 ? 71.439 73.026 136.309 1.00 58.18 82 VAL A C 1
ATOM 6507 O O . VAL C 3 82 ? 70.655 72.363 135.622 1.00 58.18 82 VAL A O 1
ATOM 6511 N N . ARG C 3 83 ? 72.228 72.457 137.217 1.00 59.34 83 ARG A N 1
ATOM 6512 C CA . ARG C 3 83 ? 72.236 71.014 137.405 1.00 59.34 83 ARG A CA 1
ATOM 6513 C C . ARG C 3 83 ? 71.061 70.506 138.224 1.00 59.34 83 ARG A C 1
ATOM 6514 O O . ARG C 3 83 ? 71.002 69.306 138.504 1.00 59.34 83 ARG A O 1
ATOM 6522 N N . THR C 3 84 ? 70.137 71.374 138.626 1.00 62.78 84 THR A N 1
ATOM 6523 C CA . THR C 3 84 ? 68.879 70.935 139.209 1.00 62.78 84 THR A CA 1
ATOM 6524 C C . THR C 3 84 ? 67.651 71.482 138.511 1.00 62.78 84 THR A C 1
ATOM 6525 O O . THR C 3 84 ? 66.567 70.919 138.695 1.00 62.78 84 THR A O 1
ATOM 6529 N N . GLY C 3 85 ? 67.773 72.537 137.713 1.00 61.76 85 GLY A N 1
ATOM 6530 C CA . GLY C 3 85 ? 66.624 73.159 137.102 1.00 61.76 85 GLY A CA 1
ATOM 6531 C C . GLY C 3 85 ? 66.097 72.415 135.892 1.00 61.76 85 GLY A C 1
ATOM 6532 O O . GLY C 3 85 ? 66.167 71.186 135.801 1.00 61.76 85 GLY A O 1
ATOM 6533 N N . PRO C 3 86 ? 65.552 73.152 134.934 1.00 61.18 86 PRO A N 1
ATOM 6534 C CA . PRO C 3 86 ? 64.969 72.508 133.754 1.00 61.18 86 PRO A CA 1
ATOM 6535 C C . PRO C 3 86 ? 65.976 72.244 132.650 1.00 61.18 86 PRO A C 1
ATOM 6536 O O . PRO C 3 86 ? 65.582 71.985 131.511 1.00 61.18 86 PRO A O 1
ATOM 6540 N N . TYR C 3 87 ? 67.271 72.319 132.949 1.00 61.70 87 TYR A N 1
ATOM 6541 C CA . TYR C 3 87 ? 68.283 72.082 131.927 1.00 61.70 87 TYR A CA 1
ATOM 6542 C C . TYR C 3 87 ? 69.396 71.161 132.405 1.00 61.70 87 TYR A C 1
ATOM 6543 O O . TYR C 3 87 ? 70.453 71.098 131.771 1.00 61.70 87 TYR A O 1
ATOM 6552 N N . LYS C 3 88 ? 69.174 70.427 133.494 1.00 60.91 88 LYS A N 1
ATOM 6553 C CA . LYS C 3 88 ? 70.133 69.411 133.893 1.00 60.91 88 LYS A CA 1
ATOM 6554 C C . LYS C 3 88 ? 70.141 68.236 132.935 1.00 60.91 88 LYS A C 1
ATOM 6555 O O . LYS C 3 88 ? 71.134 67.509 132.874 1.00 60.91 88 LYS A O 1
ATOM 6561 N N . ASP C 3 89 ? 69.073 68.049 132.169 1.00 64.42 89 ASP A N 1
ATOM 6562 C CA . ASP C 3 89 ? 68.988 66.960 131.211 1.00 64.42 89 ASP A CA 1
ATOM 6563 C C . ASP C 3 89 ? 69.453 67.376 129.831 1.00 64.42 89 ASP A C 1
ATOM 6564 O O . ASP C 3 89 ? 68.977 66.831 128.827 1.00 64.42 89 ASP A O 1
ATOM 6569 N N . LEU C 3 90 ? 70.342 68.331 129.750 1.00 56.53 90 LEU A N 1
ATOM 6570 C CA . LEU C 3 90 ? 70.782 68.798 128.448 1.00 56.53 90 LEU A CA 1
ATOM 6571 C C . LEU C 3 90 ? 72.288 68.769 128.281 1.00 56.53 90 LEU A C 1
ATOM 6572 O O . LEU C 3 90 ? 72.772 68.444 127.196 1.00 56.53 90 LEU A O 1
ATOM 6577 N N . PHE C 3 91 ? 73.041 69.064 129.328 1.00 52.41 91 PHE A N 1
ATOM 6578 C CA . PHE C 3 91 ? 74.458 69.319 129.144 1.00 52.41 91 PHE A CA 1
ATOM 6579 C C . PHE C 3 91 ? 75.287 68.064 129.386 1.00 52.41 91 PHE A C 1
ATOM 6580 O O . PHE C 3 91 ? 74.777 66.989 129.704 1.00 52.41 91 PHE A O 1
ATOM 6588 N N . HIS C 3 92 ? 76.584 68.216 129.197 1.00 60.58 92 HIS A N 1
ATOM 6589 C CA . HIS C 3 92 ? 77.572 67.179 129.430 1.00 60.58 92 HIS A CA 1
ATOM 6590 C C . HIS C 3 92 ? 78.179 67.429 130.798 1.00 60.58 92 HIS A C 1
ATOM 6591 O O . HIS C 3 92 ? 79.021 68.322 130.933 1.00 60.58 92 HIS A O 1
ATOM 6598 N N . PRO C 3 93 ? 77.788 66.669 131.827 1.00 60.28 93 PRO A N 1
ATOM 6599 C CA . PRO C 3 93 ? 78.124 67.050 133.208 1.00 60.28 93 PRO A CA 1
ATOM 6600 C C . PRO C 3 93 ? 79.595 66.978 133.537 1.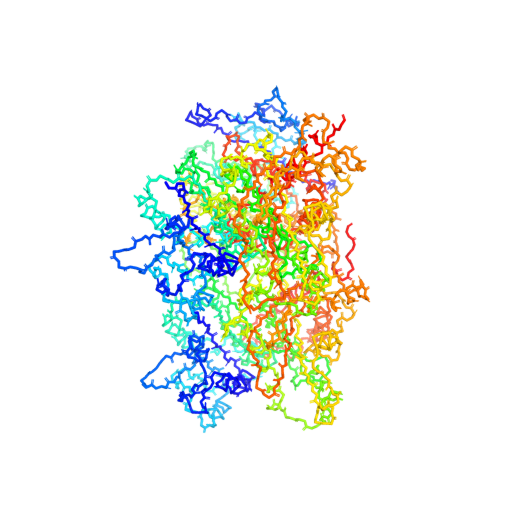00 60.28 93 PRO A C 1
ATOM 6601 O O . PRO C 3 93 ? 80.006 67.524 134.565 1.00 60.28 93 PRO A O 1
ATOM 6605 N N . GLU C 3 94 ? 80.400 66.343 132.703 1.00 67.30 94 GLU A N 1
ATOM 6606 C CA . GLU C 3 94 ? 81.834 66.467 132.854 1.00 67.30 94 GLU A CA 1
ATOM 6607 C C . GLU C 3 94 ? 82.342 67.797 132.319 1.00 67.30 94 GLU A C 1
ATOM 6608 O O . GLU C 3 94 ? 83.371 68.293 132.788 1.00 67.30 94 GLU A O 1
ATOM 6614 N N . GLN C 3 95 ? 81.619 68.418 131.389 1.00 59.44 95 GLN A N 1
ATOM 6615 C CA . GLN C 3 95 ? 82.071 69.702 130.872 1.00 59.44 95 GLN A CA 1
ATOM 6616 C C . GLN C 3 95 ? 81.778 70.851 131.828 1.00 59.44 95 GLN A C 1
ATOM 6617 O O . GLN C 3 95 ? 82.552 71.811 131.879 1.00 59.44 95 GLN A O 1
ATOM 6623 N N . MET C 3 96 ? 80.693 70.778 132.599 1.00 61.67 96 MET A N 1
ATOM 6624 C CA . MET C 3 96 ? 80.351 71.851 133.534 1.00 61.67 96 MET A CA 1
ATOM 6625 C C . MET C 3 96 ? 81.271 71.786 134.744 1.00 61.67 96 MET A C 1
ATOM 6626 O O . MET C 3 96 ? 80.933 71.256 135.803 1.00 61.67 96 MET A O 1
ATOM 6631 N N . VAL C 3 97 ? 82.445 72.364 134.588 1.00 54.55 97 VAL A N 1
ATOM 6632 C CA . VAL C 3 97 ? 83.440 72.343 135.644 1.00 54.55 97 VAL A CA 1
ATOM 6633 C C . VAL C 3 97 ? 83.131 73.432 136.661 1.00 54.55 97 VAL A C 1
ATOM 6634 O O . VAL C 3 97 ? 82.890 74.592 136.311 1.00 54.55 97 VAL A O 1
ATOM 6638 N N . THR C 3 98 ? 83.078 73.048 137.926 1.00 56.19 98 THR A N 1
ATOM 6639 C CA . THR C 3 98 ? 82.983 74.009 139.006 1.00 56.19 98 THR A CA 1
ATOM 6640 C C . THR C 3 98 ? 84.322 74.101 139.719 1.00 56.19 98 THR A C 1
ATOM 6641 O O . THR C 3 98 ? 85.172 73.215 139.613 1.00 56.19 98 THR A O 1
ATOM 6645 N N . GLY C 3 99 ? 84.513 75.198 140.428 1.00 58.85 99 GLY A N 1
ATOM 6646 C CA . GLY C 3 99 ? 85.726 75.426 141.181 1.00 58.85 99 GLY A CA 1
ATOM 6647 C C . GLY C 3 99 ? 85.585 74.978 142.613 1.00 58.85 99 GLY A C 1
ATOM 6648 O O . GLY C 3 99 ? 84.810 74.074 142.932 1.00 58.85 99 GLY A O 1
ATOM 6649 N N . LYS C 3 100 ? 86.360 75.602 143.489 1.00 60.32 100 LYS A N 1
ATOM 6650 C CA . LYS C 3 100 ? 86.255 75.320 144.910 1.00 60.32 100 LYS A CA 1
ATOM 6651 C C . LYS C 3 100 ? 85.917 76.553 145.726 1.00 60.32 100 LYS A C 1
ATOM 6652 O O . LYS C 3 100 ? 85.003 76.516 146.556 1.00 60.32 100 LYS A O 1
ATOM 6658 N N . GLU C 3 101 ? 86.633 77.650 145.506 1.00 66.31 101 GLU A N 1
ATOM 6659 C CA . GLU C 3 101 ? 86.464 78.875 146.267 1.00 66.31 101 GLU A CA 1
ATOM 6660 C C . GLU C 3 101 ? 86.522 80.050 145.307 1.00 66.31 101 GLU A C 1
ATOM 6661 O O . GLU C 3 101 ? 87.348 80.067 144.394 1.00 66.31 101 GLU A O 1
ATOM 6667 N N . ASP C 3 102 ? 85.650 81.028 145.522 1.00 64.99 102 ASP A N 1
ATOM 6668 C CA . ASP C 3 102 ? 85.468 82.092 144.552 1.00 64.99 102 ASP A CA 1
ATOM 6669 C C . ASP C 3 102 ? 86.630 83.075 144.555 1.00 64.99 102 ASP A C 1
ATOM 6670 O O . ASP C 3 102 ? 87.387 83.192 145.522 1.00 64.99 102 ASP A O 1
ATOM 6675 N N . ALA C 3 103 ? 86.758 83.785 143.433 1.00 65.61 103 ALA A N 1
ATOM 6676 C CA . ALA C 3 103 ? 87.721 84.870 143.334 1.00 65.61 103 ALA A CA 1
ATOM 6677 C C . ALA C 3 103 ? 87.372 85.986 144.290 1.00 65.61 103 ALA A C 1
ATOM 6678 O O . ALA C 3 103 ? 88.272 86.590 144.885 1.00 65.61 103 ALA A O 1
ATOM 6680 N N . SER C 3 104 ? 86.075 86.258 144.434 1.00 59.39 104 SER A N 1
ATOM 6681 C CA . SER C 3 104 ? 85.520 87.179 145.416 1.00 59.39 104 SER A CA 1
ATOM 6682 C C . SER C 3 104 ? 86.044 88.600 145.222 1.00 59.39 104 SER A C 1
ATOM 6683 O O . SER C 3 104 ? 86.706 89.169 146.090 1.00 59.39 104 SER A O 1
ATOM 6686 N N . ASN C 3 105 ? 85.768 89.135 144.029 1.00 57.16 105 ASN A N 1
ATOM 6687 C CA . ASN C 3 105 ? 86.036 90.524 143.644 1.00 57.16 105 ASN A CA 1
ATOM 6688 C C . ASN C 3 105 ? 87.507 90.894 143.768 1.00 57.16 105 ASN A C 1
ATOM 6689 O O . ASN C 3 105 ? 87.852 92.055 143.974 1.00 57.16 105 ASN A O 1
ATOM 6694 N N . ASN C 3 106 ? 88.379 89.907 143.637 1.00 68.56 106 ASN A N 1
ATOM 6695 C CA . ASN C 3 106 ? 89.817 90.079 143.777 1.00 68.56 106 ASN A CA 1
ATOM 6696 C C . ASN C 3 106 ? 90.430 89.557 142.486 1.00 68.56 106 ASN A C 1
ATOM 6697 O O . ASN C 3 106 ? 90.505 88.343 142.273 1.00 68.56 106 ASN A O 1
ATOM 6702 N N . TYR C 3 107 ? 90.865 90.490 141.636 1.00 66.15 107 TYR A N 1
ATOM 6703 C CA . TYR C 3 107 ? 91.466 90.133 140.357 1.00 66.15 107 TYR A CA 1
ATOM 6704 C C . TYR C 3 107 ? 92.748 89.345 140.539 1.00 66.15 107 TYR A C 1
ATOM 6705 O O . TYR C 3 107 ? 93.073 88.496 139.704 1.00 66.15 107 TYR A O 1
ATOM 6714 N N . ALA C 3 108 ? 93.480 89.609 141.621 1.00 76.85 108 ALA A N 1
ATOM 6715 C CA . ALA C 3 108 ? 94.659 88.813 141.929 1.00 76.85 108 ALA A CA 1
ATOM 6716 C C . ALA C 3 108 ? 94.276 87.379 142.256 1.00 76.85 108 ALA A C 1
ATOM 6717 O O . ALA C 3 108 ? 94.945 86.437 141.816 1.00 76.85 108 ALA A O 1
ATOM 6719 N N . ARG C 3 109 ? 93.192 87.193 143.009 1.00 72.81 109 ARG A N 1
ATOM 6720 C CA . ARG C 3 109 ? 92.634 85.856 143.139 1.00 72.81 109 ARG A CA 1
ATOM 6721 C C . ARG C 3 109 ? 92.018 85.396 141.832 1.00 72.81 109 ARG A C 1
ATOM 6722 O O . ARG C 3 109 ? 92.068 84.205 141.511 1.00 72.81 109 ARG A O 1
ATOM 6730 N N . GLY C 3 110 ? 91.452 86.318 141.067 1.00 71.67 110 GLY A N 1
ATOM 6731 C CA . GLY C 3 110 ? 90.814 85.956 139.825 1.00 71.67 110 GLY A CA 1
ATOM 6732 C C . GLY C 3 110 ? 91.798 85.546 138.757 1.00 71.67 110 GLY A C 1
ATOM 6733 O O . GLY C 3 110 ? 91.712 84.445 138.210 1.00 71.67 110 GLY A O 1
ATOM 6734 N N . HIS C 3 111 ? 92.750 86.419 138.462 1.00 71.35 111 HIS A N 1
ATOM 6735 C CA . HIS C 3 111 ? 93.631 86.150 137.339 1.00 71.35 111 HIS A CA 1
ATOM 6736 C C . HIS C 3 111 ? 94.754 85.195 137.690 1.00 71.35 111 HIS A C 1
ATOM 6737 O O . HIS C 3 111 ? 95.155 84.397 136.843 1.00 71.35 111 HIS A O 1
ATOM 6744 N N . TYR C 3 112 ? 95.274 85.236 138.910 1.00 90.45 112 TYR A N 1
ATOM 6745 C CA . TYR C 3 112 ? 96.482 84.481 139.188 1.00 90.45 112 TYR A CA 1
ATOM 6746 C C . TYR C 3 112 ? 96.271 83.282 140.102 1.00 90.45 112 TYR A C 1
ATOM 6747 O O . TYR C 3 112 ? 96.556 82.155 139.695 1.00 90.45 112 TYR A O 1
ATOM 6756 N N . THR C 3 113 ? 95.770 83.483 141.320 1.00 77.72 113 THR A N 1
ATOM 6757 C CA . THR C 3 113 ? 96.025 82.505 142.379 1.00 77.72 113 THR A CA 1
ATOM 6758 C C . THR C 3 113 ? 95.155 81.259 142.256 1.00 77.72 113 THR A C 1
ATOM 6759 O O . THR C 3 113 ? 95.656 80.167 141.977 1.00 77.72 113 THR A O 1
ATOM 6763 N N . VAL C 3 114 ? 93.843 81.403 142.432 1.00 75.45 114 VAL A N 1
ATOM 6764 C CA . VAL C 3 114 ? 93.002 80.216 142.400 1.00 75.45 114 VAL A CA 1
ATOM 6765 C C . VAL C 3 114 ? 92.667 79.837 140.965 1.00 75.45 114 VAL A C 1
ATOM 6766 O O . VAL C 3 114 ? 92.272 78.696 140.701 1.00 75.45 114 VAL A O 1
ATOM 6770 N N . GLY C 3 115 ? 92.864 80.754 140.019 1.00 82.09 115 GLY A N 1
ATOM 6771 C CA . GLY C 3 115 ? 92.630 80.425 138.628 1.00 82.09 115 GLY A CA 1
ATOM 6772 C C . GLY C 3 115 ? 93.681 79.500 138.057 1.00 82.09 115 GLY A C 1
ATOM 6773 O O . GLY C 3 115 ? 93.374 78.676 137.189 1.00 82.09 115 GLY A O 1
ATOM 6774 N N . LYS C 3 116 ? 94.926 79.619 138.530 1.00 83.77 116 LYS A N 1
ATOM 6775 C CA . LYS C 3 116 ? 95.982 78.721 138.079 1.00 83.77 116 LYS A CA 1
ATOM 6776 C C . LYS C 3 116 ? 95.713 77.295 138.524 1.00 83.77 116 LYS A C 1
ATOM 6777 O O . LYS C 3 116 ? 95.976 76.347 137.777 1.00 83.77 116 LYS A O 1
ATOM 6783 N N . GLU C 3 117 ? 95.131 77.126 139.701 1.00 88.26 117 GLU A N 1
ATOM 6784 C CA . GLU C 3 117 ? 94.777 75.802 140.178 1.00 88.26 117 GLU A CA 1
ATOM 6785 C C . GLU C 3 117 ? 93.491 75.269 139.562 1.00 88.26 117 GLU A C 1
ATOM 6786 O O . GLU C 3 117 ? 93.024 74.205 139.979 1.00 88.26 117 GLU A O 1
ATOM 6792 N N . MET C 3 118 ? 92.899 75.974 138.599 1.00 76.09 118 MET A N 1
ATOM 6793 C CA . MET C 3 118 ? 91.685 75.509 137.950 1.00 76.09 118 MET A CA 1
ATOM 6794 C C . MET C 3 118 ? 91.687 75.612 136.439 1.00 76.09 118 MET A C 1
ATOM 6795 O O . MET C 3 118 ? 90.791 75.040 135.813 1.00 76.09 118 MET A O 1
ATOM 6800 N N . ILE C 3 119 ? 92.640 76.319 135.833 1.00 76.69 119 ILE A N 1
ATOM 6801 C CA . ILE C 3 119 ? 92.662 76.411 134.379 1.00 76.69 119 ILE A CA 1
ATOM 6802 C C . ILE C 3 119 ? 93.032 75.074 133.753 1.00 76.69 119 ILE A C 1
ATOM 6803 O O . ILE C 3 119 ? 92.505 74.703 132.698 1.00 76.69 119 ILE A O 1
ATOM 6808 N N . ASP C 3 120 ? 93.857 74.288 134.425 1.00 76.73 120 ASP A N 1
ATOM 6809 C CA . ASP C 3 120 ? 94.371 73.070 133.833 1.00 76.73 120 ASP A CA 1
ATOM 6810 C C . ASP C 3 120 ? 93.433 71.885 134.014 1.00 76.73 120 ASP A C 1
ATOM 6811 O O . ASP C 3 120 ? 93.838 70.746 133.770 1.00 76.73 120 ASP A O 1
ATOM 6816 N N . SER C 3 121 ? 92.203 72.127 134.457 1.00 73.66 121 SER A N 1
ATOM 6817 C CA . SER C 3 121 ? 91.092 71.213 134.243 1.00 73.66 121 SER A CA 1
ATOM 6818 C C . SER C 3 121 ? 90.078 71.809 133.284 1.00 73.66 121 SER A C 1
ATOM 6819 O O . SER C 3 121 ? 89.010 71.229 133.075 1.00 73.66 121 SER A O 1
ATOM 6822 N N . VAL C 3 122 ? 90.392 72.962 132.706 1.00 68.82 122 VAL A N 1
ATOM 6823 C CA . VAL C 3 122 ? 89.507 73.669 131.793 1.00 68.82 122 VAL A CA 1
ATOM 6824 C C . VAL C 3 122 ? 90.090 73.714 130.391 1.00 68.82 122 VAL A C 1
ATOM 6825 O O . VAL C 3 122 ? 89.403 73.410 129.411 1.00 68.82 122 VAL A O 1
ATOM 6829 N N . LEU C 3 123 ? 91.369 74.073 130.282 1.00 69.55 123 LEU A N 1
ATOM 6830 C CA . LEU C 3 123 ? 91.997 74.259 128.982 1.00 69.55 123 LEU A CA 1
ATOM 6831 C C . LEU C 3 123 ? 92.073 72.952 128.210 1.00 69.55 123 LEU A C 1
ATOM 6832 O O . LEU C 3 123 ? 91.828 72.924 127.000 1.00 69.55 123 LEU A O 1
ATOM 6837 N N . GLU C 3 124 ? 92.359 71.853 128.902 1.00 75.63 124 GLU A N 1
ATOM 6838 C CA . GLU C 3 124 ? 92.357 70.553 128.247 1.00 75.63 124 GLU A CA 1
ATOM 6839 C C . GLU C 3 124 ? 90.944 70.099 127.920 1.00 75.63 124 GLU A C 1
ATOM 6840 O O . GLU C 3 124 ? 90.739 69.388 126.930 1.00 75.63 124 GLU A O 1
ATOM 6846 N N . ARG C 3 125 ? 89.966 70.505 128.734 1.00 72.42 125 ARG A N 1
ATOM 6847 C CA . ARG C 3 125 ? 88.570 70.203 128.446 1.00 72.42 125 ARG A CA 1
ATOM 6848 C C . ARG C 3 125 ? 88.114 70.888 127.170 1.00 72.42 125 ARG A C 1
ATOM 6849 O O . ARG C 3 125 ? 87.274 70.354 126.438 1.00 72.42 125 ARG A O 1
ATOM 6857 N N . ILE C 3 126 ? 88.675 72.060 126.882 1.00 71.69 126 ILE A N 1
ATOM 6858 C CA . ILE C 3 126 ? 88.431 72.715 125.605 1.00 71.69 126 ILE A CA 1
ATOM 6859 C C . ILE C 3 126 ? 88.996 71.879 124.468 1.00 71.69 126 ILE A C 1
ATOM 6860 O O . ILE C 3 126 ? 88.359 71.724 123.419 1.00 71.69 126 ILE A O 1
ATOM 6865 N N . ARG C 3 127 ? 90.175 71.290 124.681 1.00 75.69 127 ARG A N 1
ATOM 6866 C CA . ARG C 3 127 ? 90.921 70.666 123.593 1.00 75.69 127 ARG A CA 1
ATOM 6867 C C . ARG C 3 127 ? 90.228 69.419 123.074 1.00 75.69 127 ARG A C 1
ATOM 6868 O O . ARG C 3 127 ? 90.262 69.143 121.869 1.00 75.69 127 ARG A O 1
ATOM 6876 N N . ARG C 3 128 ? 89.598 68.655 123.967 1.00 77.19 128 ARG A N 1
ATOM 6877 C CA . ARG C 3 128 ? 88.775 67.535 123.527 1.00 77.19 128 ARG A CA 1
ATOM 6878 C C . ARG C 3 128 ? 87.578 68.026 122.731 1.00 77.19 128 ARG A C 1
ATOM 6879 O O . ARG C 3 128 ? 87.183 67.407 121.738 1.00 77.19 128 ARG A O 1
ATOM 6887 N N . MET C 3 129 ? 87.002 69.150 123.137 1.00 72.04 129 MET A N 1
ATOM 6888 C CA . MET C 3 129 ? 85.944 69.742 122.343 1.00 72.04 129 MET A CA 1
ATOM 6889 C C . MET C 3 129 ? 86.490 70.503 121.148 1.00 72.04 129 MET A C 1
ATOM 6890 O O . MET C 3 129 ? 85.736 70.790 120.215 1.00 72.04 129 MET A O 1
ATOM 6895 N N . ALA C 3 130 ? 87.781 70.825 121.150 1.00 70.82 130 ALA A N 1
ATOM 6896 C CA . ALA C 3 130 ? 88.365 71.474 119.986 1.00 70.82 130 ALA A CA 1
ATOM 6897 C C . ALA C 3 130 ? 88.794 70.456 118.946 1.00 70.82 130 ALA A C 1
ATOM 6898 O O . ALA C 3 130 ? 88.698 70.715 117.744 1.00 70.82 130 ALA A O 1
ATOM 6900 N N . ASP C 3 131 ? 89.273 69.296 119.382 1.00 75.43 131 ASP A N 1
ATOM 6901 C CA . ASP C 3 131 ? 89.671 68.266 118.435 1.00 75.43 131 ASP A CA 1
ATOM 6902 C C . ASP C 3 131 ? 88.488 67.512 117.851 1.00 75.43 131 ASP A C 1
ATOM 6903 O O . ASP C 3 131 ? 88.671 66.760 116.890 1.00 75.43 131 ASP A O 1
ATOM 6908 N N . ASN C 3 132 ? 87.291 67.689 118.398 1.00 76.55 132 ASN A N 1
ATOM 6909 C CA . ASN C 3 132 ? 86.093 67.139 117.785 1.00 76.55 132 ASN A CA 1
ATOM 6910 C C . ASN C 3 132 ? 85.519 68.046 116.716 1.00 76.55 132 ASN A C 1
ATOM 6911 O O . ASN C 3 132 ? 84.501 67.698 116.112 1.00 76.55 132 ASN A O 1
ATOM 6916 N N . CYS C 3 133 ? 86.133 69.196 116.480 1.00 75.83 133 CYS A N 1
ATOM 6917 C CA . CYS C 3 133 ? 85.630 70.112 115.475 1.00 75.83 133 CYS A CA 1
ATOM 6918 C C . CYS C 3 133 ? 85.945 69.590 114.085 1.00 75.83 133 CYS A C 1
ATOM 6919 O O . CYS C 3 133 ? 86.987 68.972 113.860 1.00 75.83 133 CYS A O 1
ATOM 6922 N N . SER C 3 134 ? 85.026 69.820 113.155 1.00 78.02 134 SER A N 1
ATOM 6923 C CA . SER C 3 134 ? 85.351 69.613 111.755 1.00 78.02 134 SER A CA 1
ATOM 6924 C C . SER C 3 134 ? 86.363 70.670 111.357 1.00 78.02 134 SER A C 1
ATOM 6925 O O . SER C 3 134 ? 87.505 70.358 111.015 1.00 78.02 134 SER A O 1
ATOM 6928 N N . GLY C 3 135 ? 85.950 71.926 111.434 1.00 73.88 135 GLY A N 1
ATOM 6929 C CA . GLY C 3 135 ? 86.854 73.043 111.287 1.00 73.88 135 GLY A CA 1
ATOM 6930 C C . GLY C 3 135 ? 86.335 74.185 112.125 1.00 73.88 135 GLY A C 1
ATOM 6931 O O . GLY C 3 135 ? 85.207 74.640 111.918 1.00 73.88 135 GLY A O 1
ATOM 6932 N N . LEU C 3 136 ? 87.132 74.659 113.071 1.00 70.83 136 LEU A N 1
ATOM 6933 C CA . LEU C 3 136 ? 86.667 75.636 114.041 1.00 70.83 136 LEU A CA 1
ATOM 6934 C C . LEU C 3 136 ? 87.109 77.029 113.625 1.00 70.83 136 LEU A C 1
ATOM 6935 O O . LEU C 3 136 ? 88.291 77.258 113.362 1.00 70.83 136 LEU A O 1
ATOM 6940 N N . GLN C 3 137 ? 86.155 77.952 113.542 1.00 71.95 137 GLN A N 1
ATOM 6941 C CA . GLN C 3 137 ? 86.502 79.313 113.154 1.00 71.95 137 GLN A CA 1
ATOM 6942 C C . GLN C 3 137 ? 86.971 80.139 114.343 1.00 71.95 137 GLN A C 1
ATOM 6943 O O . GLN C 3 137 ? 88.124 80.578 114.400 1.00 71.95 137 GLN A O 1
ATOM 6949 N N . GLY C 3 138 ? 86.087 80.346 115.303 1.00 65.74 138 GLY A N 1
ATOM 6950 C CA . GLY C 3 138 ? 86.365 81.224 116.419 1.00 65.74 138 GLY A CA 1
ATOM 6951 C C . GLY C 3 138 ? 85.170 81.205 117.335 1.00 65.74 138 GLY A C 1
ATOM 6952 O O . GLY C 3 138 ? 84.112 80.662 116.999 1.00 65.74 138 GLY A O 1
ATOM 6953 N N . PHE C 3 139 ? 85.340 81.820 118.499 1.00 61.82 139 PHE A N 1
ATOM 6954 C CA . PHE C 3 139 ? 84.344 81.635 119.539 1.00 61.82 139 PHE A CA 1
ATOM 6955 C C . PHE C 3 139 ? 84.383 82.781 120.540 1.00 61.82 139 PHE A C 1
ATOM 6956 O O . PHE C 3 139 ? 85.051 83.799 120.333 1.00 61.82 139 PHE A O 1
ATOM 6964 N N . LEU C 3 140 ? 83.666 82.592 121.643 1.00 56.20 140 LEU A N 1
ATOM 6965 C CA . LEU C 3 140 ? 83.133 83.687 122.435 1.00 56.20 140 LEU A CA 1
ATOM 6966 C C . LEU C 3 140 ? 83.273 83.425 123.927 1.00 56.20 140 LEU A C 1
ATOM 6967 O O . LEU C 3 140 ? 82.976 82.327 124.406 1.00 56.20 140 LEU A O 1
ATOM 6972 N N . VAL C 3 141 ? 83.780 84.427 124.648 1.00 57.99 141 VAL A N 1
ATOM 6973 C CA . VAL C 3 141 ? 84.126 84.306 126.066 1.00 57.99 141 VAL A CA 1
ATOM 6974 C C . VAL C 3 141 ? 83.468 85.484 126.770 1.00 57.99 141 VAL A C 1
ATOM 6975 O O . VAL C 3 141 ? 84.094 86.530 126.954 1.00 57.99 141 VAL A O 1
ATOM 6979 N N . PHE C 3 142 ? 82.237 85.331 127.236 1.00 58.96 142 PHE A N 1
ATOM 6980 C CA . PHE C 3 142 ? 81.583 86.486 127.834 1.00 58.96 142 PHE A CA 1
ATOM 6981 C C . PHE C 3 142 ? 81.275 86.315 129.311 1.00 58.96 142 PHE A C 1
ATOM 6982 O O . PHE C 3 142 ? 80.862 85.245 129.761 1.00 58.96 142 PHE A O 1
ATOM 6990 N N . HIS C 3 143 ? 81.448 87.417 130.033 1.00 56.91 143 HIS A N 1
ATOM 6991 C CA . HIS C 3 143 ? 81.550 87.455 131.478 1.00 56.91 143 HIS A CA 1
ATOM 6992 C C . HIS C 3 143 ? 81.228 88.867 131.946 1.00 56.91 143 HIS A C 1
ATOM 6993 O O . HIS C 3 143 ? 80.661 89.670 131.202 1.00 56.91 143 HIS A O 1
ATOM 7000 N N . SER C 3 144 ? 81.595 89.175 133.184 1.00 56.90 144 SER A N 1
ATOM 7001 C CA . SER C 3 144 ? 81.452 90.520 133.715 1.00 56.90 144 SER A CA 1
ATOM 7002 C C . SER C 3 144 ? 82.810 91.127 134.015 1.00 56.90 144 SER A C 1
ATOM 7003 O O . SER C 3 144 ? 83.782 90.419 134.288 1.00 56.90 144 SER A O 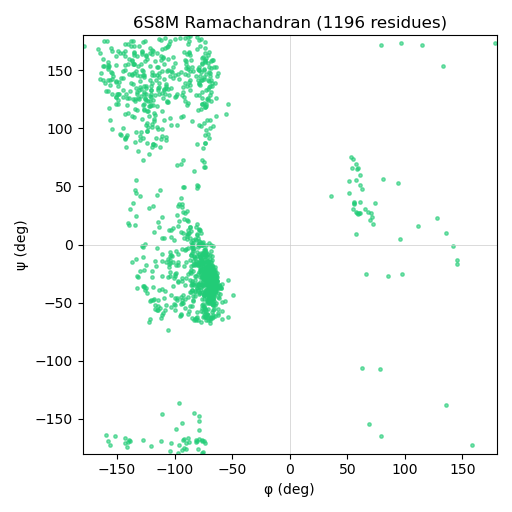1
ATOM 7006 N N . PHE C 3 145 ? 82.869 92.454 133.951 1.00 57.64 145 PHE A N 1
ATOM 7007 C CA . PHE C 3 145 ? 84.059 93.136 134.431 1.00 57.64 145 PHE A CA 1
ATOM 7008 C C . PHE C 3 145 ? 83.988 93.376 135.928 1.00 57.64 145 PHE A C 1
ATOM 7009 O O . PHE C 3 145 ? 85.020 93.393 136.601 1.00 57.64 145 PHE A O 1
ATOM 7017 N N . GLY C 3 146 ? 82.784 93.570 136.462 1.00 53.32 146 GLY A N 1
ATOM 7018 C CA . GLY C 3 146 ? 82.665 94.046 137.826 1.00 53.32 146 GLY A CA 1
ATOM 7019 C C . GLY C 3 146 ? 82.993 93.000 138.865 1.00 53.32 146 GLY A C 1
ATOM 7020 O O . GLY C 3 146 ? 83.690 93.291 139.839 1.00 53.32 146 GLY A O 1
ATOM 7021 N N . GLY C 3 147 ? 82.535 91.773 138.662 1.00 56.14 147 GLY A N 1
ATOM 7022 C CA . GLY C 3 147 ? 82.660 90.740 139.664 1.00 56.14 147 GLY A CA 1
ATOM 7023 C C . GLY C 3 147 ? 84.066 90.188 139.783 1.00 56.14 147 GLY A C 1
ATOM 7024 O O . GLY C 3 147 ? 85.038 90.726 139.254 1.00 56.14 147 GLY A O 1
ATOM 7025 N N . GLY C 3 148 ? 84.167 89.093 140.524 1.00 58.64 148 GLY A N 1
ATOM 7026 C CA . GLY C 3 148 ? 85.443 88.444 140.710 1.00 58.64 148 GLY A CA 1
ATOM 7027 C C . GLY C 3 148 ? 85.912 87.556 139.584 1.00 58.64 148 GLY A C 1
ATOM 7028 O O . GLY C 3 148 ? 86.905 87.868 138.923 1.00 58.64 148 GLY A O 1
ATOM 7029 N N . THR C 3 149 ? 85.194 86.465 139.335 1.00 58.41 149 THR A N 1
ATOM 7030 C CA . THR C 3 149 ? 85.793 85.373 138.577 1.00 58.41 149 THR A CA 1
ATOM 7031 C C . THR C 3 149 ? 85.856 85.680 137.091 1.00 58.41 149 THR A C 1
ATOM 7032 O O . THR C 3 149 ? 86.902 85.498 136.458 1.00 58.41 149 THR A O 1
ATOM 7036 N N . GLY C 3 150 ? 84.754 86.170 136.528 1.00 60.61 150 GLY A N 1
ATOM 7037 C CA . GLY C 3 150 ? 84.730 86.477 135.110 1.00 60.61 150 GLY A CA 1
ATOM 7038 C C . GLY C 3 150 ? 85.642 87.623 134.731 1.00 60.61 150 GLY A C 1
ATOM 7039 O O . GLY C 3 150 ? 86.112 87.700 133.595 1.00 60.61 150 GLY A O 1
ATOM 7040 N N . SER C 3 151 ? 85.921 88.515 135.675 1.00 59.16 151 SER A N 1
ATOM 7041 C CA . SER C 3 151 ? 86.922 89.542 135.436 1.00 59.16 151 SER A CA 1
ATOM 7042 C C . SER C 3 151 ? 88.318 88.944 135.413 1.00 59.16 151 SER A C 1
ATOM 7043 O O . SER C 3 151 ? 89.146 89.300 134.569 1.00 59.16 151 SER A O 1
ATOM 7046 N N . GLY C 3 152 ? 88.594 88.029 136.330 1.00 63.28 152 GLY A N 1
ATOM 7047 C CA . GLY C 3 152 ? 89.945 87.548 136.503 1.00 63.28 152 GLY A CA 1
ATOM 7048 C C . GLY C 3 152 ? 90.276 86.283 135.749 1.00 63.28 152 GLY A C 1
ATOM 7049 O O . GLY C 3 152 ? 91.283 86.234 135.040 1.00 63.28 152 GLY A O 1
ATOM 7050 N N . LEU C 3 153 ? 89.447 85.250 135.903 1.00 62.54 153 LEU A N 1
ATOM 7051 C CA . LEU C 3 153 ? 89.742 83.984 135.248 1.00 62.54 153 LEU A CA 1
ATOM 7052 C C . LEU C 3 153 ? 89.563 84.098 133.748 1.00 62.54 153 LEU A C 1
ATOM 7053 O O . LEU C 3 153 ? 90.312 83.476 132.991 1.00 62.54 153 LEU A O 1
ATOM 7058 N N . GLY C 3 154 ? 88.604 84.910 133.305 1.00 61.84 154 GLY A N 1
ATOM 7059 C CA . GLY C 3 154 ? 88.444 85.141 131.884 1.00 61.84 154 GLY A CA 1
ATOM 7060 C C . GLY C 3 154 ? 89.596 85.914 131.288 1.00 61.84 154 GLY A C 1
ATOM 7061 O O . GLY C 3 154 ? 89.896 85.770 130.100 1.00 61.84 154 GLY A O 1
ATOM 7062 N N . ALA C 3 155 ? 90.260 86.730 132.102 1.00 67.56 155 ALA A N 1
ATOM 7063 C CA . ALA C 3 155 ? 91.446 87.433 131.640 1.00 67.56 155 ALA A CA 1
ATOM 7064 C C . ALA C 3 155 ? 92.584 86.464 131.351 1.00 67.56 155 ALA A C 1
ATOM 7065 O O . ALA C 3 155 ? 93.268 86.590 130.329 1.00 67.56 155 ALA A O 1
ATOM 7067 N N . LEU C 3 156 ? 92.794 85.481 132.229 1.00 68.29 156 LEU A N 1
ATOM 7068 C CA . LEU C 3 156 ? 93.760 84.435 131.925 1.00 68.29 156 LEU A CA 1
ATOM 7069 C C . LEU C 3 156 ? 93.235 83.492 130.854 1.00 68.29 156 LEU A C 1
ATOM 7070 O O . LEU C 3 156 ? 94.030 82.888 130.125 1.00 68.29 156 LEU A O 1
ATOM 7075 N N . LEU C 3 157 ? 91.912 83.372 130.721 1.00 62.24 157 LEU A N 1
ATOM 7076 C CA . LEU C 3 157 ? 91.362 82.384 129.803 1.00 62.24 157 LEU A CA 1
ATOM 7077 C C . LEU C 3 157 ? 91.607 82.750 128.349 1.00 62.24 157 LEU A C 1
ATOM 7078 O O . LEU C 3 157 ? 91.696 81.855 127.508 1.00 62.24 157 LEU A O 1
ATOM 7083 N N . LEU C 3 158 ? 91.789 84.028 128.035 1.00 65.64 158 LEU A N 1
ATOM 7084 C CA . LEU C 3 158 ? 92.123 84.362 126.656 1.00 65.64 158 LEU A CA 1
ATOM 7085 C C . LEU C 3 158 ? 93.616 84.231 126.382 1.00 65.64 158 LEU A C 1
ATOM 7086 O O . LEU C 3 158 ? 94.011 83.690 125.343 1.00 65.64 158 LEU A O 1
ATOM 7091 N N . GLU C 3 159 ? 94.462 84.721 127.290 1.00 72.85 159 GLU A N 1
ATOM 7092 C CA . GLU C 3 159 ? 95.891 84.678 127.013 1.00 72.85 159 GLU A CA 1
ATOM 7093 C C . GLU C 3 159 ? 96.457 83.269 127.102 1.00 72.85 159 GLU A C 1
ATOM 7094 O O . GLU C 3 159 ? 97.512 83.006 126.521 1.00 72.85 159 GLU A O 1
ATOM 7100 N N . ARG C 3 160 ? 95.783 82.359 127.798 1.00 69.08 160 ARG A N 1
ATOM 7101 C CA . ARG C 3 160 ? 96.135 80.953 127.740 1.00 69.08 160 ARG A CA 1
ATOM 7102 C C . ARG C 3 160 ? 95.409 80.237 126.628 1.00 69.08 160 ARG A C 1
ATOM 7103 O O . ARG C 3 160 ? 95.477 79.011 126.546 1.00 69.08 160 ARG A O 1
ATOM 7111 N N . LEU C 3 161 ? 94.719 80.975 125.773 1.00 63.44 161 LEU A N 1
ATOM 7112 C CA . LEU C 3 161 ? 94.092 80.404 124.596 1.00 63.44 161 LEU A CA 1
ATOM 7113 C C . LEU C 3 161 ? 94.660 80.980 123.314 1.00 63.44 161 LEU A C 1
ATOM 7114 O O . LEU C 3 161 ? 94.983 80.222 122.392 1.00 63.44 161 LEU A O 1
ATOM 7119 N N . ASN C 3 162 ? 94.792 82.306 123.231 1.00 70.76 162 ASN A N 1
ATOM 7120 C CA . ASN C 3 162 ? 95.348 82.926 122.037 1.00 70.76 162 ASN A CA 1
ATOM 7121 C C . ASN C 3 162 ? 96.824 82.602 121.877 1.00 70.76 162 ASN A C 1
ATOM 7122 O O . ASN C 3 162 ? 97.348 82.675 120.762 1.00 70.76 162 ASN A O 1
ATOM 7127 N N . MET C 3 163 ? 97.501 82.250 122.970 1.00 77.01 163 MET A N 1
ATOM 7128 C CA . MET C 3 163 ? 98.822 81.651 122.855 1.00 77.01 163 MET A CA 1
ATOM 7129 C C . MET C 3 163 ? 98.760 80.331 122.102 1.00 77.01 163 MET A C 1
ATOM 7130 O O . MET C 3 163 ? 99.610 80.056 121.249 1.00 77.01 163 MET A O 1
ATOM 7135 N N . GLU C 3 164 ? 97.749 79.508 122.382 1.00 74.50 164 GLU A N 1
ATOM 7136 C CA . GLU C 3 164 ? 97.691 78.206 121.728 1.00 74.50 164 GLU A CA 1
ATOM 7137 C C . GLU C 3 164 ? 97.134 78.304 120.319 1.00 74.50 164 GLU A C 1
ATOM 7138 O O . GLU C 3 164 ? 97.824 77.990 119.346 1.00 74.50 164 GLU A O 1
ATOM 7144 N N . TYR C 3 165 ? 95.895 78.736 120.183 1.00 66.52 165 TYR A N 1
ATOM 7145 C CA . TYR C 3 165 ? 95.207 78.467 118.935 1.00 66.52 165 TYR A CA 1
ATOM 7146 C C . TYR C 3 165 ? 95.490 79.495 117.858 1.00 66.52 165 TYR A C 1
ATOM 7147 O O . TYR C 3 165 ? 95.012 79.325 116.733 1.00 66.52 165 TYR A O 1
ATOM 7156 N N . GLY C 3 166 ? 96.253 80.539 118.171 1.00 69.11 166 GLY A N 1
ATOM 7157 C CA . GLY C 3 166 ? 96.847 81.395 117.165 1.00 69.11 166 GLY A CA 1
ATOM 7158 C C . GLY C 3 166 ? 95.889 82.163 116.280 1.00 69.11 166 GLY A C 1
ATOM 7159 O O . GLY C 3 166 ? 95.247 83.122 116.712 1.00 69.11 166 GLY A O 1
ATOM 7160 N N . LYS C 3 167 ? 95.778 81.720 115.032 1.00 71.18 167 LYS A N 1
ATOM 7161 C CA . LYS C 3 167 ? 95.073 82.444 113.984 1.00 71.18 167 LYS A CA 1
ATOM 7162 C C . LYS C 3 167 ? 93.564 82.260 114.026 1.00 71.18 167 LYS A C 1
ATOM 7163 O O . LYS C 3 167 ? 92.882 82.681 113.088 1.00 71.18 167 LYS A O 1
ATOM 7169 N N . LYS C 3 168 ? 93.025 81.650 115.070 1.00 69.30 168 LYS A N 1
ATOM 7170 C CA . LYS C 3 168 ? 91.592 81.452 115.169 1.00 69.30 168 LYS A CA 1
ATOM 7171 C C . LYS C 3 168 ? 90.951 82.656 115.847 1.00 69.30 168 LYS A C 1
ATOM 7172 O O . LYS C 3 168 ? 91.588 83.356 116.637 1.00 69.30 168 LYS A O 1
ATOM 7178 N N . SER C 3 169 ? 89.681 82.894 115.530 1.00 65.11 169 SER A N 1
ATOM 7179 C CA . SER C 3 169 ? 89.013 84.124 115.930 1.00 65.11 169 SER A CA 1
ATOM 7180 C C . SER C 3 169 ? 88.641 84.106 117.406 1.00 65.11 169 SER A C 1
ATOM 7181 O O . SER C 3 169 ? 88.494 83.050 118.019 1.00 65.11 169 SER A O 1
ATOM 7184 N N . ASN C 3 170 ? 88.500 85.298 117.982 1.00 61.93 170 ASN A N 1
ATOM 7185 C CA . ASN C 3 170 ? 88.167 85.440 119.395 1.00 61.93 170 ASN A CA 1
ATOM 7186 C C . ASN C 3 170 ? 87.207 86.600 119.564 1.00 61.93 170 ASN A C 1
ATOM 7187 O O . ASN C 3 170 ? 87.542 87.737 119.224 1.00 61.93 170 ASN A O 1
ATOM 7192 N N . LEU C 3 171 ? 86.030 86.317 120.095 1.00 59.72 171 LEU A N 1
ATOM 7193 C CA . LEU C 3 171 ? 85.049 87.338 120.408 1.00 59.72 171 LEU A CA 1
ATOM 7194 C C . LEU C 3 171 ? 84.732 87.275 121.891 1.00 59.72 171 LEU A C 1
ATOM 7195 O O . LEU C 3 171 ? 85.063 86.301 122.566 1.00 59.72 171 LEU A O 1
ATOM 7200 N N . GLN C 3 172 ? 84.092 88.326 122.393 1.00 58.27 172 GLN A N 1
ATOM 7201 C CA . GLN C 3 172 ? 83.664 88.364 123.783 1.00 58.27 172 GLN A CA 1
ATOM 7202 C C . GLN C 3 172 ? 82.578 89.413 123.955 1.00 58.27 172 GLN A C 1
ATOM 7203 O O . GLN C 3 172 ? 82.651 90.493 123.369 1.00 58.27 172 GLN A O 1
ATOM 7209 N N . PHE C 3 173 ? 81.562 89.079 124.749 1.00 60.43 173 PHE A N 1
ATOM 7210 C CA . PHE C 3 173 ? 80.409 89.958 124.894 1.00 60.43 173 PHE A CA 1
ATOM 7211 C C . PHE C 3 173 ? 80.354 90.458 126.326 1.00 60.43 173 PHE A C 1
ATOM 7212 O O . PHE C 3 173 ? 79.276 90.491 126.921 1.00 60.43 173 PHE A O 1
ATOM 7220 N N . SER C 3 174 ? 81.498 90.825 126.889 1.00 59.17 174 SER A N 1
ATOM 7221 C CA . SER C 3 174 ? 81.597 91.053 128.323 1.00 59.17 174 SER A CA 1
ATOM 7222 C C . SER C 3 174 ? 80.831 92.298 128.761 1.00 59.17 174 SER A C 1
ATOM 7223 O O . SER C 3 174 ? 80.886 93.349 128.121 1.00 59.17 174 SER A O 1
ATOM 7226 N N . VAL C 3 175 ? 80.105 92.156 129.871 1.00 57.09 175 VAL A N 1
ATOM 7227 C CA . VAL C 3 175 ? 79.205 93.200 130.343 1.00 57.09 175 VAL A CA 1
ATOM 7228 C C . VAL C 3 175 ? 79.966 94.172 131.247 1.00 57.09 175 VAL A C 1
ATOM 7229 O O . VAL C 3 175 ? 80.894 93.804 131.971 1.00 57.09 175 VAL A O 1
ATOM 7233 N N . TYR C 3 176 ? 79.579 95.448 131.175 1.00 64.95 176 TYR A N 1
ATOM 7234 C CA . TYR C 3 176 ? 80.417 96.593 131.492 1.00 64.95 176 TYR A CA 1
ATOM 7235 C C . TYR C 3 176 ? 79.741 97.503 132.506 1.00 64.95 176 TYR A C 1
ATOM 7236 O O . TYR C 3 176 ? 78.518 97.682 132.452 1.00 64.95 176 TYR A O 1
ATOM 7245 N N . PRO C 3 177 ? 80.496 98.103 133.418 1.00 63.41 177 PRO A N 1
ATOM 7246 C CA . PRO C 3 177 ? 79.894 98.904 134.485 1.00 63.41 177 PRO A CA 1
ATOM 7247 C C . PRO C 3 177 ? 79.763 100.376 134.125 1.00 63.41 177 PRO A C 1
ATOM 7248 O O . PRO C 3 177 ? 80.392 100.882 133.198 1.00 63.41 177 PRO A O 1
ATOM 7252 N N . ALA C 3 178 ? 78.963 101.074 134.923 1.00 67.41 178 ALA A N 1
ATOM 7253 C CA . ALA C 3 178 ? 78.537 102.426 134.594 1.00 67.41 178 ALA A CA 1
ATOM 7254 C C . ALA C 3 178 ? 78.036 103.095 135.873 1.00 67.41 178 ALA A C 1
ATOM 7255 O O . ALA C 3 178 ? 77.621 102.403 136.810 1.00 67.41 178 ALA A O 1
ATOM 7257 N N . PRO C 3 179 ? 78.093 104.436 135.962 1.00 66.38 179 PRO A N 1
ATOM 7258 C CA . PRO C 3 179 ? 77.930 105.079 137.278 1.00 66.38 179 PRO A CA 1
ATOM 7259 C C . PRO C 3 179 ? 76.529 105.113 137.850 1.00 66.38 179 PRO A C 1
ATOM 7260 O O . PRO C 3 179 ? 76.393 105.408 139.043 1.00 66.38 179 PRO A O 1
ATOM 7264 N N . GLN C 3 180 ? 75.483 104.862 137.071 1.00 66.37 180 GLN A N 1
ATOM 7265 C CA . GLN C 3 180 ? 74.149 104.898 137.658 1.00 66.37 180 GLN A CA 1
ATOM 7266 C C . GLN C 3 180 ? 73.899 103.677 138.536 1.00 66.37 180 GLN A C 1
ATOM 7267 O O . GLN C 3 180 ? 73.659 103.806 139.739 1.00 66.37 180 GLN A O 1
ATOM 7273 N N . VAL C 3 181 ? 73.966 102.480 137.964 1.00 64.74 181 VAL A N 1
ATOM 7274 C CA . VAL C 3 181 ? 73.663 101.250 138.687 1.00 64.74 181 VAL A CA 1
ATOM 7275 C C . VAL C 3 181 ? 74.949 100.466 138.885 1.00 64.74 181 VAL A C 1
ATOM 7276 O O . VAL C 3 181 ? 75.669 100.179 137.922 1.00 64.74 181 VAL A O 1
ATOM 7280 N N . SER C 3 182 ? 75.228 100.116 140.134 1.00 60.10 182 SER A N 1
ATOM 7281 C CA . SER C 3 182 ? 76.417 99.367 140.488 1.00 60.10 182 SER A CA 1
ATOM 7282 C C . SER C 3 182 ? 76.051 98.283 141.480 1.00 60.10 182 SER A C 1
ATOM 7283 O O . SER C 3 182 ? 75.064 98.393 142.207 1.00 60.10 182 SER A O 1
ATOM 7286 N N . THR C 3 183 ? 76.863 97.234 141.508 1.00 61.17 183 THR A N 1
ATOM 7287 C CA . THR C 3 183 ? 76.652 96.121 142.417 1.00 61.17 183 THR A CA 1
ATOM 7288 C C . THR C 3 183 ? 77.774 96.019 143.437 1.00 61.17 183 THR A C 1
ATOM 7289 O O . THR C 3 183 ? 77.523 96.015 144.641 1.00 61.17 183 THR A O 1
ATOM 7293 N N . SER C 3 184 ? 79.008 95.916 142.975 1.00 60.62 184 SER A N 1
ATOM 7294 C CA . SER C 3 184 ? 80.165 95.918 143.850 1.00 60.62 184 SER A CA 1
ATOM 7295 C C . SER C 3 184 ? 80.861 97.266 143.753 1.00 60.62 184 SER A C 1
ATOM 7296 O O . SER C 3 184 ? 80.494 98.120 142.947 1.00 60.62 184 SER A O 1
ATOM 7299 N N . VAL C 3 185 ? 81.858 97.474 144.608 1.00 59.13 185 VAL A N 1
ATOM 7300 C CA . VAL C 3 185 ? 82.505 98.775 144.660 1.00 59.13 185 VAL A CA 1
ATOM 7301 C C . VAL C 3 185 ? 83.979 98.698 144.303 1.00 59.13 185 VAL A C 1
ATOM 7302 O O . VAL C 3 185 ? 84.706 99.670 144.486 1.00 59.13 185 VAL A O 1
ATOM 7306 N N . VAL C 3 186 ? 84.440 97.564 143.797 1.00 57.61 186 VAL A N 1
ATOM 7307 C CA . VAL C 3 186 ? 85.743 97.503 143.160 1.00 57.61 186 VAL A CA 1
ATOM 7308 C C . VAL C 3 186 ? 85.614 97.435 141.653 1.00 57.61 186 VAL A C 1
ATOM 7309 O O . VAL C 3 186 ? 86.590 97.130 140.963 1.00 57.61 186 VAL A O 1
ATOM 7313 N N . GLU C 3 187 ? 84.426 97.698 141.134 1.00 60.84 187 GLU A N 1
ATOM 7314 C CA . GLU C 3 187 ? 84.132 97.754 139.709 1.00 60.84 187 GLU A CA 1
ATOM 7315 C C . GLU C 3 187 ? 85.030 98.690 138.896 1.00 60.84 187 GLU A C 1
ATOM 7316 O O . GLU C 3 187 ? 85.256 98.406 137.715 1.00 60.84 187 GLU A O 1
ATOM 7322 N N . PRO C 3 188 ? 85.564 99.795 139.437 1.00 62.78 188 PRO A N 1
ATOM 7323 C CA . PRO C 3 188 ? 86.657 100.445 138.700 1.00 62.78 188 PRO A CA 1
ATOM 7324 C C . PRO C 3 188 ? 87.928 99.624 138.630 1.00 62.78 188 PRO A C 1
ATOM 7325 O O . PRO C 3 188 ? 88.590 99.628 137.587 1.00 62.78 188 PRO A O 1
ATOM 7329 N N . TYR C 3 189 ? 88.296 98.920 139.699 1.00 65.15 189 TYR A N 1
ATOM 7330 C CA . TYR C 3 189 ? 89.549 98.174 139.672 1.00 65.15 189 TYR A CA 1
ATOM 7331 C C . TYR C 3 189 ? 89.462 96.958 138.763 1.00 65.15 189 TYR A C 1
ATOM 7332 O O . TYR C 3 189 ? 90.328 96.752 137.907 1.00 65.15 189 TYR A O 1
ATOM 7341 N N . ASN C 3 190 ? 88.413 96.152 138.910 1.00 62.32 190 ASN A N 1
ATOM 7342 C CA . ASN C 3 190 ? 88.355 94.916 138.145 1.00 62.32 190 ASN A CA 1
ATOM 7343 C C . ASN C 3 190 ? 88.005 95.130 136.683 1.00 62.32 190 ASN A C 1
ATOM 7344 O O . ASN C 3 190 ? 88.055 94.169 135.911 1.00 62.32 190 ASN A O 1
ATOM 7349 N N . SER C 3 191 ? 87.655 96.345 136.277 1.00 61.82 191 SER A N 1
ATOM 7350 C CA . SER C 3 191 ? 87.476 96.603 134.857 1.00 61.82 191 SER A CA 1
ATOM 7351 C C . SER C 3 191 ? 88.805 96.939 134.198 1.00 61.82 191 SER A C 1
ATOM 7352 O O . SER C 3 191 ? 89.190 96.328 133.196 1.00 61.82 191 SER A O 1
ATOM 7355 N N . VAL C 3 192 ? 89.525 97.909 134.755 1.00 65.36 192 VAL A N 1
ATOM 7356 C CA . VAL C 3 192 ? 90.737 98.375 134.103 1.00 65.36 192 VAL A CA 1
ATOM 7357 C C . VAL C 3 192 ? 91.893 97.404 134.316 1.00 65.36 192 VAL A C 1
ATOM 7358 O O . VAL C 3 192 ? 92.851 97.404 133.538 1.00 65.36 192 VAL A O 1
ATOM 7362 N N . LEU C 3 193 ? 91.819 96.538 135.318 1.00 66.06 193 LEU A N 1
ATOM 7363 C CA . LEU C 3 193 ? 92.783 95.454 135.381 1.00 66.06 193 LEU A CA 1
ATOM 7364 C C . LEU C 3 193 ? 92.465 94.346 134.401 1.00 66.06 193 LEU A C 1
ATOM 7365 O O . LEU C 3 193 ? 93.326 93.504 134.137 1.00 66.06 193 LEU A O 1
ATOM 7370 N N . THR C 3 194 ? 91.253 94.318 133.869 1.00 66.37 194 THR A N 1
ATOM 7371 C CA . THR C 3 194 ? 90.895 93.334 132.869 1.00 66.37 194 THR A CA 1
ATOM 7372 C C . THR C 3 194 ? 91.264 93.793 131.474 1.00 66.37 194 THR A C 1
ATOM 7373 O O . THR C 3 194 ? 91.639 92.970 130.633 1.00 66.37 194 THR A O 1
ATOM 7377 N N . THR C 3 195 ? 91.239 95.101 131.236 1.00 69.05 195 THR A N 1
ATOM 7378 C CA . THR C 3 195 ? 91.344 95.604 129.878 1.00 69.05 195 THR A CA 1
ATOM 7379 C C . THR C 3 195 ? 92.754 95.528 129.307 1.00 69.05 195 THR A C 1
ATOM 7380 O O . THR C 3 195 ? 92.925 95.786 128.113 1.00 69.05 195 THR A O 1
ATOM 7384 N N . HIS C 3 196 ? 93.763 95.185 130.107 1.00 74.24 196 HIS A N 1
ATOM 7385 C CA . HIS C 3 196 ? 95.028 94.788 129.505 1.00 74.24 196 HIS A CA 1
ATOM 7386 C C . HIS C 3 196 ? 94.906 93.443 128.818 1.00 74.24 196 HIS A C 1
ATOM 7387 O O . HIS C 3 196 ? 95.481 93.235 127.745 1.00 74.24 196 HIS A O 1
ATOM 7394 N N . ALA C 3 197 ? 94.177 92.514 129.431 1.00 72.28 197 ALA A N 1
ATOM 7395 C CA . ALA C 3 197 ? 94.020 91.198 128.835 1.00 72.28 197 ALA A CA 1
ATOM 7396 C C . ALA C 3 197 ? 93.178 91.265 127.574 1.00 72.28 197 ALA A C 1
ATOM 7397 O O . ALA C 3 197 ? 93.480 90.596 126.581 1.00 72.28 197 ALA A O 1
ATOM 7399 N N . THR C 3 198 ? 92.145 92.094 127.579 1.00 70.40 198 THR A N 1
ATOM 7400 C CA . THR C 3 198 ? 91.260 92.152 126.430 1.00 70.40 198 THR A CA 1
ATOM 7401 C C . THR C 3 198 ? 91.838 92.948 125.274 1.00 70.40 198 THR A C 1
ATOM 7402 O O . THR C 3 198 ? 91.300 92.869 124.166 1.00 70.40 198 THR A O 1
ATOM 7406 N N . LEU C 3 199 ? 92.909 93.705 125.494 1.00 71.06 199 LEU A N 1
ATOM 7407 C CA . LEU C 3 199 ? 93.422 94.556 124.430 1.00 71.06 199 LEU A CA 1
ATOM 7408 C C . LEU C 3 199 ? 94.141 93.740 123.369 1.00 71.06 199 LEU A C 1
ATOM 7409 O O . LEU C 3 199 ? 93.904 93.916 122.169 1.00 71.06 199 LEU A O 1
ATOM 7414 N N . ASP C 3 200 ? 95.012 92.832 123.791 1.00 71.77 200 ASP A N 1
ATOM 7415 C CA . ASP C 3 200 ? 95.909 92.156 122.869 1.00 71.77 200 ASP A CA 1
ATOM 7416 C C . ASP C 3 200 ? 95.494 90.727 122.560 1.00 71.77 200 ASP A C 1
ATOM 7417 O O . ASP C 3 200 ? 96.031 90.134 121.620 1.00 71.77 200 ASP A O 1
ATOM 7422 N N . ASN C 3 201 ? 94.564 90.159 123.318 1.00 70.33 201 ASN A N 1
ATOM 7423 C CA . ASN C 3 201 ? 94.128 88.798 123.045 1.00 70.33 201 ASN A CA 1
ATOM 7424 C C . ASN C 3 201 ? 92.896 88.772 122.152 1.00 70.33 201 ASN A C 1
ATOM 7425 O O . ASN C 3 201 ? 92.865 88.056 121.149 1.00 70.33 201 ASN A O 1
ATOM 7430 N N . SER C 3 202 ? 91.877 89.542 122.505 1.00 68.41 202 SER A N 1
ATOM 7431 C CA . SER C 3 202 ? 90.622 89.481 121.775 1.00 68.41 202 SER A CA 1
ATOM 7432 C C . SER C 3 202 ? 90.711 90.210 120.448 1.00 68.41 202 SER A C 1
ATOM 7433 O O . SER C 3 202 ? 91.320 91.276 120.348 1.00 68.41 202 SER A O 1
ATOM 7436 N N . ASP C 3 203 ? 90.082 89.635 119.426 1.00 67.56 203 ASP A N 1
ATOM 7437 C CA . ASP C 3 203 ? 89.931 90.365 118.178 1.00 67.56 203 ASP A CA 1
ATOM 7438 C C . ASP C 3 203 ? 88.950 91.508 118.328 1.00 67.56 203 ASP A C 1
ATOM 7439 O O . ASP C 3 203 ? 89.109 92.548 117.684 1.00 67.56 203 ASP A O 1
ATOM 7444 N N . CYS C 3 204 ? 87.951 91.344 119.185 1.00 61.75 204 CYS A N 1
ATOM 7445 C CA . CYS C 3 204 ? 86.867 92.306 119.283 1.00 61.75 204 CYS A CA 1
ATOM 7446 C C . CYS C 3 204 ? 86.149 92.081 120.599 1.00 61.75 204 CYS A C 1
ATOM 7447 O O . CYS C 3 204 ? 86.250 91.010 121.200 1.00 61.75 204 CYS A O 1
ATOM 7450 N N . THR C 3 205 ? 85.422 93.097 121.047 1.00 60.61 205 THR A N 1
ATOM 7451 C CA . THR C 3 205 ? 84.547 92.898 122.187 1.00 60.61 205 THR A CA 1
ATOM 7452 C C . THR C 3 205 ? 83.270 93.697 122.007 1.00 60.61 205 THR A C 1
ATOM 7453 O O . THR C 3 205 ? 83.248 94.729 121.334 1.00 60.61 205 THR A O 1
ATOM 7457 N N . PHE C 3 206 ? 82.193 93.183 122.585 1.00 60.50 206 PHE A N 1
ATOM 7458 C CA . PHE C 3 206 ? 80.887 93.828 122.534 1.00 60.50 206 PHE A CA 1
ATOM 7459 C C . PHE C 3 206 ? 80.503 94.170 123.964 1.00 60.50 206 PHE A C 1
ATOM 7460 O O . PHE C 3 206 ? 79.808 93.400 124.628 1.00 60.50 206 PHE A O 1
ATOM 7468 N N . MET C 3 207 ? 80.954 95.324 124.432 1.00 64.49 207 MET A N 1
ATOM 7469 C CA . MET C 3 207 ? 80.612 95.766 125.770 1.00 64.49 207 MET A CA 1
ATOM 7470 C C . MET C 3 207 ? 79.158 96.201 125.832 1.00 64.49 207 MET A C 1
ATOM 7471 O O . MET C 3 207 ? 78.593 96.692 124.856 1.00 64.49 207 MET A O 1
ATOM 7476 N N . VAL C 3 208 ? 78.540 95.969 126.984 1.00 61.78 208 VAL A N 1
ATOM 7477 C CA . VAL C 3 208 ? 77.124 96.250 127.192 1.00 61.78 208 VAL A CA 1
ATOM 7478 C C . VAL C 3 208 ? 76.944 96.679 128.642 1.00 61.78 208 VAL A C 1
ATOM 7479 O O . VAL C 3 208 ? 77.656 96.212 129.535 1.00 61.78 208 VAL A O 1
ATOM 7483 N N . ASP C 3 209 ? 76.042 97.627 128.864 1.00 66.00 209 ASP A N 1
ATOM 7484 C CA . ASP C 3 209 ? 75.767 98.148 130.190 1.00 66.00 209 ASP A CA 1
ATOM 7485 C C . ASP C 3 209 ? 74.662 97.330 130.853 1.00 66.00 209 ASP A C 1
ATOM 7486 O O . ASP C 3 209 ? 73.878 96.652 130.192 1.00 66.00 209 ASP A O 1
ATOM 7491 N N . ASN C 3 210 ? 74.619 97.385 132.183 1.00 65.89 210 ASN A N 1
ATOM 7492 C CA . ASN C 3 210 ? 73.470 96.879 132.916 1.00 65.89 210 ASN A CA 1
ATOM 7493 C C . ASN C 3 210 ? 72.352 97.897 133.031 1.00 65.89 210 ASN A C 1
ATOM 7494 O O . ASN C 3 210 ? 71.267 97.551 133.507 1.00 65.89 210 ASN A O 1
ATOM 7499 N N . GLU C 3 211 ? 72.583 99.133 132.609 1.00 64.44 211 GLU A N 1
ATOM 7500 C CA . GLU C 3 211 ? 71.643 100.215 132.839 1.00 64.44 211 GLU A CA 1
ATOM 7501 C C . GLU C 3 211 ? 70.813 100.513 131.607 1.00 64.44 211 GLU A C 1
ATOM 7502 O O . GLU C 3 211 ? 69.583 100.568 131.678 1.00 64.44 211 GLU A O 1
ATOM 7508 N N . ALA C 3 212 ? 71.481 100.706 130.472 1.00 60.88 212 ALA A N 1
ATOM 7509 C CA . ALA C 3 212 ? 70.772 100.843 129.212 1.00 60.88 212 ALA A CA 1
ATOM 7510 C C . ALA C 3 212 ? 70.065 99.553 128.847 1.00 60.88 212 ALA A C 1
ATOM 7511 O O . ALA C 3 212 ? 69.022 99.584 128.189 1.00 60.88 212 ALA A O 1
ATOM 7513 N N . CYS C 3 213 ? 70.611 98.413 129.271 1.00 64.72 213 CYS A N 1
ATOM 7514 C CA . CYS C 3 213 ? 69.865 97.166 129.188 1.00 64.72 213 CYS A CA 1
ATOM 7515 C C . CYS C 3 213 ? 68.644 97.198 130.086 1.00 64.72 213 CYS A C 1
ATOM 7516 O O . CYS C 3 213 ? 67.610 96.616 129.747 1.00 64.72 213 CYS A O 1
ATOM 7519 N N . TYR C 3 214 ? 68.728 97.885 131.222 1.00 68.28 214 TYR A N 1
ATOM 7520 C CA . TYR C 3 214 ? 67.576 97.926 132.109 1.00 68.28 214 TYR A CA 1
ATOM 7521 C C . TYR C 3 214 ? 66.551 98.946 131.638 1.00 68.28 214 TYR A C 1
ATOM 7522 O O . TYR C 3 214 ? 65.344 98.711 131.757 1.00 68.28 214 TYR A O 1
ATOM 7531 N N . ASP C 3 215 ? 67.014 100.087 131.120 1.00 64.47 215 ASP A N 1
ATOM 7532 C CA . ASP C 3 215 ? 66.109 101.198 130.857 1.00 64.47 215 ASP A CA 1
ATOM 7533 C C . ASP C 3 215 ? 65.163 100.910 129.709 1.00 64.47 215 ASP A C 1
ATOM 7534 O O . ASP C 3 215 ? 64.039 101.421 129.698 1.00 64.47 215 ASP A O 1
ATOM 7539 N N . ILE C 3 216 ? 65.584 100.091 128.751 1.00 64.13 216 ILE A N 1
ATOM 7540 C CA . ILE C 3 216 ? 64.677 99.743 127.672 1.00 64.13 216 ILE A CA 1
ATOM 7541 C C . ILE C 3 216 ? 63.605 98.803 128.187 1.00 64.13 216 ILE A C 1
ATOM 7542 O O . ILE C 3 216 ? 62.464 98.816 127.707 1.00 64.13 216 ILE A O 1
ATOM 7547 N N . CYS C 3 217 ? 63.924 98.022 129.213 1.00 68.54 217 CYS A N 1
ATOM 7548 C CA . CYS C 3 217 ? 62.911 97.208 129.860 1.00 68.54 217 CYS A CA 1
ATOM 7549 C C . CYS C 3 217 ? 61.974 98.025 130.740 1.00 68.54 217 CYS A C 1
ATOM 7550 O O . CYS C 3 217 ? 60.903 97.528 131.105 1.00 68.54 217 CYS A O 1
ATOM 7553 N N . ARG C 3 218 ? 62.343 99.257 131.091 1.00 70.31 218 ARG A N 1
ATOM 7554 C CA . ARG C 3 218 ? 61.415 100.116 131.814 1.00 70.31 218 ARG A CA 1
ATOM 7555 C C . ARG C 3 218 ? 60.622 101.006 130.868 1.00 70.31 218 ARG A C 1
ATOM 7556 O O . ARG C 3 218 ? 59.399 101.103 130.987 1.00 70.31 218 ARG A O 1
ATOM 7564 N N . ARG C 3 219 ? 61.297 101.656 129.922 1.00 65.22 219 ARG A N 1
ATOM 7565 C CA . ARG C 3 219 ? 60.603 102.570 129.017 1.00 65.22 219 ARG A CA 1
ATOM 7566 C C . ARG C 3 219 ? 59.926 101.836 127.868 1.00 65.22 219 ARG A C 1
ATOM 7567 O O . ARG C 3 219 ? 58.698 101.824 127.758 1.00 65.22 219 ARG A O 1
ATOM 7575 N N . ASN C 3 220 ? 60.718 101.209 127.006 1.00 65.27 220 ASN A N 1
ATOM 7576 C CA . ASN C 3 220 ? 60.177 100.662 125.772 1.00 65.27 220 ASN A CA 1
ATOM 7577 C C . ASN C 3 220 ? 59.572 99.282 125.946 1.00 65.27 220 ASN A C 1
ATOM 7578 O O . ASN C 3 220 ? 59.146 98.679 124.957 1.00 65.27 220 ASN A O 1
ATOM 7583 N N . LEU C 3 221 ? 59.528 98.765 127.164 1.00 65.06 221 LEU A N 1
ATOM 7584 C CA . LEU C 3 221 ? 58.733 97.592 127.453 1.00 65.06 221 LEU A CA 1
ATOM 7585 C C . LEU C 3 221 ? 57.628 97.844 128.450 1.00 65.06 221 LEU A C 1
ATOM 7586 O O . LEU C 3 221 ? 56.751 96.987 128.586 1.00 65.06 221 LEU A O 1
ATOM 7591 N N . ASP C 3 222 ? 57.664 98.975 129.164 1.00 68.85 222 ASP A N 1
ATOM 7592 C CA . ASP C 3 222 ? 56.693 99.344 130.203 1.00 68.85 222 ASP A CA 1
ATOM 7593 C C . ASP C 3 222 ? 56.561 98.271 131.275 1.00 68.85 222 ASP A C 1
ATOM 7594 O O . ASP C 3 222 ? 55.494 98.079 131.859 1.00 68.85 222 ASP A O 1
ATOM 7599 N N . ILE C 3 223 ? 57.643 97.548 131.522 1.00 71.49 223 ILE A N 1
ATOM 7600 C CA . ILE C 3 223 ? 57.706 96.620 132.635 1.00 71.49 223 ILE A CA 1
ATOM 7601 C C . ILE C 3 223 ? 58.256 97.396 133.815 1.00 71.49 223 ILE A C 1
ATOM 7602 O O . ILE C 3 223 ? 59.332 97.997 133.723 1.00 71.49 223 ILE A O 1
ATOM 7607 N N . GLU C 3 224 ? 57.491 97.407 134.906 1.00 69.93 224 GLU A N 1
ATOM 7608 C CA . GLU C 3 224 ? 57.753 98.325 136.004 1.00 69.93 224 GLU A CA 1
ATOM 7609 C C . GLU C 3 224 ? 59.039 97.969 136.729 1.00 69.93 224 GLU A C 1
ATOM 7610 O O . GLU C 3 224 ? 59.902 98.826 136.941 1.00 69.93 224 GLU A O 1
ATOM 7616 N N . ARG C 3 225 ? 59.188 96.708 137.109 1.00 63.63 225 ARG A N 1
ATOM 7617 C CA . ARG C 3 225 ? 60.326 96.258 137.905 1.00 63.63 225 ARG A CA 1
ATOM 7618 C C . ARG C 3 225 ? 60.929 95.007 137.277 1.00 63.63 225 ARG A C 1
ATOM 7619 O O . ARG C 3 225 ? 60.653 93.887 137.725 1.00 63.63 225 ARG A O 1
ATOM 7627 N N . PRO C 3 226 ? 61.753 95.156 136.238 1.00 59.63 226 PRO A N 1
ATOM 7628 C CA . PRO C 3 226 ? 62.295 93.975 135.564 1.00 59.63 226 PRO A CA 1
ATOM 7629 C C . PRO C 3 226 ? 63.373 93.286 136.373 1.00 59.63 226 PRO A C 1
ATOM 7630 O O . PRO C 3 226 ? 64.094 93.907 137.156 1.00 59.63 226 PRO A O 1
ATOM 7634 N N . THR C 3 227 ? 63.476 91.982 136.161 1.00 55.29 227 THR A N 1
ATOM 7635 C CA . THR C 3 227 ? 64.460 91.132 136.805 1.00 55.29 227 THR A CA 1
ATOM 7636 C C . THR C 3 227 ? 65.518 90.710 135.797 1.00 55.29 227 THR A C 1
ATOM 7637 O O . THR C 3 227 ? 65.432 91.012 134.606 1.00 55.29 227 THR A O 1
ATOM 7641 N N . TYR C 3 228 ? 66.506 89.968 136.298 1.00 53.92 228 TYR A N 1
ATOM 7642 C CA . TYR C 3 228 ? 67.700 89.674 135.519 1.00 53.92 228 TYR A CA 1
ATOM 7643 C C . TYR C 3 228 ? 67.432 88.758 134.342 1.00 53.92 228 TYR A C 1
ATOM 7644 O O . TYR C 3 228 ? 68.092 88.888 133.306 1.00 53.92 228 TYR A O 1
ATOM 7653 N N . GLU C 3 229 ? 66.479 87.842 134.465 1.00 56.23 229 GLU A N 1
ATOM 7654 C CA . GLU C 3 229 ? 66.127 87.044 133.303 1.00 56.23 229 GLU A CA 1
ATOM 7655 C C . GLU C 3 229 ? 65.410 87.885 132.259 1.00 56.23 229 GLU A C 1
ATOM 7656 O O . GLU C 3 229 ? 65.528 87.615 131.060 1.00 56.23 229 GLU A O 1
ATOM 7662 N N . ASN C 3 230 ? 64.695 88.926 132.686 1.00 58.97 230 ASN A N 1
ATOM 7663 C CA . ASN C 3 230 ? 64.194 89.896 131.726 1.00 58.97 230 ASN A CA 1
ATOM 7664 C C . ASN C 3 230 ? 65.296 90.798 131.201 1.00 58.97 230 ASN A C 1
ATOM 7665 O O . ASN C 3 230 ? 65.150 91.358 130.113 1.00 58.97 230 ASN A O 1
ATOM 7670 N N . LEU C 3 231 ? 66.392 90.953 131.938 1.00 55.73 231 LEU A N 1
ATOM 7671 C CA . LEU C 3 231 ? 67.543 91.620 131.347 1.00 55.73 231 LEU A CA 1
ATOM 7672 C C . LEU C 3 231 ? 68.250 90.717 130.354 1.00 55.73 231 LEU A C 1
ATOM 7673 O O . LEU C 3 231 ? 68.604 91.158 129.256 1.00 55.73 231 LEU A O 1
ATOM 7678 N N . ASN C 3 232 ? 68.438 89.446 130.708 1.00 53.66 232 ASN A N 1
ATOM 7679 C CA . ASN C 3 232 ? 69.288 88.572 129.911 1.00 53.66 232 ASN A CA 1
ATOM 7680 C C . ASN C 3 232 ? 68.648 88.192 128.587 1.00 53.66 232 ASN A C 1
ATOM 7681 O O . ASN C 3 232 ? 69.358 88.032 127.590 1.00 53.66 232 ASN A O 1
ATOM 7686 N N . ARG C 3 233 ? 67.321 88.050 128.550 1.00 55.31 233 ARG A N 1
ATOM 7687 C CA . ARG C 3 233 ? 66.657 87.706 127.300 1.00 55.31 233 ARG A CA 1
ATOM 7688 C C . ARG C 3 233 ? 66.768 88.813 126.270 1.00 55.31 233 ARG A C 1
ATOM 7689 O O . ARG C 3 233 ? 66.710 88.538 125.069 1.00 55.31 233 ARG A O 1
ATOM 7697 N N . LEU C 3 234 ? 66.943 90.052 126.710 1.00 53.22 234 LEU A N 1
ATOM 7698 C CA . LEU C 3 234 ? 67.382 91.083 125.788 1.00 53.22 234 LEU A CA 1
ATOM 7699 C C . LEU C 3 234 ? 68.815 90.836 125.336 1.00 53.22 234 LEU A C 1
ATOM 7700 O O . LEU C 3 234 ? 69.145 91.039 124.163 1.00 53.22 234 LEU A O 1
ATOM 7705 N N . ILE C 3 235 ? 69.670 90.367 126.243 1.00 50.17 235 ILE A N 1
ATOM 7706 C CA . ILE C 3 235 ? 71.093 90.291 125.943 1.00 50.17 235 ILE A CA 1
ATOM 7707 C C . ILE C 3 235 ? 71.383 89.146 124.991 1.00 50.17 235 ILE A C 1
ATOM 7708 O O . ILE C 3 235 ? 72.126 89.303 124.017 1.00 50.17 235 ILE A O 1
ATOM 7713 N N . ALA C 3 236 ? 70.775 87.990 125.227 1.00 50.71 236 ALA A N 1
ATOM 7714 C CA . ALA C 3 236 ? 71.050 86.828 124.399 1.00 50.71 236 ALA A CA 1
ATOM 7715 C C . ALA C 3 236 ? 70.457 86.937 123.007 1.00 50.71 236 ALA A C 1
ATOM 7716 O O . ALA C 3 236 ? 70.825 86.149 122.133 1.00 50.71 236 ALA A O 1
ATOM 7718 N N . GLN C 3 237 ? 69.552 87.878 122.774 1.00 55.66 237 GLN A N 1
ATOM 7719 C CA . GLN C 3 237 ? 68.941 87.932 121.461 1.00 55.66 237 GLN A CA 1
ATOM 7720 C C . GLN C 3 237 ? 69.876 88.548 120.434 1.00 55.66 237 GLN A C 1
ATOM 7721 O O . GLN C 3 237 ? 69.899 88.098 119.284 1.00 55.66 237 GLN A O 1
ATOM 7727 N N . VAL C 3 238 ? 70.699 89.524 120.830 1.00 53.36 238 VAL A N 1
ATOM 7728 C CA . VAL C 3 238 ? 71.696 90.038 119.899 1.00 53.36 238 VAL A CA 1
ATOM 7729 C C . VAL C 3 238 ? 72.817 89.035 119.713 1.00 53.36 238 VAL A C 1
ATOM 7730 O O . VAL C 3 238 ? 73.540 89.086 118.713 1.00 53.36 238 VAL A O 1
ATOM 7734 N N . VAL C 3 239 ? 72.963 88.108 120.655 1.00 55.93 239 VAL A N 1
ATOM 7735 C CA . VAL C 3 239 ? 73.885 87.005 120.478 1.00 55.93 239 VAL A CA 1
ATOM 7736 C C . VAL C 3 239 ? 73.360 86.062 119.412 1.00 55.93 239 VAL A C 1
ATOM 7737 O O . VAL C 3 239 ? 74.112 85.599 118.547 1.00 55.93 239 VAL A O 1
ATOM 7741 N N . SER C 3 240 ? 72.054 85.795 119.435 1.00 57.20 240 SER A N 1
ATOM 7742 C CA . SER C 3 240 ? 71.443 84.957 118.414 1.00 57.20 240 SER A CA 1
ATOM 7743 C C . SER C 3 240 ? 71.461 85.631 117.058 1.00 57.20 240 SER A C 1
ATOM 7744 O O . SER C 3 240 ? 71.558 84.955 116.029 1.00 57.20 240 SER A O 1
ATOM 7747 N N . SER C 3 241 ? 71.407 86.951 117.038 1.00 59.21 241 SER A N 1
ATOM 7748 C CA . SER C 3 241 ? 71.296 87.675 115.788 1.00 59.21 241 SER A CA 1
ATOM 7749 C C . SER C 3 241 ? 72.623 87.855 115.081 1.00 59.21 241 SER A C 1
ATOM 7750 O O . SER C 3 241 ? 72.655 88.523 114.048 1.00 59.21 241 SER A O 1
ATOM 7753 N N . ILE C 3 242 ? 73.712 87.291 115.586 1.00 55.46 242 ILE A N 1
ATOM 7754 C CA . ILE C 3 242 ? 75.006 87.359 114.920 1.00 55.46 242 ILE A CA 1
ATOM 7755 C C . ILE C 3 242 ? 75.428 85.999 114.409 1.00 55.46 242 ILE A C 1
ATOM 7756 O O . ILE C 3 242 ? 75.568 85.794 113.204 1.00 55.46 242 ILE A O 1
ATOM 7761 N N . THR C 3 243 ? 75.624 85.046 115.312 1.00 66.41 243 THR A N 1
ATOM 7762 C CA . THR C 3 243 ? 76.184 83.761 114.927 1.00 66.41 243 THR A CA 1
ATOM 7763 C C . THR C 3 243 ? 75.151 82.906 114.215 1.00 66.41 243 THR A C 1
ATOM 7764 O O . THR C 3 243 ? 75.293 82.607 113.026 1.00 66.41 243 THR A O 1
ATOM 7768 N N . ALA C 3 244 ? 74.067 82.556 114.915 1.00 67.09 244 ALA A N 1
ATOM 7769 C CA . ALA C 3 244 ? 73.033 81.706 114.339 1.00 67.09 244 ALA A CA 1
ATOM 7770 C C . ALA C 3 244 ? 72.241 82.404 113.243 1.00 67.09 244 ALA A C 1
ATOM 7771 O O . ALA C 3 244 ? 71.451 81.740 112.563 1.00 67.09 244 ALA A O 1
ATOM 7773 N N . SER C 3 245 ? 72.436 83.717 113.067 1.00 67.11 245 SER A N 1
ATOM 7774 C CA . SER C 3 245 ? 71.912 84.419 111.902 1.00 67.11 245 SER A CA 1
ATOM 7775 C C . SER C 3 245 ? 72.490 83.864 110.610 1.00 67.11 245 SER A C 1
ATOM 7776 O O . SER C 3 245 ? 71.802 83.807 109.586 1.00 67.11 245 SER A O 1
ATOM 7779 N N . LEU C 3 246 ? 73.752 83.448 110.635 1.00 64.44 246 LEU A N 1
ATOM 7780 C CA . LEU C 3 246 ? 74.289 82.729 109.493 1.00 64.44 246 LEU A CA 1
ATOM 7781 C C . LEU C 3 246 ? 73.695 81.347 109.370 1.00 64.44 246 LEU A C 1
ATOM 7782 O O . LEU C 3 246 ? 73.643 80.792 108.271 1.00 64.44 246 LEU A O 1
ATOM 7787 N N . ARG C 3 247 ? 73.241 80.781 110.474 1.00 67.09 247 ARG A N 1
ATOM 7788 C CA . ARG C 3 247 ? 72.886 79.377 110.508 1.00 67.09 247 ARG A CA 1
ATOM 7789 C C . ARG C 3 247 ? 71.436 79.163 110.136 1.00 67.09 247 ARG A C 1
ATOM 7790 O O . ARG C 3 247 ? 70.929 78.045 110.250 1.00 67.09 247 ARG A O 1
ATOM 7798 N N . PHE C 3 248 ? 70.766 80.216 109.699 1.00 67.15 248 PHE A N 1
ATOM 7799 C CA . PHE C 3 248 ? 69.567 80.122 108.890 1.00 67.15 248 PHE A CA 1
ATOM 7800 C C . PHE C 3 248 ? 69.918 80.580 107.486 1.00 67.15 248 PHE A C 1
ATOM 7801 O O . PHE C 3 248 ? 70.714 81.506 107.309 1.00 67.15 248 PHE A O 1
ATOM 7809 N N . ALA C 3 249 ? 69.344 79.920 106.492 1.00 68.43 249 ALA A N 1
ATOM 7810 C CA . ALA C 3 249 ? 69.639 80.263 105.111 1.00 68.43 249 ALA A CA 1
ATOM 7811 C C . ALA C 3 249 ? 68.976 81.584 104.768 1.00 68.43 249 ALA A C 1
ATOM 7812 O O . ALA C 3 249 ? 67.753 81.716 104.867 1.00 68.43 249 ALA A O 1
ATOM 7814 N N . GLY C 3 250 ? 69.783 82.570 104.377 1.00 71.70 250 GLY A N 1
ATOM 7815 C CA . GLY C 3 250 ? 69.296 83.902 104.111 1.00 71.70 250 GLY A CA 1
ATOM 7816 C C . GLY C 3 250 ? 69.710 84.403 102.736 1.00 71.70 250 GLY A C 1
ATOM 7817 O O . GLY C 3 250 ? 70.478 83.761 102.011 1.00 71.70 250 GLY A O 1
ATOM 7818 N N . SER C 3 251 ? 69.183 85.579 102.392 1.00 67.90 251 SER A N 1
ATOM 7819 C CA . SER C 3 251 ? 69.463 86.174 101.093 1.00 67.90 251 SER A CA 1
ATOM 7820 C C . SER C 3 251 ? 70.897 86.662 100.991 1.00 67.90 251 SER A C 1
ATOM 7821 O O . SER C 3 251 ? 71.479 86.640 99.904 1.00 67.90 251 SER A O 1
ATOM 7824 N N . LEU C 3 252 ? 71.471 87.120 102.092 1.00 65.55 252 LEU A N 1
ATOM 7825 C CA . LEU C 3 252 ? 72.864 87.534 102.155 1.00 65.55 252 LEU A CA 1
ATOM 7826 C C . LEU C 3 252 ? 73.585 86.684 103.195 1.00 65.55 252 LEU A C 1
ATOM 7827 O O . LEU C 3 252 ? 73.025 85.737 103.746 1.00 65.55 252 LEU A O 1
ATOM 7832 N N . ASN C 3 253 ? 74.837 87.041 103.465 1.00 69.19 253 ASN A N 1
ATOM 7833 C CA . ASN C 3 253 ? 75.654 86.333 104.439 1.00 69.19 253 ASN A CA 1
ATOM 7834 C C . ASN C 3 253 ? 76.613 87.318 105.084 1.00 69.19 253 ASN A C 1
ATOM 7835 O O . ASN C 3 253 ? 77.304 88.055 104.378 1.00 69.19 253 ASN A O 1
ATOM 7840 N N . VAL C 3 254 ? 76.653 87.335 106.412 1.00 66.82 254 VAL A N 1
ATOM 7841 C CA . VAL C 3 254 ? 77.558 88.202 107.156 1.00 66.82 254 VAL A CA 1
ATOM 7842 C C . VAL C 3 254 ? 78.399 87.318 108.064 1.00 66.82 254 VAL A C 1
ATOM 7843 O O . VAL C 3 254 ? 77.953 86.924 109.146 1.00 66.82 254 VAL A O 1
ATOM 7847 N N . ASP C 3 255 ? 79.632 87.046 107.663 1.00 71.82 255 ASP A N 1
ATOM 7848 C CA . ASP C 3 255 ? 80.389 85.989 108.312 1.00 71.82 255 ASP A CA 1
ATOM 7849 C C . ASP C 3 255 ? 81.120 86.516 109.546 1.00 71.82 255 ASP A C 1
ATOM 7850 O O . ASP C 3 255 ? 81.281 87.722 109.732 1.00 71.82 255 ASP A O 1
ATOM 7855 N N . LEU C 3 256 ? 81.549 85.578 110.402 1.00 69.42 256 LEU A N 1
ATOM 7856 C CA . LEU C 3 256 ? 82.345 85.916 111.579 1.00 69.42 256 LEU A CA 1
ATOM 7857 C C . LEU C 3 256 ? 83.681 86.533 111.210 1.00 69.42 256 LEU A C 1
ATOM 7858 O O . LEU C 3 256 ? 84.242 87.310 111.988 1.00 69.42 256 LEU A O 1
ATOM 7863 N N . ASN C 3 257 ? 84.216 86.186 110.044 1.00 75.73 257 ASN A N 1
ATOM 7864 C CA . ASN C 3 257 ? 85.375 86.900 109.541 1.00 75.73 257 ASN A CA 1
ATOM 7865 C C . ASN C 3 257 ? 85.013 88.331 109.171 1.00 75.73 257 ASN A C 1
ATOM 7866 O O . ASN C 3 257 ? 85.850 89.230 109.289 1.00 75.73 257 ASN A O 1
ATOM 7871 N N . GLU C 3 258 ? 83.771 88.566 108.750 1.00 69.12 258 GLU A N 1
ATOM 7872 C CA . GLU C 3 258 ? 83.442 89.851 108.153 1.00 69.12 258 GLU A CA 1
ATOM 7873 C C . GLU C 3 258 ? 83.316 90.961 109.185 1.00 69.12 258 GLU A C 1
ATOM 7874 O O . GLU C 3 258 ? 83.644 92.114 108.878 1.00 69.12 258 GLU A O 1
ATOM 7880 N N . PHE C 3 259 ? 82.870 90.635 110.403 1.00 71.64 259 PHE A N 1
ATOM 7881 C CA . PHE C 3 259 ? 82.919 91.602 111.496 1.00 71.64 259 PHE A CA 1
ATOM 7882 C C . PHE C 3 259 ? 84.345 92.006 111.790 1.00 71.64 259 PHE A C 1
ATOM 7883 O O . PHE C 3 259 ? 84.628 93.174 112.075 1.00 71.64 259 PHE A O 1
ATOM 7891 N N . GLN C 3 260 ? 85.261 91.067 111.655 1.00 76.85 260 GLN A N 1
ATOM 7892 C CA . GLN C 3 260 ? 86.673 91.348 111.767 1.00 76.85 260 GLN A CA 1
ATOM 7893 C C . GLN C 3 260 ? 87.242 92.005 110.515 1.00 76.85 260 GLN A C 1
ATOM 7894 O O . GLN C 3 260 ? 88.459 92.117 110.395 1.00 76.85 260 GLN A O 1
ATOM 7900 N N . THR C 3 261 ? 86.407 92.420 109.572 1.00 71.85 261 THR A N 1
ATOM 7901 C CA . THR C 3 261 ? 86.823 93.312 108.502 1.00 71.85 261 THR A CA 1
ATOM 7902 C C . THR C 3 261 ? 85.993 94.571 108.430 1.00 71.85 261 THR A C 1
ATOM 7903 O O . THR C 3 261 ? 86.538 95.648 108.206 1.00 71.85 261 THR A O 1
ATOM 7907 N N . ASN C 3 262 ? 84.686 94.462 108.597 1.00 66.52 262 ASN A N 1
ATOM 7908 C CA . ASN C 3 262 ? 83.850 95.620 108.358 1.00 66.52 262 ASN A CA 1
ATOM 7909 C C . ASN C 3 262 ? 83.770 96.546 109.552 1.00 66.52 262 ASN A C 1
ATOM 7910 O O . ASN C 3 262 ? 83.167 97.616 109.440 1.00 66.52 262 ASN A O 1
ATOM 7915 N N . LEU C 3 263 ? 84.353 96.168 110.683 1.00 68.55 263 LEU A N 1
ATOM 7916 C CA . LEU C 3 263 ? 84.216 96.947 111.896 1.00 68.55 263 LEU A CA 1
ATOM 7917 C C . LEU C 3 263 ? 85.532 97.331 112.540 1.00 68.55 263 LEU A C 1
ATOM 7918 O O . LEU C 3 263 ? 85.514 97.963 113.600 1.00 68.55 263 LEU A O 1
ATOM 7923 N N . VAL C 3 264 ? 86.665 96.954 111.966 1.00 67.97 264 VAL A N 1
ATOM 7924 C CA . VAL C 3 264 ? 87.945 97.227 112.605 1.00 67.97 264 VAL A CA 1
ATOM 7925 C C . VAL C 3 264 ? 88.930 97.801 111.595 1.00 67.97 264 VAL A C 1
ATOM 7926 O O . VAL C 3 264 ? 89.553 97.057 110.825 1.00 67.97 264 VAL A O 1
ATOM 7930 N N . PRO C 3 265 ? 89.073 99.119 111.534 1.00 72.28 265 PRO A N 1
ATOM 7931 C CA . PRO C 3 265 ? 90.170 99.683 110.738 1.00 72.28 265 PRO A CA 1
ATOM 7932 C C . PRO C 3 265 ? 91.537 99.345 111.294 1.00 72.28 265 PRO A C 1
ATOM 7933 O O . PRO C 3 265 ? 92.440 98.986 110.536 1.00 72.28 265 PRO A O 1
ATOM 7937 N N . TYR C 3 266 ? 91.713 99.458 112.597 1.00 75.32 266 TYR A N 1
ATOM 7938 C CA . TYR C 3 266 ? 93.002 99.354 113.253 1.00 75.32 266 TYR A CA 1
ATOM 7939 C C . TYR C 3 266 ? 92.929 98.260 114.308 1.00 75.32 266 TYR A C 1
ATOM 7940 O O . TYR C 3 266 ? 91.833 97.887 114.739 1.00 75.32 266 TYR A O 1
ATOM 7949 N N . PRO C 3 267 ? 94.066 97.707 114.746 1.00 71.44 267 PRO A N 1
ATOM 7950 C CA . PRO C 3 267 ? 94.006 96.628 115.741 1.00 71.44 267 PRO A CA 1
ATOM 7951 C C . PRO C 3 267 ? 93.629 97.074 117.144 1.00 71.44 267 PRO A C 1
ATOM 7952 O O . PRO C 3 267 ? 93.559 96.224 118.036 1.00 71.44 267 PRO A O 1
ATOM 7956 N N . ARG C 3 268 ? 93.399 98.362 117.387 1.00 74.81 268 ARG A N 1
ATOM 7957 C CA . ARG C 3 268 ? 93.077 98.841 118.718 1.00 74.81 268 ARG A CA 1
ATOM 7958 C C . ARG C 3 268 ? 91.685 99.425 118.835 1.00 74.81 268 ARG A C 1
ATOM 7959 O O . ARG C 3 268 ? 91.290 99.811 119.936 1.00 74.81 268 ARG A O 1
ATOM 7967 N N . ILE C 3 269 ? 90.933 99.499 117.748 1.00 75.07 269 ILE A N 1
ATOM 7968 C CA . ILE C 3 269 ? 89.759 100.357 117.707 1.00 75.07 269 ILE A CA 1
ATOM 7969 C C . ILE C 3 269 ? 88.515 99.483 117.850 1.00 75.07 269 ILE A C 1
ATOM 7970 O O . ILE C 3 269 ? 87.374 99.939 117.701 1.00 75.07 269 ILE A O 1
ATOM 7975 N N . HIS C 3 270 ? 88.736 98.233 118.236 1.00 66.12 270 HIS A N 1
ATOM 7976 C CA . HIS C 3 270 ? 87.739 97.177 118.152 1.00 66.12 270 HIS A CA 1
ATOM 7977 C C . HIS C 3 270 ? 86.700 97.150 119.264 1.00 66.12 270 HIS A C 1
ATOM 7978 O O . HIS C 3 270 ? 86.459 96.088 119.845 1.00 66.12 270 HIS A O 1
ATOM 7985 N N . PHE C 3 271 ? 86.035 98.270 119.555 1.00 67.15 271 PHE A N 1
ATOM 7986 C CA . PHE C 3 271 ? 84.997 98.313 120.589 1.00 67.15 271 PHE A CA 1
ATOM 7987 C C . PHE C 3 271 ? 83.677 98.790 119.996 1.00 67.15 271 PHE A C 1
ATOM 7988 O O . PHE C 3 271 ? 83.298 99.948 120.203 1.00 67.15 271 PHE A O 1
ATOM 7996 N N . PRO C 3 272 ? 82.935 97.944 119.288 1.00 64.12 272 PRO A N 1
ATOM 7997 C CA . PRO C 3 272 ? 81.640 98.384 118.769 1.00 64.12 272 PRO A CA 1
ATOM 7998 C C . PRO C 3 272 ? 80.611 98.477 119.880 1.00 64.12 272 PRO A C 1
ATOM 7999 O O . PRO C 3 272 ? 80.826 98.041 121.008 1.00 64.12 272 PRO A O 1
ATOM 8003 N N . LEU C 3 273 ? 79.476 99.076 119.546 1.00 63.42 273 LEU A N 1
ATOM 8004 C CA . LEU C 3 273 ? 78.302 99.037 120.401 1.00 63.42 273 LEU A CA 1
ATOM 8005 C C . LEU C 3 273 ? 77.265 98.106 119.801 1.00 63.42 273 LEU A C 1
ATOM 8006 O O . LEU C 3 273 ? 77.374 97.665 118.657 1.00 63.42 273 LEU A O 1
ATOM 8011 N N . VAL C 3 274 ? 76.241 97.829 120.590 1.00 64.42 274 VAL A N 1
ATOM 8012 C CA . VAL C 3 274 ? 75.144 96.962 120.192 1.00 64.42 274 VAL A CA 1
ATOM 8013 C C . VAL C 3 274 ? 73.866 97.783 120.251 1.00 64.42 274 VAL A C 1
ATOM 8014 O O . VAL C 3 274 ? 73.694 98.601 121.158 1.00 64.42 274 VAL A O 1
ATOM 8018 N N . THR C 3 275 ? 72.991 97.602 119.268 1.00 66.38 275 THR A N 1
ATOM 8019 C CA . THR C 3 275 ? 71.678 98.226 119.291 1.00 66.38 275 THR A CA 1
ATOM 8020 C C . THR C 3 275 ? 70.684 97.276 118.650 1.00 66.38 275 THR A C 1
ATOM 8021 O O . THR C 3 275 ? 70.910 96.805 117.534 1.00 66.38 275 THR A O 1
ATOM 8025 N N . TYR C 3 276 ? 69.601 96.981 119.357 1.00 57.51 276 TYR A N 1
ATOM 8026 C CA . TYR C 3 276 ? 68.611 96.034 118.880 1.00 57.51 276 TYR A CA 1
ATOM 8027 C C . TYR C 3 276 ? 67.291 96.744 118.644 1.00 57.51 276 TYR A C 1
ATOM 8028 O O . TYR C 3 276 ? 66.934 97.672 119.371 1.00 57.51 276 TYR A O 1
ATOM 8037 N N . SER C 3 277 ? 66.561 96.282 117.634 1.00 66.16 277 SER A N 1
ATOM 8038 C CA . SER C 3 277 ? 65.315 96.898 117.202 1.00 66.16 277 SER A CA 1
ATOM 8039 C C . SER C 3 277 ? 64.536 95.954 116.298 1.00 66.16 277 SER A C 1
ATOM 8040 O O . SER C 3 277 ? 65.136 95.254 115.473 1.00 66.16 277 SER A O 1
ATOM 8043 N N . PRO C 3 278 ? 63.204 95.915 116.392 1.00 61.41 278 PRO A N 1
ATOM 8044 C CA . PRO C 3 278 ? 62.333 96.650 117.302 1.00 61.41 278 PRO A CA 1
ATOM 8045 C C . PRO C 3 278 ? 62.152 95.950 118.627 1.00 61.41 278 PRO A C 1
ATOM 8046 O O . PRO C 3 278 ? 61.911 94.749 118.679 1.00 61.41 278 PRO A O 1
ATOM 8050 N N . ILE C 3 279 ? 62.287 96.703 119.709 1.00 64.56 279 ILE A N 1
ATOM 8051 C CA . ILE C 3 279 ? 61.936 96.172 121.016 1.00 64.56 279 ILE A CA 1
ATOM 8052 C C . ILE C 3 279 ? 60.690 96.892 121.515 1.00 64.56 279 ILE A C 1
ATOM 8053 O O . ILE C 3 279 ? 60.743 97.985 122.090 1.00 64.56 279 ILE A O 1
ATOM 8058 N N . VAL C 3 280 ? 59.543 96.290 121.239 1.00 65.08 280 VAL A N 1
ATOM 8059 C CA . VAL C 3 280 ? 58.246 96.892 121.490 1.00 65.08 280 VAL A CA 1
ATOM 8060 C C . VAL C 3 280 ? 57.449 95.904 122.320 1.00 65.08 280 VAL A C 1
ATOM 8061 O O . VAL C 3 280 ? 57.447 94.705 122.024 1.00 65.08 280 VAL A O 1
ATOM 8065 N N . SER C 3 281 ? 56.763 96.397 123.346 1.00 68.40 281 SER A N 1
ATOM 8066 C CA . SER C 3 281 ? 56.083 95.528 124.295 1.00 68.40 281 SER A CA 1
ATOM 8067 C C . SER C 3 281 ? 54.792 94.975 123.699 1.00 68.40 281 SER A C 1
ATOM 8068 O O . SER C 3 281 ? 54.513 95.109 122.505 1.00 68.40 281 SER A O 1
ATOM 8071 N N . ALA C 3 282 ? 53.979 94.355 124.557 1.00 72.22 282 ALA A N 1
ATOM 8072 C CA . ALA C 3 282 ? 52.873 93.525 124.090 1.00 72.22 282 ALA A CA 1
ATOM 8073 C C . ALA C 3 282 ? 51.752 94.362 123.497 1.00 72.22 282 ALA A C 1
ATOM 8074 O O . ALA C 3 282 ? 51.288 94.095 122.383 1.00 72.22 282 ALA A O 1
ATOM 8076 N N . ALA C 3 283 ? 51.311 95.383 124.213 1.00 70.93 283 ALA A N 1
ATOM 8077 C CA . ALA C 3 283 ? 50.165 96.163 123.778 1.00 70.93 283 ALA A CA 1
ATOM 8078 C C . ALA C 3 283 ? 50.534 97.318 122.861 1.00 70.93 283 ALA A C 1
ATOM 8079 O O . ALA C 3 283 ? 49.694 98.189 122.625 1.00 70.93 283 ALA A O 1
ATOM 8081 N N . LYS C 3 284 ? 51.756 97.364 122.343 1.00 72.95 284 LYS A N 1
ATOM 8082 C CA . LYS C 3 284 ? 52.168 98.517 121.560 1.00 72.95 284 LYS A CA 1
ATOM 8083 C C . LYS C 3 284 ? 52.556 98.183 120.133 1.00 72.95 284 LYS A C 1
ATOM 8084 O O . LYS C 3 284 ? 52.412 99.039 119.264 1.00 72.95 284 LYS A O 1
ATOM 8090 N N . ALA C 3 285 ? 53.028 96.966 119.861 1.00 74.18 285 ALA A N 1
ATOM 8091 C CA . ALA C 3 285 ? 53.252 96.570 118.475 1.00 74.18 285 ALA A CA 1
ATOM 8092 C C . ALA C 3 285 ? 51.923 96.353 117.783 1.00 74.18 285 ALA A C 1
ATOM 8093 O O . ALA C 3 285 ? 51.709 96.793 116.650 1.00 74.18 285 ALA A O 1
ATOM 8095 N N . PHE C 3 286 ? 51.037 95.636 118.448 1.00 78.14 286 PHE A N 1
ATOM 8096 C CA . PHE C 3 286 ? 49.617 95.821 118.263 1.00 78.14 286 PHE A CA 1
ATOM 8097 C C . PHE C 3 286 ? 49.311 97.298 118.478 1.00 78.14 286 PHE A C 1
ATOM 8098 O O . PHE C 3 286 ? 49.584 97.830 119.557 1.00 78.14 286 PHE A O 1
ATOM 8106 N N . HIS C 3 287 ? 48.738 97.937 117.439 1.00 74.07 287 HIS A N 1
ATOM 8107 C CA . HIS C 3 287 ? 48.661 99.375 117.111 1.00 74.07 287 HIS A CA 1
ATOM 8108 C C . HIS C 3 287 ? 49.972 99.956 116.594 1.00 74.07 287 HIS A C 1
ATOM 8109 O O . HIS C 3 287 ? 50.274 101.117 116.878 1.00 74.07 287 HIS A O 1
ATOM 8116 N N . GLU C 3 288 ? 50.743 99.199 115.823 1.00 75.37 288 GLU A N 1
ATOM 8117 C CA . GLU C 3 288 ? 51.941 99.749 115.204 1.00 75.37 288 GLU A CA 1
ATOM 8118 C C . GLU C 3 288 ? 52.240 98.935 113.957 1.00 75.37 288 GLU A C 1
ATOM 8119 O O . GLU C 3 288 ? 51.940 97.741 113.908 1.00 75.37 288 GLU A O 1
ATOM 8125 N N . SER C 3 289 ? 52.804 99.582 112.945 1.00 76.11 289 SER A N 1
ATOM 8126 C CA . SER C 3 289 ? 53.326 98.869 111.792 1.00 76.11 289 SER A CA 1
ATOM 8127 C C . SER C 3 289 ? 54.809 98.580 111.993 1.00 76.11 289 SER A C 1
ATOM 8128 O O . SER C 3 289 ? 55.396 98.892 113.030 1.00 76.11 289 SER A O 1
ATOM 8131 N N . ASN C 3 290 ? 55.437 97.986 110.984 1.00 71.79 290 ASN A N 1
ATOM 8132 C CA . ASN C 3 290 ? 56.877 97.751 111.011 1.00 71.79 290 ASN A CA 1
ATOM 8133 C C . ASN C 3 290 ? 57.395 97.913 109.589 1.00 71.79 290 ASN A C 1
ATOM 8134 O O . ASN C 3 290 ? 57.253 97.000 108.774 1.00 71.79 290 ASN A O 1
ATOM 8139 N N . SER C 3 291 ? 57.972 99.074 109.297 1.00 68.27 291 SER A N 1
ATOM 8140 C CA . SER C 3 291 ? 58.632 99.242 108.017 1.00 68.27 291 SER A CA 1
ATOM 8141 C C . SER C 3 291 ? 60.074 98.805 108.148 1.00 68.27 291 SER A C 1
ATOM 8142 O O . SER C 3 291 ? 60.576 98.535 109.236 1.00 68.27 291 SER A O 1
ATOM 8145 N N . VAL C 3 292 ? 60.755 98.753 107.016 1.00 67.57 292 VAL A N 1
ATOM 8146 C CA . VAL C 3 292 ? 62.198 98.652 107.086 1.00 67.57 292 VAL A CA 1
ATOM 8147 C C . VAL C 3 292 ? 62.771 99.959 107.602 1.00 67.57 292 VAL A C 1
ATOM 8148 O O . VAL C 3 292 ? 63.647 99.970 108.473 1.00 67.57 292 VAL A O 1
ATOM 8152 N N . GLN C 3 293 ? 62.228 101.080 107.126 1.00 71.89 293 GLN A N 1
ATOM 8153 C CA . GLN C 3 293 ? 62.850 102.374 107.373 1.00 71.89 293 GLN A CA 1
ATOM 8154 C C . GLN C 3 293 ? 62.644 102.842 108.806 1.00 71.89 293 GLN A C 1
ATOM 8155 O O . GLN C 3 293 ? 63.587 103.341 109.433 1.00 71.89 293 GLN A O 1
ATOM 8161 N N . GLU C 3 294 ? 61.431 102.686 109.350 1.00 70.02 294 GLU A N 1
ATOM 8162 C CA . GLU C 3 294 ? 61.188 103.181 110.703 1.00 70.02 294 GLU A CA 1
ATOM 8163 C C . GLU C 3 294 ? 61.912 102.356 111.754 1.00 70.02 294 GLU A C 1
ATOM 8164 O O . GLU C 3 294 ? 62.173 102.861 112.849 1.00 70.02 294 GLU A O 1
ATOM 8170 N N . ILE C 3 295 ? 62.273 101.117 111.432 1.00 67.05 295 ILE A N 1
ATOM 8171 C CA . ILE C 3 295 ? 63.006 100.294 112.377 1.00 67.05 295 ILE A CA 1
ATOM 8172 C C . ILE C 3 295 ? 64.490 100.613 112.326 1.00 67.05 295 ILE A C 1
ATOM 8173 O O . ILE C 3 295 ? 65.168 100.627 113.357 1.00 67.05 295 ILE A O 1
ATOM 8178 N N . THR C 3 296 ? 65.013 100.937 111.146 1.00 66.00 296 THR A N 1
ATOM 8179 C CA . THR C 3 296 ? 66.370 101.464 111.090 1.00 66.00 296 THR A CA 1
ATOM 8180 C C . THR C 3 296 ? 66.461 102.849 111.704 1.00 66.00 296 THR A C 1
ATOM 8181 O O . THR C 3 296 ? 67.528 103.244 112.183 1.00 66.00 296 THR A O 1
ATOM 8185 N N . ASN C 3 297 ? 65.360 103.597 111.694 1.00 69.00 297 ASN A N 1
ATOM 8186 C CA . ASN C 3 297 ? 65.322 104.853 112.426 1.00 69.00 297 ASN A CA 1
ATOM 8187 C C . ASN C 3 297 ? 65.399 104.610 113.924 1.00 69.00 297 ASN A C 1
ATOM 8188 O O . ASN C 3 297 ? 66.023 105.391 114.649 1.00 69.00 297 ASN A O 1
ATOM 8193 N N . GLN C 3 298 ? 64.785 103.520 114.398 1.00 70.91 298 GLN A N 1
ATOM 8194 C CA . GLN C 3 298 ? 64.909 103.128 115.799 1.00 70.91 298 GLN A CA 1
ATOM 8195 C C . GLN C 3 298 ? 66.347 102.797 116.159 1.00 70.91 298 GLN A C 1
ATOM 8196 O O . GLN C 3 298 ? 66.761 103.001 117.305 1.00 70.91 298 GLN A O 1
ATOM 8202 N N . CYS C 3 299 ? 67.111 102.280 115.194 1.00 65.91 299 CYS A N 1
ATOM 8203 C CA . CYS C 3 299 ? 68.477 101.854 115.460 1.00 65.91 299 CYS A CA 1
ATOM 8204 C C . CYS C 3 299 ? 69.374 103.037 115.772 1.00 65.91 299 CYS A C 1
ATOM 8205 O O . CYS C 3 299 ? 70.231 102.959 116.656 1.00 65.91 299 CYS A O 1
ATOM 8208 N N . PHE C 3 300 ? 69.182 104.144 115.079 1.00 66.89 300 PHE A N 1
ATOM 8209 C CA . PHE C 3 300 ? 69.981 105.321 115.349 1.00 66.89 300 PHE A CA 1
ATOM 8210 C C . PHE C 3 300 ? 69.332 106.231 116.373 1.00 66.89 300 PHE A C 1
ATOM 8211 O O . PHE C 3 300 ? 69.834 107.332 116.618 1.00 66.89 300 PHE A O 1
ATOM 8219 N N . GLU C 3 301 ? 68.235 105.808 116.959 1.00 69.58 301 GLU A N 1
ATOM 8220 C CA . GLU C 3 301 ? 67.848 106.493 118.174 1.00 69.58 301 GLU A CA 1
ATOM 8221 C C . GLU C 3 301 ? 68.695 105.975 119.329 1.00 69.58 301 GLU A C 1
ATOM 8222 O O . GLU C 3 301 ? 68.959 104.776 119.414 1.00 69.58 301 GLU A O 1
ATOM 8228 N N . PRO C 3 302 ? 69.148 106.854 120.222 1.00 69.00 302 PRO A N 1
ATOM 8229 C CA . PRO C 3 302 ? 69.939 106.392 121.367 1.00 69.00 302 PRO A CA 1
ATOM 8230 C C . PRO C 3 302 ? 69.129 105.678 122.428 1.00 69.00 302 PRO A C 1
ATOM 8231 O O . PRO C 3 302 ? 69.712 105.207 123.407 1.00 69.00 302 PRO A O 1
ATOM 8235 N N . TYR C 3 303 ? 67.810 105.588 122.290 1.00 66.96 303 TYR A N 1
ATOM 8236 C CA . TYR C 3 303 ? 67.011 104.904 123.292 1.00 66.96 303 TYR A CA 1
ATOM 8237 C C . TYR C 3 303 ? 67.070 103.392 123.165 1.00 66.96 303 TYR A C 1
ATOM 8238 O O . TYR C 3 303 ? 66.674 102.697 124.101 1.00 66.96 303 TYR A O 1
ATOM 8247 N N . ASN C 3 304 ? 67.548 102.865 122.044 1.00 63.69 304 ASN A N 1
ATOM 8248 C CA . ASN C 3 304 ? 67.747 101.435 121.887 1.00 63.69 304 ASN A CA 1
ATOM 8249 C C . ASN C 3 304 ? 69.202 101.043 122.063 1.00 63.69 304 ASN A C 1
ATOM 8250 O O . ASN C 3 304 ? 69.586 99.925 121.715 1.00 63.69 304 ASN A O 1
ATOM 8255 N N . GLN C 3 305 ? 70.014 101.939 122.599 1.00 65.64 305 GLN A N 1
ATOM 8256 C CA . GLN C 3 305 ? 71.438 101.712 122.749 1.00 65.64 305 GLN A CA 1
ATOM 8257 C C . GLN C 3 305 ? 71.706 100.814 123.955 1.00 65.64 305 GLN A C 1
ATOM 8258 O O . GLN C 3 305 ? 70.941 100.794 124.918 1.00 65.64 305 GLN A O 1
ATOM 8264 N N . MET C 3 306 ? 72.792 100.045 123.887 1.00 61.88 306 MET A N 1
ATOM 8265 C CA . MET C 3 306 ? 73.129 99.122 124.959 1.00 61.88 306 MET A CA 1
ATOM 8266 C C . MET C 3 306 ? 74.153 99.656 125.948 1.00 61.88 306 MET A C 1
ATOM 8267 O O . MET C 3 306 ? 74.323 99.057 127.011 1.00 61.88 306 MET A O 1
ATOM 8272 N N . VAL C 3 307 ? 74.872 100.723 125.622 1.00 62.40 307 VAL A N 1
ATOM 8273 C CA . VAL C 3 307 ? 75.824 101.334 126.542 1.00 62.40 307 VAL A CA 1
ATOM 8274 C C . VAL C 3 307 ? 75.450 102.798 126.661 1.00 62.40 307 VAL A C 1
ATOM 8275 O O . VAL C 3 307 ? 75.185 103.448 125.646 1.00 62.40 307 VAL A O 1
ATOM 8279 N N . LYS C 3 308 ? 75.433 103.321 127.887 1.00 69.81 308 LYS A N 1
ATOM 8280 C CA . LYS C 3 308 ? 74.973 104.687 128.088 1.00 69.81 308 LYS A CA 1
ATOM 8281 C C . LYS C 3 308 ? 75.985 105.662 127.510 1.00 69.81 308 LYS A C 1
ATOM 8282 O O . LYS C 3 308 ? 76.938 106.074 128.176 1.00 69.81 308 LYS A O 1
ATOM 8288 N N . CYS C 3 309 ? 75.776 106.010 126.246 1.00 77.82 309 CYS A N 1
ATOM 8289 C CA . CYS C 3 309 ? 76.638 106.916 125.515 1.00 77.82 309 CYS A CA 1
ATOM 8290 C C . CYS C 3 309 ? 75.759 107.886 124.750 1.00 77.82 309 CYS A C 1
ATOM 8291 O O . CYS C 3 309 ? 74.533 107.762 124.729 1.00 77.82 309 CYS A O 1
ATOM 8294 N N . ASP C 3 310 ? 76.399 108.855 124.102 1.00 82.62 310 ASP A N 1
ATOM 8295 C CA . ASP C 3 310 ? 75.701 109.877 123.328 1.00 82.62 310 ASP A CA 1
ATOM 8296 C C . ASP C 3 310 ? 76.161 109.744 121.884 1.00 82.62 310 ASP A C 1
ATOM 8297 O O . ASP C 3 310 ? 77.106 110.428 121.461 1.00 82.62 310 ASP A O 1
ATOM 8302 N N . PRO C 3 311 ? 75.525 108.873 121.093 1.00 78.02 311 PRO A N 1
ATOM 8303 C CA . PRO C 3 311 ? 76.021 108.631 119.733 1.00 78.02 311 PRO A CA 1
ATOM 8304 C C . PRO C 3 311 ? 75.804 109.798 118.797 1.00 78.02 311 PRO A C 1
ATOM 8305 O O . PRO C 3 311 ? 76.550 109.933 117.821 1.00 78.02 311 PRO A O 1
ATOM 8309 N N . ARG C 3 312 ? 74.820 110.657 119.065 1.00 78.83 312 ARG A N 1
ATOM 8310 C CA . ARG C 3 312 ? 74.616 111.805 118.194 1.00 78.83 312 ARG A CA 1
ATOM 8311 C C . ARG C 3 312 ? 75.695 112.860 118.381 1.00 78.83 312 ARG A C 1
ATOM 8312 O O . ARG C 3 312 ? 75.886 113.696 117.493 1.00 78.83 312 ARG A O 1
ATOM 8320 N N . THR C 3 313 ? 76.412 112.832 119.503 1.00 79.15 313 THR A N 1
ATOM 8321 C CA . THR C 3 313 ? 77.546 113.730 119.667 1.00 79.15 313 THR A CA 1
ATOM 8322 C C . THR C 3 313 ? 78.732 113.254 118.848 1.00 79.15 313 THR A C 1
ATOM 8323 O O . THR C 3 313 ? 79.318 114.022 118.078 1.00 79.15 313 THR A O 1
ATOM 8327 N N . GLY C 3 314 ? 79.095 111.986 118.993 1.00 84.07 314 GLY A N 1
ATOM 8328 C CA . GLY C 3 314 ? 80.227 111.444 118.279 1.00 84.07 314 GLY A CA 1
ATOM 8329 C C . GLY C 3 314 ? 79.887 111.070 116.855 1.00 84.07 314 GLY A C 1
ATOM 8330 O O . GLY C 3 314 ? 78.757 111.199 116.390 1.00 84.07 314 GLY A O 1
ATOM 8331 N N . ARG C 3 315 ? 80.904 110.595 116.149 1.00 81.95 315 ARG A N 1
ATOM 8332 C CA . ARG C 3 315 ? 80.751 110.110 114.790 1.00 81.95 315 ARG A CA 1
ATOM 8333 C C . ARG C 3 315 ? 80.876 108.596 114.759 1.00 81.95 315 ARG A C 1
ATOM 8334 O O . ARG C 3 315 ? 81.278 107.954 115.732 1.00 81.95 315 ARG A O 1
ATOM 8342 N N . TYR C 3 316 ? 80.530 108.029 113.610 1.00 74.67 316 TYR A N 1
ATOM 8343 C CA . TYR C 3 316 ? 80.576 106.592 113.394 1.00 74.67 316 TYR A CA 1
ATOM 8344 C C . TYR C 3 316 ? 81.754 106.265 112.489 1.00 74.67 316 TYR A C 1
ATOM 8345 O O . TYR C 3 316 ? 81.842 106.781 111.371 1.00 74.67 316 TYR A O 1
ATOM 8354 N N . MET C 3 317 ? 82.652 105.406 112.969 1.00 81.50 317 MET A N 1
ATOM 8355 C CA . MET C 3 317 ? 83.724 104.926 112.110 1.00 81.50 317 MET A CA 1
ATOM 8356 C C . MET C 3 317 ? 83.196 103.912 111.108 1.00 81.50 317 MET A C 1
ATOM 8357 O O . MET C 3 317 ? 83.395 104.060 109.898 1.00 81.50 317 MET A O 1
ATOM 8362 N N . ALA C 3 318 ? 82.509 102.882 111.589 1.00 74.75 318 ALA A N 1
ATOM 8363 C CA . ALA C 3 318 ? 81.980 101.848 110.713 1.00 74.75 318 ALA A CA 1
ATOM 8364 C C . ALA C 3 318 ? 80.771 101.205 111.365 1.00 74.75 318 ALA A C 1
ATOM 8365 O O . ALA C 3 318 ? 80.747 101.009 112.581 1.00 74.75 318 ALA A O 1
ATOM 8367 N N . THR C 3 319 ? 79.777 100.872 110.549 1.00 73.99 319 THR A N 1
ATOM 8368 C CA . THR C 3 319 ? 78.517 100.327 111.022 1.00 73.99 319 THR A CA 1
ATOM 8369 C C . THR C 3 319 ? 78.278 98.947 110.434 1.00 73.99 319 THR A C 1
ATOM 8370 O O . THR C 3 319 ? 78.889 98.555 109.440 1.00 73.99 319 THR A O 1
ATOM 8374 N N . CYS C 3 320 ? 77.348 98.226 111.047 1.00 65.59 320 CYS A N 1
ATOM 8375 C CA . CYS C 3 320 ? 76.943 96.915 110.573 1.00 65.59 320 CYS A CA 1
ATOM 8376 C C . CYS C 3 320 ? 75.489 96.699 110.939 1.00 65.59 320 CYS A C 1
ATOM 8377 O O . CYS C 3 320 ? 75.111 96.887 112.097 1.00 65.59 320 CYS A O 1
ATOM 8380 N N . LEU C 3 321 ? 74.677 96.303 109.968 1.00 59.56 321 LEU A N 1
ATOM 8381 C CA . LEU C 3 321 ? 73.260 96.081 110.206 1.00 59.56 321 LEU A CA 1
ATOM 8382 C C . LEU C 3 321 ? 72.900 94.661 109.816 1.00 59.56 321 LEU A C 1
ATOM 8383 O O . LEU C 3 321 ? 72.961 94.303 108.636 1.00 59.56 321 LEU A O 1
ATOM 8388 N N . LEU C 3 322 ? 72.503 93.868 110.802 1.00 54.95 322 LEU A N 1
ATOM 8389 C CA . LEU C 3 322 ? 72.106 92.481 110.601 1.00 54.95 322 LEU A CA 1
ATOM 8390 C C . LEU C 3 322 ? 70.591 92.427 110.655 1.00 54.95 322 LEU A C 1
ATOM 8391 O O . LEU C 3 322 ? 70.000 92.474 111.734 1.00 54.95 322 LEU A O 1
ATOM 8396 N N . TYR C 3 323 ? 69.955 92.328 109.499 1.00 59.26 323 TYR A N 1
ATOM 8397 C CA . TYR C 3 323 ? 68.510 92.231 109.521 1.00 59.26 323 TYR A CA 1
ATOM 8398 C C . TYR C 3 323 ? 68.108 90.788 109.718 1.00 59.26 323 TYR A C 1
ATOM 8399 O O . TYR C 3 323 ? 68.831 89.862 109.350 1.00 59.26 323 TYR A O 1
ATOM 8408 N N . ARG C 3 324 ? 66.938 90.601 110.294 1.00 65.92 324 ARG A N 1
ATOM 8409 C CA . ARG C 3 324 ? 66.340 89.288 110.377 1.00 65.92 324 ARG A CA 1
ATOM 8410 C C . ARG C 3 324 ? 64.925 89.378 109.840 1.00 65.92 324 ARG A C 1
ATOM 8411 O O . ARG C 3 324 ? 64.377 90.465 109.663 1.00 65.92 324 ARG A O 1
ATOM 8419 N N . GLY C 3 325 ? 64.342 88.225 109.565 1.00 77.29 325 GLY A N 1
ATOM 8420 C CA . GLY C 3 325 ? 62.949 88.190 109.189 1.00 77.29 325 GLY A CA 1
ATOM 8421 C C . GLY C 3 325 ? 62.698 88.570 107.745 1.00 77.29 325 GLY A C 1
ATOM 8422 O O . GLY C 3 325 ? 63.599 88.619 106.905 1.00 77.29 325 GLY A O 1
ATOM 8423 N N . ASP C 3 326 ? 61.427 88.845 107.463 1.00 78.58 326 ASP A N 1
ATOM 8424 C CA . ASP C 3 326 ? 60.973 89.076 106.098 1.00 78.58 326 ASP A CA 1
ATOM 8425 C C . ASP C 3 326 ? 61.438 90.458 105.665 1.00 78.58 326 ASP A C 1
ATOM 8426 O O . ASP C 3 326 ? 60.886 91.471 106.099 1.00 78.58 326 ASP A O 1
ATOM 8431 N N . VAL C 3 327 ? 62.468 90.500 104.828 1.00 63.44 327 VAL A N 1
ATOM 8432 C CA . VAL C 3 327 ? 63.133 91.740 104.455 1.00 63.44 327 VAL A CA 1
ATOM 8433 C C . VAL C 3 327 ? 63.335 91.755 102.952 1.00 63.44 327 VAL A C 1
ATOM 8434 O O . VAL C 3 327 ? 63.924 90.823 102.396 1.00 63.44 327 VAL A O 1
ATOM 8438 N N . ILE C 3 328 ? 62.856 92.803 102.298 1.00 77.05 328 ILE A N 1
ATOM 8439 C CA . ILE C 3 328 ? 63.255 93.067 100.917 1.00 77.05 328 ILE A CA 1
ATOM 8440 C C . ILE C 3 328 ? 64.546 93.881 100.928 1.00 77.05 328 ILE A C 1
ATOM 8441 O O . ILE C 3 328 ? 64.726 94.736 101.806 1.00 77.05 328 ILE A O 1
ATOM 8446 N N . PRO C 3 329 ? 65.475 93.627 100.013 1.00 80.01 329 PRO A N 1
ATOM 8447 C CA . PRO C 3 329 ? 66.789 94.274 100.085 1.00 80.01 329 PRO A CA 1
ATOM 8448 C C . PRO C 3 329 ? 66.894 95.620 99.387 1.00 80.01 329 PRO A C 1
ATOM 8449 O O . PRO C 3 329 ? 68.012 96.120 99.246 1.00 80.01 329 PRO A O 1
ATOM 8453 N N . ARG C 3 330 ? 65.800 96.217 98.928 1.00 88.33 330 ARG A N 1
ATOM 8454 C CA . ARG C 3 330 ? 65.906 97.561 98.382 1.00 88.33 330 ARG A CA 1
ATOM 8455 C C . ARG C 3 330 ? 65.392 98.637 99.308 1.00 88.33 330 ARG A C 1
ATOM 8456 O O . ARG C 3 330 ? 65.703 99.813 99.098 1.00 88.33 330 ARG A O 1
ATOM 8464 N N . ASP C 3 331 ? 64.625 98.276 100.321 1.00 80.46 331 ASP A N 1
ATOM 8465 C CA . ASP C 3 331 ? 64.445 99.226 101.398 1.00 80.46 331 ASP A CA 1
ATOM 8466 C C . ASP C 3 331 ? 65.643 99.255 102.328 1.00 80.46 331 ASP A C 1
ATOM 8467 O O . ASP C 3 331 ? 65.689 100.095 103.229 1.00 80.46 331 ASP A O 1
ATOM 8472 N N . VAL C 3 332 ? 66.584 98.329 102.154 1.00 73.96 332 VAL A N 1
ATOM 8473 C CA . VAL C 3 332 ? 67.949 98.576 102.588 1.00 73.96 332 VAL A CA 1
ATOM 8474 C C . VAL C 3 332 ? 68.444 99.871 101.973 1.00 73.96 332 VAL A C 1
ATOM 8475 O O . VAL C 3 332 ? 68.675 100.864 102.667 1.00 73.96 332 VAL A O 1
ATOM 8479 N N . GLN C 3 333 ? 68.517 99.901 100.647 1.00 83.87 333 GLN A N 1
ATOM 8480 C CA . GLN C 3 333 ? 69.307 100.931 99.995 1.00 83.87 333 GLN A CA 1
ATOM 8481 C C . GLN C 3 333 ? 68.570 102.263 99.935 1.00 83.87 333 GLN A C 1
ATOM 8482 O O . GLN C 3 333 ? 69.196 103.321 100.062 1.00 83.87 333 GLN A O 1
ATOM 8488 N N . ALA C 3 334 ? 67.247 102.238 99.785 1.00 75.94 334 ALA A N 1
ATOM 8489 C CA . ALA C 3 334 ? 66.511 103.489 99.696 1.00 75.94 334 ALA A CA 1
ATOM 8490 C C . ALA C 3 334 ? 66.398 104.177 101.043 1.00 75.94 334 ALA A C 1
ATOM 8491 O O . ALA C 3 334 ? 66.276 105.403 101.090 1.00 75.94 334 ALA A O 1
ATOM 8493 N N . ALA C 3 335 ? 66.445 103.422 102.137 1.00 73.85 335 ALA A N 1
ATOM 8494 C CA . ALA C 3 335 ? 66.346 104.022 103.456 1.00 73.85 335 ALA A CA 1
ATOM 8495 C C . ALA C 3 335 ? 67.695 104.251 104.111 1.00 73.85 335 ALA A C 1
ATOM 8496 O O . ALA C 3 335 ? 67.773 105.040 105.058 1.00 73.85 335 ALA A O 1
ATOM 8498 N N . VAL C 3 336 ? 68.754 103.590 103.641 1.00 73.96 336 VAL A N 1
ATOM 8499 C CA . VAL C 3 336 ? 70.049 103.854 104.248 1.00 73.96 336 VAL A CA 1
ATOM 8500 C C . VAL C 3 336 ? 70.555 105.223 103.817 1.00 73.96 336 VAL A C 1
ATOM 8501 O O . VAL C 3 336 ? 71.156 105.945 104.618 1.00 73.96 336 VAL A O 1
ATOM 8505 N N . THR C 3 337 ? 70.246 105.646 102.587 1.00 78.65 337 THR A N 1
ATOM 8506 C CA . THR C 3 337 ? 70.584 106.997 102.171 1.00 78.65 337 THR A CA 1
ATOM 8507 C C . THR C 3 337 ? 69.679 108.022 102.825 1.00 78.65 337 THR A C 1
ATOM 8508 O O . THR C 3 337 ? 70.070 109.185 102.955 1.00 78.65 337 THR A O 1
ATOM 8512 N N . SER C 3 338 ? 68.496 107.605 103.278 1.00 79.80 338 SER A N 1
ATOM 8513 C CA . SER C 3 338 ? 67.665 108.477 104.087 1.00 79.80 338 SER A CA 1
ATOM 8514 C C . SER C 3 338 ? 68.268 108.702 105.459 1.00 79.80 338 SER A C 1
ATOM 8515 O O . SER C 3 338 ? 67.940 109.692 106.116 1.00 79.80 338 SER A O 1
ATOM 8518 N N . ILE C 3 339 ? 69.140 107.811 105.903 1.00 78.48 339 ILE A N 1
ATOM 8519 C CA . ILE C 3 339 ? 69.868 108.032 107.136 1.00 78.48 339 ILE A CA 1
ATOM 8520 C C . ILE C 3 339 ? 71.219 108.664 106.860 1.00 78.48 339 ILE A C 1
ATOM 8521 O O . ILE C 3 339 ? 71.615 109.627 107.520 1.00 78.48 339 ILE A O 1
ATOM 8526 N N . LYS C 3 340 ? 71.924 108.137 105.861 1.00 80.89 340 LYS A N 1
ATOM 8527 C CA . LYS C 3 340 ? 73.288 108.574 105.591 1.00 80.89 340 LYS A CA 1
ATOM 8528 C C . LYS C 3 340 ? 73.310 109.957 104.965 1.00 80.89 340 LYS A C 1
ATOM 8529 O O . LYS C 3 340 ? 73.921 110.886 105.502 1.00 80.89 340 LYS A O 1
ATOM 8535 N N . SER C 3 341 ? 72.636 110.115 103.835 1.00 88.23 341 SER A N 1
ATOM 8536 C CA . SER C 3 341 ? 72.750 111.342 103.064 1.00 88.23 341 SER A CA 1
ATOM 8537 C C . SER C 3 341 ? 71.866 112.461 103.587 1.00 88.23 341 SER A C 1
ATOM 8538 O O . SER C 3 341 ? 72.070 113.623 103.220 1.00 88.23 341 SER A O 1
ATOM 8541 N N . ARG C 3 342 ? 70.879 112.147 104.416 1.00 85.72 342 ARG A N 1
ATOM 8542 C CA . ARG C 3 342 ? 69.962 113.196 104.828 1.00 85.72 342 ARG A CA 1
ATOM 8543 C C . ARG C 3 342 ? 70.322 113.769 106.189 1.00 85.72 342 ARG A C 1
ATOM 8544 O O . ARG C 3 342 ? 70.358 114.992 106.358 1.00 85.72 342 ARG A O 1
ATOM 8552 N N . ARG C 3 343 ? 70.608 112.908 107.159 1.00 88.96 343 ARG A N 1
ATOM 8553 C CA . ARG C 3 343 ? 70.560 113.305 108.556 1.00 88.96 343 ARG A CA 1
ATOM 8554 C C . ARG C 3 343 ? 71.763 114.158 108.951 1.00 88.96 343 ARG A C 1
ATOM 8555 O O . ARG C 3 343 ? 72.642 114.478 108.147 1.00 88.96 343 ARG A O 1
ATOM 8563 N N . THR C 3 344 ? 71.782 114.531 110.225 1.00 86.33 344 THR A N 1
ATOM 8564 C CA . THR C 3 344 ? 72.752 115.467 110.770 1.00 86.33 344 THR A CA 1
ATOM 8565 C C . THR C 3 344 ? 74.044 114.780 111.187 1.00 86.33 344 THR A C 1
ATOM 8566 O O . THR C 3 344 ? 75.131 115.346 111.010 1.00 86.33 344 THR A O 1
ATOM 8570 N N . ILE C 3 345 ? 73.949 113.555 111.694 1.00 84.38 345 ILE A N 1
ATOM 8571 C CA . ILE C 3 345 ? 75.093 112.837 112.236 1.00 84.38 345 ILE A CA 1
ATOM 8572 C C . ILE C 3 345 ? 76.022 112.361 111.123 1.00 84.38 345 ILE A C 1
ATOM 8573 O O . ILE C 3 345 ? 75.790 111.331 110.476 1.00 84.38 345 ILE A O 1
ATOM 8578 N N . GLN C 3 346 ? 77.086 113.122 110.894 1.00 80.33 346 GLN A N 1
ATOM 8579 C CA . GLN C 3 346 ? 78.006 112.799 109.822 1.00 80.33 346 GLN A CA 1
ATOM 8580 C C . GLN C 3 346 ? 78.848 111.589 110.193 1.00 80.33 346 GLN A C 1
ATOM 8581 O O . GLN C 3 346 ? 79.019 111.248 111.365 1.00 80.33 346 GLN A O 1
ATOM 8587 N N . PHE C 3 347 ? 79.367 110.930 109.171 1.00 81.15 347 PHE A N 1
ATOM 8588 C CA . PHE C 3 347 ? 80.273 109.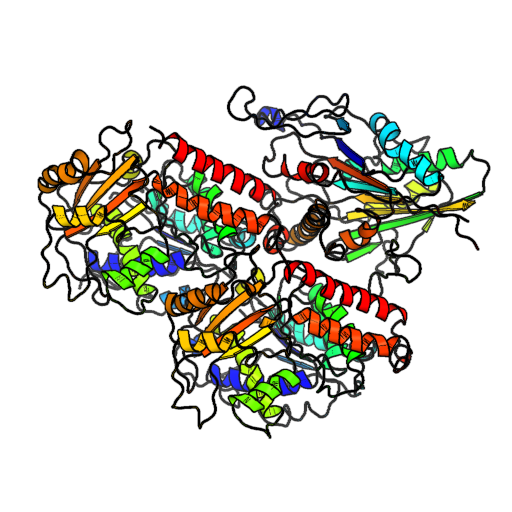824 109.398 1.00 81.15 347 PHE A CA 1
ATOM 8589 C C . PHE C 3 347 ? 81.701 110.334 109.453 1.00 81.15 347 PHE A C 1
ATOM 8590 O O . PHE C 3 347 ? 81.966 111.535 109.422 1.00 81.15 347 PHE A O 1
ATOM 8598 N N . VAL C 3 348 ? 82.636 109.400 109.579 1.00 86.24 348 VAL A N 1
ATOM 8599 C CA . VAL C 3 348 ? 84.040 109.745 109.479 1.00 86.24 348 VAL A CA 1
ATOM 8600 C C . VAL C 3 348 ? 84.355 110.115 108.041 1.00 86.24 348 VAL A C 1
ATOM 8601 O O . VAL C 3 348 ? 83.889 109.466 107.097 1.00 86.24 348 VAL A O 1
ATOM 8605 N N . ASP C 3 349 ? 85.107 111.204 107.875 1.00 96.93 349 ASP A N 1
ATOM 8606 C CA . ASP C 3 349 ? 85.469 111.697 106.554 1.00 96.93 349 ASP A CA 1
ATOM 8607 C C . ASP C 3 349 ? 86.349 110.712 105.799 1.00 96.93 349 ASP A C 1
ATOM 8608 O O . ASP C 3 349 ? 86.322 110.675 104.565 1.00 96.93 349 ASP A O 1
ATOM 8613 N N . TRP C 3 350 ? 87.114 109.893 106.514 1.00 104.10 350 TRP A N 1
ATOM 8614 C CA . TRP C 3 350 ? 88.027 108.974 105.857 1.00 104.10 350 TRP A CA 1
ATOM 8615 C C . TRP C 3 350 ? 87.402 107.624 105.557 1.00 104.10 350 TRP A C 1
ATOM 8616 O O . TRP C 3 350 ? 87.803 106.973 104.587 1.00 104.10 350 TRP A O 1
ATOM 8627 N N . CYS C 3 351 ? 86.439 107.183 106.345 1.00 90.60 351 CYS A N 1
ATOM 8628 C CA . CYS C 3 351 ? 85.666 106.018 105.953 1.00 90.60 351 CYS A CA 1
ATOM 8629 C C . CYS C 3 351 ? 84.679 106.422 104.870 1.00 90.60 351 CYS A C 1
ATOM 8630 O O . CYS C 3 351 ? 83.846 107.299 105.105 1.00 90.60 351 CYS A O 1
ATOM 8633 N N . PRO C 3 352 ? 84.732 105.834 103.709 1.00 83.60 352 PRO A N 1
ATOM 8634 C CA . PRO C 3 352 ? 83.990 106.385 102.574 1.00 83.60 352 PRO A CA 1
ATOM 8635 C C . PRO C 3 352 ? 82.553 105.916 102.489 1.00 83.60 352 PRO A C 1
ATOM 8636 O O . PRO C 3 352 ? 81.721 106.588 101.877 1.00 83.60 352 PRO A O 1
ATOM 8640 N N . THR C 3 353 ? 82.252 104.760 103.064 1.00 80.64 353 THR A N 1
ATOM 8641 C CA . THR C 3 353 ? 80.913 104.200 102.981 1.00 80.64 353 THR A CA 1
ATOM 8642 C C . THR C 3 353 ? 80.241 104.079 104.337 1.00 80.64 353 THR A C 1
ATOM 8643 O O . THR C 3 353 ? 79.117 104.562 104.513 1.00 80.64 353 THR A O 1
ATOM 8647 N N . GLY C 3 354 ? 80.894 103.452 105.307 1.00 76.76 354 GLY A N 1
ATOM 8648 C CA . GLY C 3 354 ? 80.368 103.347 106.644 1.00 76.76 354 GLY A CA 1
ATOM 8649 C C . GLY C 3 354 ? 79.415 102.192 106.870 1.00 76.76 354 GLY A C 1
ATOM 8650 O O . GLY C 3 354 ? 79.306 101.706 107.999 1.00 76.76 354 GLY A O 1
ATOM 8651 N N . PHE C 3 355 ? 78.725 101.737 105.833 1.00 75.20 355 PHE A N 1
ATOM 8652 C CA . PHE C 3 355 ? 77.719 100.702 105.980 1.00 75.20 355 PHE A CA 1
ATOM 8653 C C . PHE C 3 355 ? 78.192 99.385 105.401 1.00 75.20 355 PHE A C 1
ATOM 8654 O O . PHE C 3 355 ? 78.773 99.337 104.315 1.00 75.20 355 PHE A O 1
ATOM 8662 N N . LYS C 3 356 ? 77.959 98.329 106.156 1.00 67.85 356 LYS A N 1
ATOM 8663 C CA . LYS C 3 356 ? 77.929 96.976 105.643 1.00 67.85 356 LYS A CA 1
ATOM 8664 C C . LYS C 3 356 ? 76.639 96.379 106.161 1.00 67.85 356 LYS A C 1
ATOM 8665 O O . LYS C 3 356 ? 76.261 96.622 107.309 1.00 67.85 356 LYS A O 1
ATOM 8671 N N . ILE C 3 357 ? 75.969 95.591 105.330 1.00 60.13 357 ILE A N 1
ATOM 8672 C CA . ILE C 3 357 ? 74.630 95.162 105.687 1.00 60.13 357 ILE A CA 1
ATOM 8673 C C . ILE C 3 357 ? 74.305 93.871 104.955 1.00 60.13 357 ILE A C 1
ATOM 8674 O O . ILE C 3 357 ? 74.641 93.699 103.783 1.00 60.13 357 ILE A O 1
ATOM 8679 N N . GLY C 3 358 ? 73.683 92.944 105.681 1.00 60.23 358 GLY A N 1
ATOM 8680 C CA . GLY C 3 358 ? 73.217 91.712 105.098 1.00 60.23 358 GLY A CA 1
ATOM 8681 C C . GLY C 3 358 ? 71.816 91.402 105.582 1.00 60.23 358 GLY A C 1
ATOM 8682 O O . GLY C 3 358 ? 71.338 91.948 106.572 1.00 60.23 358 GLY A O 1
ATOM 8683 N N . ILE C 3 359 ? 71.166 90.501 104.863 1.00 66.73 359 ILE A N 1
ATOM 8684 C CA . ILE C 3 359 ? 69.774 90.165 105.104 1.00 66.73 359 ILE A CA 1
ATOM 8685 C C . ILE C 3 359 ? 69.690 88.680 105.388 1.00 66.73 359 ILE A C 1
ATOM 8686 O O . ILE C 3 359 ? 70.040 87.860 104.532 1.00 66.73 359 ILE A O 1
ATOM 8691 N N . CYS C 3 360 ? 69.214 88.331 106.572 1.00 71.83 360 CYS A N 1
ATOM 8692 C CA . CYS C 3 360 ? 68.950 86.944 106.912 1.00 71.83 360 CYS A CA 1
ATOM 8693 C C . CYS C 3 360 ? 67.451 86.712 106.882 1.00 71.83 360 CYS A C 1
ATOM 8694 O O . CYS C 3 360 ? 66.687 87.448 107.513 1.00 71.83 360 CYS A O 1
ATOM 8697 N N . TYR C 3 361 ? 67.044 85.675 106.161 1.00 77.49 361 TYR A N 1
ATOM 8698 C CA . TYR C 3 361 ? 65.666 85.574 105.707 1.00 77.49 361 TYR A CA 1
ATOM 8699 C C . TYR C 3 361 ? 64.717 85.177 106.830 1.00 77.49 361 TYR A C 1
ATOM 8700 O O . TYR C 3 361 ? 63.578 85.650 106.880 1.00 77.49 361 TYR A O 1
ATOM 8709 N N . GLU C 3 362 ? 65.137 84.367 107.687 1.00 75.09 362 GLU A N 1
ATOM 8710 C CA . GLU C 3 362 ? 64.184 83.723 108.578 1.00 75.09 362 GLU A CA 1
ATOM 8711 C C . GLU C 3 362 ? 63.942 84.572 109.826 1.00 75.09 362 GLU A C 1
ATOM 8712 O O . GLU C 3 362 ? 64.818 85.338 110.238 1.00 75.09 362 GLU A O 1
ATOM 8718 N N . PRO C 3 363 ? 62.755 84.493 110.429 1.00 70.31 363 PRO A N 1
ATOM 8719 C CA . PRO C 3 363 ? 62.404 85.423 111.506 1.00 70.31 363 PRO A CA 1
ATOM 8720 C C . PRO C 3 363 ? 63.140 85.109 112.792 1.00 70.31 363 PRO A C 1
ATOM 8721 O O . PRO C 3 363 ? 63.593 83.975 112.998 1.00 70.31 363 PRO A O 1
ATOM 8725 N N . PRO C 3 364 ? 63.294 86.093 113.673 1.00 70.76 364 PRO A N 1
ATOM 8726 C CA . PRO C 3 364 ? 63.776 85.805 115.021 1.00 70.76 364 PRO A CA 1
ATOM 8727 C C . PRO C 3 364 ? 62.712 85.087 115.822 1.00 70.76 364 PRO A C 1
ATOM 8728 O O . PRO C 3 364 ? 61.514 85.184 115.553 1.00 70.76 364 PRO A O 1
ATOM 8732 N N . GLN C 3 365 ? 63.172 84.359 116.825 1.00 75.76 365 GLN A N 1
ATOM 8733 C CA . GLN C 3 365 ? 62.299 83.588 117.688 1.00 75.76 365 GLN A CA 1
ATOM 8734 C C . GLN C 3 365 ? 62.122 84.311 119.009 1.00 75.76 365 GLN A C 1
ATOM 8735 O O . GLN C 3 365 ? 63.089 84.810 119.586 1.00 75.76 365 GLN A O 1
ATOM 8741 N N . HIS C 3 366 ? 60.884 84.385 119.478 1.00 82.04 366 HIS A N 1
ATOM 8742 C CA . HIS C 3 366 ? 60.600 84.996 120.763 1.00 82.04 366 HIS A CA 1
ATOM 8743 C C . HIS C 3 366 ? 60.346 83.919 121.805 1.00 82.04 366 HIS A C 1
ATOM 8744 O O . HIS C 3 366 ? 59.858 82.829 121.500 1.00 82.04 366 HIS A O 1
ATOM 8751 N N . VAL C 3 367 ? 60.697 84.235 123.042 1.00 88.66 367 VAL A N 1
ATOM 8752 C CA . VAL C 3 367 ? 60.393 83.381 124.181 1.00 88.66 367 VAL A CA 1
ATOM 8753 C C . VAL C 3 367 ? 58.928 83.603 124.540 1.00 88.66 367 VAL A C 1
ATOM 8754 O O . VAL C 3 367 ? 58.383 84.677 124.247 1.00 88.66 367 VAL A O 1
ATOM 8758 N N . PRO C 3 368 ? 58.245 82.632 125.134 1.00 96.30 368 PRO A N 1
ATOM 8759 C CA . PRO C 3 368 ? 56.842 82.837 125.530 1.00 96.30 368 PRO A CA 1
ATOM 8760 C C . PRO C 3 368 ? 56.641 83.457 126.904 1.00 96.30 368 PRO A C 1
ATOM 8761 O O . PRO C 3 368 ? 55.522 83.397 127.418 1.00 96.30 368 PRO A O 1
ATOM 8765 N N . GLY C 3 369 ? 57.668 84.042 127.510 1.00 88.07 369 GLY A N 1
ATOM 8766 C CA . GLY C 3 369 ? 57.525 84.564 128.853 1.00 88.07 369 GLY A CA 1
ATOM 8767 C C . GLY C 3 369 ? 58.191 85.900 129.098 1.00 88.07 369 GLY A C 1
ATOM 8768 O O . GLY C 3 369 ? 58.635 86.176 130.215 1.00 88.07 369 GLY A O 1
ATOM 8769 N N . SER C 3 370 ? 58.272 86.741 128.073 1.00 81.13 370 SER A N 1
ATOM 8770 C CA . SER C 3 370 ? 58.850 88.066 128.218 1.00 81.13 370 SER A CA 1
ATOM 8771 C C . SER C 3 370 ? 57.899 89.116 127.677 1.00 81.13 370 SER A C 1
ATOM 8772 O O . SER C 3 370 ? 56.937 88.819 126.966 1.00 81.13 370 SER A O 1
ATOM 8775 N N . GLY C 3 371 ? 58.204 90.369 128.014 1.00 78.66 371 GLY A N 1
ATOM 8776 C CA . GLY C 3 371 ? 57.431 91.480 127.504 1.00 78.66 371 GLY A CA 1
ATOM 8777 C C . GLY C 3 371 ? 57.644 91.740 126.033 1.00 78.66 371 GLY A C 1
ATOM 8778 O O . GLY C 3 371 ? 56.811 92.402 125.407 1.00 78.66 371 GLY A O 1
ATOM 8779 N N . ILE C 3 372 ? 58.742 91.241 125.468 1.00 74.45 372 ILE A N 1
ATOM 8780 C CA . ILE C 3 372 ? 58.970 91.377 124.040 1.00 74.45 372 ILE A CA 1
ATOM 8781 C C . ILE C 3 372 ? 57.962 90.511 123.288 1.00 74.45 372 ILE A C 1
ATOM 8782 O O . ILE C 3 372 ? 57.489 89.484 123.792 1.00 74.45 372 ILE A O 1
ATOM 8787 N N . ALA C 3 373 ? 57.568 90.965 122.103 1.00 72.75 373 ALA A N 1
ATOM 8788 C CA . ALA C 3 373 ? 56.543 90.295 121.324 1.00 72.75 373 ALA A CA 1
ATOM 8789 C C . ALA C 3 373 ? 57.099 89.829 119.987 1.00 72.75 373 ALA A C 1
ATOM 8790 O O . ALA C 3 373 ? 58.189 90.219 119.562 1.00 72.75 373 ALA A O 1
ATOM 8792 N N . LYS C 3 374 ? 56.315 88.973 119.337 1.00 73.53 374 LYS A N 1
ATOM 8793 C CA . LYS C 3 374 ? 56.647 88.461 118.016 1.00 73.53 374 LYS A CA 1
ATOM 8794 C C . LYS C 3 374 ? 56.647 89.593 117.002 1.00 73.53 374 LYS A C 1
ATOM 8795 O O . LYS C 3 374 ? 55.788 90.476 117.039 1.00 73.53 374 LYS A O 1
ATOM 8801 N N . VAL C 3 375 ? 57.628 89.580 116.108 1.00 71.02 375 VAL A N 1
ATOM 8802 C CA . VAL C 3 375 ? 57.740 90.611 115.084 1.00 71.02 375 VAL A CA 1
ATOM 8803 C C . VAL C 3 375 ? 58.405 89.997 113.859 1.00 71.02 375 VAL A C 1
ATOM 8804 O O . VAL C 3 375 ? 59.314 89.172 113.976 1.00 71.02 375 VAL A O 1
ATOM 8808 N N . ASN C 3 376 ? 57.922 90.371 112.675 1.00 74.49 376 ASN A N 1
ATOM 8809 C CA . ASN C 3 376 ? 58.339 89.723 111.439 1.00 74.49 376 ASN A CA 1
ATOM 8810 C C . ASN C 3 376 ? 59.688 90.190 110.922 1.00 74.49 376 ASN A C 1
ATOM 8811 O O . ASN C 3 376 ? 60.114 89.717 109.864 1.00 74.49 376 ASN A O 1
ATOM 8816 N N . ARG C 3 377 ? 60.358 91.101 111.619 1.00 66.42 377 ARG A N 1
ATOM 8817 C CA . ARG C 3 377 ? 61.664 91.580 111.198 1.00 66.42 377 ARG A CA 1
ATOM 8818 C C . ARG C 3 377 ? 62.376 92.144 112.415 1.00 66.42 377 ARG A C 1
ATOM 8819 O O . ARG C 3 377 ? 61.736 92.586 113.371 1.00 66.42 377 ARG A O 1
ATOM 8827 N N . ALA C 3 378 ? 63.703 92.102 112.381 1.00 62.00 378 ALA A N 1
ATOM 8828 C CA . ALA C 3 378 ? 64.498 92.542 113.516 1.00 62.00 378 ALA A CA 1
ATOM 8829 C C . ALA C 3 378 ? 65.891 92.901 113.035 1.00 62.00 378 ALA A C 1
ATOM 8830 O O . ALA C 3 378 ? 66.446 92.225 112.165 1.00 62.00 378 ALA A O 1
ATOM 8832 N N . VAL C 3 379 ? 66.451 93.958 113.613 1.00 59.74 379 VAL A N 1
ATOM 8833 C CA . VAL C 3 379 ? 67.754 94.477 113.224 1.00 59.74 379 VAL A CA 1
ATOM 8834 C C . VAL C 3 379 ? 68.662 94.431 114.440 1.00 59.74 379 VAL A C 1
ATOM 8835 O O . VAL C 3 379 ? 68.262 94.852 115.531 1.00 59.74 379 VAL A O 1
ATOM 8839 N N . CYS C 3 380 ? 69.872 93.926 114.260 1.00 56.29 380 CYS A N 1
ATOM 8840 C CA . CYS C 3 380 ? 70.888 93.965 115.301 1.00 56.29 380 CYS A CA 1
ATOM 8841 C C . CYS C 3 380 ? 71.980 94.911 114.830 1.00 56.29 380 CYS A C 1
ATOM 8842 O O . CYS C 3 380 ? 72.925 94.505 114.159 1.00 56.29 380 CYS A O 1
ATOM 8845 N N . MET C 3 381 ? 71.837 96.178 115.186 1.00 64.90 381 MET A N 1
ATOM 8846 C CA . MET C 3 381 ? 72.821 97.177 114.808 1.00 64.90 381 MET A CA 1
ATOM 8847 C C . MET C 3 381 ? 74.115 96.994 115.584 1.00 64.90 381 MET A C 1
ATOM 8848 O O . MET C 3 381 ? 74.113 96.955 116.817 1.00 64.90 381 MET A O 1
ATOM 8853 N N . LEU C 3 382 ? 75.219 96.884 114.857 1.00 63.24 382 LEU A N 1
ATOM 8854 C CA . LEU C 3 382 ? 76.551 96.958 115.428 1.00 63.24 382 LEU A CA 1
ATOM 8855 C C . LEU C 3 382 ? 77.279 98.113 114.772 1.00 63.24 382 LEU A C 1
ATOM 8856 O O . LEU C 3 382 ? 77.197 98.292 113.555 1.00 63.24 382 LEU A O 1
ATOM 8861 N N . SER C 3 383 ? 77.987 98.899 115.571 1.00 69.66 383 SER A N 1
ATOM 8862 C CA . SER C 3 383 ? 78.693 100.032 115.001 1.00 69.66 383 SER A CA 1
ATOM 8863 C C . SER C 3 383 ? 79.874 100.408 115.875 1.00 69.66 383 SER A C 1
ATOM 8864 O O . SER C 3 383 ? 79.724 100.574 117.087 1.00 69.66 383 SER A O 1
ATOM 8867 N N . ASN C 3 384 ? 81.041 100.539 115.255 1.00 75.76 384 ASN A N 1
ATOM 8868 C CA . ASN C 3 384 ? 82.214 101.067 115.936 1.00 75.76 384 ASN A CA 1
ATOM 8869 C C . ASN C 3 384 ? 82.146 102.582 115.858 1.00 75.76 384 ASN A C 1
ATOM 8870 O O . ASN C 3 384 ? 82.390 103.164 114.799 1.00 75.76 384 ASN A O 1
ATOM 8875 N N . THR C 3 385 ? 81.823 103.222 116.972 1.00 74.70 385 THR A N 1
ATOM 8876 C CA . THR C 3 385 ? 81.648 104.660 117.006 1.00 74.70 385 THR A CA 1
ATOM 8877 C C . THR C 3 385 ? 82.884 105.355 117.550 1.00 74.70 385 THR A C 1
ATOM 8878 O O . THR C 3 385 ? 83.863 104.732 117.958 1.00 74.70 385 THR A O 1
ATOM 8882 N N . THR C 3 386 ? 82.822 106.679 117.553 1.00 78.85 386 THR A N 1
ATOM 8883 C CA . THR C 3 386 ? 83.769 107.504 118.276 1.00 78.85 386 THR A CA 1
ATOM 8884 C C . THR C 3 386 ? 83.185 108.046 119.563 1.00 78.85 386 THR A C 1
ATOM 8885 O O . THR C 3 386 ? 83.917 108.637 120.360 1.00 78.85 386 THR A O 1
ATOM 8889 N N . SER C 3 387 ? 81.888 107.864 119.777 1.00 77.87 387 SER A N 1
ATOM 8890 C CA . SER C 3 387 ? 81.235 108.345 120.981 1.00 77.87 387 SER A CA 1
ATOM 8891 C C . SER C 3 387 ? 81.368 107.380 122.143 1.00 77.87 387 SER A C 1
ATOM 8892 O O . SER C 3 387 ? 80.822 107.651 123.214 1.00 77.87 387 SER A O 1
ATOM 8895 N N . ILE C 3 388 ? 82.064 106.255 121.961 1.00 71.77 388 ILE A N 1
ATOM 8896 C CA . ILE C 3 388 ? 82.316 105.340 123.069 1.00 71.77 388 ILE A CA 1
ATOM 8897 C C . ILE C 3 388 ? 83.508 105.789 123.894 1.00 71.77 388 ILE A C 1
ATOM 8898 O O . ILE C 3 388 ? 83.815 105.177 124.924 1.00 71.77 388 ILE A O 1
ATOM 8903 N N . ALA C 3 389 ? 84.177 106.869 123.487 1.00 79.27 389 ALA A N 1
ATOM 8904 C CA . ALA C 3 389 ? 85.278 107.408 124.271 1.00 79.27 389 ALA A CA 1
ATOM 8905 C C . ALA C 3 389 ? 84.809 107.974 125.599 1.00 79.27 389 ALA A C 1
ATOM 8906 O O . ALA C 3 389 ? 85.601 108.046 126.542 1.00 79.27 389 ALA A O 1
ATOM 8908 N N . GLU C 3 390 ? 83.536 108.336 125.714 1.00 80.69 390 GLU A N 1
ATOM 8909 C CA . GLU C 3 390 ? 82.997 108.723 127.007 1.00 80.69 390 GLU A CA 1
ATOM 8910 C C . GLU C 3 390 ? 82.601 107.530 127.866 1.00 80.69 390 GLU A C 1
ATOM 8911 O O . GLU C 3 390 ? 82.053 107.731 128.953 1.00 80.69 390 GLU A O 1
ATOM 8917 N N . ALA C 3 391 ? 82.860 106.301 127.421 1.00 71.44 391 ALA A N 1
ATOM 8918 C CA . ALA C 3 391 ? 82.698 105.168 128.322 1.00 71.44 391 ALA A CA 1
ATOM 8919 C C . ALA C 3 391 ? 83.943 104.944 129.160 1.00 71.44 391 ALA A C 1
ATOM 8920 O O . ALA C 3 391 ? 83.843 104.619 130.346 1.00 71.44 391 ALA A O 1
ATOM 8922 N N . TRP C 3 392 ? 85.121 105.105 128.565 1.00 70.54 392 TRP A N 1
ATOM 8923 C CA . TRP C 3 392 ? 86.341 104.872 129.319 1.00 70.54 392 TRP A CA 1
ATOM 8924 C C . TRP C 3 392 ? 86.686 106.051 130.209 1.00 70.54 392 TRP A C 1
ATOM 8925 O O . TRP C 3 392 ? 87.347 105.874 131.238 1.00 70.54 392 TRP A O 1
ATOM 8936 N N . SER C 3 393 ? 86.235 107.249 129.843 1.00 72.74 393 SER A N 1
ATOM 8937 C CA . SER C 3 393 ? 86.474 108.409 130.687 1.00 72.74 393 SER A CA 1
ATOM 8938 C C . SER C 3 393 ? 85.662 108.337 131.967 1.00 72.74 393 SER A C 1
ATOM 8939 O O . SER C 3 393 ? 86.047 108.934 132.976 1.00 72.74 393 SER A O 1
ATOM 8942 N N . ARG C 3 394 ? 84.545 107.612 131.947 1.00 73.73 394 ARG A N 1
ATOM 8943 C CA . ARG C 3 394 ? 83.797 107.392 133.176 1.00 73.73 394 ARG A CA 1
ATOM 8944 C C . ARG C 3 394 ? 84.560 106.492 134.135 1.00 73.73 394 ARG A C 1
ATOM 8945 O O . ARG C 3 394 ? 84.545 106.722 135.348 1.00 73.73 394 ARG A O 1
ATOM 8953 N N . LEU C 3 395 ? 85.244 105.473 133.621 1.00 71.33 395 LEU A N 1
ATOM 8954 C CA . LEU C 3 395 ? 85.971 104.608 134.538 1.00 71.33 395 LEU A CA 1
ATOM 8955 C C . LEU C 3 395 ? 87.293 105.218 134.961 1.00 71.33 395 LEU A C 1
ATOM 8956 O O . LEU C 3 395 ? 87.680 105.101 136.128 1.00 71.33 395 LEU A O 1
ATOM 8961 N N . ASP C 3 396 ? 87.997 105.873 134.036 1.00 76.09 396 ASP A N 1
ATOM 8962 C CA . ASP C 3 396 ? 89.336 106.350 134.352 1.00 76.09 396 ASP A CA 1
ATOM 8963 C C . ASP C 3 396 ? 89.286 107.540 135.297 1.00 76.09 396 ASP A C 1
ATOM 8964 O O . ASP C 3 396 ? 90.226 107.761 136.067 1.00 76.09 396 ASP A O 1
ATOM 8969 N N . HIS C 3 397 ? 88.194 108.298 135.273 1.00 77.74 397 HIS A N 1
ATOM 8970 C CA . HIS C 3 397 ? 87.992 109.295 136.312 1.00 77.74 397 HIS A CA 1
ATOM 8971 C C . HIS C 3 397 ? 87.706 108.635 137.654 1.00 77.74 397 HIS A C 1
ATOM 8972 O O . HIS C 3 397 ? 88.145 109.128 138.698 1.00 77.74 397 HIS A O 1
ATOM 8979 N N . LYS C 3 398 ? 86.972 107.521 137.648 1.00 70.61 398 LYS A N 1
ATOM 8980 C CA . LYS C 3 398 ? 86.744 106.784 138.886 1.00 70.61 398 LYS A CA 1
ATOM 8981 C C . LYS C 3 398 ? 88.020 106.117 139.361 1.00 70.61 398 LYS A C 1
ATOM 8982 O O . LYS C 3 398 ? 88.384 106.217 140.536 1.00 70.61 398 LYS A O 1
ATOM 8988 N N . PHE C 3 399 ? 88.717 105.444 138.446 1.00 76.67 399 PHE A N 1
ATOM 8989 C CA . PHE C 3 399 ? 89.954 104.754 138.777 1.00 76.67 399 PHE A CA 1
ATOM 8990 C C . PHE C 3 399 ? 91.044 105.709 139.234 1.00 76.67 399 PHE A C 1
ATOM 8991 O O . PHE C 3 399 ? 91.945 105.297 139.968 1.00 76.67 399 PHE A O 1
ATOM 8999 N N . ASP C 3 400 ? 90.964 106.972 138.831 1.00 84.10 400 ASP A N 1
ATOM 9000 C CA . ASP C 3 400 ? 91.806 108.023 139.373 1.00 84.10 400 ASP A CA 1
ATOM 9001 C C . ASP C 3 400 ? 91.593 108.136 140.875 1.00 84.10 400 ASP A C 1
ATOM 9002 O O . ASP C 3 400 ? 92.499 107.851 141.664 1.00 84.10 400 ASP A O 1
ATOM 9007 N N . LEU C 3 401 ? 90.379 108.509 141.272 1.00 84.80 401 LEU A N 1
ATOM 9008 C CA . LEU C 3 401 ? 90.127 108.849 142.662 1.00 84.80 401 LEU A CA 1
ATOM 9009 C C . LEU C 3 401 ? 90.075 107.629 143.564 1.00 84.80 401 LEU A C 1
ATOM 9010 O O . LEU C 3 401 ? 90.269 107.767 144.773 1.00 84.80 401 LEU A O 1
ATOM 9015 N N . MET C 3 402 ? 89.840 106.439 143.014 1.00 78.41 402 MET A N 1
ATOM 9016 C CA . MET C 3 402 ? 89.978 105.242 143.829 1.00 78.41 402 MET A CA 1
ATOM 9017 C C . MET C 3 402 ? 91.434 104.929 144.125 1.00 78.41 402 MET A C 1
ATOM 9018 O O . MET C 3 402 ? 91.721 104.215 145.089 1.00 78.41 402 MET A O 1
ATOM 9023 N N . TYR C 3 403 ? 92.355 105.454 143.326 1.00 81.23 403 TYR A N 1
ATOM 9024 C CA . TYR C 3 403 ? 93.766 105.133 143.451 1.00 81.23 403 TYR A CA 1
ATOM 9025 C C . TYR C 3 403 ? 94.560 106.189 144.194 1.00 81.23 403 TYR A C 1
ATOM 9026 O O . TYR C 3 403 ? 95.581 105.859 144.805 1.00 81.23 403 TYR A O 1
ATOM 9035 N N . SER C 3 404 ? 94.109 107.444 144.165 1.00 85.46 404 SER A N 1
ATOM 9036 C CA . SER C 3 404 ? 94.908 108.567 144.645 1.00 85.46 404 SER A CA 1
ATOM 9037 C C . SER C 3 404 ? 95.136 108.547 146.147 1.00 85.46 404 SER A C 1
ATOM 9038 O O . SER C 3 404 ? 96.050 109.224 146.624 1.00 85.46 404 SER A O 1
ATOM 9041 N N . LYS C 3 405 ? 94.333 107.806 146.897 1.00 84.44 405 LYS A N 1
ATOM 9042 C CA . LYS C 3 405 ? 94.628 107.532 148.288 1.00 84.44 405 LYS A CA 1
ATOM 9043 C C . LYS C 3 405 ? 95.020 106.087 148.515 1.00 84.44 405 LYS A C 1
ATOM 9044 O O . LYS C 3 405 ? 95.193 105.690 149.671 1.00 84.44 405 LYS A O 1
ATOM 9050 N N . ARG C 3 406 ? 95.156 105.303 147.438 1.00 87.41 406 ARG A N 1
ATOM 9051 C CA . ARG C 3 406 ? 95.513 103.881 147.468 1.00 87.41 406 ARG A CA 1
ATOM 9052 C C . ARG C 3 406 ? 94.555 103.065 148.328 1.00 87.41 406 ARG A C 1
ATOM 9053 O O . ARG C 3 406 ? 94.962 102.117 148.998 1.00 87.41 406 ARG A O 1
ATOM 9061 N N . ALA C 3 407 ? 93.280 103.422 148.323 1.00 73.64 407 ALA A N 1
ATOM 9062 C CA . ALA C 3 407 ? 92.304 102.646 149.061 1.00 73.64 407 ALA A CA 1
ATOM 9063 C C . ALA C 3 407 ? 91.923 101.406 148.274 1.00 73.64 407 ALA A C 1
ATOM 9064 O O . ALA C 3 407 ? 91.965 101.398 147.040 1.00 73.64 407 ALA A O 1
ATOM 9066 N N . PHE C 3 408 ? 91.555 100.356 149.015 1.00 68.44 408 PHE A N 1
ATOM 9067 C CA . PHE C 3 408 ? 91.179 99.043 148.480 1.00 68.44 408 PHE A CA 1
ATOM 9068 C C . PHE C 3 408 ? 92.278 98.454 147.607 1.00 68.44 408 PHE A C 1
ATOM 9069 O O . PHE C 3 408 ? 92.014 97.790 146.606 1.00 68.44 408 PHE A O 1
ATOM 9077 N N . VAL C 3 409 ? 93.524 98.710 147.979 1.00 71.09 409 VAL A N 1
ATOM 9078 C CA . VAL C 3 409 ? 94.646 98.152 147.247 1.00 71.09 409 VAL A CA 1
ATOM 9079 C C . VAL C 3 409 ? 95.259 96.994 148.022 1.00 71.09 409 VAL A C 1
ATOM 9080 O O . VAL C 3 409 ? 95.807 96.067 147.403 1.00 71.09 409 VAL A O 1
ATOM 9084 N N . HIS C 3 410 ? 95.082 96.958 149.341 1.00 75.35 410 HIS A N 1
ATOM 9085 C CA . HIS C 3 410 ? 95.700 95.913 150.141 1.00 75.35 410 HIS A CA 1
ATOM 9086 C C . HIS C 3 410 ? 95.064 94.549 149.927 1.00 75.35 410 HIS A C 1
ATOM 9087 O O . HIS C 3 410 ? 95.703 93.534 150.218 1.00 75.35 410 HIS A O 1
ATOM 9094 N N . TRP C 3 411 ? 93.848 94.490 149.402 1.00 63.77 411 TRP A N 1
ATOM 9095 C CA . TRP C 3 411 ? 93.322 93.196 149.002 1.00 63.77 411 TRP A CA 1
ATOM 9096 C C . TRP C 3 411 ? 93.857 92.729 147.663 1.00 63.77 411 TRP A C 1
ATOM 9097 O O . TRP C 3 411 ? 93.492 91.636 147.225 1.00 63.77 411 TRP A O 1
ATOM 9108 N N . TYR C 3 412 ? 94.684 93.519 146.988 1.00 70.00 412 TYR A N 1
ATOM 9109 C CA . TYR C 3 412 ? 95.307 93.073 145.752 1.00 70.00 412 TYR A CA 1
ATOM 9110 C C . TYR C 3 412 ? 96.785 92.787 145.933 1.00 70.00 412 TYR A C 1
ATOM 9111 O O . TYR C 3 412 ? 97.262 91.704 145.576 1.00 70.00 412 TYR A O 1
ATOM 9120 N N . VAL C 3 413 ? 97.523 93.745 146.489 1.00 89.28 413 VAL A N 1
ATOM 9121 C CA . VAL C 3 413 ? 98.952 93.559 146.675 1.00 89.28 413 VAL A CA 1
ATOM 9122 C C . VAL C 3 413 ? 99.200 92.571 147.801 1.00 89.28 413 VAL A C 1
ATOM 9123 O O . VAL C 3 413 ? 100.194 91.835 147.789 1.00 89.28 413 VAL A O 1
ATOM 9127 N N . GLY C 3 414 ? 98.263 92.472 148.743 1.00 87.65 414 GLY A N 1
ATOM 9128 C CA . GLY C 3 414 ? 98.294 91.422 149.744 1.00 87.65 414 GLY A CA 1
ATOM 9129 C C . GLY C 3 414 ? 98.055 90.028 149.202 1.00 87.65 414 GLY A C 1
ATOM 9130 O O . GLY C 3 414 ? 98.226 89.057 149.945 1.00 87.65 414 GLY A O 1
ATOM 9131 N N . GLU C 3 415 ? 97.655 89.906 147.941 1.00 80.96 415 GLU A N 1
ATOM 9132 C CA . GLU C 3 415 ? 97.528 88.615 147.293 1.00 80.96 415 GLU A CA 1
ATOM 9133 C C . GLU C 3 415 ? 98.670 88.336 146.331 1.00 80.96 415 GLU A C 1
ATOM 9134 O O . GLU C 3 415 ? 99.039 87.174 146.140 1.00 80.96 415 GLU A O 1
ATOM 9140 N N . GLY C 3 416 ? 99.281 89.368 145.766 1.00 99.68 416 GLY A N 1
ATOM 9141 C CA . GLY C 3 416 ? 100.484 89.129 145.000 1.00 99.68 416 GLY A CA 1
ATOM 9142 C C . GLY C 3 416 ? 100.702 90.011 143.792 1.00 99.68 416 GLY A C 1
ATOM 9143 O O . GLY C 3 416 ? 101.799 90.014 143.226 1.00 99.68 416 GLY A O 1
ATOM 9144 N N . MET C 3 417 ? 99.680 90.745 143.366 1.00 94.45 417 MET A N 1
ATOM 9145 C CA . MET C 3 417 ? 99.861 91.687 142.271 1.00 94.45 417 MET A CA 1
ATOM 9146 C C . MET C 3 417 ? 100.675 92.885 142.724 1.00 94.45 417 MET A C 1
ATOM 9147 O O . MET C 3 417 ? 100.330 93.554 143.701 1.00 94.45 417 MET A O 1
ATOM 9152 N N . GLU C 3 418 ? 101.758 93.156 142.011 1.00 114.36 418 GLU A N 1
ATOM 9153 C CA . GLU C 3 418 ? 102.493 94.388 142.215 1.00 114.36 418 GLU A CA 1
ATOM 9154 C C . GLU C 3 418 ? 101.656 95.566 141.743 1.00 114.36 418 GLU A C 1
ATOM 9155 O O . GLU C 3 418 ? 100.749 95.427 140.918 1.00 114.36 418 GLU A O 1
ATOM 9161 N N . GLU C 3 419 ? 101.969 96.746 142.267 1.00 108.57 419 GLU A N 1
ATOM 9162 C CA . GLU C 3 419 ? 101.187 97.912 141.885 1.00 108.57 419 GLU A CA 1
ATOM 9163 C C . GLU C 3 419 ? 101.583 98.468 140.530 1.00 108.57 419 GLU A C 1
ATOM 9164 O O . GLU C 3 419 ? 100.990 99.458 140.091 1.00 108.57 419 GLU A O 1
ATOM 9170 N N . GLY C 3 420 ? 102.566 97.864 139.863 1.00 108.37 420 GLY A N 1
ATOM 9171 C CA . GLY C 3 420 ? 103.018 98.362 138.584 1.00 108.37 420 GLY A CA 1
ATOM 9172 C C . GLY C 3 420 ? 101.999 98.240 137.477 1.00 108.37 420 GLY A C 1
ATOM 9173 O O . GLY C 3 420 ? 102.088 98.974 136.489 1.00 108.37 420 GLY A O 1
ATOM 9174 N N . GLU C 3 421 ? 101.037 97.329 137.612 1.00 90.93 421 GLU A N 1
ATOM 9175 C CA . GLU C 3 421 ? 99.969 97.283 136.628 1.00 90.93 421 GLU A CA 1
ATOM 9176 C C . GLU C 3 421 ? 99.059 98.491 136.745 1.00 90.93 421 GLU A C 1
ATOM 9177 O O . GLU C 3 421 ? 98.505 98.938 135.737 1.00 90.93 421 GLU A O 1
ATOM 9183 N N . PHE C 3 422 ? 98.918 99.040 137.956 1.00 89.72 422 PHE A N 1
ATOM 9184 C CA . PHE C 3 422 ? 98.053 100.199 138.163 1.00 89.72 422 PHE A CA 1
ATOM 9185 C C . PHE C 3 422 ? 98.596 101.423 137.452 1.00 89.72 422 PHE A C 1
ATOM 9186 O O . PHE C 3 422 ? 97.821 102.280 137.013 1.00 89.72 422 PHE A O 1
ATOM 9194 N N . SER C 3 423 ? 99.919 101.527 137.348 1.00 97.41 423 SER A N 1
ATOM 9195 C CA . SER C 3 423 ? 100.522 102.516 136.469 1.00 97.41 423 SER A CA 1
ATOM 9196 C C . SER C 3 423 ? 100.135 102.249 135.025 1.00 97.41 423 SER A C 1
ATOM 9197 O O . SER C 3 423 ? 99.557 103.109 134.353 1.00 97.41 423 SER A O 1
ATOM 9200 N N . GLU C 3 424 ? 100.407 101.035 134.547 1.00 101.17 424 GLU A N 1
ATOM 9201 C CA . GLU C 3 424 ? 100.197 100.729 133.141 1.00 101.17 424 GLU A CA 1
ATOM 9202 C C . GLU C 3 424 ? 98.731 100.626 132.763 1.00 101.17 424 GLU A C 1
ATOM 9203 O O . GLU C 3 424 ? 98.418 100.745 131.577 1.00 101.17 424 GLU A O 1
ATOM 9209 N N . ALA C 3 425 ? 97.837 100.391 133.726 1.00 86.60 425 ALA A N 1
ATOM 9210 C CA . ALA C 3 425 ? 96.412 100.371 133.420 1.00 86.60 425 ALA A CA 1
ATOM 9211 C C . ALA C 3 425 ? 95.959 101.734 132.922 1.00 86.60 425 ALA A C 1
ATOM 9212 O O . ALA C 3 425 ? 95.505 101.879 131.783 1.00 86.60 425 ALA A O 1
ATOM 9214 N N . ARG C 3 426 ? 96.143 102.760 133.753 1.00 86.23 426 ARG A N 1
ATOM 9215 C CA . ARG C 3 426 ? 95.770 104.117 133.395 1.00 86.23 426 ARG A CA 1
ATOM 9216 C C . ARG C 3 426 ? 96.644 104.666 132.277 1.00 86.23 426 ARG A C 1
ATOM 9217 O O . ARG C 3 426 ? 96.190 105.522 131.515 1.00 86.23 426 ARG A O 1
ATOM 9225 N N . GLU C 3 427 ? 97.875 104.171 132.137 1.00 93.93 427 GLU A N 1
ATOM 9226 C CA . GLU C 3 427 ? 98.687 104.593 131.004 1.00 93.93 427 GLU A CA 1
ATOM 9227 C C . GLU C 3 427 ? 98.190 103.980 129.704 1.00 93.93 427 GLU A C 1
ATOM 9228 O O . GLU C 3 427 ? 98.123 104.670 128.683 1.00 93.93 427 GLU A O 1
ATOM 9234 N N . ASP C 3 428 ? 97.832 102.694 129.712 1.00 85.23 428 ASP A N 1
ATOM 9235 C CA . ASP C 3 428 ? 97.414 102.086 128.456 1.00 85.23 428 ASP A CA 1
ATOM 9236 C C . ASP C 3 428 ? 95.996 102.492 128.090 1.00 85.23 428 ASP A C 1
ATOM 9237 O O . ASP C 3 428 ? 95.713 102.746 126.914 1.00 85.23 428 ASP A O 1
ATOM 9242 N N . LEU C 3 429 ? 95.103 102.567 129.081 1.00 80.89 429 LEU A N 1
ATOM 9243 C CA . LEU C 3 429 ? 93.700 102.861 128.802 1.00 80.89 429 LEU A CA 1
ATOM 9244 C C . LEU C 3 429 ? 93.517 104.274 128.267 1.00 80.89 429 LEU A C 1
ATOM 9245 O O . LEU C 3 429 ? 92.746 104.488 127.324 1.00 80.89 429 LEU A O 1
ATOM 9250 N N . ALA C 3 430 ? 94.227 105.243 128.850 1.00 88.00 430 ALA A N 1
ATOM 9251 C CA . ALA C 3 430 ? 94.190 106.604 128.328 1.00 88.00 430 ALA A CA 1
ATOM 9252 C C . ALA C 3 430 ? 94.785 106.662 126.933 1.00 88.00 430 ALA A C 1
ATOM 9253 O O . ALA C 3 430 ? 94.226 107.309 126.043 1.00 88.00 430 ALA A O 1
ATOM 9255 N N . ALA C 3 431 ? 95.892 105.947 126.714 1.00 89.21 431 ALA A N 1
ATOM 9256 C CA . ALA C 3 431 ? 96.460 105.846 125.376 1.00 89.21 431 ALA A CA 1
ATOM 9257 C C . ALA C 3 431 ? 95.544 105.081 124.438 1.00 89.21 431 ALA A C 1
ATOM 9258 O O . ALA C 3 431 ? 95.565 105.316 123.225 1.00 89.21 431 ALA A O 1
ATOM 9260 N N . LEU C 3 432 ? 94.732 104.171 124.972 1.00 85.56 432 LEU A N 1
ATOM 9261 C CA . LEU C 3 432 ? 93.718 103.548 124.139 1.00 85.56 432 LEU A CA 1
ATOM 9262 C C . LEU C 3 432 ? 92.623 104.541 123.798 1.00 85.56 432 LEU A C 1
ATOM 9263 O O . LEU C 3 432 ? 92.036 104.475 122.713 1.00 85.56 432 LEU A O 1
ATOM 9268 N N . GLU C 3 433 ? 92.359 105.488 124.689 1.00 85.50 433 GLU A N 1
ATOM 9269 C CA . GLU C 3 433 ? 91.454 106.570 124.346 1.00 85.50 433 GLU A CA 1
ATOM 9270 C C . GLU C 3 433 ? 92.130 107.596 123.445 1.00 85.50 433 GLU A C 1
ATOM 9271 O O . GLU C 3 433 ? 91.441 108.377 122.781 1.00 85.50 433 GLU A O 1
ATOM 9277 N N . ARG C 3 434 ? 93.463 107.581 123.363 1.00 90.12 434 ARG A N 1
ATOM 9278 C CA . ARG C 3 434 ? 94.152 108.485 122.450 1.00 90.12 434 ARG A CA 1
ATOM 9279 C C . ARG C 3 434 ? 94.025 108.073 120.992 1.00 90.12 434 ARG A C 1
ATOM 9280 O O . ARG C 3 434 ? 94.472 108.823 120.122 1.00 90.12 434 ARG A O 1
ATOM 9288 N N . ASP C 3 435 ? 93.451 106.912 120.697 1.00 88.99 435 ASP A N 1
ATOM 9289 C CA . ASP C 3 435 ? 93.159 106.576 119.314 1.00 88.99 435 ASP A CA 1
ATOM 9290 C C . ASP C 3 435 ? 91.749 106.962 118.905 1.00 88.99 435 ASP A C 1
ATOM 9291 O O . ASP C 3 435 ? 91.524 107.300 117.739 1.00 88.99 435 ASP A O 1
ATOM 9296 N N . TYR C 3 436 ? 90.797 106.928 119.836 1.00 81.50 436 TYR A N 1
ATOM 9297 C CA . TYR C 3 436 ? 89.447 107.381 119.524 1.00 81.50 436 TYR A CA 1
ATOM 9298 C C . TYR C 3 436 ? 89.384 108.886 119.337 1.00 81.50 436 TYR A C 1
ATOM 9299 O O . TYR C 3 436 ? 88.558 109.379 118.564 1.00 81.50 436 TYR A O 1
ATOM 9308 N N . GLU C 3 437 ? 90.234 109.628 120.030 1.00 92.72 437 GLU A N 1
ATOM 9309 C CA . GLU C 3 437 ? 90.292 111.058 119.799 1.00 92.72 437 GLU A CA 1
ATOM 9310 C C . GLU C 3 437 ? 91.113 111.405 118.568 1.00 92.72 437 GLU A C 1
ATOM 9311 O O . GLU C 3 437 ? 91.022 112.534 118.080 1.00 92.72 437 GLU A O 1
ATOM 9317 N N . GLU C 3 438 ? 91.903 110.462 118.053 1.00 99.18 438 GLU A N 1
ATOM 9318 C CA . GLU C 3 438 ? 92.765 110.726 116.908 1.00 99.18 438 GLU A CA 1
ATOM 9319 C C . GLU C 3 438 ? 92.150 110.249 115.600 1.00 99.18 438 GLU A C 1
ATOM 9320 O O . GLU C 3 438 ? 92.166 110.978 114.604 1.00 99.18 438 GLU A O 1
ATOM 9326 N N . VAL C 3 439 ? 91.637 109.020 115.580 1.00 95.49 439 VAL A N 1
ATOM 9327 C CA . VAL C 3 439 ? 90.969 108.522 114.386 1.00 95.49 439 VAL A CA 1
ATOM 9328 C C . VAL C 3 439 ? 89.663 109.267 114.165 1.00 95.49 439 VAL A C 1
ATOM 9329 O O . VAL C 3 439 ? 89.345 109.677 113.043 1.00 95.49 439 VAL A O 1
ATOM 9333 N N . GLY C 3 440 ? 88.912 109.497 115.232 1.00 95.85 440 GLY A N 1
ATOM 9334 C CA . GLY C 3 440 ? 87.749 110.353 115.149 1.00 95.85 440 GLY A CA 1
ATOM 9335 C C . GLY C 3 440 ? 88.119 111.814 115.283 1.00 95.85 440 GLY A C 1
ATOM 9336 O O . GLY C 3 440 ? 87.704 112.483 116.233 1.00 95.85 440 GLY A O 1
ATOM 9337 N N . GLN C 3 441 ? 88.901 112.322 114.331 1.00 106.46 441 GLN A N 1
ATOM 9338 C CA . GLN C 3 441 ? 89.341 113.718 114.356 1.00 106.46 441 GLN A CA 1
ATOM 9339 C C . GLN C 3 441 ? 89.454 114.187 112.907 1.00 106.46 441 GLN A C 1
ATOM 9340 O O . GLN C 3 441 ? 90.486 113.996 112.264 1.00 106.46 441 GLN A O 1
ATOM 9346 N N . ASP C 3 442 ? 88.387 114.813 112.424 1.00 110.23 442 ASP A N 1
ATOM 9347 C CA . ASP C 3 442 ? 88.300 115.352 111.072 1.00 110.23 442 ASP A CA 1
ATOM 9348 C C . ASP C 3 442 ? 89.294 116.485 110.810 1.00 110.23 442 ASP A C 1
ATOM 9349 O O . ASP C 3 442 ? 90.170 116.378 109.952 1.00 110.23 442 ASP A O 1
#

Sequence (1202 aa):
ENETNINVVVRVRGRTDQEVRDNSSLAVSTSGAMGAELAIQSDPSSMLVTKTYAFDKVFGPEADQLMLFENSVAPMLEQVLNGYNCTIFAYGQTGTGKTYTMSGDLSDSDGILSEGAGLIPRALYQLFSSLDNSNQEYAVKCSYYELYNEEIRDLLVSEELRKPARVFEDTSRRGNVVITGIEESYIKNAGDGLRLLREGSHRRQVAATKCNDLSSRSHSIFTITLHRKLRASKLHMVDLAGSENIGRSGAENKRARETGMINQSLLTLGRVINALVEKAHHIPYRESKLTRLLQDSLGGKTKTSMIVTVSSTNTNLEETISTLEYAARAKSIRNKPQNNQLVFREIVHIQAGQCGNQVGAAFWSTIADEHGLDSAGIYHGTSEAQHERLNVYFNEAAGGKYVPRAVLVDLEPGTMDAVKSGKFGNLFRPDNIIYGQSGAGNIWAKGHYTEGAELADAVLDVVRREAEACDALQGFQLTHSLGGGTGSGMGTLLLSKIREEYPDRMMATFSVAPAPKSSDTVVEPYNATLSMHQLVENSDETFCIDNEALSSIFANTLKIKSPSYDDLNHLVSAVMAG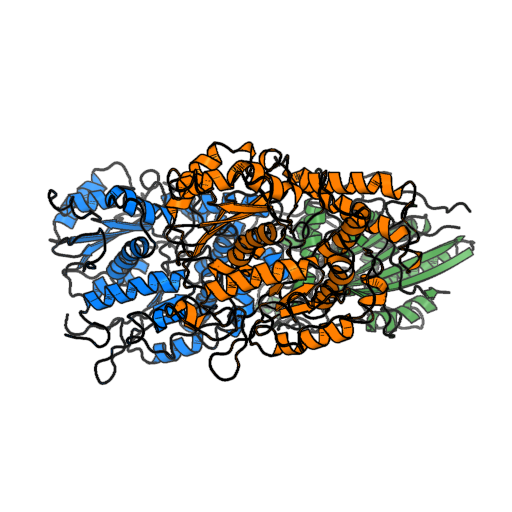VTTSFRFPGELNSDLRKLAVNMVPFPRLHFFMVGFAPLAAIGSSSFQAVSVPELTQQMFDANNMMVAADPRHGRYLTVAALFRGKVSMKEVDEQIRSVQTKNSAYFVEWIPDNVLKAVCSVPPKDLKMSATFIGNSTSIQEIFRRLGDQFSAMFRRKAFLHWYTGEGMDEMEFTEAESNMNDLVSEYQQYQEAGIMREVISVHVGQAGVQIGNACWELYCLEHGIGPDGFPNDGFGTFFSETGQGKFVPRSIYVDLEPNVIDQVRTGPYKDLFHPEQMVTGKEDASNNYARGHYTVGKEMIDSVLERIRRMADNCSGLQGFLVFHSFGGGTGSGLGALLLERLNMEYGKKSNLQFSVYPAPQVSTSVVEPYNSVLTTHATLDNSDCTFMVDNEACYDICRRNLDIERPTYENLNRLIAQVVSSITASLRFAGSLNVDLNEFQTNLVPYPRIHFPLVTYSPIVSAAKAFHESNSVQEITNQCFEPYNQMVKCDPRTGRYMATCLLYRGDVIPRDVQAAVTSIKSRRTIQFVDWCPTGFKIGICYEPPQHVPGSGIAKVNRAVCMLSNTTSIAEAWSRLDHKFDLMYSKRAFVHWYVGEGMEEGEFSEAREDLAALERDYEEVGQD

Organism: Schizosaccharomyces pombe (strain 972 / ATCC 24843) (NCBI:txid284812)

GO terms:
  GO:0098863 nuclear migration by microtubule mediated pushing forces (P, IDA)
  GO:0000226 microtubule cytoskeleton organization (P, IMP)
  GO:0005515 protein binding (F, IPI)

Radius of gyration: 32.92 Å; Cα contacts (8 Å, |Δi|>4): 2430; chains: 3; bounding box: 95×64×93 Å

Solvent-accessible surface area: 47606 Å² total; per-residue (Å²): 173,93,94,64,30,10,34,14,8,12,30,12,60,38,142,77,90,120,52,23,173,117,75,94,21,13,55,29,46,55,81,3,83,124,26,54,98,53,23,16,43,33,94,73,113,60,187,106,87,91,125,58,20,84,50,69,27,2,21,3,97,107,15,91,26,95,118,5,8,111,75,12,6,35,73,24,16,103,51,3,38,80,2,53,58,1,1,6,2,0,12,1,10,26,30,5,21,9,44,108,6,4,47,23,57,116,76,13,68,116,79,153,64,13,144,15,2,1,7,10,13,32,10,11,46,77,16,21,55,55,6,90,133,38,153,97,106,66,24,6,66,14,14,12,11,4,20,36,38,73,104,21,76,9,0,16,38,70,83,136,114,167,26,108,51,60,12,29,27,47,134,84,118,168,21,35,20,69,30,55,30,44,91,82,31,96,4,133,75,25,55,30,9,24,172,48,12,113,95,1,30,140,84,28,91,78,16,65,16,152,77,57,116,132,15,10,9,0,5,10,9,17,5,17,25,2,73,3,119,84,50,32,2,83,8,28,4,2,6,1,7,2,15,3,19,16,42,69,19,41,14,97,116,126,91,24,61,6,7,2,86,4,3,26,18,5,5,0,7,0,16,5,8,28,13,9,75,103,102,41,153,10,68,29,15,32,18,12,44,8,0,33,28,1,30,24,4,6,30,15,91,6,37,1,8,15,5,1,5,12,4,22,12,60,51,8,75,41,9,10,35,15,8,23,47,16,14,52,107,7,68,87,9,156,15,100,32,91,106,39,99,103,134,198,43,5,12,3,7,0,2,1,1,55,49,0,5,84,7,0,41,7,3,6,31,42,0,2,90,23,0,17,6,41,76,42,0,73,44,115,38,110,63,81,16,10,93,38,25,15,84,5,5,5,35,110,50,93,70,28,72,21,35,4,4,3,2,2,1,0,1,68,50,51,30,1,55,72,9,83,96,25,173,60,29,113,4,23,87,90,89,2,18,40,57,18,163,57,39,3,55,62,26,4,0,37,0,40,103,37,21,3,68,130,20,0,122,51,0,19,91,20,1,91,110,12,7,144,74,25,120,9,16,4,1,0,9,1,4,3,8,4,12,20,2,8,3,0,0,2,2,2,20,1,1,30,72,3,75,133,58,57,64,68,52,3,4,6,1,6,1,27,13,20,14,46,170,64,58,116,48,100,24,13,15,1,0,0,1,3,0,6,8,10,6,4,63,24,4,17,4,2,6,7,4,0,61,42,7,3,64,51,5,16,41,69,32,39,150,76,166,101,62,54,134,103,76,12,29,116,26,5,2,23,4,9,6,0,12,14,4,4,20,0,6,33,11,53,20,20,14,9,21,14,24,10,0,4,0,0,0,2,21,31,14,1,16,0,0,0,0,0,19,0,18,33,37,19,166,51,56,56,100,188,75,58,58,28,2,39,70,9,1,96,35,5,34,46,32,66,9,6,4,3,53,9,55,6,115,113,2,38,14,2,1,4,0,4,10,6,25,1,127,10,6,7,20,19,0,12,91,40,7,94,38,4,69,96,126,32,84,74,65,23,4,104,4,2,39,36,7,16,5,2,2,5,1,50,32,73,17,130,148,86,120,23,2,0,1,1,0,0,0,0,0,1,1,4,60,21,10,122,107,18,12,84,88,9,47,82,29,19,199,192,105,54,103,26,116,167,5,49,67,54,41,35,71,61,54,14,2,50,3,2,53,26,14,7,89,21,1,10,37,17,0,53,18,18,36,150,16,76,123,138,114,1,1,6,2,2,1,0,4,52,18,0,0,40,8,0,48,12,1,6,43,9,3,6,76,26,34,39,8,32,71,79,23,131,164,124,123,49,110,29,5,4,8,33,136,58,82,176,21,81,39,31,2,27,8,9,2,1,13,0,16,46,12,10,0,22,53,7,84,70,28,111,54,107,90,9,23,60,96,101,5,16,18,48,9,102,22,7,0,1,1,4,10,0,20,0,24,26,44,26,0,70,132,30,1,83,57,2,8,82,42,5,107,123,27,18,113,97,22,81,42,20,55,1,2,3,0,2,2,24,8,11,20,4,12,1,0,0,1,1,2,17,0,4,70,75,2,41,135,74,50,42,205,54,21,4,7,1,13,0,11,3,13,1,57,37,9,9,32,1,3,3,10,4,1,0,2,1,3,0,5,49,14,9,8,106,24,8,60,6,7,9,2,10,2,50,2,11,0,4,34,5,0,112,108,48,11,90,45,137,111,1,43,42,94,32,3,12,53,9,11,0,16,13,2,2,1,4,1,0,2,11,11,21,75,27,74,78,96,3,30,6,96,52,8,40,86,49,1,35,60,124,116,100,4,2,2,0,1,5,0,2,0,7,9,32,9,73,67,98,22,155,167,80,83,40,44,10,79,65,3,2,34,76,1,21,69,31,121,4,8,2,1,84,20,50,4,141,109,15,41,4,19,10,1,0,2,2,5,3,0,93,15,103,73,172,56,13,101,62,5,25,56,30,5,87,84,152,80,132,34,101,33,6,113,154,26,128,73,7,30,41,40,1,7,5,131,46,67,11,63,66,11,125,57,30,18,23,29,99,20,93,52,0,7,0,1,0,0,0,1,20,8,0,22,74,0,10,49,49,2,20,118,19,2,37,38,2,35,53,35,7,0,2,0,8,48,3,8,14,39,1,2,4,16,0,35,3,31,37,0,96,119,41,2,28,45,4,37,151,48,5,93,117,26,14,106,108

InterPro domains:
  IPR000217 Tubulin [PR01161] (10-30)
  IPR000217 Tubulin [PR01161] (57-76)
  IPR000217 Tubulin [PR01161] (99-110)
  IPR000217 Tubulin [PR01161] (112-136)
  IPR000217 Tubulin [PR01161] (138-156)
  IPR000217 Tubulin [PR01161] (157-178)
  IPR000217 Tubulin [PR01161] (182-195)
  IPR000217 Tubulin [PR01161] (196-216)
  IPR000217 Tubulin [PR01161] (384-412)
  IPR000217 Tubulin [PTHR11588] (2-443)
  IPR002452 Alpha tubulin [PR01162] (18-33)
  IPR002452 Alpha tubulin [PR01162] (49-62)
  IPR002452 Alpha tubulin [PR01162] (92-105)
  IPR002452 Alpha tubulin [PR01162] (124-132)
  IPR002452 Alpha tubulin [PR01162] (152-164)
  IPR002452 Alpha tubulin [PR01162] (165-176)
  IPR002452 Alpha tubulin [PR01162] (218-230)
  IPR002452 Alpha tubulin [PR01162] (278-293)
  IPR002452 Alpha tubulin [PR01162] (325-346)
  IPR002452 Alpha tubulin [PR01162] (351-364)

B-factor: mean 101.6, std 55.4, range [20.0, 240.05]

Nearest PDB structures (foldseek):
  6s8m-assembly1_B  TM=1.002E+00  e=7.663E-94  Schizosaccharomyces pombe
  5w3h-assembly1_B  TM=9.880E-01  e=1.486E-66  Saccharomyces cerevisiae S288C
  7som-assembly1_BC  TM=9.855E-01  e=6.588E-66  Chlamydomonas reinhardtii
  8snb-assembly1_AJ  TM=9.837E-01  e=1.269E-65  Strongylocentrotus purpuratus
  5w3j-assembly1_B  TM=9.862E-01  e=7.422E-66  Saccharomyces cerevisiae S288C

Secondary structure (DSSP, 8-state):
--B--EEEEHHHHHHHHHHHHHHHHHHTT--SS--------SSEE--SSS-PEES--EEESSTTHHHHHTTTTTTTTS-TTTSEE-SS---S-HIIIIIIHHHHHHTTTHHHHHHHHHT-SSB-EEEEE-BSSSSHHHHHHHHHHHHHHHHHTTSEEE---EE--SSS-S-S-HHHHHHTTHHHHHHS-S----EESSHHHHHHHSSS--SS--HHHHHHHHHHHHHTTHHHHTS--SS---HHHHHHHS-SSTT----EEEEE----HHHHTT----HHHHHHHHTSGGGBSSS--TTTS-EEEEEEEEEES--THHHHHHHHHHHTTSS--B-SSSS----EEE--SPPPPPTTSS----SEEEEEEEEESTTHHHHHHHHHHHHHHHTTTTT-HHHHTTT--THHHHHHHHHHHHHHHHHHHHS--/-EEEEEEESHHHHHHHHHHHHHHHHHHT--SSS----SSTHHHH--TTTEE--STT--EE--EEEES-TTTTHIIIIITTTTSS-TTT-EE-SS---S-HHHIIIIIHHHHHHHHHHHHHHHHHTSS-EEEEE---BSSSSIIIIIHHHHHHHHHHH-SSSEEEE-PEEPPSSS--SS-HHHHHHHHHHHHHHS-SEEE-EEHHHHHHHHTTTS--SS--HHHHHHHHHHHHHHHTTTTSS-BSS---SHHHHHHH-SSTTT-EEEEEEE----STTTTTS---HHHHHHHHT-GGGBSSSS-TTTS-BSEEEEEEEES--HHHHHHHHHHHHHHTTTTB-SSS-S-EEEEEE-S--SS-SEEEEEEEE-S-HHHHHHHHHHHHHHHHHTT-S-HHHHTTT--STHHHHHHHHHHHHHTTGGGTSS---/--S---EEEEE-----HHHHHHH---------SS------BSSTTSS-B------S-EE-TT--HHHHIIIIIHHHHHHHHTT--EEEEEE-STTSSHHHHHS------TTS--SS--HHHHHHHHHHHHHTTSSS---EEEEEEEE-SS-EEESS--SS---SS--B--SS-SS--B--SS--EEE-SGGGHHHHHHHHHHTS-----SS-SS---SEEEEEEEE-B--B---EEEE-------STTS---HHHHHHHHHHHHHHHHHHHHHHTTTTT-S---TTSSHHHHHTTTTTTSSSEEEEEE----SSS-STTTTTTTHHHHHTTS------------